Protein AF-0000000071604447 (afdb_homodimer)

Sequence (886 aa):
MANLTSCILKIIILVLMNLLIFVLYNCNYNELHVTNRYVMKLKTTGKQLKPEDHNRIVEEYFSKRKEWKTSMLGSILFQNQTHFTPSSKSYLILIWKHWHWLKNRHVYYFGEKPHDPFKECNVNNCQFTGKDELLDTADAVVVHLQRGLLPNVTQRNPRQRWIFLNDEAPPHVYSVSESPSIPQLANVFNWSMTYRTDADVPVPYGRTVALTKPKYLDPSYTNIAKLVPNWKIKTRHNLITVLMSHCSVSHRMKYLNTLKKYIDVQVHGRCSENQEIVCPGHYTSNCEKIDQYLFYLVLENAMCRQYMTEKLFYNAYEKGAIPIIRGPPLQDCQALLPPNSFIHVDNFLTPSDLAVEIINISKDDKKLLSYHLWRNHFKVVNEHGYFGTKSVHLCRLCEAMNYNDEREKIYDEDDIRLFFDEDILCSTQRNSTKLDSQLVINKMANLTSCILKIIILVLMNLLIFVLYNCNYNELHVTNRYVMKLKTTGKQLKPEDHNRIVEEYFSKRKEWKTSMLGSILFQNQTHFTPSSKSYLILIWKHWHWLKNRHVYYFGEKPHDPFKECNVNNCQFTGKDELLDTADAVVVHLQRGLLPNVTQRNPRQRWIFLNDEAPPHVYSVSESPSIPQLANVFNWSMTYRTDADVPVPYGRTVALTKPKYLDPSYTNIAKLVPNWKIKTRHNLITVLMSHCSVSHRMKYLNTLKKYIDVQVHGRCSENQEIVCPGHYTSNCEKIDQYLFYLVLENAMCRQYMTEKLFYNAYEKGAIPIIRGPPLQDCQALLPPNSFIHVDNFLTPSDLAVEIINISKDDKKLLSYHLWRNHFKVVNEHGYFGTKSVHLCRLCEAMNYNDEREKIYDEDDIRLFFDEDILCSTQRNSTKLDSQLVINK

InterPro domains:
  IPR001503 Glycosyl transferase family 10 [PTHR48438] (82-431)
  IPR031481 Fucosyltransferase, N-terminal [PF17039] (90-206)
  IPR038577 GT10-like, C-terminal domain superfamily [G3DSA:3.40.50.11660] (172-389)
  IPR055270 Fucosyltransferase, C-terminal [PF00852] (234-412)

Secondary structure (DSSP, 8-state):
--HHHHHHHHHHHHHHHHHHHHHHHTTSS-------SSS-----SSS------HHHHHHHHHHTTTT----HHHHHHHS--------SS-EEEEEES-HHHHHHHHTTTTSSS---TTTT-S---EEEE--GGGTTT-SEEEEEGGG------SS--TTSEEEEEE-S-GGGS-SSSS---HHHHTTT-SEEEES-TTSSEE--SEEEEE-SS-S-SS--HHHHHHHSTTGGG-EEEEEEEEE-S-TT-HHHHHHHHHHTTTS-EEEESTT-SSGGG--TTTTSS--GGGTTEEEEEEE-S--BTT---HIIIIIIGGGTPEEEEESS-HHHHHHHSPTT--EEGGGSSSHHHHHHHHHHHHT-HHHHHHTTGGGGTEEEEE-B-GGGPPB-HHHHHHHHHHHS--------HHHHHHHH-HHHHB-S--------GGGGS--/--HHHHHHHHHHHHHHHHHHHHHHHTTTS-------TTS-----SSS------HHHHHHHHHHTTTT----HHHHHHHS--------SS-EEEEEES-HHHHHHHHTTTTSSS---TTTT-S---EEEE--GGGTTT-SEEEEEGGG------SS--TTSEEEEEE-S-GGGS-SSSS---HHHHTTT-SEEEES-TTSSEE--SEEEEE-SS-S-SS--HHHHHHHSTTGGG-EEEEEEEEE-S-TT-HHHHHHHHHHTTTS-EEEESTT-SSGGG--TTTTSS--GGGTTEEEEEEE-S--BTT---HIIIIIIGGGTPEEEEESS-HHHHHHHSPTT--EEGGGSSSHHHHHHHHHHHHT-HHHHHHTTGGGGTEEEEE-B-GGGPPB-HHHHHHHHHHHS--------HHHHHHHH-HHHHB-S--------GGGGS--

Organism: Manduca sexta (NCBI:txid7130)

pLDDT: mean 84.08, std 22.22, range [20.94, 98.88]

Radius of gyration: 30.28 Å; Cα contacts (8 Å, |Δi|>4): 1547; chains: 2; bounding box: 129×82×70 Å

Foldseek 3Di:
DVVVVVVVVVVVVVVVVVVVVVVVVVPPPPPCPPDPDPPPPLVPPDQWRPQDDLVVQVCVLLVLCCPPAAWLLLCVARNVDDDFDFDPAAFEEEAEPCVVVVCCQAQQLVHDDGHDLCPVFPDDRYDYDHPNVCQAPGQEYEYEFAAQDDDDDPDHDLLHFYEYAAADAQLRSYPDPDHDDLQVQFQRGFFYEYCDSRGLQHFNQKFKFWDPAFPDSIDGLVNLCVLFAPSVQADLVAAEEEEDADCPLPVLNVQVVQLCVQHPYQYEDNPGPDPVRHDPPVFSADRCVLLHHQEYEADDSFQFALNDHCSPQPSARVSRHAYEDDHYDPSSCCNTPQHLQHHYCVVDPGSNRVSVVSNVCSVDSVSSSSNRPSSRTIDMAGARSTNNGHHNRVSSVSVSVTGGDSDRDTGGSVNSCVRRVCVPTGDDDPPPPPDDPPPVPDD/DVVVVVVVVVVVVVVVVVVVVVVVVVPPPPPCPPDPDPPPPLVPPDQWRPQDDLVVQVCVLLVLCCPPAAWLLLCVARNVDDDFDFDPAAFEEEAEPCVVVVCCQAQQLVHDDGHDLCPVFPDDRYDYDHPNVCQAPGQEYEYEFAAQDDDDDPDHDLLHFYEYAAADAQLRSYPDPDHDDLQVQFQRGFFYEYCDSRGLQHFNQKFKFWDPAFPDSTDGLVNLCVLFAPSVQADLPAAEEEEDADQPLPVLNVQVVQLCVQHPYQYEDNPGPDPVRHDPPVFSADRCSLLHHQEYEADDSFQFALNDHCSPQPSARVSRHAYEDDHYDPSSCCNTPQHLQHHYCVVDPGSNRVSVVSNVCSVDSVSSSSNRPSSRTIDMAGARSTNNGHHNRVSSVSVSVTGGDSDRDTGGSVNSCVRRVCVPTGDDDPPVPPPDPPPVPDD

Nearest PDB structures (foldseek):
  8d0w-assembly1_A  TM=8.257E-01  e=8.546E-23  Homo sapiens
  4j5u-assembly1_B  TM=2.557E-01  e=5.714E-01  Rickettsia rickettsii str. 'Sheila Smith'
  2vgs-assembly1_A  TM=3.604E-01  e=2.079E+00  Geobacillus stearothermophilus
  1yjs-assembly1_A-2  TM=3.573E-01  e=2.352E+00  Geobacillus stearothermophilus
  2vmu-assembly1_A-2  TM=3.714E-01  e=2.828E+00  Geobacillus stearothermophilus

Solvent-accessible surface area (backbone atoms only — not comparable to full-atom values): 48907 Å² total; per-residue (Å²): 130,71,69,67,59,57,55,55,52,55,52,52,50,52,55,52,50,54,53,48,47,58,59,54,60,72,61,62,69,75,70,77,81,63,79,58,76,87,40,72,73,56,60,66,73,69,87,56,46,63,67,65,60,57,66,56,55,52,48,56,53,35,58,73,43,60,84,58,73,50,28,54,44,23,32,40,71,57,44,75,43,83,82,80,60,78,55,93,62,74,42,41,34,31,33,46,67,60,35,72,66,51,35,40,35,52,32,20,24,63,52,90,58,77,49,69,52,41,77,89,35,97,56,74,53,56,45,81,42,56,61,63,88,42,67,78,71,30,48,26,38,35,34,54,41,38,72,39,64,74,88,86,70,95,77,74,59,79,81,39,38,29,27,40,36,45,88,51,53,48,92,52,45,50,83,45,89,75,52,73,50,68,70,70,54,31,65,63,26,44,38,41,29,23,41,40,63,59,19,47,31,47,53,36,33,40,44,56,41,75,48,96,60,49,78,48,75,69,44,30,70,69,58,45,50,72,70,34,40,53,50,88,59,46,40,81,86,55,40,32,33,32,78,39,63,76,74,79,51,58,55,53,48,52,41,52,58,56,33,45,75,63,36,73,63,47,54,23,23,70,57,22,90,52,76,84,52,49,49,71,60,67,63,57,32,71,56,71,84,62,33,29,24,48,26,21,51,28,69,48,96,49,32,23,70,61,48,56,48,53,56,48,43,46,65,3,52,63,30,37,15,38,30,35,40,49,35,34,54,68,54,44,48,66,57,54,43,58,64,64,36,67,44,52,55,75,79,31,92,42,55,60,55,45,34,54,49,54,54,54,34,72,74,28,66,69,61,43,48,53,42,45,53,38,60,38,44,34,48,77,47,61,33,61,10,53,47,62,32,51,33,42,62,66,29,39,50,46,43,24,73,33,50,32,80,83,68,85,56,65,33,40,48,72,57,48,40,76,70,46,36,44,65,72,43,31,42,61,44,79,71,80,67,77,68,76,74,63,71,74,63,78,122,126,73,70,64,58,58,56,56,53,54,51,52,51,50,53,52,50,52,55,49,47,56,59,52,57,73,60,60,67,74,66,79,78,63,79,59,74,87,39,72,72,55,61,64,73,70,86,57,44,62,66,66,60,56,66,56,54,51,49,56,52,34,58,74,42,60,84,57,74,50,28,54,43,23,33,40,72,59,43,75,44,82,82,80,61,78,56,92,61,73,42,41,35,32,34,44,68,60,38,74,66,49,35,40,35,51,32,21,22,65,52,92,56,78,48,69,52,41,77,90,34,97,56,74,53,58,44,79,43,56,61,64,88,44,68,77,71,30,47,26,38,37,35,53,41,39,70,38,64,71,88,85,70,94,78,74,57,80,83,38,39,28,27,42,36,44,86,51,52,48,91,52,46,50,82,44,89,76,51,72,52,68,70,72,53,33,65,63,28,45,37,42,28,22,42,39,64,58,19,46,32,44,53,35,32,42,45,54,41,75,48,95,60,49,78,48,75,68,42,31,71,69,57,44,48,72,70,36,40,53,52,90,59,45,40,82,85,54,40,31,32,33,81,39,65,78,73,77,50,59,55,53,48,53,40,51,57,56,33,47,76,63,36,74,61,47,55,23,25,70,58,23,91,50,76,84,52,50,48,70,62,69,63,56,31,73,55,71,84,62,32,31,24,48,26,21,52,28,69,48,98,47,30,22,70,60,49,56,49,54,57,46,42,47,64,4,52,62,28,38,16,39,30,35,40,48,36,34,53,68,54,44,49,66,56,52,43,56,64,64,36,67,44,53,53,73,79,31,91,43,57,60,54,44,36,52,51,54,54,54,34,72,74,28,66,67,61,45,48,54,40,44,53,38,61,38,43,33,46,77,48,60,34,60,11,54,47,61,31,51,31,42,60,66,30,39,51,46,42,23,72,32,50,33,81,83,70,85,55,64,30,39,48,72,56,48,40,76,71,44,36,43,65,72,42,30,39,59,40,79,70,80,67,78,69,76,74,65,73,74,62,79,122

Structure (mmCIF, N/CA/C/O backbone):
data_AF-0000000071604447-model_v1
#
loop_
_entity.id
_entity.type
_entity.pdbx_description
1 polymer Fucosyltransferase
#
loop_
_atom_site.group_PDB
_atom_site.id
_atom_site.type_symbol
_atom_site.label_atom_id
_atom_site.label_alt_id
_atom_site.label_comp_id
_atom_site.label_asym_id
_atom_site.label_entity_id
_atom_site.label_seq_id
_atom_site.pdbx_PDB_ins_code
_atom_site.Cartn_x
_atom_site.Cartn_y
_atom_site.Cartn_z
_atom_site.occupancy
_atom_site.B_iso_or_equiv
_atom_site.auth_seq_id
_atom_site.auth_comp_id
_atom_site.auth_asym_id
_atom_site.auth_atom_id
_atom_site.pdbx_PDB_model_num
ATOM 1 N N . MET A 1 1 ? -65.75 12.766 10.992 1 29.58 1 MET A N 1
ATOM 2 C CA . MET A 1 1 ? -64.375 12.586 11.477 1 29.58 1 MET A CA 1
ATOM 3 C C . MET A 1 1 ? -63.5 12.039 10.375 1 29.58 1 MET A C 1
ATOM 5 O O . MET A 1 1 ? -62.281 11.891 10.57 1 29.58 1 MET A O 1
ATOM 9 N N . ALA A 1 2 ? -64.062 11.461 9.297 1 38.31 2 ALA A N 1
ATOM 10 C CA . ALA A 1 2 ? -63.594 10.82 8.078 1 38.31 2 ALA A CA 1
ATOM 11 C C . ALA A 1 2 ? -62.906 11.828 7.156 1 38.31 2 ALA A C 1
ATOM 13 O O . ALA A 1 2 ? -61.938 11.492 6.488 1 38.31 2 ALA A O 1
ATOM 14 N N . ASN A 1 3 ? -63.469 13.047 7.082 1 37.59 3 ASN A N 1
ATOM 15 C CA . ASN A 1 3 ? -63.125 13.992 6.023 1 37.59 3 ASN A CA 1
ATOM 16 C C . ASN A 1 3 ? -61.781 14.648 6.277 1 37.59 3 ASN A C 1
ATOM 18 O O . ASN A 1 3 ? -61.219 15.305 5.391 1 37.59 3 ASN A O 1
ATOM 22 N N . LEU A 1 4 ? -61.469 14.82 7.574 1 40.5 4 LEU A N 1
ATOM 23 C CA . LEU A 1 4 ? -60.25 15.562 7.883 1 40.5 4 LEU A CA 1
ATOM 24 C C . LEU A 1 4 ? -59 14.742 7.547 1 40.5 4 LEU A C 1
ATOM 26 O O . LEU A 1 4 ? -57.906 15.297 7.375 1 40.5 4 LEU A O 1
ATOM 30 N N . THR A 1 5 ? -59.188 13.336 7.473 1 42.47 5 THR A N 1
ATOM 31 C CA . THR A 1 5 ? -58.062 12.453 7.234 1 42.47 5 THR A CA 1
ATOM 32 C C . THR A 1 5 ? -57.594 12.555 5.785 1 42.47 5 THR A C 1
ATOM 34 O O . THR A 1 5 ? -56.406 12.336 5.488 1 42.47 5 THR A O 1
ATOM 37 N N . SER A 1 6 ? -58.531 12.914 4.848 1 45.34 6 SER A N 1
ATOM 38 C CA . SER A 1 6 ? -58.188 12.938 3.432 1 45.34 6 SER A CA 1
ATOM 39 C C . SER A 1 6 ? -57.312 14.141 3.096 1 45.34 6 SER A C 1
ATOM 41 O O . SER A 1 6 ? -56.469 14.07 2.201 1 45.34 6 SER A O 1
ATOM 43 N N . CYS A 1 7 ? -57.562 15.266 3.855 1 40.59 7 CYS A N 1
ATOM 44 C CA . CYS A 1 7 ? -56.844 16.484 3.504 1 40.59 7 CYS A CA 1
ATOM 45 C C . CYS A 1 7 ? -55.375 16.391 3.928 1 40.59 7 CYS A C 1
ATOM 47 O O . CYS A 1 7 ? -54.5 16.938 3.256 1 40.59 7 CYS A O 1
ATOM 49 N N . ILE A 1 8 ? -55.156 15.695 5.109 1 44.66 8 ILE A N 1
ATOM 50 C CA . ILE A 1 8 ? -53.781 15.648 5.594 1 44.66 8 ILE A CA 1
ATOM 51 C C . ILE A 1 8 ? -52.938 14.734 4.695 1 44.66 8 ILE A C 1
ATOM 53 O O . ILE A 1 8 ? -51.812 15.039 4.383 1 44.66 8 ILE A O 1
ATOM 57 N N . LEU A 1 9 ? -53.594 13.711 3.947 1 42.66 9 LEU A N 1
ATOM 58 C CA . LEU A 1 9 ? -52.844 12.844 3.059 1 42.66 9 LEU A CA 1
ATOM 59 C C . LEU A 1 9 ? -52.375 13.602 1.813 1 42.66 9 LEU A C 1
ATOM 61 O O . LEU A 1 9 ? -51.25 13.414 1.345 1 42.66 9 LEU A O 1
ATOM 65 N N . LYS A 1 10 ? -53.188 14.57 1.32 1 43.94 10 LYS A N 1
ATOM 66 C CA . LYS A 1 10 ? -52.812 15.32 0.125 1 43.94 10 LYS A CA 1
ATOM 67 C C . LYS A 1 10 ? -51.656 16.266 0.412 1 43.94 10 LYS A C 1
ATOM 69 O O . LYS A 1 10 ? -50.781 16.453 -0.437 1 43.94 10 LYS A O 1
ATOM 74 N N . ILE A 1 11 ? -51.656 16.828 1.686 1 44.28 11 ILE A N 1
ATOM 75 C CA . ILE A 1 11 ? -50.562 17.734 1.979 1 44.28 11 ILE A CA 1
ATOM 76 C C . ILE A 1 11 ? -49.25 16.953 2.117 1 44.28 11 ILE A C 1
ATOM 78 O O . ILE A 1 11 ? -48.219 17.391 1.636 1 44.28 11 ILE A O 1
ATOM 82 N N . ILE A 1 12 ? -49.344 15.633 2.684 1 44 12 ILE A N 1
ATOM 83 C CA . ILE A 1 12 ? -48.125 14.875 2.826 1 44 12 ILE A CA 1
ATOM 84 C C . ILE A 1 12 ? -47.625 14.453 1.448 1 44 12 ILE A C 1
ATOM 86 O O . ILE A 1 12 ? -46.406 14.531 1.17 1 44 12 ILE A O 1
ATOM 90 N N . ILE A 1 13 ? -48.5 14.227 0.486 1 45.38 13 ILE A N 1
ATOM 91 C CA . ILE A 1 13 ? -48.062 13.836 -0.845 1 45.38 13 ILE A CA 1
ATOM 92 C C . ILE A 1 13 ? -47.406 15.031 -1.538 1 45.38 13 ILE A C 1
ATOM 94 O O . ILE A 1 13 ? -46.375 14.891 -2.195 1 45.38 13 ILE A O 1
ATOM 98 N N . LEU A 1 14 ? -47.969 16.25 -1.278 1 41.69 14 LEU A N 1
ATOM 99 C CA . LEU A 1 14 ? -47.375 17.391 -1.964 1 41.69 14 LEU A CA 1
ATOM 100 C C . LEU A 1 14 ? -46 17.719 -1.402 1 41.69 14 LEU A C 1
ATOM 102 O O . LEU A 1 14 ? -45.094 18.094 -2.15 1 41.69 14 LEU A O 1
ATOM 106 N N . VAL A 1 15 ? -45.844 17.547 -0.026 1 42.5 15 VAL A N 1
ATOM 107 C CA . VAL A 1 15 ? -44.531 17.844 0.52 1 42.5 15 VAL A CA 1
ATOM 108 C C . VAL A 1 15 ? -43.531 16.766 0.088 1 42.5 15 VAL A C 1
ATOM 110 O O . VAL A 1 15 ? -42.375 17.062 -0.237 1 42.5 15 VAL A O 1
ATOM 113 N N . LEU A 1 16 ? -44 15.477 -0.066 1 41.5 16 LEU A N 1
ATOM 114 C CA . LEU A 1 16 ? -43.094 14.445 -0.528 1 41.5 16 LEU A CA 1
ATOM 115 C C . LEU A 1 16 ? -42.75 14.641 -2 1 41.5 16 LEU A C 1
ATOM 117 O O . LEU A 1 16 ? -41.625 14.32 -2.434 1 41.5 16 LEU A O 1
ATOM 121 N N . MET A 1 17 ? -43.656 15.188 -2.781 1 39.19 17 MET A N 1
ATOM 122 C CA . MET A 1 17 ? -43.312 15.43 -4.176 1 39.19 17 MET A CA 1
ATOM 123 C C . MET A 1 17 ? -42.312 16.562 -4.297 1 39.19 17 MET A C 1
ATOM 125 O O . MET A 1 17 ? -41.5 16.594 -5.23 1 39.19 17 MET A O 1
ATOM 129 N N . ASN A 1 18 ? -42.469 17.656 -3.488 1 37.75 18 ASN A N 1
ATOM 130 C CA . ASN A 1 18 ? -41.5 18.734 -3.607 1 37.75 18 ASN A CA 1
ATOM 131 C C . ASN A 1 18 ? -40.125 18.297 -3.109 1 37.75 18 ASN A C 1
ATOM 133 O O . ASN A 1 18 ? -39.094 18.844 -3.545 1 37.75 18 ASN A O 1
ATOM 137 N N . LEU A 1 19 ? -40.031 17.422 -2.047 1 35.66 19 LEU A N 1
ATOM 138 C CA . LEU A 1 19 ? -38.719 16.953 -1.649 1 35.66 19 LEU A CA 1
ATOM 139 C C . LEU A 1 19 ? -38.125 16.031 -2.715 1 35.66 19 LEU A C 1
ATOM 141 O O . LEU A 1 19 ? -36.906 16 -2.906 1 35.66 19 LEU A O 1
ATOM 145 N N . LEU A 1 20 ? -38.938 15.281 -3.49 1 35.81 20 LEU A N 1
ATOM 146 C CA . LEU A 1 20 ? -38.406 14.508 -4.602 1 35.81 20 LEU A CA 1
ATOM 147 C C . LEU A 1 20 ? -37.875 15.43 -5.699 1 35.81 20 LEU A C 1
ATOM 149 O O . LEU A 1 20 ? -36.812 15.148 -6.293 1 35.81 20 LEU A O 1
ATOM 153 N N . ILE A 1 21 ? -38.594 16.5 -5.996 1 33.75 21 ILE A N 1
ATOM 154 C CA . ILE A 1 21 ? -38.094 17.359 -7.074 1 33.75 21 ILE A CA 1
ATOM 155 C C . ILE A 1 21 ? -36.781 18.031 -6.66 1 33.75 21 ILE A C 1
ATOM 157 O O . ILE A 1 21 ? -35.875 18.156 -7.469 1 33.75 21 ILE A O 1
ATOM 161 N N . PHE A 1 22 ? -36.656 18.469 -5.355 1 31.72 22 PHE A N 1
ATOM 162 C CA . PHE A 1 22 ? -35.406 19.094 -4.957 1 31.72 22 PHE A CA 1
ATOM 163 C C . PHE A 1 22 ? -34.25 18.078 -5.012 1 31.72 22 PHE A C 1
ATOM 165 O O . PHE A 1 22 ? -33.125 18.422 -5.391 1 31.72 22 PHE A O 1
ATOM 172 N N . VAL A 1 23 ? -34.438 16.781 -4.668 1 31.36 23 VAL A N 1
ATOM 173 C CA . VAL A 1 23 ? -33.375 15.789 -4.824 1 31.36 23 VAL A CA 1
ATOM 174 C C . VAL A 1 23 ? -33.125 15.539 -6.309 1 31.36 23 VAL A C 1
ATOM 176 O O . VAL A 1 23 ? -31.984 15.383 -6.73 1 31.36 23 VAL A O 1
ATOM 179 N N . LEU A 1 24 ? -34.125 15.547 -7.18 1 31.7 24 LEU A N 1
ATOM 180 C CA . LEU A 1 24 ? -33.875 15.242 -8.586 1 31.7 24 LEU A CA 1
ATOM 181 C C . LEU A 1 24 ? -33.125 16.391 -9.266 1 31.7 24 LEU A C 1
ATOM 183 O O . LEU A 1 24 ? -32.344 16.172 -10.195 1 31.7 24 LEU A O 1
ATOM 187 N N . TYR A 1 25 ? -33.5 17.656 -9.008 1 29.97 25 TYR A N 1
ATOM 188 C CA . TYR A 1 25 ? -32.875 18.719 -9.789 1 29.97 25 TYR A CA 1
ATOM 189 C C . TYR A 1 25 ? -31.391 18.781 -9.5 1 29.97 25 TYR A C 1
ATOM 191 O O . TYR A 1 25 ? -30.594 19.125 -10.375 1 29.97 25 TYR A O 1
ATOM 199 N N . ASN A 1 26 ? -31.016 18.844 -8.188 1 27.28 26 ASN A N 1
ATOM 200 C CA . ASN A 1 26 ? -29.578 19.062 -7.969 1 27.28 26 ASN A CA 1
ATOM 201 C C . ASN A 1 26 ? -28.766 17.859 -8.422 1 27.28 26 ASN A C 1
ATOM 203 O O . ASN A 1 26 ? -27.547 17.812 -8.211 1 27.28 26 ASN A O 1
ATOM 207 N N . CYS A 1 27 ? -29.406 16.75 -8.727 1 26.78 27 CYS A N 1
ATOM 208 C CA . CYS A 1 27 ? -28.703 15.586 -9.242 1 26.78 27 CYS A CA 1
ATOM 209 C C . CYS A 1 27 ? -28.125 15.875 -10.633 1 26.78 27 CYS A C 1
ATOM 211 O O . CYS A 1 27 ? -27.469 15.016 -11.227 1 26.78 27 CYS A O 1
ATOM 213 N N . ASN A 1 28 ? -28.734 16.797 -11.406 1 24.95 28 ASN A N 1
ATOM 214 C CA . ASN A 1 28 ? -28.375 16.719 -12.82 1 24.95 28 ASN A CA 1
ATOM 215 C C . ASN A 1 28 ? -26.906 17.062 -13.047 1 24.95 28 ASN A C 1
ATOM 217 O O . ASN A 1 28 ? -26.297 16.562 -13.984 1 24.95 28 ASN A O 1
ATOM 221 N N . TYR A 1 29 ? -26.5 18.312 -12.602 1 23.12 29 TYR A N 1
ATOM 222 C CA . TYR A 1 29 ? -25.391 18.875 -13.359 1 23.12 29 TYR A CA 1
ATOM 223 C C . TYR A 1 29 ? -24.094 18.141 -13.07 1 23.12 29 TYR A C 1
ATOM 225 O O . TYR A 1 29 ? -23.062 18.406 -13.695 1 23.12 29 TYR A O 1
ATOM 233 N N . ASN A 1 30 ? -23.953 17.734 -11.758 1 21.97 30 ASN A N 1
ATOM 234 C CA . ASN A 1 30 ? -22.5 17.625 -11.562 1 21.97 30 ASN A CA 1
ATOM 235 C C . ASN A 1 30 ? -21.906 16.5 -12.391 1 21.97 30 ASN A C 1
ATOM 237 O O . ASN A 1 30 ? -22.172 15.32 -12.125 1 21.97 30 ASN A O 1
ATOM 241 N N . GLU A 1 31 ? -21.859 16.75 -13.719 1 22.91 31 GLU A N 1
ATOM 242 C CA . GLU A 1 31 ? -21.094 15.914 -14.648 1 22.91 31 GLU A CA 1
ATOM 243 C C . GLU A 1 31 ? -19.75 15.516 -14.055 1 22.91 31 GLU A C 1
ATOM 245 O O . GLU A 1 31 ? -18.953 16.375 -13.688 1 22.91 31 GLU A O 1
ATOM 250 N N . LEU A 1 32 ? -19.734 14.422 -13.312 1 22.27 32 LEU A N 1
ATOM 251 C CA . LEU A 1 32 ? -18.625 13.734 -12.672 1 22.27 32 LEU A CA 1
ATOM 252 C C . LEU A 1 32 ? -17.438 13.609 -13.625 1 22.27 32 LEU A C 1
ATOM 254 O O . LEU A 1 32 ? -17.5 12.852 -14.594 1 22.27 32 LEU A O 1
ATOM 258 N N . HIS A 1 33 ? -16.781 14.852 -13.953 1 23.97 33 HIS A N 1
ATOM 259 C CA . HIS A 1 33 ? -15.523 14.812 -14.688 1 23.97 33 HIS A CA 1
ATOM 260 C C . HIS A 1 33 ? -14.484 13.961 -13.953 1 23.97 33 HIS A C 1
ATOM 262 O O . HIS A 1 33 ? -13.797 14.445 -13.055 1 23.97 33 HIS A O 1
ATOM 268 N N . VAL A 1 34 ? -14.758 12.836 -13.438 1 22.84 34 VAL A N 1
ATOM 269 C CA . VAL A 1 34 ? -13.914 11.883 -12.719 1 22.84 34 VAL A CA 1
ATOM 270 C C . VAL A 1 34 ? -12.531 11.828 -13.359 1 22.84 34 VAL A C 1
ATOM 272 O O . VAL A 1 34 ? -12.336 12.305 -14.477 1 22.84 34 VAL A O 1
ATOM 275 N N . THR A 1 35 ? -11.812 10.719 -13 1 24.64 35 THR A N 1
ATOM 276 C CA . THR A 1 35 ? -10.43 10.266 -12.922 1 24.64 35 THR A CA 1
ATOM 277 C C . THR A 1 35 ? -9.797 10.195 -14.305 1 24.64 35 THR A C 1
ATOM 279 O O . THR A 1 35 ? -10.148 9.328 -15.109 1 24.64 35 THR A O 1
ATOM 282 N N . ASN A 1 36 ? -9.32 11.273 -14.812 1 25.47 36 ASN A N 1
ATOM 283 C CA . ASN A 1 36 ? -8.938 11.625 -16.172 1 25.47 36 ASN A CA 1
ATOM 284 C C . ASN A 1 36 ? -7.734 10.82 -16.656 1 25.47 36 ASN A C 1
ATOM 286 O O . ASN A 1 36 ? -7.473 10.734 -17.844 1 25.47 36 ASN A O 1
ATOM 290 N N . ARG A 1 37 ? -6.66 10.68 -15.773 1 25.62 37 ARG A N 1
ATOM 291 C CA . ARG A 1 37 ? -5.523 10.555 -16.688 1 25.62 37 ARG A CA 1
ATOM 292 C C . ARG A 1 37 ? -5.629 9.273 -17.516 1 25.62 37 ARG A C 1
ATOM 294 O O . ARG A 1 37 ? -5.477 9.312 -18.734 1 25.62 37 ARG A O 1
ATOM 301 N N . TYR A 1 38 ? -5.062 8.125 -16.938 1 26.17 38 TYR A N 1
ATOM 302 C CA . TYR A 1 38 ? -5 6.988 -17.859 1 26.17 38 TYR A CA 1
ATOM 303 C C . TYR A 1 38 ? -6.379 6.375 -18.062 1 26.17 38 TYR A C 1
ATOM 305 O O . TYR A 1 38 ? -6.516 5.148 -18.109 1 26.17 38 TYR A O 1
ATOM 313 N N . VAL A 1 39 ? -7.43 7.02 -17.547 1 25.75 39 VAL A N 1
ATOM 314 C CA . VAL A 1 39 ? -8.648 6.535 -18.188 1 25.75 39 VAL A CA 1
ATOM 315 C C . VAL A 1 39 ? -8.57 6.766 -19.688 1 25.75 39 VAL A C 1
ATOM 317 O O . VAL A 1 39 ? -8.367 7.898 -20.141 1 25.75 39 VAL A O 1
ATOM 320 N N . MET A 1 40 ? -8.156 5.793 -20.453 1 28.23 40 MET A N 1
ATOM 321 C CA . MET A 1 40 ? -8.617 5.969 -21.828 1 28.23 40 MET A CA 1
ATOM 322 C C . MET A 1 40 ? -9.891 6.801 -21.891 1 28.23 40 MET A C 1
ATOM 324 O O . MET A 1 40 ? -10.898 6.434 -21.281 1 28.23 40 MET A O 1
ATOM 328 N N . LYS A 1 41 ? -9.742 8.133 -21.828 1 29.91 41 LYS A N 1
ATOM 329 C CA . LYS A 1 41 ? -10.93 8.867 -22.266 1 29.91 41 LYS A CA 1
ATOM 330 C C . LYS A 1 41 ? -11.789 8.016 -23.188 1 29.91 41 LYS A C 1
ATOM 332 O O . LYS A 1 41 ? -11.406 7.75 -24.344 1 29.91 41 LYS A O 1
ATOM 337 N N . LEU A 1 42 ? -12.414 7.094 -22.625 1 26.53 42 LEU A N 1
ATOM 338 C CA . LEU A 1 42 ? -13.562 6.758 -23.469 1 26.53 42 LEU A CA 1
ATOM 339 C C . LEU A 1 42 ? -14.367 8.008 -23.812 1 26.53 42 LEU A C 1
ATOM 341 O O . LEU A 1 42 ? -14.984 8.609 -22.938 1 26.53 42 LEU A O 1
ATOM 345 N N . LYS A 1 43 ? -13.758 8.984 -24.594 1 31.66 43 LYS A N 1
ATOM 346 C CA . LYS A 1 43 ? -14.695 9.914 -25.219 1 31.66 43 LYS A CA 1
ATOM 347 C C . LYS A 1 43 ? -16.031 9.234 -25.5 1 31.66 43 LYS A C 1
ATOM 349 O O . LYS A 1 43 ? -16.109 8.328 -26.328 1 31.66 43 LYS A O 1
ATOM 354 N N . THR A 1 44 ? -16.766 9.055 -24.406 1 31.42 44 THR A N 1
ATOM 355 C CA . THR A 1 44 ? -18.156 8.695 -24.625 1 31.42 44 THR A CA 1
ATOM 356 C C . THR A 1 44 ? -18.844 9.688 -25.562 1 31.42 44 THR A C 1
ATOM 358 O O . THR A 1 44 ? -19.297 10.742 -25.125 1 31.42 44 THR A O 1
ATOM 361 N N . THR A 1 45 ? -18.234 10.219 -26.609 1 33.62 45 THR A N 1
ATOM 362 C CA . THR A 1 45 ? -19.375 10.711 -27.391 1 33.62 45 THR A CA 1
ATOM 363 C C . THR A 1 45 ? -20.484 9.672 -27.422 1 33.62 45 THR A C 1
ATOM 365 O O . THR A 1 45 ? -21.625 9.961 -27.031 1 33.62 45 THR A O 1
ATOM 368 N N . GLY A 1 46 ? -20.891 9.172 -28.688 1 35.81 46 GLY A N 1
ATOM 369 C CA . GLY A 1 46 ? -21.984 8.25 -28.938 1 35.81 46 GLY A CA 1
ATOM 370 C C . GLY A 1 46 ? -21.797 6.902 -28.266 1 35.81 46 GLY A C 1
ATOM 371 O O . GLY A 1 46 ? -20.812 6.691 -27.562 1 35.81 46 GLY A O 1
ATOM 372 N N . LYS A 1 47 ? -22.547 5.785 -28.641 1 46.06 47 LYS A N 1
ATOM 373 C CA . LYS A 1 47 ? -22.719 4.348 -28.453 1 46.06 47 LYS A CA 1
ATOM 374 C C . LYS A 1 47 ? -21.391 3.621 -28.562 1 46.06 47 LYS A C 1
ATOM 376 O O . LYS A 1 47 ? -21.312 2.414 -28.312 1 46.06 47 LYS A O 1
ATOM 381 N N . GLN A 1 48 ? -20.281 4.113 -29.156 1 46.5 48 GLN A N 1
ATOM 382 C CA . GLN A 1 48 ? -19.156 3.285 -29.578 1 46.5 48 GLN A CA 1
ATOM 383 C C . GLN A 1 48 ? -17.922 3.561 -28.719 1 46.5 48 GLN A C 1
ATOM 385 O O . GLN A 1 48 ? -17.562 4.719 -28.5 1 46.5 48 GLN A O 1
ATOM 390 N N . LEU A 1 49 ? -17.344 2.531 -28 1 55.03 49 LEU A N 1
ATOM 391 C CA . LEU A 1 49 ? -16.062 2.537 -27.312 1 55.03 49 LEU A CA 1
ATOM 392 C C . LEU A 1 49 ? -14.93 2.861 -28.281 1 55.03 49 LEU A C 1
ATOM 394 O O . LEU A 1 49 ? -14.992 2.498 -29.453 1 55.03 49 LEU A O 1
ATOM 398 N N . LYS A 1 50 ? -14.117 3.748 -28.031 1 54.66 50 LYS A N 1
ATOM 399 C CA . LYS A 1 50 ? -12.977 4.043 -28.891 1 54.66 50 LYS A CA 1
ATOM 400 C C . LYS A 1 50 ? -12.148 2.791 -29.141 1 54.66 50 LYS A C 1
ATOM 402 O O . LYS A 1 50 ? -11.859 2.027 -28.219 1 54.66 50 LYS A O 1
ATOM 407 N N . PRO A 1 51 ? -12.055 2.449 -30.484 1 53.94 51 PRO A N 1
ATOM 408 C CA . PRO A 1 51 ? -11.227 1.286 -30.797 1 53.94 51 PRO A CA 1
ATOM 409 C C . PRO A 1 51 ? -9.844 1.348 -30.141 1 53.94 51 PRO A C 1
ATOM 411 O O . PRO A 1 51 ? -9.148 2.361 -30.25 1 53.94 51 PRO A O 1
ATOM 414 N N . GLU A 1 52 ? -9.641 0.819 -28.969 1 64.81 52 GLU A N 1
ATOM 415 C CA . GLU A 1 52 ? -8.297 0.763 -28.406 1 64.81 52 GLU A CA 1
ATOM 416 C C . GLU A 1 52 ? -7.445 -0.293 -29.109 1 64.81 52 GLU A C 1
ATOM 418 O O . GLU A 1 52 ? -7.945 -1.356 -29.469 1 64.81 52 GLU A O 1
ATOM 423 N N . ASP A 1 53 ? -6.203 0.123 -29.453 1 84.62 53 ASP A N 1
ATOM 424 C CA . ASP A 1 53 ? -5.215 -0.758 -30.062 1 84.62 53 ASP A CA 1
ATOM 425 C C . ASP A 1 53 ? -4.816 -1.885 -29.109 1 84.62 53 ASP A C 1
ATOM 427 O O . ASP A 1 53 ? -4.18 -1.64 -28.094 1 84.62 53 ASP A O 1
ATOM 431 N N . HIS A 1 54 ? -5.383 -3.123 -29.359 1 93.62 54 HIS A N 1
ATOM 432 C CA . HIS A 1 54 ? -5.117 -4.34 -28.609 1 93.62 54 HIS A CA 1
ATOM 433 C C . HIS A 1 54 ? -3.629 -4.488 -28.297 1 93.62 54 HIS A C 1
ATOM 435 O O . HIS A 1 54 ? -3.242 -4.719 -27.156 1 93.62 54 HIS A O 1
ATOM 441 N N . ASN A 1 55 ? -2.838 -4.266 -29.281 1 93.5 55 ASN A N 1
ATOM 442 C CA . ASN A 1 55 ? -1.398 -4.441 -29.109 1 93.5 55 ASN A CA 1
ATOM 443 C C . ASN A 1 55 ? -0.815 -3.416 -28.141 1 93.5 55 ASN A C 1
ATOM 445 O O . ASN A 1 55 ? 0.062 -3.742 -27.344 1 93.5 55 ASN A O 1
ATOM 449 N N . ARG A 1 56 ? -1.331 -2.299 -28.297 1 94.62 56 ARG A N 1
ATOM 450 C CA . ARG A 1 56 ? -0.862 -1.252 -27.391 1 94.62 56 ARG A CA 1
ATOM 451 C C . ARG A 1 56 ? -1.238 -1.563 -25.953 1 94.62 56 ARG A C 1
ATOM 453 O O . ARG A 1 56 ? -0.42 -1.403 -25.047 1 94.62 56 ARG A O 1
ATOM 460 N N . ILE A 1 57 ? -2.449 -2.014 -25.719 1 95.69 57 ILE A N 1
ATOM 461 C CA . ILE A 1 57 ? -2.939 -2.338 -24.391 1 95.69 57 ILE A CA 1
ATOM 462 C C . ILE A 1 57 ? -2.109 -3.473 -23.797 1 95.69 57 ILE A C 1
ATOM 464 O O . ILE A 1 57 ? -1.686 -3.402 -22.641 1 95.69 57 ILE A O 1
ATOM 468 N N . VAL A 1 58 ? -1.837 -4.43 -24.578 1 96.12 58 VAL A N 1
ATOM 469 C CA . VAL A 1 58 ? -1.069 -5.59 -24.141 1 96.12 58 VAL A CA 1
ATOM 470 C C . VAL A 1 58 ? 0.37 -5.176 -23.844 1 96.12 58 VAL A C 1
ATOM 472 O O . VAL A 1 58 ? 0.933 -5.559 -22.812 1 96.12 58 VAL A O 1
ATOM 475 N N . GLU A 1 59 ? 0.934 -4.371 -24.672 1 95.06 59 GLU A N 1
ATOM 476 C CA . GLU A 1 59 ? 2.299 -3.896 -24.469 1 95.06 59 GLU A CA 1
ATOM 477 C C . GLU A 1 59 ? 2.41 -3.072 -23.188 1 95.06 59 GLU A C 1
ATOM 479 O O . GLU A 1 59 ? 3.369 -3.223 -22.438 1 95.06 59 GLU A O 1
ATOM 484 N N . GLU A 1 60 ? 1.447 -2.254 -23.016 1 95.56 60 GLU A N 1
ATOM 485 C CA . GLU A 1 60 ? 1.438 -1.426 -21.812 1 95.56 60 GLU A CA 1
ATOM 486 C C . GLU A 1 60 ? 1.347 -2.285 -20.547 1 95.56 60 GLU A C 1
ATOM 488 O O . GLU A 1 60 ? 2.008 -2 -19.547 1 95.56 60 GLU A O 1
ATOM 493 N N . TYR A 1 61 ? 0.579 -3.307 -20.672 1 96.69 61 TYR A N 1
ATOM 494 C CA . TYR A 1 61 ? 0.42 -4.215 -19.531 1 96.69 61 TYR A CA 1
ATOM 495 C C . TYR A 1 61 ? 1.746 -4.871 -19.172 1 96.69 61 TYR A C 1
ATOM 497 O O . TYR A 1 61 ? 2.143 -4.875 -18 1 96.69 61 TYR A O 1
ATOM 505 N N . PHE A 1 62 ? 2.498 -5.332 -20.078 1 96 62 PHE A N 1
ATOM 506 C CA . PHE A 1 62 ? 3.723 -6.078 -19.812 1 96 62 PHE A CA 1
ATOM 507 C C . PHE A 1 62 ? 4.887 -5.133 -19.547 1 96 62 PHE A C 1
ATOM 509 O O . PHE A 1 62 ? 5.871 -5.512 -18.906 1 96 62 PHE A O 1
ATOM 516 N N . SER A 1 63 ? 4.77 -3.918 -20.016 1 94.38 63 SER A N 1
ATOM 517 C CA . SER A 1 63 ? 5.855 -2.959 -19.844 1 94.38 63 SER A CA 1
ATOM 518 C C . SER A 1 63 ? 6.098 -2.65 -18.375 1 94.38 63 SER A C 1
ATOM 520 O O . SER A 1 63 ? 7.211 -2.289 -17.984 1 94.38 63 SER A O 1
ATOM 522 N N . LYS A 1 64 ? 5.117 -2.855 -17.531 1 92.38 64 LYS A N 1
ATOM 523 C CA . LYS A 1 64 ? 5.203 -2.551 -16.094 1 92.38 64 LYS A CA 1
ATOM 524 C C . LYS A 1 64 ? 6.188 -3.479 -15.398 1 92.38 64 LYS A C 1
ATOM 526 O O . LYS A 1 64 ? 6.656 -3.178 -14.297 1 92.38 64 LYS A O 1
ATOM 531 N N . ARG A 1 65 ? 6.492 -4.641 -16.016 1 93.56 65 ARG A N 1
ATOM 532 C CA . ARG A 1 65 ? 7.344 -5.621 -15.359 1 93.56 65 ARG A CA 1
ATOM 533 C C . ARG A 1 65 ? 8.492 -6.055 -16.266 1 93.56 65 ARG A C 1
ATOM 535 O O . ARG A 1 65 ? 9.109 -7.094 -16.031 1 93.56 65 ARG A O 1
ATOM 542 N N . LYS A 1 66 ? 8.773 -5.312 -17.188 1 90.06 66 LYS A N 1
ATOM 543 C CA . LYS A 1 66 ? 9.805 -5.676 -18.156 1 90.06 66 LYS A CA 1
ATOM 544 C C . LYS A 1 66 ? 11.18 -5.754 -17.5 1 90.06 66 LYS A C 1
ATOM 546 O O . LYS A 1 66 ? 12 -6.602 -17.859 1 90.06 66 LYS A O 1
ATOM 551 N N . GLU A 1 67 ? 11.352 -4.961 -16.453 1 87.5 67 GLU A N 1
ATOM 552 C CA . GLU A 1 67 ? 12.672 -4.867 -15.844 1 87.5 67 GLU A CA 1
ATOM 553 C C . GLU A 1 67 ? 12.758 -5.707 -14.57 1 87.5 67 GLU A C 1
ATOM 555 O O . GLU A 1 67 ? 13.758 -5.652 -13.852 1 87.5 67 GLU A O 1
ATOM 560 N N . TRP A 1 68 ? 11.703 -6.434 -14.328 1 92.44 68 TRP A N 1
ATOM 561 C CA . TRP A 1 68 ? 11.703 -7.258 -13.117 1 92.44 68 TRP A CA 1
ATOM 562 C C . TRP A 1 68 ? 12.719 -8.383 -13.234 1 92.44 68 TRP A C 1
ATOM 564 O O . TRP A 1 68 ? 12.859 -9 -14.289 1 92.44 68 TRP A O 1
ATOM 574 N N . LYS A 1 69 ? 13.461 -8.602 -12.133 1 92.38 69 LYS A N 1
ATOM 575 C CA . LYS A 1 69 ? 14.305 -9.789 -12.062 1 92.38 69 LYS A CA 1
ATOM 576 C C . LYS A 1 69 ? 13.469 -11.047 -11.875 1 92.38 69 LYS A C 1
ATOM 578 O O . LYS A 1 69 ? 12.609 -11.102 -10.992 1 92.38 69 LYS A O 1
ATOM 583 N N . THR A 1 70 ? 13.711 -12.023 -12.797 1 96 70 THR A N 1
ATOM 584 C CA . THR A 1 70 ? 12.992 -13.289 -12.719 1 96 70 THR A CA 1
ATOM 585 C C . THR A 1 70 ? 13.742 -14.391 -13.461 1 96 70 THR A C 1
ATOM 587 O O . THR A 1 70 ? 14.797 -14.133 -14.055 1 96 70 THR A O 1
ATOM 590 N N . SER A 1 71 ? 13.336 -15.609 -13.344 1 96.94 71 SER A N 1
ATOM 591 C CA . SER A 1 71 ? 13.898 -16.75 -14.07 1 96.94 71 SER A CA 1
ATOM 592 C C . SER A 1 71 ? 13.469 -16.734 -15.531 1 96.94 71 SER A C 1
ATOM 594 O O . SER A 1 71 ? 12.609 -15.938 -15.93 1 96.94 71 SER A O 1
ATOM 596 N N . MET A 1 72 ? 14.086 -17.594 -16.297 1 96.75 72 MET A N 1
ATOM 597 C CA . MET A 1 72 ? 13.641 -17.734 -17.672 1 96.75 72 MET A CA 1
ATOM 598 C C . MET A 1 72 ? 12.164 -18.125 -17.734 1 96.75 72 MET A C 1
ATOM 600 O O . MET A 1 72 ? 11.398 -17.578 -18.516 1 96.75 72 MET A O 1
ATOM 604 N N . LEU A 1 73 ? 11.805 -19.094 -16.922 1 97.69 73 LEU A N 1
ATOM 605 C CA . LEU A 1 73 ? 10.398 -19.453 -16.844 1 97.69 73 LEU A CA 1
ATOM 606 C C . LEU A 1 73 ? 9.547 -18.25 -16.438 1 97.69 73 LEU A C 1
ATOM 608 O O . LEU A 1 73 ? 8.484 -18.016 -17.031 1 97.69 73 LEU A O 1
ATOM 612 N N . GLY A 1 74 ? 9.977 -17.484 -15.422 1 97.69 74 GLY A N 1
ATOM 613 C CA . GLY A 1 74 ? 9.273 -16.281 -15.023 1 97.69 74 GLY A CA 1
ATOM 614 C C . GLY A 1 74 ? 9.102 -15.289 -16.156 1 97.69 74 GLY A C 1
ATOM 615 O O . GLY A 1 74 ? 8.047 -14.648 -16.266 1 97.69 74 GLY A O 1
ATOM 616 N N . SER A 1 75 ? 10.125 -15.141 -16.969 1 97.12 75 SER A N 1
ATOM 617 C CA . SER A 1 75 ? 10.047 -14.219 -18.094 1 97.12 75 SER A CA 1
ATOM 618 C C . SER A 1 75 ? 8.977 -14.656 -19.094 1 97.12 75 SER A C 1
ATOM 620 O O . SER A 1 75 ? 8.289 -13.82 -19.688 1 97.12 75 SER A O 1
ATOM 622 N N . ILE A 1 76 ? 8.844 -15.898 -19.25 1 95.75 76 ILE A N 1
ATOM 623 C CA . ILE A 1 76 ? 7.828 -16.453 -20.141 1 95.75 76 ILE A CA 1
ATOM 624 C C . ILE A 1 76 ? 6.438 -16.188 -19.578 1 95.75 76 ILE A C 1
ATOM 626 O O . ILE A 1 76 ? 5.527 -15.789 -20.312 1 95.75 76 ILE A O 1
ATOM 630 N N . LEU A 1 77 ? 6.336 -16.312 -18.328 1 96.69 77 LEU A N 1
ATOM 631 C CA . LEU A 1 77 ? 5.035 -16.219 -17.672 1 96.69 77 LEU A CA 1
ATOM 632 C C . LEU A 1 77 ? 4.613 -14.758 -17.5 1 96.69 77 LEU A C 1
ATOM 634 O O . LEU A 1 77 ? 3.424 -14.438 -17.594 1 96.69 77 LEU A O 1
ATOM 638 N N . PHE A 1 78 ? 5.609 -13.82 -17.266 1 97.38 78 PHE A N 1
ATOM 639 C CA . PHE A 1 78 ? 5.215 -12.508 -16.766 1 97.38 78 PHE A CA 1
ATOM 640 C C . PHE A 1 78 ? 5.727 -11.398 -17.672 1 97.38 78 PHE A C 1
ATOM 642 O O . PHE A 1 78 ? 5.289 -10.25 -17.562 1 97.38 78 PHE A O 1
ATOM 649 N N . GLN A 1 79 ? 6.617 -11.688 -18.594 1 95.38 79 GLN A N 1
ATOM 650 C CA . GLN A 1 79 ? 7.234 -10.633 -19.375 1 95.38 79 GLN A CA 1
ATOM 651 C C . GLN A 1 79 ? 7.004 -10.852 -20.875 1 95.38 79 GLN A C 1
ATOM 653 O O . GLN A 1 79 ? 7.738 -10.312 -21.703 1 95.38 79 GLN A O 1
ATOM 658 N N . ASN A 1 80 ? 6.098 -11.711 -21.203 1 91.69 80 ASN A N 1
ATOM 659 C CA . ASN A 1 80 ? 5.684 -11.977 -22.578 1 91.69 80 ASN A CA 1
ATOM 660 C C . ASN A 1 80 ? 6.84 -12.508 -23.406 1 91.69 80 ASN A C 1
ATOM 662 O O . ASN A 1 80 ? 6.922 -12.234 -24.609 1 91.69 80 ASN A O 1
ATOM 666 N N . GLN A 1 81 ? 7.742 -13.172 -22.734 1 91.06 81 GLN A N 1
ATOM 667 C CA . GLN A 1 81 ? 8.797 -13.875 -23.453 1 91.06 81 GLN A CA 1
ATOM 668 C C . GLN A 1 81 ? 8.25 -15.094 -24.203 1 91.06 81 GLN A C 1
ATOM 670 O O . GLN A 1 81 ? 7.586 -15.938 -23.594 1 91.06 81 GLN A O 1
ATOM 675 N N . THR A 1 82 ? 8.578 -15.172 -25.5 1 88.06 82 THR A N 1
ATOM 676 C CA . THR A 1 82 ? 7.953 -16.219 -26.281 1 88.06 82 THR A CA 1
ATOM 677 C C . THR A 1 82 ? 8.992 -17.234 -26.766 1 88.06 82 THR A C 1
ATOM 679 O O . THR A 1 82 ? 8.648 -18.297 -27.281 1 88.06 82 THR A O 1
ATOM 682 N N . HIS A 1 83 ? 10.172 -16.969 -26.562 1 85.25 83 HIS A N 1
ATOM 683 C CA . HIS A 1 83 ? 11.211 -17.875 -27.062 1 85.25 83 HIS A CA 1
ATOM 684 C C . HIS A 1 83 ? 11.789 -18.703 -25.922 1 85.25 83 HIS A C 1
ATOM 686 O O . HIS A 1 83 ? 12.219 -18.172 -24.891 1 85.25 83 HIS A O 1
ATOM 692 N N . PHE A 1 84 ? 11.656 -19.969 -26.094 1 85.69 84 PHE A N 1
ATOM 693 C CA . PHE A 1 84 ? 12.266 -20.906 -25.172 1 85.69 84 PHE A CA 1
ATOM 694 C C . PHE A 1 84 ? 12.633 -22.203 -25.891 1 85.69 84 PHE A C 1
ATOM 696 O O . PHE A 1 84 ? 12.031 -22.547 -26.906 1 85.69 84 PHE A O 1
ATOM 703 N N . THR A 1 85 ? 13.672 -22.844 -25.391 1 87.62 85 THR A N 1
ATOM 704 C CA . THR A 1 85 ? 14.172 -24.078 -26.016 1 87.62 85 THR A CA 1
ATOM 705 C C . THR A 1 85 ? 14.164 -25.219 -25 1 87.62 85 THR A C 1
ATOM 707 O O . THR A 1 85 ? 14.906 -25.188 -24.016 1 87.62 85 THR A O 1
ATOM 710 N N . PRO A 1 86 ? 13.422 -26.156 -25.281 1 89.75 86 PRO A N 1
ATOM 711 C CA . PRO A 1 86 ? 13.414 -27.312 -24.391 1 89.75 86 PRO A CA 1
ATOM 712 C C . PRO A 1 86 ? 14.727 -28.094 -24.406 1 89.75 86 PRO A C 1
ATOM 714 O O . PRO A 1 86 ? 15.422 -28.109 -25.422 1 89.75 86 PRO A O 1
ATOM 717 N N . SER A 1 87 ? 14.984 -28.672 -23.328 1 89.25 87 SER A N 1
ATOM 718 C CA . SER A 1 87 ? 16.156 -29.547 -23.203 1 89.25 87 SER A CA 1
ATOM 719 C C . SER A 1 87 ? 15.898 -30.906 -23.828 1 89.25 87 SER A C 1
ATOM 721 O O . SER A 1 87 ? 14.758 -31.359 -23.891 1 89.25 87 SER A O 1
ATOM 723 N N . SER A 1 88 ? 16.969 -31.531 -24.297 1 89.06 88 SER A N 1
ATOM 724 C CA . SER A 1 88 ? 16.875 -32.906 -24.828 1 89.06 88 SER A CA 1
ATOM 725 C C . SER A 1 88 ? 16.984 -33.938 -23.703 1 89.06 88 SER A C 1
ATOM 727 O O . SER A 1 88 ? 16.688 -35.094 -23.922 1 89.06 88 SER A O 1
ATOM 729 N N . LYS A 1 89 ? 17.25 -33.5 -22.641 1 92.88 89 LYS A N 1
ATOM 730 C CA . LYS A 1 89 ? 17.438 -34.406 -21.5 1 92.88 89 LYS A CA 1
ATOM 731 C C . LYS A 1 89 ? 16.109 -34.75 -20.844 1 92.88 89 LYS A C 1
ATOM 733 O O . LYS A 1 89 ? 15.164 -33.938 -20.875 1 92.88 89 LYS A O 1
ATOM 738 N N . SER A 1 90 ? 16.109 -35.938 -20.312 1 96.62 90 SER A N 1
ATOM 739 C CA . SER A 1 90 ? 15.008 -36.312 -19.422 1 96.62 90 SER A CA 1
ATOM 740 C C . SER A 1 90 ? 15.367 -36.062 -17.969 1 96.62 90 SER A C 1
ATOM 742 O O . SER A 1 90 ? 16.5 -36.312 -17.547 1 96.62 90 SER A O 1
ATOM 744 N N . TYR A 1 91 ? 14.367 -35.656 -17.188 1 97.44 91 TYR A N 1
ATOM 745 C CA . TYR A 1 91 ? 14.648 -35.312 -15.797 1 97.44 91 TYR A CA 1
ATOM 746 C C . TYR A 1 91 ? 13.836 -36.156 -14.828 1 97.44 91 TYR A C 1
ATOM 748 O O . TYR A 1 91 ? 12.641 -36.375 -15.031 1 97.44 91 TYR A O 1
ATOM 756 N N . LEU A 1 92 ? 14.539 -36.656 -13.844 1 97.69 92 LEU A N 1
ATOM 757 C CA . LEU A 1 92 ? 13.875 -37.281 -12.711 1 97.69 92 LEU A CA 1
ATOM 758 C C . LEU A 1 92 ? 13.734 -36.312 -11.547 1 97.69 92 LEU A C 1
ATOM 760 O O . LEU A 1 92 ? 14.734 -35.781 -11.047 1 97.69 92 LEU A O 1
ATOM 764 N N . ILE A 1 93 ? 12.492 -36.094 -11.125 1 98.06 93 ILE A N 1
ATOM 765 C CA . ILE A 1 93 ? 12.227 -35.156 -10.039 1 98.06 93 ILE A CA 1
ATOM 766 C C . ILE A 1 93 ? 11.609 -35.875 -8.852 1 98.06 93 ILE A C 1
ATOM 768 O O . ILE A 1 93 ? 10.555 -36.5 -8.984 1 98.06 93 ILE A O 1
ATOM 772 N N . LEU A 1 94 ? 12.297 -35.844 -7.723 1 97.25 94 LEU A N 1
ATOM 773 C CA . LEU A 1 94 ? 11.797 -36.438 -6.488 1 97.25 94 LEU A CA 1
ATOM 774 C C . LEU A 1 94 ? 10.953 -35.438 -5.707 1 97.25 94 LEU A C 1
ATOM 776 O O . LEU A 1 94 ? 11.406 -34.312 -5.402 1 97.25 94 LEU A O 1
ATOM 780 N N . ILE A 1 95 ? 9.719 -35.75 -5.5 1 98.06 95 ILE A N 1
ATOM 781 C CA . ILE A 1 95 ? 8.938 -35.031 -4.484 1 98.06 95 ILE A CA 1
ATOM 782 C C . ILE A 1 95 ? 9.172 -35.688 -3.119 1 98.06 95 ILE A C 1
ATOM 784 O O . ILE A 1 95 ? 8.609 -36.75 -2.811 1 98.06 95 ILE A O 1
ATOM 788 N N . TRP A 1 96 ? 10.008 -34.938 -2.367 1 95.81 96 TRP A N 1
ATOM 789 C CA . TRP A 1 96 ? 10.508 -35.531 -1.129 1 95.81 96 TRP A CA 1
ATOM 790 C C . TRP A 1 96 ? 9.445 -35.5 -0.04 1 95.81 96 TRP A C 1
ATOM 792 O O . TRP A 1 96 ? 8.898 -34.438 0.272 1 95.81 96 TRP A O 1
ATOM 802 N N . LYS A 1 97 ? 9.148 -36.531 0.417 1 91.88 97 LYS A N 1
ATOM 803 C CA . LYS A 1 97 ? 8.125 -36.688 1.442 1 91.88 97 LYS A CA 1
ATOM 804 C C . LYS A 1 97 ? 6.773 -36.156 0.971 1 91.88 97 LYS A C 1
ATOM 806 O O . LYS A 1 97 ? 6.715 -35.281 0.125 1 91.88 97 LYS A O 1
ATOM 811 N N . HIS A 1 98 ? 5.68 -36.656 1.143 1 91.12 98 HIS A N 1
ATOM 812 C CA . HIS A 1 98 ? 4.309 -36.156 1.047 1 91.12 98 HIS A CA 1
ATOM 813 C C . HIS A 1 98 ? 3.795 -36.25 -0.387 1 91.12 98 HIS A C 1
ATOM 815 O O . HIS A 1 98 ? 2.912 -35.469 -0.777 1 91.12 98 HIS A O 1
ATOM 821 N N . TRP A 1 99 ? 4.465 -36.938 -1.248 1 95.25 99 TRP A N 1
ATOM 822 C CA . TRP A 1 99 ? 4.047 -37.062 -2.643 1 95.25 99 TRP A CA 1
ATOM 823 C C . TRP A 1 99 ? 2.574 -37.438 -2.744 1 95.25 99 TRP A C 1
ATOM 825 O O . TRP A 1 99 ? 1.822 -36.844 -3.516 1 95.25 99 TRP A O 1
ATOM 835 N N . HIS A 1 100 ? 2.189 -38.344 -1.953 1 93.62 100 HIS A N 1
ATOM 836 C CA . HIS A 1 100 ? 0.806 -38.812 -2.008 1 93.62 100 HIS A CA 1
ATOM 837 C C . HIS A 1 100 ? -0.162 -37.719 -1.627 1 93.62 100 HIS A C 1
ATOM 839 O O . HIS A 1 100 ? -1.192 -37.531 -2.279 1 93.62 100 HIS A O 1
ATOM 845 N N . TRP A 1 101 ? 0.203 -37 -0.646 1 95 101 TRP A N 1
ATOM 846 C CA . TRP A 1 101 ? -0.625 -35.875 -0.2 1 95 101 TRP A CA 1
ATOM 847 C C . TRP A 1 101 ? -0.69 -34.781 -1.266 1 95 101 TRP A C 1
ATOM 849 O O . TRP A 1 101 ? -1.77 -34.281 -1.576 1 95 101 TRP A O 1
ATOM 859 N N . LEU A 1 102 ? 0.391 -34.469 -1.879 1 95.94 102 LEU A N 1
ATOM 860 C CA . LEU A 1 102 ? 0.471 -33.406 -2.869 1 95.94 102 LEU A CA 1
ATOM 861 C C . LEU A 1 102 ? -0.24 -33.812 -4.156 1 95.94 102 LEU A C 1
ATOM 863 O O . LEU A 1 102 ? -0.773 -32.938 -4.867 1 95.94 102 LEU A O 1
ATOM 867 N N . LYS A 1 103 ? -0.272 -35.094 -4.465 1 96.06 103 LYS A N 1
ATOM 868 C CA . LYS A 1 103 ? -0.958 -35.594 -5.66 1 96.06 103 LYS A CA 1
ATOM 869 C C . LYS A 1 103 ? -2.447 -35.25 -5.605 1 96.06 103 LYS A C 1
ATOM 871 O O . LYS A 1 103 ? -3.076 -35.031 -6.645 1 96.06 103 LYS A O 1
ATOM 876 N N . ASN A 1 104 ? -3.023 -35.25 -4.383 1 94.5 104 ASN A N 1
ATOM 877 C CA . ASN A 1 104 ? -4.441 -34.906 -4.238 1 94.5 104 ASN A CA 1
ATOM 878 C C . ASN A 1 104 ? -4.793 -33.594 -4.918 1 94.5 104 ASN A C 1
ATOM 880 O O . ASN A 1 104 ? -5.812 -33.5 -5.602 1 94.5 104 ASN A O 1
ATOM 884 N N . ARG A 1 105 ? -3.967 -32.656 -4.777 1 94.25 105 ARG A N 1
ATOM 885 C CA . ARG A 1 105 ? -4.219 -31.344 -5.367 1 94.25 105 ARG A CA 1
ATOM 886 C C . ARG A 1 105 ? -3.627 -31.25 -6.77 1 94.25 105 ARG A C 1
ATOM 888 O O . ARG A 1 105 ? -4.312 -30.844 -7.711 1 94.25 105 ARG A O 1
ATOM 895 N N . HIS A 1 106 ? -2.402 -31.734 -6.969 1 96.19 106 HIS A N 1
ATOM 896 C CA . HIS A 1 106 ? -1.636 -31.359 -8.148 1 96.19 106 HIS A CA 1
ATOM 897 C C . HIS A 1 106 ? -1.802 -32.375 -9.266 1 96.19 106 HIS A C 1
ATOM 899 O O . HIS A 1 106 ? -1.412 -32.125 -10.406 1 96.19 106 HIS A O 1
ATOM 905 N N . VAL A 1 107 ? -2.385 -33.531 -8.961 1 95.88 107 VAL A N 1
ATOM 906 C CA . VAL A 1 107 ? -2.652 -34.531 -9.984 1 95.88 107 VAL A CA 1
ATOM 907 C C . VAL A 1 107 ? -4.156 -34.781 -10.078 1 95.88 107 VAL A C 1
ATOM 909 O O . VAL A 1 107 ? -4.711 -34.875 -11.172 1 95.88 107 VAL A O 1
ATOM 912 N N . TYR A 1 108 ? -4.824 -34.781 -8.93 1 94.12 108 TYR A N 1
ATOM 913 C CA . TYR A 1 108 ? -6.23 -35.188 -8.898 1 94.12 108 TYR A CA 1
ATOM 914 C C . TYR A 1 108 ? -7.133 -33.938 -8.852 1 94.12 108 TYR A C 1
ATOM 916 O O . TYR A 1 108 ? -8.344 -34.062 -9.039 1 94.12 108 TYR A O 1
ATOM 924 N N . TYR A 1 109 ? -6.582 -32.781 -8.586 1 91.62 109 TYR A N 1
ATOM 925 C CA . TYR A 1 109 ? -7.352 -31.547 -8.438 1 91.62 109 TYR A CA 1
ATOM 926 C C . TYR A 1 109 ? -8.477 -31.719 -7.426 1 91.62 109 TYR A C 1
ATOM 928 O O . TYR A 1 109 ? -9.602 -31.281 -7.656 1 91.62 109 TYR A O 1
ATOM 936 N N . PHE A 1 110 ? -8.242 -32.594 -6.445 1 89.06 110 PHE A N 1
ATOM 937 C CA . PHE A 1 110 ? -9.156 -32.969 -5.367 1 89.06 110 PHE A CA 1
ATOM 938 C C . PHE A 1 110 ? -10.352 -33.719 -5.906 1 89.06 110 PHE A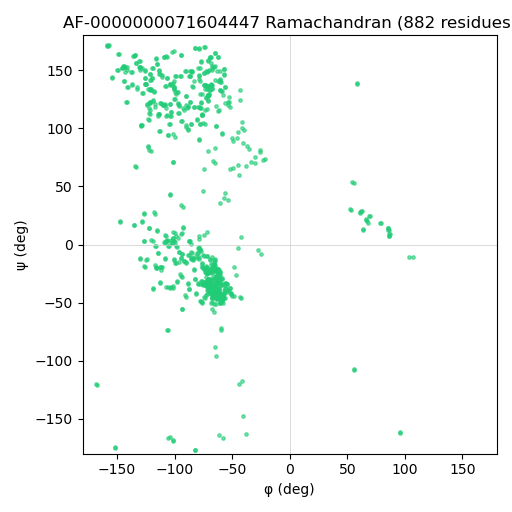 C 1
ATOM 940 O O . PHE A 1 110 ? -11.398 -33.812 -5.258 1 89.06 110 PHE A O 1
ATOM 947 N N . GLY A 1 111 ? -10.234 -34.25 -7.023 1 89.12 111 GLY A N 1
ATOM 948 C CA . GLY A 1 111 ? -11.242 -35.094 -7.605 1 89.12 111 GLY A CA 1
ATOM 949 C C . GLY A 1 111 ? -10.859 -36.562 -7.57 1 89.12 111 GLY A C 1
ATOM 950 O O . GLY A 1 111 ? -9.891 -36.938 -6.91 1 89.12 111 GLY A O 1
ATOM 951 N N . GLU A 1 112 ? -11.602 -37.375 -8.328 1 90.38 112 GLU A N 1
ATOM 952 C CA . GLU A 1 112 ? -11.445 -38.844 -8.273 1 90.38 112 GLU A CA 1
ATOM 953 C C . GLU A 1 112 ? -10.477 -39.312 -9.352 1 90.38 112 GLU A C 1
ATOM 955 O O . GLU A 1 112 ? -9.766 -40.312 -9.141 1 90.38 112 GLU A O 1
ATOM 960 N N . LYS A 1 113 ? -10.391 -38.625 -10.383 1 93.75 113 LYS A N 1
ATOM 961 C CA . LYS A 1 113 ? -9.586 -39.094 -11.516 1 93.75 113 LYS A CA 1
ATOM 962 C C . LYS A 1 113 ? -8.297 -38.281 -11.641 1 93.75 113 LYS A C 1
ATOM 964 O O . LYS A 1 113 ? -8.312 -37.062 -11.492 1 93.75 113 LYS A O 1
ATOM 969 N N . PRO A 1 114 ? -7.234 -39.031 -11.883 1 95.31 114 PRO A N 1
ATOM 970 C CA . PRO A 1 114 ? -5.977 -38.312 -12.078 1 95.31 114 PRO A CA 1
ATOM 971 C C . PRO A 1 114 ? -5.926 -37.562 -13.406 1 95.31 114 PRO A C 1
ATOM 973 O O . PRO A 1 114 ? -6.539 -38 -14.391 1 95.31 114 PRO A O 1
ATOM 976 N N . HIS A 1 115 ? -5.25 -36.469 -13.461 1 95.25 115 HIS A N 1
ATOM 977 C CA . HIS A 1 115 ? -5.02 -35.688 -14.664 1 95.25 115 HIS A CA 1
ATOM 978 C C . HIS A 1 115 ? -3.561 -35.75 -15.102 1 95.25 115 HIS A C 1
ATOM 980 O O . HIS A 1 115 ? -2.664 -35.844 -14.258 1 95.25 115 HIS A O 1
ATOM 986 N N . ASP A 1 116 ? -3.338 -35.719 -16.375 1 95.31 116 ASP A N 1
ATOM 987 C CA . ASP A 1 116 ? -1.982 -35.656 -16.906 1 95.31 116 ASP A CA 1
ATOM 988 C C . ASP A 1 116 ? -1.388 -34.25 -16.703 1 95.31 116 ASP A C 1
ATOM 990 O O . ASP A 1 116 ? -1.847 -33.281 -17.297 1 95.31 116 ASP A O 1
ATOM 994 N N . PRO A 1 117 ? -0.366 -34.219 -15.922 1 94.31 117 PRO A N 1
ATOM 995 C CA . PRO A 1 117 ? 0.203 -32.906 -15.641 1 94.31 117 PRO A CA 1
ATOM 996 C C . PRO A 1 117 ? 0.809 -32.219 -16.875 1 94.31 117 PRO A C 1
ATOM 998 O O . PRO A 1 117 ? 1.069 -31.031 -16.875 1 94.31 117 PRO A O 1
ATOM 1001 N N . PHE A 1 118 ? 1.003 -32.969 -17.938 1 95.25 118 PHE A N 1
ATOM 1002 C CA . PHE A 1 118 ? 1.706 -32.438 -19.094 1 95.25 118 PHE A CA 1
ATOM 1003 C C . PHE A 1 118 ? 0.732 -32.125 -20.219 1 95.25 118 PHE A C 1
ATOM 1005 O O . PHE A 1 118 ? 1.138 -31.641 -21.281 1 95.25 118 PHE A O 1
ATOM 1012 N N . LYS A 1 119 ? -0.498 -32.375 -20.016 1 92.69 119 LYS A N 1
ATOM 1013 C CA . LYS A 1 119 ? -1.49 -32.188 -21.078 1 92.69 119 LYS A CA 1
ATOM 1014 C C . LYS A 1 119 ? -1.379 -30.812 -21.703 1 92.69 119 LYS A C 1
ATOM 1016 O O . LYS A 1 119 ? -1.439 -30.672 -22.938 1 92.69 119 LYS A O 1
ATOM 1021 N N . GLU A 1 120 ? -1.199 -29.75 -21 1 89.12 120 GLU A N 1
ATOM 1022 C CA . GLU A 1 120 ? -1.082 -28.391 -21.531 1 89.12 120 GLU A CA 1
ATOM 1023 C C . GLU A 1 120 ? 0.287 -27.797 -21.219 1 89.12 120 GLU A C 1
ATOM 1025 O O . GLU A 1 120 ? 0.428 -26.578 -21.109 1 89.12 120 GLU A O 1
ATOM 1030 N N . CYS A 1 121 ? 1.193 -28.688 -21.078 1 94.62 121 CYS A N 1
ATOM 1031 C CA . CYS A 1 121 ? 2.564 -28.281 -20.797 1 94.62 121 CYS A CA 1
ATOM 1032 C C . CYS A 1 121 ? 3.408 -28.281 -22.078 1 94.62 121 CYS A C 1
ATOM 1034 O O . CYS A 1 121 ? 3.236 -29.141 -22.938 1 94.62 121 CYS A O 1
ATOM 1036 N N . ASN A 1 122 ? 4.336 -27.375 -22.219 1 92.31 122 ASN A N 1
ATOM 1037 C CA . ASN A 1 122 ? 5.152 -27.266 -23.422 1 92.31 122 ASN A CA 1
ATOM 1038 C C . ASN A 1 122 ? 6.27 -28.297 -23.438 1 92.31 122 ASN A C 1
ATOM 1040 O O . ASN A 1 122 ? 6.93 -28.5 -24.469 1 92.31 122 ASN A O 1
ATOM 1044 N N . VAL A 1 123 ? 6.461 -28.938 -22.312 1 96.38 123 VAL A N 1
ATOM 1045 C CA . VAL A 1 123 ? 7.48 -29.969 -22.188 1 96.38 123 VAL A CA 1
ATOM 1046 C C . VAL A 1 123 ? 6.895 -31.188 -21.484 1 96.38 123 VAL A C 1
ATOM 1048 O O . VAL A 1 123 ? 5.902 -31.078 -20.766 1 96.38 123 VAL A O 1
ATOM 1051 N N . ASN A 1 124 ? 7.492 -32.375 -21.719 1 96.12 124 ASN A N 1
ATOM 1052 C CA . ASN A 1 124 ? 6.977 -33.594 -21.109 1 96.12 124 ASN A CA 1
ATOM 1053 C C . ASN A 1 124 ? 8.094 -34.594 -20.812 1 96.12 124 ASN A C 1
ATOM 1055 O O . ASN A 1 124 ? 7.855 -35.781 -20.703 1 96.12 124 ASN A O 1
ATOM 1059 N N . ASN A 1 125 ? 9.258 -34.125 -20.75 1 97.69 125 ASN A N 1
ATOM 1060 C CA . ASN A 1 125 ? 10.43 -35 -20.562 1 97.69 125 ASN A CA 1
ATOM 1061 C C . ASN A 1 125 ? 10.797 -35.094 -19.078 1 97.69 125 ASN A C 1
ATOM 1063 O O . ASN A 1 125 ? 11.984 -35.156 -18.734 1 97.69 125 ASN A O 1
ATOM 1067 N N . CYS A 1 126 ? 9.82 -35.062 -18.219 1 97.94 126 CYS A N 1
ATOM 1068 C CA . CYS A 1 126 ? 10.055 -35.219 -16.797 1 97.94 126 CYS A CA 1
ATOM 1069 C C . CYS A 1 126 ? 9.289 -36.406 -16.219 1 97.94 126 CYS A C 1
ATOM 1071 O O . CYS A 1 126 ? 8.211 -36.75 -16.703 1 97.94 126 CYS A O 1
ATOM 1073 N N . GLN A 1 127 ? 9.891 -37 -15.258 1 97.69 127 GLN A N 1
ATOM 1074 C CA . GLN A 1 127 ? 9.258 -38.031 -14.461 1 97.69 127 GLN A CA 1
ATOM 1075 C C . GLN A 1 127 ? 9.258 -37.688 -12.977 1 97.69 127 GLN A C 1
ATOM 1077 O O . GLN A 1 127 ? 10.266 -37.219 -12.445 1 97.69 127 GLN A O 1
ATOM 1082 N N . PHE A 1 128 ? 8.125 -37.875 -12.383 1 97.81 128 PHE A N 1
ATOM 1083 C CA . PHE A 1 128 ? 8 -37.562 -10.969 1 97.81 128 PHE A CA 1
ATOM 1084 C C . PHE A 1 128 ? 7.938 -38.844 -10.125 1 97.81 128 PHE A C 1
ATOM 1086 O O . PHE A 1 128 ? 7.32 -39.812 -10.531 1 97.81 128 PHE A O 1
ATOM 1093 N N . THR A 1 129 ? 8.57 -38.781 -8.938 1 97.56 129 THR A N 1
ATOM 1094 C CA . THR A 1 129 ? 8.539 -39.938 -8.047 1 97.56 129 THR A CA 1
ATOM 1095 C C . THR A 1 129 ? 8.453 -39.5 -6.59 1 97.56 129 THR A C 1
ATOM 1097 O O . THR A 1 129 ? 8.883 -38.406 -6.238 1 97.56 129 THR A O 1
ATOM 1100 N N . GLY A 1 130 ? 7.883 -40.344 -5.758 1 97 130 GLY A N 1
ATOM 1101 C CA . GLY A 1 130 ? 7.828 -40.125 -4.32 1 97 130 GLY A CA 1
ATOM 1102 C C . GLY A 1 130 ? 8.734 -41.062 -3.549 1 97 130 GLY A C 1
ATOM 1103 O O . GLY A 1 130 ? 8.641 -41.188 -2.324 1 97 130 GLY A O 1
ATOM 1104 N N . LYS A 1 131 ? 9.562 -41.812 -4.285 1 96.25 131 LYS A N 1
ATOM 1105 C CA . LYS A 1 131 ? 10.453 -42.781 -3.654 1 96.25 131 LYS A CA 1
ATOM 1106 C C . LYS A 1 131 ? 11.672 -42.094 -3.045 1 96.25 131 LYS A C 1
ATOM 1108 O O . LYS A 1 131 ? 12.672 -41.875 -3.729 1 96.25 131 LYS A O 1
ATOM 1113 N N . ASP A 1 132 ? 11.664 -41.969 -1.765 1 92.62 132 ASP A N 1
ATOM 1114 C CA . ASP A 1 132 ? 12.68 -41.188 -1.05 1 92.62 132 ASP A CA 1
ATOM 1115 C C . ASP A 1 132 ? 14.062 -41.812 -1.228 1 92.62 132 ASP A C 1
ATOM 1117 O O . ASP A 1 132 ? 15.078 -41.125 -1.078 1 92.62 132 ASP A O 1
ATOM 1121 N N . GLU A 1 133 ? 14.203 -43.031 -1.564 1 91.81 133 GLU A N 1
ATOM 1122 C CA . GLU A 1 133 ? 15.484 -43.719 -1.756 1 91.81 133 GLU A CA 1
ATOM 1123 C C . GLU A 1 133 ? 16.234 -43.125 -2.949 1 91.81 133 GLU A C 1
ATOM 1125 O O . GLU A 1 133 ? 17.438 -43.344 -3.094 1 91.81 133 GLU A O 1
ATOM 1130 N N . LEU A 1 134 ? 15.508 -42.406 -3.771 1 92.44 134 LEU A N 1
ATOM 1131 C CA . LEU A 1 134 ? 16.141 -41.844 -4.965 1 92.44 134 LEU A CA 1
ATOM 1132 C C . LEU A 1 134 ? 16.641 -40.438 -4.699 1 92.44 134 LEU A C 1
ATOM 1134 O O . LEU A 1 134 ? 16.984 -39.719 -5.637 1 92.44 134 LEU A O 1
ATOM 1138 N N . LEU A 1 135 ? 16.719 -40.062 -3.471 1 93.06 135 LEU A N 1
ATOM 1139 C CA . LEU A 1 135 ? 17.141 -38.719 -3.061 1 93.06 135 LEU A CA 1
ATOM 1140 C C . LEU A 1 135 ? 18.5 -38.375 -3.662 1 93.06 135 LEU A C 1
ATOM 1142 O O . LEU A 1 135 ? 18.719 -37.25 -4.109 1 93.06 135 LEU A O 1
ATOM 1146 N N . ASP A 1 136 ? 19.406 -39.312 -3.842 1 89.69 136 ASP A N 1
ATOM 1147 C CA . ASP A 1 136 ? 20.766 -39.031 -4.273 1 89.69 136 ASP A CA 1
ATOM 1148 C C . ASP A 1 136 ? 20.891 -39.094 -5.793 1 89.69 136 ASP A C 1
ATOM 1150 O O . ASP A 1 136 ? 21.875 -38.594 -6.363 1 89.69 136 ASP A O 1
ATOM 1154 N N . THR A 1 137 ? 19.953 -39.625 -6.441 1 90.38 137 THR A N 1
ATOM 1155 C CA . THR A 1 137 ? 20.109 -39.844 -7.871 1 90.38 137 THR A CA 1
ATOM 1156 C C . THR A 1 137 ? 19.188 -38.938 -8.672 1 90.38 137 THR A C 1
ATOM 1158 O O . THR A 1 137 ? 19.406 -38.75 -9.875 1 90.38 137 THR A O 1
ATOM 1161 N N . ALA A 1 138 ? 18.141 -38.406 -8.047 1 95.06 138 ALA A N 1
ATOM 1162 C CA . ALA A 1 138 ? 17.203 -37.562 -8.75 1 95.06 138 ALA A CA 1
ATOM 1163 C C . ALA A 1 138 ? 17.906 -36.281 -9.266 1 95.06 138 ALA A C 1
ATOM 1165 O O . ALA A 1 138 ? 18.891 -35.844 -8.68 1 95.06 138 ALA A O 1
ATOM 1166 N N . ASP A 1 139 ? 17.406 -35.75 -10.398 1 95.56 139 ASP A N 1
ATOM 1167 C CA . ASP A 1 139 ? 17.953 -34.5 -10.938 1 95.56 139 ASP A CA 1
ATOM 1168 C C . ASP A 1 139 ? 17.547 -33.312 -10.086 1 95.56 139 ASP A C 1
ATOM 1170 O O . ASP A 1 139 ? 18.266 -32.312 -10.016 1 95.56 139 ASP A O 1
ATOM 1174 N N . ALA A 1 140 ? 16.406 -33.406 -9.523 1 96.69 140 ALA A N 1
ATOM 1175 C CA . ALA A 1 140 ? 15.891 -32.375 -8.633 1 96.69 140 ALA A CA 1
ATOM 1176 C C . ALA A 1 140 ? 15.109 -32.969 -7.469 1 96.69 140 ALA A C 1
ATOM 1178 O O . ALA A 1 140 ? 14.531 -34.062 -7.605 1 96.69 140 ALA A O 1
ATOM 1179 N N . VAL A 1 141 ? 15.164 -32.281 -6.355 1 96.69 141 VAL A N 1
ATOM 1180 C CA . VAL A 1 141 ? 14.438 -32.688 -5.152 1 96.69 141 VAL A CA 1
ATOM 1181 C C . VAL A 1 141 ? 13.539 -31.531 -4.695 1 96.69 141 VAL A C 1
ATOM 1183 O O . VAL A 1 141 ? 14.023 -30.422 -4.422 1 96.69 141 VAL A O 1
ATOM 1186 N N . VAL A 1 142 ? 12.242 -31.781 -4.637 1 98.06 142 VAL A N 1
ATOM 1187 C CA . VAL A 1 142 ? 11.289 -30.766 -4.18 1 98.06 142 VAL A CA 1
ATOM 1188 C C . VAL A 1 142 ? 10.914 -31.047 -2.727 1 98.06 142 VAL A C 1
ATOM 1190 O O . VAL A 1 142 ? 10.484 -32.156 -2.383 1 98.06 142 VAL A O 1
ATOM 1193 N N . VAL A 1 143 ? 11.109 -30.047 -1.936 1 97.06 143 VAL A N 1
ATOM 1194 C CA . VAL A 1 143 ? 10.766 -30.125 -0.519 1 97.06 143 VAL A CA 1
ATOM 1195 C C . VAL A 1 143 ? 9.617 -29.172 -0.211 1 97.06 143 VAL A C 1
ATOM 1197 O O . VAL A 1 143 ? 9.781 -27.953 -0.286 1 97.06 143 VAL A O 1
ATOM 1200 N N . HIS A 1 144 ? 8.484 -29.703 0.107 1 97.69 144 HIS A N 1
ATOM 1201 C CA . HIS A 1 144 ? 7.355 -28.875 0.54 1 97.69 144 HIS A CA 1
ATOM 1202 C C . HIS A 1 144 ? 7.523 -28.438 1.989 1 97.69 144 HIS A C 1
ATOM 1204 O O . HIS A 1 144 ? 7.656 -29.266 2.887 1 97.69 144 HIS A O 1
ATOM 1210 N N . LEU A 1 145 ? 7.395 -27.203 2.268 1 97.06 145 LEU A N 1
ATOM 1211 C CA . LEU A 1 145 ? 7.871 -26.672 3.539 1 97.06 145 LEU A CA 1
ATOM 1212 C C . LEU A 1 145 ? 6.781 -26.734 4.602 1 97.06 145 LEU A C 1
ATOM 1214 O O . LEU A 1 145 ? 7.066 -26.625 5.797 1 97.06 145 LEU A O 1
ATOM 1218 N N . GLN A 1 146 ? 5.59 -26.922 4.258 1 95.69 146 GLN A N 1
ATOM 1219 C CA . GLN A 1 146 ? 4.445 -26.734 5.145 1 95.69 146 GLN A CA 1
ATOM 1220 C C . GLN A 1 146 ? 4.582 -27.578 6.406 1 95.69 146 GLN A C 1
ATOM 1222 O O . GLN A 1 146 ? 4.184 -27.141 7.492 1 95.69 146 GLN A O 1
ATOM 1227 N N . ARG A 1 147 ? 5.18 -28.719 6.324 1 92.75 147 ARG A N 1
ATOM 1228 C CA . ARG A 1 147 ? 5.27 -29.609 7.469 1 92.75 147 ARG A CA 1
ATOM 1229 C C . ARG A 1 147 ? 6.617 -29.484 8.172 1 92.75 147 ARG A C 1
ATOM 1231 O O . ARG A 1 147 ? 6.918 -30.234 9.102 1 92.75 147 ARG A O 1
ATOM 1238 N N . GLY A 1 148 ? 7.453 -28.703 7.703 1 91.81 148 GLY A N 1
ATOM 1239 C CA . GLY A 1 148 ? 8.672 -28.297 8.391 1 91.81 148 GLY A CA 1
ATOM 1240 C C . GLY A 1 148 ? 9.766 -29.344 8.328 1 91.81 148 GLY A C 1
ATOM 1241 O O . GLY A 1 148 ? 10.703 -29.328 9.125 1 91.81 148 GLY A O 1
ATOM 1242 N N . LEU A 1 149 ? 9.688 -30.266 7.43 1 92.5 149 LEU A N 1
ATOM 1243 C CA . LEU A 1 149 ? 10.688 -31.312 7.316 1 92.5 149 LEU A CA 1
ATOM 1244 C C . LEU A 1 149 ? 11.719 -30.984 6.246 1 92.5 149 LEU A C 1
ATOM 1246 O O . LEU A 1 149 ? 11.359 -30.562 5.145 1 92.5 149 LEU A O 1
ATOM 1250 N N . LEU A 1 150 ? 13.016 -31.125 6.637 1 93.62 150 LEU A N 1
ATOM 1251 C CA . LEU A 1 150 ? 14.125 -30.938 5.703 1 93.62 150 LEU A CA 1
ATOM 1252 C C . LEU A 1 150 ? 14.953 -32.219 5.582 1 93.62 150 LEU A C 1
ATOM 1254 O O . LEU A 1 150 ? 15.156 -32.906 6.57 1 93.62 150 LEU A O 1
ATOM 1258 N N . PRO A 1 151 ? 15.383 -32.406 4.348 1 88.56 151 PRO A N 1
ATOM 1259 C CA . PRO A 1 151 ? 16.266 -33.562 4.227 1 88.56 151 PRO A CA 1
ATOM 1260 C C . PRO A 1 151 ? 17.594 -33.375 4.949 1 88.56 151 PRO A C 1
ATOM 1262 O O . PRO A 1 151 ? 18.141 -32.281 4.977 1 88.56 151 PRO A O 1
ATOM 1265 N N . ASN A 1 152 ? 18 -34.312 5.656 1 77.38 152 ASN A N 1
ATOM 1266 C CA . ASN A 1 152 ? 19.281 -34.312 6.336 1 77.38 152 ASN A CA 1
ATOM 1267 C C . ASN A 1 152 ? 20.328 -35.125 5.574 1 77.38 152 ASN A C 1
ATOM 1269 O O . ASN A 1 152 ? 20.234 -36.375 5.527 1 77.38 152 ASN A O 1
ATOM 1273 N N . VAL A 1 153 ? 21.109 -34.469 4.711 1 72.44 153 VAL A N 1
ATOM 1274 C CA . VAL A 1 153 ? 22.047 -35.312 3.982 1 72.44 153 VAL A CA 1
ATOM 1275 C C . VAL A 1 153 ? 23.484 -34.844 4.266 1 72.44 153 VAL A C 1
ATOM 1277 O O . VAL A 1 153 ? 23.734 -33.656 4.469 1 72.44 153 VAL A O 1
ATOM 1280 N N . THR A 1 154 ? 24.359 -35.75 4.547 1 65.19 154 THR A N 1
ATOM 1281 C CA . THR A 1 154 ? 25.781 -35.531 4.746 1 65.19 154 THR A CA 1
ATOM 1282 C C . THR A 1 154 ? 26.484 -35.312 3.412 1 65.19 154 THR A C 1
ATOM 1284 O O . THR A 1 154 ? 27.453 -34.562 3.328 1 65.19 154 THR A O 1
ATOM 1287 N N . GLN A 1 155 ? 26.078 -35.969 2.332 1 72.5 155 GLN A N 1
ATOM 1288 C CA . GLN A 1 155 ? 26.688 -35.844 1.013 1 72.5 155 GLN A CA 1
ATOM 1289 C C . GLN A 1 155 ? 25.641 -35.562 -0.062 1 72.5 155 GLN A C 1
ATOM 1291 O O . GLN A 1 155 ? 24.719 -36.375 -0.249 1 72.5 155 GLN A O 1
ATOM 1296 N N . ARG A 1 156 ? 25.547 -34.312 -0.508 1 81.19 156 ARG A N 1
ATOM 1297 C CA . ARG A 1 156 ? 24.609 -33.938 -1.558 1 81.19 156 ARG A CA 1
ATOM 1298 C C . ARG A 1 156 ? 25.312 -33.812 -2.902 1 81.19 156 ARG A C 1
ATOM 1300 O O . ARG A 1 156 ? 26.422 -33.281 -2.975 1 81.19 156 ARG A O 1
ATOM 1307 N N . ASN A 1 157 ? 24.625 -34.438 -3.896 1 78.56 157 ASN A N 1
ATOM 1308 C CA . ASN A 1 157 ? 25.078 -34.219 -5.266 1 78.56 157 ASN A CA 1
ATOM 1309 C C . ASN A 1 157 ? 24.953 -32.75 -5.66 1 78.56 157 ASN A C 1
ATOM 1311 O O . ASN A 1 157 ? 23.844 -32.219 -5.695 1 78.56 157 ASN A O 1
ATOM 1315 N N . PRO A 1 158 ? 26.047 -32.094 -5.91 1 78.38 158 PRO A N 1
ATOM 1316 C CA . PRO A 1 158 ? 26 -30.672 -6.211 1 78.38 158 PRO A CA 1
ATOM 1317 C C . PRO A 1 158 ? 25.266 -30.359 -7.508 1 78.38 158 PRO A C 1
ATOM 1319 O O . PRO A 1 158 ? 24.875 -29.203 -7.75 1 78.38 158 PRO A O 1
ATOM 1322 N N . ARG A 1 159 ? 25.125 -31.344 -8.289 1 82.38 159 ARG A N 1
ATOM 1323 C CA . ARG A 1 159 ? 24.453 -31.125 -9.57 1 82.38 159 ARG A CA 1
ATOM 1324 C C . ARG A 1 159 ? 22.938 -31.203 -9.406 1 82.38 159 ARG A C 1
ATOM 1326 O O . ARG A 1 159 ? 22.188 -30.812 -10.312 1 82.38 159 ARG A O 1
ATOM 1333 N N . GLN A 1 160 ? 22.547 -31.672 -8.297 1 91.5 160 GLN A N 1
ATOM 1334 C CA . GLN A 1 160 ? 21.125 -31.781 -8.016 1 91.5 160 GLN A CA 1
ATOM 1335 C C . GLN A 1 160 ? 20.531 -30.422 -7.602 1 91.5 160 GLN A C 1
ATOM 1337 O O . GLN A 1 160 ? 21.203 -29.641 -6.918 1 91.5 160 GLN A O 1
ATOM 1342 N N . ARG A 1 161 ? 19.297 -30.172 -8.062 1 95.12 161 ARG A N 1
ATOM 1343 C CA . ARG A 1 161 ? 18.594 -28.984 -7.629 1 95.12 161 ARG A CA 1
ATOM 1344 C C . ARG A 1 161 ? 17.641 -29.297 -6.488 1 95.12 161 ARG A C 1
ATOM 1346 O O . ARG A 1 161 ? 16.688 -30.047 -6.664 1 95.12 161 ARG A O 1
ATOM 1353 N N . TRP A 1 162 ? 17.938 -28.766 -5.367 1 96.44 162 TRP A N 1
ATOM 1354 C CA . TRP A 1 162 ? 16.953 -28.812 -4.293 1 96.44 162 TRP A CA 1
ATOM 1355 C C . TRP A 1 162 ? 16.047 -27.578 -4.332 1 96.44 162 TRP A C 1
ATOM 1357 O O . TRP A 1 162 ? 16.547 -26.438 -4.355 1 96.44 162 TRP A O 1
ATOM 1367 N N . ILE A 1 163 ? 14.789 -27.844 -4.332 1 97.81 163 ILE A N 1
ATOM 1368 C CA . ILE A 1 163 ? 13.789 -26.812 -4.543 1 97.81 163 ILE A CA 1
ATOM 1369 C C . ILE A 1 163 ? 12.836 -26.75 -3.348 1 97.81 163 ILE A C 1
ATOM 1371 O O . ILE A 1 163 ? 12.227 -27.766 -2.984 1 97.81 163 ILE A O 1
ATOM 1375 N N . PHE A 1 164 ? 12.734 -25.594 -2.686 1 98.06 164 PHE A N 1
ATOM 1376 C CA . PHE A 1 164 ? 11.672 -25.516 -1.693 1 98.06 164 PHE A CA 1
ATOM 1377 C C . PHE A 1 164 ? 10.359 -25.109 -2.344 1 98.06 164 PHE A C 1
ATOM 1379 O O . PHE A 1 164 ? 10.336 -24.25 -3.234 1 98.06 164 PHE A O 1
ATOM 1386 N N . LEU A 1 165 ? 9.328 -25.75 -1.984 1 98.56 165 LEU A N 1
ATOM 1387 C CA . LEU A 1 165 ? 7.977 -25.422 -2.428 1 98.56 165 LEU A CA 1
ATOM 1388 C C . LEU A 1 165 ? 7.16 -24.812 -1.291 1 98.56 165 LEU A C 1
ATOM 1390 O O . LEU A 1 165 ? 7.027 -25.422 -0.226 1 98.56 165 LEU A O 1
ATOM 1394 N N . ASN A 1 166 ? 6.707 -23.594 -1.493 1 98 166 ASN A N 1
ATOM 1395 C CA . ASN A 1 166 ? 5.82 -22.906 -0.557 1 98 166 ASN A CA 1
ATOM 1396 C C . ASN A 1 166 ? 4.758 -22.094 -1.285 1 98 166 ASN A C 1
ATOM 1398 O O . ASN A 1 166 ? 5.082 -21.156 -2.02 1 98 166 ASN A O 1
ATOM 1402 N N . ASP A 1 167 ? 3.539 -22.391 -1.003 1 96.5 167 ASP A N 1
ATOM 1403 C CA . ASP A 1 167 ? 2.436 -21.688 -1.655 1 96.5 167 ASP A CA 1
ATOM 1404 C C . ASP A 1 167 ? 1.827 -20.641 -0.729 1 96.5 167 ASP A C 1
ATOM 1406 O O . ASP A 1 167 ? 0.889 -19.938 -1.11 1 96.5 167 ASP A O 1
ATOM 1410 N N . GLU A 1 168 ? 2.342 -20.469 0.465 1 96.25 168 GLU A N 1
ATOM 1411 C CA . GLU A 1 168 ? 1.719 -19.625 1.479 1 96.25 168 GLU A CA 1
ATOM 1412 C C . GLU A 1 168 ? 2.531 -18.359 1.709 1 96.25 168 GLU A C 1
ATOM 1414 O O . GLU A 1 168 ? 3.705 -18.281 1.34 1 96.25 168 GLU A O 1
ATOM 1419 N N . ALA A 1 169 ? 1.845 -17.406 2.291 1 96 169 ALA A N 1
ATOM 1420 C CA . ALA A 1 169 ? 2.531 -16.172 2.658 1 96 169 ALA A CA 1
ATOM 1421 C C . ALA A 1 169 ? 3.518 -16.406 3.797 1 96 169 ALA A C 1
ATOM 1423 O O . ALA A 1 169 ? 3.385 -17.375 4.551 1 96 169 ALA A O 1
ATOM 1424 N N . PRO A 1 170 ? 4.457 -15.531 4.004 1 94.88 170 PRO A N 1
ATOM 1425 C CA . PRO A 1 170 ? 5.531 -15.703 4.984 1 94.88 170 PRO A CA 1
ATOM 1426 C C . PRO A 1 170 ? 5.012 -16.031 6.383 1 94.88 170 PRO A C 1
ATOM 1428 O O . PRO A 1 170 ? 5.539 -16.922 7.047 1 94.88 170 PRO A O 1
ATOM 1431 N N . PRO A 1 171 ? 3.918 -15.43 6.879 1 91.12 171 PRO A N 1
ATOM 1432 C CA . PRO A 1 171 ? 3.477 -15.75 8.242 1 91.12 171 PRO A CA 1
ATOM 1433 C C . PRO A 1 171 ? 2.814 -17.125 8.336 1 91.12 171 PRO A C 1
ATOM 1435 O O . PRO A 1 171 ? 2.611 -17.641 9.438 1 91.12 171 PRO A O 1
ATOM 1438 N N . HIS A 1 172 ? 2.539 -17.766 7.18 1 92.5 172 HIS A N 1
ATOM 1439 C CA . HIS A 1 172 ? 1.726 -18.969 7.199 1 92.5 172 HIS A CA 1
ATOM 1440 C C . HIS A 1 172 ? 2.436 -20.125 6.5 1 92.5 172 HIS A C 1
ATOM 1442 O O . HIS A 1 172 ? 1.787 -21.047 6 1 92.5 172 HIS A O 1
ATOM 1448 N N . VAL A 1 173 ? 3.705 -20.109 6.457 1 94.62 173 VAL A N 1
ATOM 1449 C CA . VAL A 1 173 ? 4.488 -21.094 5.723 1 94.62 173 VAL A CA 1
ATOM 1450 C C . VAL A 1 173 ? 4.262 -22.484 6.32 1 94.62 173 VAL A C 1
ATOM 1452 O O . VAL A 1 173 ? 4.062 -23.453 5.59 1 94.62 173 VAL A O 1
ATOM 1455 N N . TYR A 1 174 ? 4.207 -22.594 7.633 1 92.38 174 TYR A N 1
ATOM 1456 C CA . TYR A 1 174 ? 4.223 -23.875 8.312 1 92.38 174 TYR A CA 1
ATOM 1457 C C . TYR A 1 174 ? 2.893 -24.141 9.008 1 92.38 174 TYR A C 1
ATOM 1459 O O . TYR A 1 174 ? 2.264 -23.219 9.531 1 92.38 174 TYR A O 1
ATOM 1467 N N . SER A 1 175 ? 2.512 -25.312 9.062 1 89.44 175 SER A N 1
ATOM 1468 C CA . SER A 1 175 ? 1.314 -25.734 9.781 1 89.44 175 SER A CA 1
ATOM 1469 C C . SER A 1 175 ? 1.674 -26.438 11.078 1 89.44 175 SER A C 1
ATOM 1471 O O . SER A 1 175 ? 0.798 -26.984 11.766 1 89.44 175 SER A O 1
ATOM 1473 N N . VAL A 1 176 ? 2.959 -26.469 11.328 1 86.81 176 VAL A N 1
ATOM 1474 C CA . VAL A 1 176 ? 3.438 -27.172 12.516 1 86.81 176 VAL A CA 1
ATOM 1475 C C . VAL A 1 176 ? 4.078 -26.172 13.477 1 86.81 176 VAL A C 1
ATOM 1477 O O . VAL A 1 176 ? 4.516 -25.094 13.062 1 86.81 176 VAL A O 1
ATOM 1480 N N . SER A 1 177 ? 4.086 -26.516 14.664 1 84.69 177 SER A N 1
ATOM 1481 C CA . SER A 1 177 ? 4.617 -25.625 15.703 1 84.69 177 SER A CA 1
ATOM 1482 C C . SER A 1 177 ? 6.137 -25.578 15.656 1 84.69 177 SER A C 1
ATOM 1484 O O . SER A 1 177 ? 6.73 -24.5 15.797 1 84.69 177 SER A O 1
ATOM 1486 N N . GLU A 1 178 ? 6.695 -26.75 15.523 1 86.44 178 GLU A N 1
ATOM 1487 C CA . GLU A 1 178 ? 8.148 -26.781 15.391 1 86.44 178 GLU A CA 1
ATOM 1488 C C . GLU A 1 178 ? 8.57 -26.703 13.922 1 86.44 178 GLU A C 1
ATOM 1490 O O . GLU A 1 178 ? 8.398 -27.656 13.164 1 86.44 178 GLU A O 1
ATOM 1495 N N . SER A 1 179 ? 8.984 -25.531 13.508 1 91.5 179 SER A N 1
ATOM 1496 C CA . SER A 1 179 ? 9.328 -25.281 12.109 1 91.5 179 SER A CA 1
ATOM 1497 C C . SER A 1 179 ? 10.742 -24.719 11.984 1 91.5 179 SER A C 1
ATOM 1499 O O . SER A 1 179 ? 11.266 -24.125 12.93 1 91.5 179 SER A O 1
ATOM 1501 N N . PRO A 1 180 ? 11.344 -25.031 10.883 1 94 180 PRO A N 1
ATOM 1502 C CA . PRO A 1 180 ? 12.68 -24.469 10.672 1 94 180 PRO A CA 1
ATOM 1503 C C . PRO A 1 180 ? 12.688 -22.953 10.656 1 94 180 PRO A C 1
ATOM 1505 O O . PRO A 1 180 ? 11.75 -22.328 10.141 1 94 180 PRO A O 1
ATOM 1508 N N . SER A 1 181 ? 13.719 -22.469 11.281 1 94.19 181 SER A N 1
ATOM 1509 C CA . SER A 1 181 ? 13.961 -21.031 11.203 1 94.19 181 SER A CA 1
ATOM 1510 C C . SER A 1 181 ? 14.609 -20.641 9.883 1 94.19 181 SER A C 1
ATOM 1512 O O . SER A 1 181 ? 15.055 -21.516 9.125 1 94.19 181 SER A O 1
ATOM 1514 N N . ILE A 1 182 ? 14.664 -19.406 9.594 1 93.94 182 ILE A N 1
ATOM 1515 C CA . ILE A 1 182 ? 15.227 -18.891 8.344 1 93.94 182 ILE A CA 1
ATOM 1516 C C . ILE A 1 182 ? 16.688 -19.344 8.219 1 93.94 182 ILE A C 1
ATOM 1518 O O . ILE A 1 182 ? 17.094 -19.844 7.176 1 93.94 182 ILE A O 1
ATOM 1522 N N . PRO A 1 183 ? 17.5 -19.266 9.289 1 94.94 183 PRO A N 1
ATOM 1523 C CA . PRO A 1 183 ? 18.891 -19.734 9.156 1 94.94 183 PRO A CA 1
ATOM 1524 C C . PRO A 1 183 ? 19 -21.219 8.836 1 94.94 183 PRO A C 1
ATOM 1526 O O . PRO A 1 183 ? 19.922 -21.641 8.156 1 94.94 183 PRO A O 1
ATOM 1529 N N . GLN A 1 184 ? 18.062 -21.938 9.234 1 94.88 184 GLN A N 1
ATOM 1530 C CA . GLN A 1 184 ? 18.094 -23.375 8.992 1 94.88 184 GLN A CA 1
ATOM 1531 C C . GLN A 1 184 ? 17.781 -23.688 7.527 1 94.88 184 GLN A C 1
ATOM 1533 O O . GLN A 1 184 ? 18.062 -24.797 7.051 1 94.88 184 GLN A O 1
ATOM 1538 N N . LEU A 1 185 ? 17.172 -22.812 6.863 1 95.81 185 LEU A N 1
ATOM 1539 C CA . LEU A 1 185 ? 16.875 -22.984 5.445 1 95.81 185 LEU A CA 1
ATOM 1540 C C . LEU A 1 185 ? 18.047 -22.531 4.586 1 95.81 185 LEU A C 1
ATOM 1542 O O . LEU A 1 185 ? 18.094 -22.828 3.387 1 95.81 185 LEU A O 1
ATOM 1546 N N . ALA A 1 186 ? 19 -21.859 5.188 1 94.81 186 ALA A N 1
ATOM 1547 C CA . ALA A 1 186 ? 20.141 -21.297 4.457 1 94.81 186 ALA A CA 1
ATOM 1548 C C . ALA A 1 186 ? 21.062 -22.391 3.941 1 94.81 186 ALA A C 1
ATOM 1550 O O . ALA A 1 186 ? 21.344 -23.359 4.648 1 94.81 186 ALA A O 1
ATOM 1551 N N . ASN A 1 187 ? 21.406 -22.219 2.686 1 93 187 ASN A N 1
ATOM 1552 C CA . ASN A 1 187 ? 22.391 -23.078 2.025 1 93 187 ASN A CA 1
ATOM 1553 C C . ASN A 1 187 ? 21.859 -24.484 1.841 1 93 187 ASN A C 1
ATOM 1555 O O . ASN A 1 187 ? 22.641 -25.438 1.784 1 93 187 ASN A O 1
ATOM 1559 N N . VAL A 1 188 ? 20.609 -24.625 1.805 1 93.69 188 VAL A N 1
ATOM 1560 C CA . VAL A 1 188 ? 19.984 -25.922 1.579 1 93.69 188 VAL A CA 1
ATOM 1561 C C . VAL A 1 188 ? 19.422 -25.984 0.16 1 93.69 188 VAL A C 1
ATOM 1563 O O . VAL A 1 188 ? 19.594 -26.984 -0.534 1 93.69 188 VAL A O 1
ATOM 1566 N N . PHE A 1 189 ? 18.938 -24.953 -0.274 1 96 189 PHE A N 1
ATOM 1567 C CA . PHE A 1 189 ? 18.141 -24.984 -1.495 1 96 189 PHE A CA 1
ATOM 1568 C C . PHE A 1 189 ? 18.844 -24.234 -2.621 1 96 189 PHE A C 1
ATOM 1570 O O . PHE A 1 189 ? 19.531 -23.234 -2.379 1 96 189 PHE A O 1
ATOM 1577 N N . ASN A 1 190 ? 18.562 -24.719 -3.797 1 96.62 190 ASN A N 1
ATOM 1578 C CA . ASN A 1 190 ? 19.094 -24.109 -5.008 1 96.62 190 ASN A CA 1
ATOM 1579 C C . ASN A 1 190 ? 18.047 -23.234 -5.703 1 96.62 190 ASN A C 1
ATOM 1581 O O . ASN A 1 190 ? 18.391 -22.219 -6.297 1 96.62 190 ASN A O 1
ATOM 1585 N N . TRP A 1 191 ? 16.828 -23.719 -5.656 1 98 191 TRP A N 1
ATOM 1586 C CA . TRP A 1 191 ? 15.75 -23.031 -6.352 1 98 191 TRP A CA 1
ATOM 1587 C C . TRP A 1 191 ? 14.562 -22.781 -5.418 1 98 191 TRP A C 1
ATOM 1589 O O . TRP A 1 191 ? 14.406 -23.5 -4.422 1 98 191 TRP A O 1
ATOM 1599 N N . SER A 1 192 ? 13.883 -21.734 -5.75 1 98.38 192 SER A N 1
ATOM 1600 C CA . SER A 1 192 ? 12.633 -21.391 -5.09 1 98.38 192 SER A CA 1
ATOM 1601 C C . SER A 1 192 ? 11.43 -21.734 -5.965 1 98.38 192 SER A C 1
ATOM 1603 O O . SER A 1 192 ? 11.477 -21.562 -7.184 1 98.38 192 SER A O 1
ATOM 1605 N N . MET A 1 193 ? 10.422 -22.281 -5.387 1 98.75 193 MET A N 1
ATOM 1606 C CA . MET A 1 193 ? 9.133 -22.531 -6.027 1 98.75 193 MET A CA 1
ATOM 1607 C C . MET A 1 193 ? 7.992 -21.984 -5.18 1 98.75 193 MET A C 1
ATOM 1609 O O . MET A 1 193 ? 7.652 -22.547 -4.145 1 98.75 193 MET A O 1
ATOM 1613 N N . THR A 1 194 ? 7.465 -20.859 -5.57 1 98.5 194 THR A N 1
ATOM 1614 C CA . THR A 1 194 ? 6.434 -20.156 -4.82 1 98.5 194 THR A CA 1
ATOM 1615 C C . THR A 1 194 ? 5.551 -19.344 -5.758 1 98.5 194 THR A C 1
ATOM 1617 O O . THR A 1 194 ? 5.734 -19.359 -6.977 1 98.5 194 THR A O 1
ATOM 1620 N N . TYR A 1 195 ? 4.637 -18.547 -5.18 1 98.25 195 TYR A N 1
ATOM 1621 C CA . TYR A 1 195 ? 3.707 -17.719 -5.934 1 98.25 195 TYR A CA 1
ATOM 1622 C C . TYR A 1 195 ? 4.402 -16.469 -6.457 1 98.25 195 TYR A C 1
ATOM 1624 O O . TYR A 1 195 ? 3.85 -15.742 -7.289 1 98.25 195 TYR A O 1
ATOM 1632 N N . ARG A 1 196 ? 5.602 -16.25 -6.117 1 98.19 196 ARG A N 1
ATOM 1633 C CA . ARG A 1 196 ? 6.332 -15.023 -6.422 1 98.19 196 ARG A CA 1
ATOM 1634 C C . ARG A 1 196 ? 6.832 -15.023 -7.863 1 98.19 196 ARG A C 1
ATOM 1636 O O . ARG A 1 196 ? 7.281 -16.062 -8.367 1 98.19 196 ARG A O 1
ATOM 1643 N N . THR A 1 197 ? 6.828 -13.844 -8.438 1 98.19 197 THR A N 1
ATOM 1644 C CA . THR A 1 197 ? 7.258 -13.711 -9.828 1 98.19 197 THR A CA 1
ATOM 1645 C C . THR A 1 197 ? 8.773 -13.883 -9.945 1 98.19 197 THR A C 1
ATOM 1647 O O . THR A 1 197 ? 9.281 -14.25 -11.008 1 98.19 197 THR A O 1
ATOM 1650 N N . ASP A 1 198 ? 9.492 -13.609 -8.844 1 97.44 198 ASP A N 1
ATOM 1651 C CA . ASP A 1 198 ? 10.953 -13.672 -8.906 1 97.44 198 ASP A CA 1
ATOM 1652 C C . ASP A 1 198 ? 11.461 -15.039 -8.469 1 97.44 198 ASP A C 1
ATOM 1654 O O . ASP A 1 198 ? 12.664 -15.227 -8.273 1 97.44 198 ASP A O 1
ATOM 1658 N N . ALA A 1 199 ? 10.594 -15.992 -8.297 1 98.44 199 ALA A N 1
ATOM 1659 C CA . ALA A 1 199 ? 11 -17.359 -7.977 1 98.44 199 ALA A CA 1
ATOM 1660 C C . ALA A 1 199 ? 11.648 -18.031 -9.188 1 98.44 199 ALA A C 1
ATOM 1662 O O . ALA A 1 199 ? 11.43 -17.609 -10.328 1 98.44 199 ALA A O 1
ATOM 1663 N N . ASP A 1 200 ? 12.438 -19.062 -8.891 1 98.38 200 ASP A N 1
ATOM 1664 C CA . ASP A 1 200 ? 12.961 -19.891 -9.969 1 98.38 200 ASP A CA 1
ATOM 1665 C C . ASP A 1 200 ? 11.836 -20.641 -10.688 1 98.38 200 ASP A C 1
ATOM 1667 O O . ASP A 1 200 ? 11.859 -20.781 -11.914 1 98.38 200 ASP A O 1
ATOM 1671 N N . VAL A 1 201 ? 10.914 -21.094 -9.922 1 98.56 201 VAL A N 1
ATOM 1672 C CA . VAL A 1 201 ? 9.719 -21.766 -10.43 1 98.56 201 VAL A CA 1
ATOM 1673 C C . VAL A 1 201 ? 8.469 -21.047 -9.93 1 98.56 201 VAL A C 1
ATOM 1675 O O . VAL A 1 201 ? 7.844 -21.469 -8.961 1 98.56 201 VAL A O 1
ATOM 1678 N N . PRO A 1 202 ? 8.078 -20.016 -10.641 1 98.56 202 PRO A N 1
ATOM 1679 C CA . PRO A 1 202 ? 6.871 -19.297 -10.203 1 98.56 202 PRO A CA 1
ATOM 1680 C C . PRO A 1 202 ? 5.598 -20.109 -10.422 1 98.56 202 PRO A C 1
ATOM 1682 O O . PRO A 1 202 ? 5.355 -20.625 -11.523 1 98.56 202 PRO A O 1
ATOM 1685 N N . VAL A 1 203 ? 4.824 -20.219 -9.406 1 98.31 203 VAL A N 1
ATOM 1686 C CA . VAL A 1 203 ? 3.529 -20.891 -9.469 1 98.31 203 VAL A CA 1
ATOM 1687 C C . VAL A 1 203 ? 2.473 -20.047 -8.766 1 98.31 203 VAL A C 1
ATOM 1689 O O . VAL A 1 203 ? 1.893 -20.453 -7.766 1 98.31 203 VAL A O 1
ATOM 1692 N N . PRO A 1 204 ? 2.148 -18.859 -9.359 1 97.94 204 PRO A N 1
ATOM 1693 C CA . PRO A 1 204 ? 1.093 -18.031 -8.766 1 97.94 204 PRO A CA 1
ATOM 1694 C C . PRO A 1 204 ? -0.266 -18.734 -8.758 1 97.94 204 PRO A C 1
ATOM 1696 O O . PRO A 1 204 ? -0.474 -19.688 -9.508 1 97.94 204 PRO A O 1
ATOM 1699 N N . TYR A 1 205 ? -1.204 -18.266 -7.926 1 97.62 205 TYR A N 1
ATOM 1700 C CA . TYR A 1 205 ? -2.543 -18.844 -7.844 1 97.62 205 TYR A CA 1
ATOM 1701 C C . TYR A 1 205 ? -3.303 -18.641 -9.148 1 97.62 205 TYR A C 1
ATOM 1703 O O . TYR A 1 205 ? -4.16 -19.453 -9.508 1 97.62 205 TYR A O 1
ATOM 1711 N N . GLY A 1 206 ? -3.062 -17.578 -9.766 1 97.69 206 GLY A N 1
ATOM 1712 C CA . GLY A 1 206 ? -3.617 -17.219 -11.062 1 97.69 206 GLY A CA 1
ATOM 1713 C C . GLY A 1 206 ? -2.783 -16.188 -11.812 1 97.69 206 GLY A C 1
ATOM 1714 O O . GLY A 1 206 ? -1.816 -15.656 -11.266 1 97.69 206 GLY A O 1
ATOM 1715 N N . ARG A 1 207 ? -3.191 -15.992 -13.094 1 97.94 207 ARG A N 1
ATOM 1716 C CA . ARG A 1 207 ? -2.461 -15.039 -13.922 1 97.94 207 ARG A CA 1
ATOM 1717 C C . ARG A 1 207 ? -3.4 -14.32 -14.883 1 97.94 207 ARG A C 1
ATOM 1719 O O . ARG A 1 207 ? -4.484 -14.82 -15.195 1 97.94 207 ARG A O 1
ATOM 1726 N N . THR A 1 208 ? -2.969 -13.125 -15.203 1 98.38 208 THR A N 1
ATOM 1727 C CA . THR A 1 208 ? -3.527 -12.414 -16.344 1 98.38 208 THR A CA 1
ATOM 1728 C C . THR A 1 208 ? -2.793 -12.789 -17.625 1 98.38 208 THR A C 1
ATOM 1730 O O . THR A 1 208 ? -1.569 -12.664 -17.719 1 98.38 208 THR A O 1
ATOM 1733 N N . VAL A 1 209 ? -3.506 -13.289 -18.609 1 97.62 209 VAL A N 1
ATOM 1734 C CA . VAL A 1 209 ? -2.912 -13.719 -19.875 1 97.62 209 VAL A CA 1
ATOM 1735 C C . VAL A 1 209 ? -3.482 -12.891 -21.016 1 97.62 209 VAL A C 1
ATOM 1737 O O . VAL A 1 209 ? -4.699 -12.711 -21.125 1 97.62 209 VAL A O 1
ATOM 1740 N N . ALA A 1 210 ? -2.629 -12.375 -21.859 1 97.44 210 ALA A N 1
ATOM 1741 C CA . ALA A 1 210 ? -3.07 -11.602 -23.016 1 97.44 210 ALA A CA 1
ATOM 1742 C C . ALA A 1 210 ? -3.643 -12.516 -24.094 1 97.44 210 ALA A C 1
ATOM 1744 O O . ALA A 1 210 ? -3.1 -13.586 -24.359 1 97.44 210 ALA A O 1
ATOM 1745 N N . LEU A 1 211 ? -4.734 -12.039 -24.641 1 97.38 211 LEU A N 1
ATOM 1746 C CA . LEU A 1 211 ? -5.262 -12.719 -25.828 1 97.38 211 LEU A CA 1
ATOM 1747 C C . LEU A 1 211 ? -4.453 -12.367 -27.062 1 97.38 211 LEU A C 1
ATOM 1749 O O . LEU A 1 211 ? -3.801 -11.32 -27.109 1 97.38 211 LEU A O 1
ATOM 1753 N N . THR A 1 212 ? -4.523 -13.211 -28.031 1 94.75 212 THR A N 1
ATOM 1754 C CA . THR A 1 212 ? -3.812 -12.953 -29.281 1 94.75 212 THR A CA 1
ATOM 1755 C C . THR A 1 212 ? -4.492 -11.844 -30.062 1 94.75 212 THR A C 1
ATOM 1757 O O . THR A 1 212 ? -3.834 -11.109 -30.812 1 94.75 212 THR A O 1
ATOM 1760 N N . LYS A 1 213 ? -5.762 -11.766 -30 1 95.38 213 LYS A N 1
ATOM 1761 C CA . LYS A 1 213 ? -6.594 -10.727 -30.594 1 95.38 213 LYS A CA 1
ATOM 1762 C C . LYS A 1 213 ? -7.758 -10.352 -29.688 1 95.38 213 LYS A C 1
ATOM 1764 O O . LYS A 1 213 ? -8.156 -11.148 -28.828 1 95.38 213 LYS A O 1
ATOM 1769 N N . PRO A 1 214 ? -8.227 -9.133 -29.812 1 96.62 214 PRO A N 1
ATOM 1770 C CA . PRO A 1 214 ? -9.367 -8.773 -28.969 1 96.62 214 PRO A CA 1
ATOM 1771 C C . PRO A 1 214 ? -10.625 -9.57 -29.312 1 96.62 214 PRO A C 1
ATOM 1773 O O . PRO A 1 214 ? -10.781 -10.023 -30.453 1 96.62 214 PRO A O 1
ATOM 1776 N N . LYS A 1 215 ? -11.484 -9.75 -28.375 1 97.25 215 LYS A N 1
ATOM 1777 C CA . LYS A 1 215 ? -12.742 -10.445 -28.641 1 97.25 215 LYS A CA 1
ATOM 1778 C C . LYS A 1 215 ? -13.625 -9.656 -29.594 1 97.25 215 LYS A C 1
ATOM 1780 O O . LYS A 1 215 ? -14.281 -10.227 -30.469 1 97.25 215 LYS A O 1
ATOM 1785 N N . TYR A 1 216 ? -13.625 -8.336 -29.391 1 95.38 216 TYR A N 1
ATOM 1786 C CA . TYR A 1 216 ? -14.336 -7.41 -30.266 1 95.38 216 TYR A CA 1
ATOM 1787 C C . TYR A 1 216 ? -13.414 -6.297 -30.75 1 95.38 216 TYR A C 1
ATOM 1789 O O . TYR A 1 216 ? -12.719 -5.668 -29.953 1 95.38 216 TYR A O 1
ATOM 1797 N N . LEU A 1 217 ? -13.383 -6.051 -31.969 1 91.06 217 LEU A N 1
ATOM 1798 C CA . LEU A 1 217 ? -12.555 -5 -32.531 1 91.06 217 LEU A CA 1
ATOM 1799 C C . LEU A 1 217 ? -13.062 -3.621 -32.125 1 91.06 217 LEU A C 1
ATOM 1801 O O . LEU A 1 217 ? -12.273 -2.738 -31.797 1 91.06 217 LEU A O 1
ATOM 1805 N N . ASP A 1 218 ? -14.375 -3.482 -32.188 1 87.75 218 ASP A N 1
ATOM 1806 C CA . ASP A 1 218 ? -15.055 -2.268 -31.734 1 87.75 218 ASP A CA 1
ATOM 1807 C C . ASP A 1 218 ? -16.062 -2.574 -30.625 1 87.75 218 ASP A C 1
ATOM 1809 O O . ASP A 1 218 ? -17.266 -2.668 -30.891 1 87.75 218 ASP A O 1
ATOM 1813 N N . PRO A 1 219 ? -15.5 -2.703 -29.438 1 90.31 219 PRO A N 1
ATOM 1814 C CA . PRO A 1 219 ? -16.391 -3.172 -28.375 1 90.31 219 PRO A CA 1
ATOM 1815 C C . PRO A 1 219 ? -17.391 -2.105 -27.938 1 90.31 219 PRO A C 1
ATOM 1817 O O . PRO A 1 219 ? -17.062 -0.921 -27.875 1 90.31 219 PRO A O 1
ATOM 1820 N N . SER A 1 220 ? -18.625 -2.496 -27.75 1 91.94 220 SER A N 1
ATOM 1821 C CA . SER A 1 220 ? -19.641 -1.732 -27.047 1 91.94 220 SER A CA 1
ATOM 1822 C C . SER A 1 220 ? -19.828 -2.24 -25.609 1 91.94 220 SER A C 1
ATOM 1824 O O . SER A 1 220 ? -19.328 -3.312 -25.266 1 91.94 220 SER A O 1
ATOM 1826 N N . TYR A 1 221 ? -20.484 -1.489 -24.812 1 92.81 221 TYR A N 1
ATOM 1827 C CA . TYR A 1 221 ? -20.766 -1.935 -23.453 1 92.81 221 TYR A CA 1
ATOM 1828 C C . TYR A 1 221 ? -21.656 -3.17 -23.453 1 92.81 221 TYR A C 1
ATOM 1830 O O . TYR A 1 221 ? -21.531 -4.035 -22.578 1 92.81 221 TYR A O 1
ATOM 1838 N N . THR A 1 222 ? -22.453 -3.25 -24.438 1 94 222 THR A N 1
ATOM 1839 C CA . THR A 1 222 ? -23.297 -4.438 -24.562 1 94 222 THR A CA 1
ATOM 1840 C C . THR A 1 222 ? -22.438 -5.668 -24.859 1 94 222 THR A C 1
ATOM 1842 O O . THR A 1 222 ? -22.672 -6.738 -24.297 1 94 222 THR A O 1
ATOM 1845 N N . ASN A 1 223 ? -21.453 -5.48 -25.734 1 94.94 223 ASN A N 1
ATOM 1846 C CA . ASN A 1 223 ? -20.516 -6.562 -26.016 1 94.94 223 ASN A CA 1
ATOM 1847 C C . ASN A 1 223 ? -19.75 -6.98 -24.781 1 94.94 223 ASN A C 1
ATOM 1849 O O . ASN A 1 223 ? -19.562 -8.172 -24.516 1 94.94 223 ASN A O 1
ATOM 1853 N N . ILE A 1 224 ? -19.359 -5.992 -24.031 1 96.75 224 ILE A N 1
ATOM 1854 C CA . ILE A 1 224 ? -18.547 -6.262 -22.844 1 96.75 224 ILE A CA 1
ATOM 1855 C C . ILE A 1 224 ? -19.391 -7 -21.812 1 96.75 224 ILE A C 1
ATOM 1857 O O . ILE A 1 224 ? -18.906 -7.934 -21.172 1 96.75 224 ILE A O 1
ATOM 1861 N N . ALA A 1 225 ? -20.609 -6.641 -21.672 1 97.25 225 ALA A N 1
ATOM 1862 C CA . ALA A 1 225 ? -21.516 -7.312 -20.734 1 97.25 225 ALA A CA 1
ATOM 1863 C C . ALA A 1 225 ? -21.609 -8.805 -21.047 1 97.25 225 ALA A C 1
ATOM 1865 O O . ALA A 1 225 ? -21.672 -9.633 -20.125 1 97.25 225 ALA A O 1
ATOM 1866 N N . LYS A 1 226 ? -21.547 -9.156 -22.281 1 97.12 226 LYS A N 1
ATOM 1867 C CA . LYS A 1 226 ? -21.641 -10.547 -22.703 1 97.12 226 LYS A CA 1
ATOM 1868 C C . LYS A 1 226 ? -20.406 -11.336 -22.297 1 97.12 226 LYS A C 1
ATOM 1870 O O . LYS A 1 226 ? -20.453 -12.562 -22.188 1 97.12 226 LYS A O 1
ATOM 1875 N N . LEU A 1 227 ? -19.328 -10.617 -22.125 1 98.12 227 LEU A N 1
ATOM 1876 C CA . LEU A 1 227 ? -18.062 -11.273 -21.766 1 98.12 227 LEU A CA 1
ATOM 1877 C C . LEU A 1 227 ? -17.984 -11.484 -20.266 1 98.12 227 LEU A C 1
ATOM 1879 O O . LEU A 1 227 ? -17.094 -12.195 -19.781 1 98.12 227 LEU A O 1
ATOM 1883 N N . VAL A 1 228 ? -18.875 -10.883 -19.469 1 98.5 228 VAL A N 1
ATOM 1884 C CA . VAL A 1 228 ? -18.844 -11 -18.016 1 98.5 228 VAL A CA 1
ATOM 1885 C C . VAL A 1 228 ? -19.547 -12.289 -17.578 1 98.5 228 VAL A C 1
ATOM 1887 O O . VAL A 1 228 ? -20.734 -12.469 -17.828 1 98.5 228 VAL A O 1
ATOM 1890 N N . PRO A 1 229 ? -18.797 -13.172 -16.922 1 98.19 229 PRO A N 1
ATOM 1891 C CA . PRO A 1 229 ? -19.453 -14.383 -16.422 1 98.19 229 PRO A CA 1
ATOM 1892 C C . PRO A 1 229 ? -20.641 -14.086 -15.516 1 98.19 229 PRO A C 1
ATOM 1894 O O . PRO A 1 229 ? -20.578 -13.164 -14.703 1 98.19 229 PRO A O 1
ATOM 1897 N N . ASN A 1 230 ? -21.734 -14.828 -15.758 1 97.31 230 ASN A N 1
ATOM 1898 C CA . ASN A 1 230 ? -22.922 -14.781 -14.906 1 97.31 230 ASN A CA 1
ATOM 1899 C C . ASN A 1 230 ? -23.609 -13.422 -14.969 1 97.31 230 ASN A C 1
ATOM 1901 O O . ASN A 1 230 ? -24.312 -13.031 -14.039 1 97.31 230 ASN A O 1
ATOM 1905 N N . TRP A 1 231 ? -23.406 -12.672 -15.984 1 97.19 231 TRP A N 1
ATOM 1906 C CA . TRP A 1 231 ? -23.938 -11.312 -16.094 1 97.19 231 TRP A CA 1
ATOM 1907 C C . TRP A 1 231 ? -25.453 -11.312 -15.93 1 97.19 231 TRP A C 1
ATOM 1909 O O . TRP A 1 231 ? -26.016 -10.453 -15.25 1 97.19 231 TRP A O 1
ATOM 1919 N N . LYS A 1 232 ? -26.141 -12.32 -16.453 1 95.56 232 LYS A N 1
ATOM 1920 C CA . LYS A 1 232 ? -27.594 -12.367 -16.5 1 95.56 232 LYS A CA 1
ATOM 1921 C C . LYS A 1 232 ? -28.188 -12.539 -15.102 1 95.56 232 LYS A C 1
ATOM 1923 O O . LYS A 1 232 ? -29.328 -12.156 -14.852 1 95.56 232 LYS A O 1
ATOM 1928 N N . ILE A 1 233 ? -27.375 -13.086 -14.195 1 96.25 233 ILE A N 1
ATOM 1929 C CA . ILE A 1 233 ? -27.953 -13.375 -12.883 1 96.25 233 ILE A CA 1
ATOM 1930 C C . ILE A 1 233 ? -27.406 -12.383 -11.852 1 96.25 233 ILE A C 1
ATOM 1932 O O . ILE A 1 233 ? -27.734 -12.477 -10.664 1 96.25 233 ILE A O 1
ATOM 1936 N N . LYS A 1 234 ? -26.609 -11.469 -12.312 1 95.94 234 LYS A N 1
ATOM 1937 C CA . LYS A 1 234 ? -26.094 -10.469 -11.383 1 95.94 234 LYS A CA 1
ATOM 1938 C C . LYS A 1 234 ? -27.219 -9.664 -10.758 1 95.94 234 LYS A C 1
ATOM 1940 O O . LYS A 1 234 ? -28.188 -9.297 -11.438 1 95.94 234 LYS A O 1
ATOM 1945 N N . THR A 1 235 ? -27.016 -9.352 -9.414 1 91.75 235 THR A N 1
ATOM 1946 C CA . THR A 1 235 ? -28.047 -8.617 -8.695 1 91.75 235 THR A CA 1
ATOM 1947 C C . THR A 1 235 ? -27.516 -7.289 -8.18 1 91.75 235 THR A C 1
ATOM 1949 O O . THR A 1 235 ? -26.312 -7.16 -7.91 1 91.75 235 THR A O 1
ATOM 1952 N N . ARG A 1 236 ? -28.375 -6.32 -8.031 1 90.19 236 ARG A N 1
ATOM 1953 C CA . ARG A 1 236 ? -28.016 -5.02 -7.477 1 90.19 236 ARG A CA 1
ATOM 1954 C C . ARG A 1 236 ? -28.594 -4.836 -6.082 1 90.19 236 ARG A C 1
ATOM 1956 O O . ARG A 1 236 ? -28.375 -3.807 -5.438 1 90.19 236 ARG A O 1
ATOM 1963 N N . HIS A 1 237 ? -29.281 -5.836 -5.562 1 86.56 237 HIS A N 1
ATOM 1964 C CA . HIS A 1 237 ? -29.828 -5.781 -4.215 1 86.56 237 HIS A CA 1
ATOM 1965 C C . HIS A 1 237 ? -28.75 -6.023 -3.166 1 86.56 237 HIS A C 1
ATOM 1967 O O . HIS A 1 237 ? -28.656 -5.281 -2.188 1 86.56 237 HIS A O 1
ATOM 1973 N N . ASN A 1 238 ? -28 -7.012 -3.344 1 90.06 238 ASN A N 1
ATOM 1974 C CA . ASN A 1 238 ? -26.797 -7.297 -2.557 1 90.06 238 ASN A CA 1
ATOM 1975 C C . ASN A 1 238 ? -25.531 -7.191 -3.402 1 90.06 238 ASN A C 1
ATOM 1977 O O . ASN A 1 238 ? -25.266 -8.055 -4.238 1 90.06 238 ASN A O 1
ATOM 1981 N N . LEU A 1 239 ? -24.781 -6.238 -3.09 1 94.44 239 LEU A N 1
ATOM 1982 C CA . LEU A 1 239 ? -23.734 -5.852 -4.027 1 94.44 239 LEU A CA 1
ATOM 1983 C C . LEU A 1 239 ? -22.453 -6.652 -3.773 1 94.44 239 LEU A C 1
ATOM 1985 O O . LEU A 1 239 ? -21.703 -6.922 -4.703 1 94.44 239 LEU A O 1
ATOM 1989 N N . ILE A 1 240 ? -22.234 -6.961 -2.488 1 97.5 240 ILE A N 1
ATOM 1990 C CA . ILE A 1 240 ? -20.922 -7.48 -2.117 1 97.5 240 ILE A CA 1
ATOM 1991 C C . ILE A 1 240 ? -21.078 -8.812 -1.385 1 97.5 240 ILE A C 1
ATOM 1993 O O . ILE A 1 240 ? -21.969 -8.961 -0.547 1 97.5 240 ILE A O 1
ATOM 1997 N N . THR A 1 241 ? -20.234 -9.75 -1.708 1 95.56 241 THR A N 1
ATOM 1998 C CA . THR A 1 241 ? -20.156 -10.984 -0.939 1 95.56 241 THR A CA 1
ATOM 1999 C C . THR A 1 241 ? -18.719 -11.305 -0.566 1 95.56 241 THR A C 1
ATOM 2001 O O . THR A 1 241 ? -17.781 -10.75 -1.152 1 95.56 241 THR A O 1
ATOM 2004 N N . VAL A 1 242 ? -18.547 -12.086 0.454 1 94.38 242 VAL A N 1
ATOM 2005 C CA . VAL A 1 242 ? -17.281 -12.664 0.848 1 94.38 242 VAL A CA 1
ATOM 2006 C C . VAL A 1 242 ? -17.484 -14.102 1.317 1 94.38 242 VAL A C 1
ATOM 2008 O O . VAL A 1 242 ? -18.484 -14.414 1.974 1 94.38 242 VAL A O 1
ATOM 2011 N N . LEU A 1 243 ? -16.609 -14.953 0.864 1 91.44 243 LEU A N 1
ATOM 2012 C CA . LEU A 1 243 ? -16.609 -16.344 1.304 1 91.44 243 LEU A CA 1
ATOM 2013 C C . LEU A 1 243 ? -15.43 -16.609 2.242 1 91.44 243 LEU A C 1
ATOM 2015 O O . LEU A 1 243 ? -14.273 -16.531 1.829 1 91.44 243 LEU A O 1
ATOM 2019 N N . MET A 1 244 ? -15.734 -16.844 3.535 1 86.19 244 MET A N 1
ATOM 2020 C CA . MET A 1 244 ? -14.672 -17.031 4.523 1 86.19 244 MET A CA 1
ATOM 2021 C C . MET A 1 244 ? -14.992 -18.188 5.461 1 86.19 244 MET A C 1
ATOM 2023 O O . MET A 1 244 ? -16.141 -18.359 5.879 1 86.19 244 MET A O 1
ATOM 2027 N N . SER A 1 245 ? -13.977 -18.953 5.727 1 81.38 245 SER A N 1
ATOM 2028 C CA . SER A 1 245 ? -14.133 -20.062 6.668 1 81.38 245 SER A CA 1
ATOM 2029 C C . SER A 1 245 ? -13.32 -19.828 7.938 1 81.38 245 SER A C 1
ATOM 2031 O O . SER A 1 245 ? -13.664 -20.328 9.008 1 81.38 245 SER A O 1
ATOM 2033 N N . HIS A 1 246 ? -12.156 -19.141 7.844 1 79.56 246 HIS A N 1
ATOM 2034 C CA . HIS A 1 246 ? -11.305 -18.812 8.984 1 79.56 246 HIS A CA 1
ATOM 2035 C C . HIS A 1 246 ? -11.625 -17.422 9.523 1 79.56 246 HIS A C 1
ATOM 2037 O O . HIS A 1 246 ? -11.148 -16.422 8.984 1 79.56 246 HIS A O 1
ATOM 2043 N N . CYS A 1 247 ? -12.289 -17.422 10.672 1 81.25 247 CYS A N 1
ATOM 2044 C CA . CYS A 1 247 ? -12.844 -16.172 11.172 1 81.25 247 CYS A CA 1
ATOM 2045 C C . CYS A 1 247 ? -11.953 -15.562 12.25 1 81.25 247 CYS A C 1
ATOM 2047 O O . CYS A 1 247 ? -12.328 -14.594 12.906 1 81.25 247 CYS A O 1
ATOM 2049 N N . SER A 1 248 ? -10.781 -16.109 12.414 1 78.94 248 SER A N 1
ATOM 2050 C CA . SER A 1 248 ? -9.977 -15.703 13.562 1 78.94 248 SER A CA 1
ATOM 2051 C C . SER A 1 248 ? -8.977 -14.617 13.18 1 78.94 248 SER A C 1
ATOM 2053 O O . SER A 1 248 ? -8.258 -14.094 14.039 1 78.94 248 SER A O 1
ATOM 2055 N N . VAL A 1 249 ? -8.883 -14.305 11.977 1 78.81 249 VAL A N 1
ATOM 2056 C CA . VAL A 1 249 ? -7.941 -13.273 11.555 1 78.81 249 VAL A CA 1
ATOM 2057 C C . VAL A 1 249 ? -8.492 -11.898 11.898 1 78.81 249 VAL A C 1
ATOM 2059 O O . VAL A 1 249 ? -9.414 -11.406 11.242 1 78.81 249 VAL A O 1
ATOM 2062 N N . SER A 1 250 ? -7.914 -11.25 12.781 1 79.69 250 SER A N 1
ATOM 2063 C CA . SER A 1 250 ? -8.477 -10.07 13.43 1 79.69 250 SER A CA 1
ATOM 2064 C C . SER A 1 250 ? -8.594 -8.906 12.453 1 79.69 250 SER A C 1
ATOM 2066 O O . SER A 1 250 ? -9.664 -8.297 12.336 1 79.69 250 SER A O 1
ATOM 2068 N N . HIS A 1 251 ? -7.535 -8.641 11.773 1 80.94 251 HIS A N 1
ATOM 2069 C CA . HIS A 1 251 ? -7.555 -7.449 10.93 1 80.94 251 HIS A CA 1
ATOM 2070 C C . HIS A 1 251 ? -8.594 -7.578 9.82 1 80.94 251 HIS A C 1
ATOM 2072 O O . HIS A 1 251 ? -9.219 -6.59 9.43 1 80.94 251 HIS A O 1
ATOM 2078 N N . ARG A 1 252 ? -8.828 -8.758 9.312 1 86.31 252 ARG A N 1
ATOM 2079 C CA . ARG A 1 252 ? -9.828 -9.008 8.281 1 86.31 252 ARG A CA 1
ATOM 2080 C C . ARG A 1 252 ? -11.242 -8.789 8.828 1 86.31 252 ARG A C 1
ATOM 2082 O O . ARG A 1 252 ? -12.055 -8.102 8.203 1 86.31 252 ARG A O 1
ATOM 2089 N N . MET A 1 253 ? -11.414 -9.328 9.945 1 88.25 253 MET A N 1
ATOM 2090 C CA . MET A 1 253 ? -12.75 -9.266 10.539 1 88.25 253 MET A CA 1
ATOM 2091 C C . MET A 1 253 ? -13.094 -7.844 10.953 1 88.25 253 MET A C 1
ATOM 2093 O O . MET A 1 253 ? -14.227 -7.398 10.773 1 88.25 253 MET A O 1
ATOM 2097 N N . LYS A 1 254 ? -12.156 -7.203 11.492 1 87.69 254 LYS A N 1
ATOM 2098 C CA . LYS A 1 254 ? -12.391 -5.82 11.898 1 87.69 254 LYS A CA 1
ATOM 2099 C C . LYS A 1 254 ? -12.742 -4.949 10.695 1 87.69 254 LYS A C 1
ATOM 2101 O O . LYS A 1 254 ? -13.672 -4.141 10.758 1 87.69 254 LYS A O 1
ATOM 2106 N N . TYR A 1 255 ? -12.016 -5.113 9.641 1 92.19 255 TYR A N 1
ATOM 2107 C CA . TYR A 1 255 ? -12.312 -4.348 8.438 1 92.19 255 TYR A CA 1
ATOM 2108 C C . TYR A 1 255 ? -13.688 -4.695 7.895 1 92.19 255 TYR A C 1
ATOM 2110 O O . TYR A 1 255 ? -14.469 -3.807 7.547 1 92.19 255 TYR A O 1
ATOM 2118 N N . LEU A 1 256 ? -13.977 -6.004 7.82 1 93.56 256 LEU A N 1
ATOM 2119 C CA . LEU A 1 256 ? -15.273 -6.48 7.344 1 93.56 256 LEU A CA 1
ATOM 2120 C C . LEU A 1 256 ? -16.406 -5.895 8.18 1 93.56 256 LEU A C 1
ATOM 2122 O O . LEU A 1 256 ? -17.375 -5.359 7.629 1 93.56 256 LEU A O 1
ATOM 2126 N N . ASN A 1 257 ? -16.234 -5.926 9.445 1 92.31 257 ASN A N 1
ATOM 2127 C CA . ASN A 1 257 ? -17.281 -5.434 10.344 1 92.31 257 ASN A CA 1
ATOM 2128 C C . ASN A 1 257 ? -17.453 -3.924 10.211 1 92.31 257 ASN A C 1
ATOM 2130 O O . ASN A 1 257 ? -18.578 -3.42 10.297 1 92.31 257 ASN A O 1
ATOM 2134 N N . THR A 1 258 ? -16.391 -3.248 10.023 1 93.44 258 THR A N 1
ATOM 2135 C CA . THR A 1 258 ? -16.5 -1.807 9.82 1 93.44 258 THR A CA 1
ATOM 2136 C C . THR A 1 258 ? -17.188 -1.493 8.492 1 93.44 258 THR A C 1
ATOM 2138 O O . THR A 1 258 ? -18.078 -0.641 8.438 1 93.44 258 THR A O 1
ATOM 2141 N N . LEU A 1 259 ? -16.797 -2.166 7.438 1 95.75 259 LEU A N 1
ATOM 2142 C CA . LEU A 1 259 ? -17.406 -1.95 6.121 1 95.75 259 LEU A CA 1
ATOM 2143 C C . LEU A 1 259 ? -18.891 -2.242 6.152 1 95.75 259 LEU A C 1
ATOM 2145 O O . LEU A 1 259 ? -19.688 -1.52 5.539 1 95.75 259 LEU A O 1
ATOM 2149 N N . LYS A 1 260 ? -19.328 -3.213 6.922 1 95.12 260 LYS A N 1
ATOM 2150 C CA . LYS A 1 260 ? -20.719 -3.645 7.016 1 95.12 260 LYS A CA 1
ATOM 2151 C C . LYS A 1 260 ? -21.609 -2.541 7.598 1 95.12 260 LYS A C 1
ATOM 2153 O O . LYS A 1 260 ? -22.828 -2.566 7.441 1 95.12 260 LYS A O 1
ATOM 2158 N N . LYS A 1 261 ? -21.031 -1.621 8.258 1 94.69 261 LYS A N 1
ATOM 2159 C CA . LYS A 1 261 ? -21.797 -0.508 8.82 1 94.69 261 LYS A CA 1
ATOM 2160 C C . LYS A 1 261 ? -22.25 0.45 7.73 1 94.69 261 LYS A C 1
ATOM 2162 O O . LYS A 1 261 ? -23.188 1.229 7.938 1 94.69 261 LYS A O 1
ATOM 2167 N N . TYR A 1 262 ? -21.625 0.372 6.609 1 95.62 262 TYR A N 1
ATOM 2168 C CA . TYR A 1 262 ? -21.875 1.392 5.598 1 95.62 262 TYR A CA 1
ATOM 2169 C C . TYR A 1 262 ? -22.484 0.778 4.348 1 95.62 262 TYR A C 1
ATOM 2171 O O . TYR A 1 262 ? -23.047 1.49 3.508 1 95.62 262 TYR A O 1
ATOM 2179 N N . ILE A 1 263 ? -22.359 -0.489 4.207 1 96 263 ILE A N 1
ATOM 2180 C CA . ILE A 1 263 ? -22.891 -1.193 3.051 1 96 263 ILE A CA 1
ATOM 2181 C C . ILE A 1 263 ? -23.172 -2.65 3.418 1 96 263 ILE A C 1
ATOM 2183 O O . ILE A 1 263 ? -22.406 -3.262 4.172 1 96 263 ILE A O 1
ATOM 2187 N N . ASP A 1 264 ? -24.219 -3.203 2.881 1 93.25 264 ASP A N 1
ATOM 2188 C CA . ASP A 1 264 ? -24.547 -4.594 3.168 1 93.25 264 ASP A CA 1
ATOM 2189 C C . ASP A 1 264 ? -23.547 -5.547 2.504 1 93.25 264 ASP A C 1
ATOM 2191 O O . ASP A 1 264 ? -23.328 -5.473 1.295 1 93.25 264 ASP A O 1
ATOM 2195 N N . VAL A 1 265 ? -22.922 -6.395 3.289 1 95.12 265 VAL A N 1
ATOM 2196 C CA . VAL A 1 265 ? -22.016 -7.43 2.809 1 95.12 265 VAL A CA 1
ATOM 2197 C C . VAL A 1 265 ? -22.562 -8.805 3.189 1 95.12 265 VAL A C 1
ATOM 2199 O O . VAL A 1 265 ? -22.781 -9.086 4.367 1 95.12 265 VAL A O 1
ATOM 2202 N N . GLN A 1 266 ? -22.734 -9.633 2.207 1 93 266 GLN A N 1
ATOM 2203 C CA . GLN A 1 266 ? -23.188 -10.992 2.473 1 93 266 GLN A CA 1
ATOM 2204 C C . GLN A 1 266 ? -22.016 -11.93 2.723 1 93 266 GLN A C 1
ATOM 2206 O O . GLN A 1 266 ? -21.188 -12.156 1.829 1 93 266 GLN A O 1
ATOM 2211 N N . VAL A 1 267 ? -21.984 -12.477 3.918 1 91.94 267 VAL A N 1
ATOM 2212 C CA . VAL A 1 267 ? -20.891 -13.367 4.301 1 91.94 267 VAL A CA 1
ATOM 2213 C C . VAL A 1 267 ? -21.312 -14.82 4.082 1 91.94 267 VAL A C 1
ATOM 2215 O O . VAL A 1 267 ? -22.312 -15.273 4.645 1 91.94 267 VAL A O 1
ATOM 2218 N N . HIS A 1 268 ? -20.594 -15.445 3.273 1 89.81 268 HIS A N 1
ATOM 2219 C CA . HIS A 1 268 ? -20.781 -16.875 3.033 1 89.81 268 HIS A CA 1
ATOM 2220 C C . HIS A 1 268 ? -19.672 -17.703 3.666 1 89.81 268 HIS A C 1
ATOM 2222 O O . HIS A 1 268 ? -18.594 -17.172 3.967 1 89.81 268 HIS A O 1
ATOM 2228 N N . GLY A 1 269 ? -19.906 -18.984 3.854 1 85.94 269 GLY A N 1
ATOM 2229 C CA . GLY A 1 269 ? -18.922 -19.875 4.461 1 85.94 269 GLY A CA 1
ATOM 2230 C C . GLY A 1 269 ? -19.141 -20.062 5.949 1 85.94 269 GLY A C 1
ATOM 2231 O O . GLY A 1 269 ? -20.203 -19.75 6.477 1 85.94 269 GLY A O 1
ATOM 2232 N N . ARG A 1 270 ? -18.141 -20.531 6.656 1 82.25 270 ARG A N 1
ATOM 2233 C CA . ARG A 1 270 ? -18.234 -20.891 8.062 1 82.25 270 ARG A CA 1
ATOM 2234 C C . ARG A 1 270 ? -18.344 -19.656 8.953 1 82.25 270 ARG A C 1
ATOM 2236 O O . ARG A 1 270 ? -18.797 -19.75 10.094 1 82.25 270 ARG A O 1
ATOM 2243 N N . CYS A 1 271 ? -17.922 -18.469 8.438 1 82.88 271 CYS A N 1
ATOM 2244 C CA . CYS A 1 271 ? -17.969 -17.234 9.219 1 82.88 271 CYS A CA 1
ATOM 2245 C C . CYS A 1 271 ? -19.312 -16.547 9.094 1 82.88 271 CYS A C 1
ATOM 2247 O O . CYS A 1 271 ? -19.531 -15.484 9.672 1 82.88 271 CYS A O 1
ATOM 2249 N N . SER A 1 272 ? -20.219 -17.203 8.367 1 82.75 272 SER A N 1
ATOM 2250 C CA . SER A 1 272 ? -21.547 -16.625 8.188 1 82.75 272 SER A CA 1
ATOM 2251 C C . SER A 1 272 ? -22.344 -16.672 9.477 1 82.75 272 SER A C 1
ATOM 2253 O O . SER A 1 272 ? -22.281 -17.641 10.227 1 82.75 272 SER A O 1
ATOM 2255 N N . GLU A 1 273 ? -23 -15.547 9.719 1 76.31 273 GLU A N 1
ATOM 2256 C CA . GLU A 1 273 ? -23.922 -15.523 10.844 1 76.31 273 GLU A CA 1
ATOM 2257 C C . GLU A 1 273 ? -25.188 -16.328 10.539 1 76.31 273 GLU A C 1
ATOM 2259 O O . GLU A 1 273 ? -25.906 -16.734 11.445 1 76.31 273 GLU A O 1
ATOM 2264 N N . ASN A 1 274 ? -25.438 -16.469 9.25 1 68.62 274 ASN A N 1
ATOM 2265 C CA . ASN A 1 274 ? -26.594 -17.234 8.781 1 68.62 274 ASN A CA 1
ATOM 2266 C C . ASN A 1 274 ? -26.188 -18.609 8.266 1 68.62 274 ASN A C 1
ATOM 2268 O O . ASN A 1 274 ? -25.531 -18.719 7.23 1 68.62 274 ASN A O 1
ATOM 2272 N N . GLN A 1 275 ? -26.547 -19.594 8.969 1 60.84 275 GLN A N 1
ATOM 2273 C CA . GLN A 1 275 ? -26.156 -20.969 8.672 1 60.84 275 GLN A CA 1
ATOM 2274 C C . GLN A 1 275 ? -26.688 -21.406 7.305 1 60.84 275 GLN A C 1
ATOM 2276 O O . GLN A 1 275 ? -26.141 -22.328 6.691 1 60.84 275 GLN A O 1
ATOM 2281 N N . GLU A 1 276 ? -27.688 -20.812 6.789 1 57.5 276 GLU A N 1
ATOM 2282 C CA . GLU A 1 276 ? -28.344 -21.234 5.555 1 57.5 276 GLU A CA 1
ATOM 2283 C C . GLU A 1 276 ? -27.484 -20.922 4.336 1 57.5 276 GLU A C 1
ATOM 2285 O O . GLU A 1 276 ? -27.672 -21.5 3.268 1 57.5 276 GLU A O 1
ATOM 2290 N N . ILE A 1 277 ? -26.672 -20.031 4.426 1 60.84 277 ILE A N 1
ATOM 2291 C CA . ILE A 1 277 ? -25.938 -19.625 3.23 1 60.84 277 ILE A CA 1
ATOM 2292 C C . ILE A 1 277 ? -24.516 -20.172 3.291 1 60.84 277 ILE A C 1
ATOM 2294 O O . ILE A 1 277 ? -23.562 -19.469 2.939 1 60.84 277 ILE A O 1
ATOM 2298 N N . VAL A 1 278 ? -24.422 -21.422 3.715 1 64.62 278 VAL A N 1
ATOM 2299 C CA . VAL A 1 278 ? -23.109 -22.031 3.857 1 64.62 278 VAL A CA 1
ATOM 2300 C C . VAL A 1 278 ? -22.719 -22.75 2.564 1 64.62 278 VAL A C 1
ATOM 2302 O O . VAL A 1 278 ? -23.562 -23.344 1.903 1 64.62 278 VAL A O 1
ATOM 2305 N N . CYS A 1 279 ? -21.656 -22.312 1.845 1 75.12 279 CYS A N 1
ATOM 2306 C CA . CYS A 1 279 ? -21.047 -23.078 0.758 1 75.12 279 CYS A CA 1
ATOM 2307 C C . CYS A 1 279 ? -20.234 -24.25 1.299 1 75.12 279 CYS A C 1
ATOM 2309 O O . CYS A 1 279 ? -19.172 -24.047 1.882 1 75.12 279 CYS A O 1
ATOM 2311 N N . PRO A 1 280 ? -20.969 -25.469 1.114 1 65.38 280 PRO A N 1
ATOM 2312 C CA . PRO A 1 280 ? -20.203 -26.625 1.584 1 65.38 280 PRO A CA 1
ATOM 2313 C C . PRO A 1 280 ? -18.969 -26.891 0.732 1 65.38 280 PRO A C 1
ATOM 2315 O O . PRO A 1 280 ? -18.844 -26.375 -0.382 1 65.38 280 PRO A O 1
ATOM 2318 N N . GLY A 1 281 ? -17.797 -27.531 1.173 1 63.44 281 GLY A N 1
ATOM 2319 C CA . GLY A 1 281 ? -16.656 -28.047 0.426 1 63.44 281 GLY A CA 1
ATOM 2320 C C . GLY A 1 281 ? -15.414 -27.188 0.576 1 63.44 281 GLY A C 1
ATOM 2321 O O . GLY A 1 281 ? -14.312 -27.625 0.256 1 63.44 281 GLY A O 1
ATOM 2322 N N . HIS A 1 282 ? -15.578 -26.016 1.143 1 65.69 282 HIS A N 1
ATOM 2323 C CA . HIS A 1 282 ? -14.438 -25.141 1.358 1 65.69 282 HIS A CA 1
ATOM 2324 C C . HIS A 1 282 ? -13.703 -24.859 0.051 1 65.69 282 HIS A C 1
ATOM 2326 O O . HIS A 1 282 ? -14.281 -24.281 -0.877 1 65.69 282 HIS A O 1
ATOM 2332 N N . TYR A 1 283 ? -12.477 -25.438 -0.175 1 73.5 283 TYR A N 1
ATOM 2333 C CA . TYR A 1 283 ? -11.656 -25.125 -1.339 1 73.5 283 TYR A CA 1
ATOM 2334 C C . TYR A 1 283 ? -11.742 -26.234 -2.377 1 73.5 283 TYR A C 1
ATOM 2336 O O . TYR A 1 283 ? -11.195 -26.109 -3.473 1 73.5 283 TYR A O 1
ATOM 2344 N N . THR A 1 284 ? -12.57 -27.266 -2.166 1 76.31 284 THR A N 1
ATOM 2345 C CA . THR A 1 284 ? -12.594 -28.422 -3.053 1 76.31 284 THR A CA 1
ATOM 2346 C C . THR A 1 284 ? -13.766 -28.328 -4.035 1 76.31 284 THR A C 1
ATOM 2348 O O . THR A 1 284 ? -13.805 -29.047 -5.031 1 76.31 284 THR A O 1
ATOM 2351 N N . SER A 1 285 ? -14.688 -27.406 -3.658 1 78.94 285 SER A N 1
ATOM 2352 C CA . SER A 1 285 ? -15.867 -27.328 -4.516 1 78.94 285 SER A CA 1
ATOM 2353 C C . SER A 1 285 ? -16.266 -25.875 -4.781 1 78.94 285 SER A C 1
ATOM 2355 O O . SER A 1 285 ? -16.094 -25.016 -3.914 1 78.94 285 SER A O 1
ATOM 2357 N N . ASN A 1 286 ? -16.797 -25.766 -5.949 1 85.5 286 ASN A N 1
ATOM 2358 C CA . ASN A 1 286 ? -17.297 -24.469 -6.371 1 85.5 286 ASN A CA 1
ATOM 2359 C C . ASN A 1 286 ? -18.531 -24.047 -5.574 1 85.5 286 ASN A C 1
ATOM 2361 O O . ASN A 1 286 ? -19.391 -24.875 -5.289 1 85.5 286 ASN A O 1
ATOM 2365 N N . CYS A 1 287 ? -18.625 -22.812 -5.168 1 88.38 287 CYS A N 1
ATOM 2366 C CA . CYS A 1 287 ? -19.812 -22.234 -4.527 1 88.38 287 CYS A CA 1
ATOM 2367 C C . CYS A 1 287 ? -20.578 -21.344 -5.492 1 88.38 287 CYS A C 1
ATOM 2369 O O . CYS A 1 287 ? -20.25 -20.172 -5.66 1 88.38 287 CYS A O 1
ATOM 2371 N N . GLU A 1 288 ? -21.641 -21.781 -5.996 1 90.06 288 GLU A N 1
ATOM 2372 C CA . GLU A 1 288 ? -22.406 -21.078 -7.016 1 90.06 288 GLU A CA 1
ATOM 2373 C C . GLU A 1 288 ? -23.188 -19.922 -6.406 1 90.06 288 GLU A C 1
ATOM 2375 O O . GLU A 1 288 ? -23.594 -19 -7.117 1 90.06 288 GLU A O 1
ATOM 2380 N N . LYS A 1 289 ? -23.328 -19.922 -5.145 1 89.06 289 LYS A N 1
ATOM 2381 C CA . LYS A 1 289 ? -24.141 -18.922 -4.461 1 89.06 289 LYS A CA 1
ATOM 2382 C C . LYS A 1 289 ? -23.5 -17.531 -4.582 1 89.06 289 LYS A C 1
ATOM 2384 O O . LYS A 1 289 ? -24.188 -16.516 -4.426 1 89.06 289 LYS A O 1
ATOM 2389 N N . ILE A 1 290 ? -22.25 -17.5 -4.855 1 92.94 290 ILE A N 1
ATOM 2390 C CA . ILE A 1 290 ? -21.609 -16.188 -4.867 1 92.94 290 ILE A CA 1
ATOM 2391 C C . ILE A 1 290 ? -21.5 -15.68 -6.305 1 92.94 290 ILE A C 1
ATOM 2393 O O . ILE A 1 290 ? -21.016 -14.57 -6.543 1 92.94 290 ILE A O 1
ATOM 2397 N N . ASP A 1 291 ? -22.109 -16.375 -7.305 1 95.19 291 ASP A N 1
ATOM 2398 C CA . ASP A 1 291 ? -22 -16.031 -8.719 1 95.19 291 ASP A CA 1
ATOM 2399 C C . ASP A 1 291 ? -22.797 -14.766 -9.047 1 95.19 291 ASP A C 1
ATOM 2401 O O . ASP A 1 291 ? -22.516 -14.078 -10.023 1 95.19 291 ASP A O 1
ATOM 2405 N N . GLN A 1 292 ? -23.75 -14.453 -8.25 1 96 292 GLN A N 1
ATOM 2406 C CA . GLN A 1 292 ? -24.719 -13.422 -8.594 1 96 292 GLN A CA 1
ATOM 2407 C C . GLN A 1 292 ? -24.234 -12.039 -8.156 1 96 292 GLN A C 1
ATOM 2409 O O . GLN A 1 292 ? -24.844 -11.023 -8.5 1 96 292 GLN A O 1
ATOM 2414 N N . TYR A 1 293 ? -23.219 -11.945 -7.449 1 97.12 293 TYR A N 1
ATOM 2415 C CA . TYR A 1 293 ? -22.828 -10.664 -6.871 1 97.12 293 TYR A CA 1
ATOM 2416 C C . TYR A 1 293 ? -21.969 -9.867 -7.84 1 97.12 293 TYR A C 1
ATOM 2418 O O . TYR A 1 293 ? -21.125 -10.438 -8.547 1 97.12 293 TYR A O 1
ATOM 2426 N N . LEU A 1 294 ? -22.141 -8.531 -7.801 1 98.25 294 LEU A N 1
ATOM 2427 C CA . LEU A 1 294 ? -21.375 -7.625 -8.648 1 98.25 294 LEU A CA 1
ATOM 2428 C C . LEU A 1 294 ? -19.953 -7.477 -8.133 1 98.25 294 LEU A C 1
ATOM 2430 O O . LEU A 1 294 ? -19.016 -7.258 -8.914 1 98.25 294 LEU A O 1
ATOM 2434 N N . PHE A 1 295 ? -19.812 -7.527 -6.809 1 98.69 295 PHE A N 1
ATOM 2435 C CA . PHE A 1 295 ? -18.516 -7.332 -6.172 1 98.69 295 PHE A CA 1
ATOM 2436 C C . PHE A 1 295 ? -18.172 -8.5 -5.258 1 98.69 295 PHE A C 1
ATOM 2438 O O . PHE A 1 295 ? -19.062 -9.117 -4.668 1 98.69 295 PHE A O 1
ATOM 2445 N N . TYR A 1 296 ? -16.922 -8.859 -5.215 1 98.25 296 TYR A N 1
ATOM 2446 C CA . TYR A 1 296 ? -16.406 -9.852 -4.273 1 98.25 296 TYR A CA 1
ATOM 2447 C C . TYR A 1 296 ? -15.305 -9.25 -3.406 1 98.25 296 TYR A C 1
ATOM 2449 O O . TYR A 1 296 ? -14.32 -8.719 -3.922 1 98.25 296 TYR A O 1
ATOM 2457 N N . LEU A 1 297 ? -15.477 -9.289 -2.104 1 97.94 297 LEU A N 1
ATOM 2458 C CA . LEU A 1 297 ? -14.5 -8.773 -1.149 1 97.94 297 LEU A CA 1
ATOM 2459 C C . LEU A 1 297 ? -13.375 -9.773 -0.926 1 97.94 297 LEU A C 1
ATOM 2461 O O . LEU A 1 297 ? -13.586 -10.828 -0.326 1 97.94 297 LEU A O 1
ATOM 2465 N N . VAL A 1 298 ? -12.211 -9.461 -1.464 1 97.44 298 VAL A N 1
ATOM 2466 C CA . VAL A 1 298 ? -11.023 -10.297 -1.321 1 97.44 298 VAL A CA 1
ATOM 2467 C C . VAL A 1 298 ? -10.266 -9.906 -0.05 1 97.44 298 VAL A C 1
ATOM 2469 O O . VAL A 1 298 ? -9.484 -8.961 -0.051 1 97.44 298 VAL A O 1
ATOM 2472 N N . LEU A 1 299 ? -10.453 -10.633 0.998 1 94.44 299 LEU A N 1
ATOM 2473 C CA . LEU A 1 299 ? -9.75 -10.43 2.26 1 94.44 299 LEU A CA 1
ATOM 2474 C C . LEU A 1 299 ? -8.68 -11.508 2.461 1 94.44 299 LEU A C 1
ATOM 2476 O O . LEU A 1 299 ? -8.969 -12.586 2.982 1 94.44 299 LEU A O 1
ATOM 2480 N N . GLU A 1 300 ? -7.461 -11.195 2.059 1 93.06 300 GLU A N 1
ATOM 2481 C CA . GLU A 1 300 ? -6.371 -12.148 2.232 1 93.06 300 GLU A CA 1
ATOM 2482 C C . GLU A 1 300 ? -5.992 -12.297 3.705 1 93.06 300 GLU A C 1
ATOM 2484 O O . GLU A 1 300 ? -6.152 -11.359 4.488 1 93.06 300 GLU A O 1
ATOM 2489 N N . ASN A 1 301 ? -5.512 -13.461 4.109 1 89.38 301 ASN A N 1
ATOM 2490 C CA . ASN A 1 301 ? -5.129 -13.68 5.5 1 89.38 301 ASN A CA 1
ATOM 2491 C C . ASN A 1 301 ? -3.746 -13.109 5.797 1 89.38 301 ASN A C 1
ATOM 2493 O O . ASN A 1 301 ? -3.295 -13.133 6.945 1 89.38 301 ASN A O 1
ATOM 2497 N N . ALA A 1 302 ? -3.08 -12.656 4.754 1 91.5 302 ALA A N 1
ATOM 2498 C CA . ALA A 1 302 ? -1.812 -11.945 4.891 1 91.5 302 ALA A CA 1
ATOM 2499 C C . ALA A 1 302 ? -1.689 -10.836 3.844 1 91.5 302 ALA A C 1
ATOM 2501 O O . ALA A 1 302 ? -2.098 -11.016 2.693 1 91.5 302 ALA A O 1
ATOM 2502 N N . MET A 1 303 ? -1.163 -9.773 4.262 1 92.31 303 MET A N 1
ATOM 2503 C CA . MET A 1 303 ? -0.904 -8.664 3.35 1 92.31 303 MET A CA 1
ATOM 2504 C C . MET A 1 303 ? 0.567 -8.625 2.947 1 92.31 303 MET A C 1
ATOM 2506 O O . MET A 1 303 ? 1.308 -7.742 3.381 1 92.31 303 MET A O 1
ATOM 2510 N N . CYS A 1 304 ? 1 -9.594 2.133 1 95.06 304 CYS A N 1
ATOM 2511 C CA . CYS A 1 304 ? 2.389 -9.781 1.726 1 95.06 304 CYS A CA 1
ATOM 2512 C C . CYS A 1 304 ? 2.545 -9.594 0.221 1 95.06 304 CYS A C 1
ATOM 2514 O O . CYS A 1 304 ? 1.571 -9.711 -0.527 1 95.06 304 CYS A O 1
ATOM 2516 N N . ARG A 1 305 ? 3.764 -9.352 -0.164 1 96.44 305 ARG A N 1
ATOM 2517 C CA . ARG A 1 305 ? 4.082 -9.086 -1.563 1 96.44 305 ARG A CA 1
ATOM 2518 C C . ARG A 1 305 ? 3.555 -10.195 -2.465 1 96.44 305 ARG A C 1
ATOM 2520 O O . ARG A 1 305 ? 3.807 -11.375 -2.215 1 96.44 305 ARG A O 1
ATOM 2527 N N . GLN A 1 306 ? 2.717 -9.789 -3.43 1 97.94 306 GLN A N 1
ATOM 2528 C CA . GLN A 1 306 ? 2.225 -10.562 -4.562 1 97.94 306 GLN A CA 1
ATOM 2529 C C . GLN A 1 306 ? 1.384 -11.75 -4.094 1 97.94 306 GLN A C 1
ATOM 2531 O O . GLN A 1 306 ? 1.132 -12.68 -4.863 1 97.94 306 GLN A O 1
ATOM 2536 N N . TYR A 1 307 ? 1.009 -11.742 -2.824 1 97.56 307 TYR A N 1
ATOM 2537 C CA . TYR A 1 307 ? 0.151 -12.805 -2.324 1 97.56 307 TYR A CA 1
ATOM 2538 C C . TYR A 1 307 ? -1.3 -12.578 -2.729 1 97.56 307 TYR A C 1
ATOM 2540 O O . TYR A 1 307 ? -2.064 -11.945 -1.99 1 97.56 307 TYR A O 1
ATOM 2548 N N . MET A 1 308 ? -1.709 -13.102 -3.883 1 97.69 308 MET A N 1
ATOM 2549 C CA . MET A 1 308 ? -3.045 -13.086 -4.473 1 97.69 308 MET A CA 1
ATOM 2550 C C . MET A 1 308 ? -3.551 -14.5 -4.719 1 97.69 308 MET A C 1
ATOM 2552 O O . MET A 1 308 ? -3.041 -15.203 -5.594 1 97.69 308 MET A O 1
ATOM 2556 N N . THR A 1 309 ? -4.566 -14.891 -3.99 1 96.19 309 THR A N 1
ATOM 2557 C CA . THR A 1 309 ? -4.945 -16.297 -3.945 1 96.19 309 THR A CA 1
ATOM 2558 C C . THR A 1 309 ? -6.156 -16.562 -4.836 1 96.19 309 THR A C 1
ATOM 2560 O O . THR A 1 309 ? -6.508 -15.727 -5.676 1 96.19 309 THR A O 1
ATOM 2563 N N . GLU A 1 310 ? -6.707 -17.766 -4.645 1 93.81 310 GLU A N 1
ATOM 2564 C CA . GLU A 1 310 ? -7.855 -18.219 -5.422 1 93.81 310 GLU A CA 1
ATOM 2565 C C . GLU A 1 310 ? -9.078 -17.344 -5.164 1 93.81 310 GLU A C 1
ATOM 2567 O O . GLU A 1 310 ? -9.961 -17.234 -6.02 1 93.81 310 GLU A O 1
ATOM 2572 N N . LYS A 1 311 ? -9.125 -16.641 -3.998 1 93.12 311 LYS A N 1
ATOM 2573 C CA . LYS A 1 311 ? -10.219 -15.727 -3.699 1 93.12 311 LYS A CA 1
ATOM 2574 C C . LYS A 1 311 ? -10.359 -14.664 -4.785 1 93.12 311 LYS A C 1
ATOM 2576 O O . LYS A 1 311 ? -11.469 -14.344 -5.215 1 93.12 311 LYS A O 1
ATOM 2581 N N . LEU A 1 312 ? -9.25 -14.195 -5.184 1 97.44 312 LEU A N 1
ATOM 2582 C CA . LEU A 1 312 ? -9.211 -13.141 -6.188 1 97.44 312 LEU A CA 1
ATOM 2583 C C . LEU A 1 312 ? -9.492 -13.695 -7.578 1 97.44 312 LEU A C 1
ATOM 2585 O O . LEU A 1 312 ? -10.391 -13.219 -8.273 1 97.44 312 LEU A O 1
ATOM 2589 N N . PHE A 1 313 ? -8.859 -14.711 -7.961 1 97.69 313 PHE A N 1
ATOM 2590 C CA . PHE A 1 313 ? -8.875 -15.188 -9.344 1 97.69 313 PHE A CA 1
ATOM 2591 C C . PHE A 1 313 ? -10.125 -16.016 -9.617 1 97.69 313 PHE A C 1
ATOM 2593 O O . PHE A 1 313 ? -10.773 -15.844 -10.648 1 97.69 313 PHE A O 1
ATOM 2600 N N . TYR A 1 314 ? -10.469 -16.844 -8.688 1 96.25 314 TYR A N 1
ATOM 2601 C CA . TYR A 1 314 ? -11.609 -17.719 -8.938 1 96.25 314 TYR A CA 1
ATOM 2602 C C . TYR A 1 314 ? -12.898 -17.109 -8.398 1 96.25 314 TYR A C 1
ATOM 2604 O O . TYR A 1 314 ? -13.844 -16.891 -9.148 1 96.25 314 TYR A O 1
ATOM 2612 N N . ASN A 1 315 ? -12.898 -16.781 -7.102 1 95.31 315 ASN A N 1
ATOM 2613 C CA . ASN A 1 315 ? -14.133 -16.328 -6.469 1 95.31 315 ASN A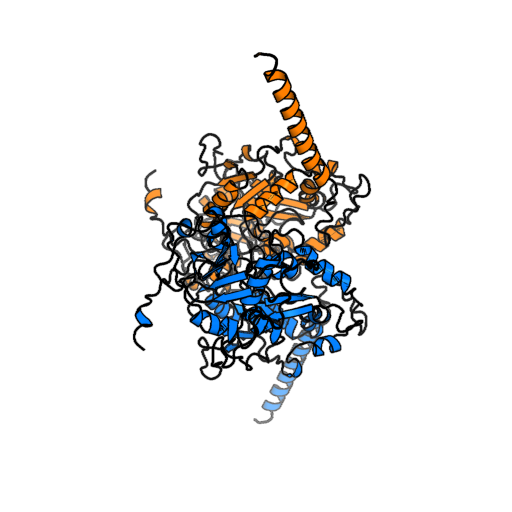 CA 1
ATOM 2614 C C . ASN A 1 315 ? -14.578 -14.977 -7.012 1 95.31 315 ASN A C 1
ATOM 2616 O O . ASN A 1 315 ? -15.758 -14.633 -6.953 1 95.31 315 ASN A O 1
ATOM 2620 N N . ALA A 1 316 ? -13.648 -14.195 -7.551 1 97.94 316 ALA A N 1
ATOM 2621 C CA . ALA A 1 316 ? -14.016 -12.898 -8.109 1 97.94 316 ALA A CA 1
ATOM 2622 C C . ALA A 1 316 ? -13.992 -12.922 -9.633 1 97.94 316 ALA A C 1
ATOM 2624 O O . ALA A 1 316 ? -15.023 -13.109 -10.273 1 97.94 316 ALA A O 1
ATOM 2625 N N . TYR A 1 317 ? -12.867 -12.945 -10.273 1 98.5 317 TYR A N 1
ATOM 2626 C CA . TYR A 1 317 ? -12.727 -12.773 -11.711 1 98.5 317 TYR A CA 1
ATOM 2627 C C . TYR A 1 317 ? -13.484 -13.859 -12.469 1 98.5 317 TYR A C 1
ATOM 2629 O O . TYR A 1 317 ? -14.234 -13.57 -13.398 1 98.5 317 TYR A O 1
ATOM 2637 N N . GLU A 1 318 ? -13.242 -15.094 -12.094 1 97.12 318 GLU A N 1
ATOM 2638 C CA . GLU A 1 318 ? -13.844 -16.203 -12.828 1 97.12 318 GLU A CA 1
ATOM 2639 C C . GLU A 1 318 ? -15.367 -16.156 -12.758 1 97.12 318 GLU A C 1
ATOM 2641 O O . GLU A 1 318 ? -16.047 -16.594 -13.68 1 97.12 318 GLU A O 1
ATOM 2646 N N . LYS A 1 319 ? -15.859 -15.57 -11.75 1 96.69 319 LYS A N 1
ATOM 2647 C CA . LYS A 1 319 ? -17.312 -15.547 -11.547 1 96.69 319 LYS A CA 1
ATOM 2648 C C . LYS A 1 319 ? -17.906 -14.211 -11.992 1 96.69 319 LYS A C 1
ATOM 2650 O O . LYS A 1 319 ? -19.094 -13.969 -11.82 1 96.69 319 LYS A O 1
ATOM 2655 N N . GLY A 1 320 ? -17.109 -13.344 -12.523 1 98.38 320 GLY A N 1
ATOM 2656 C CA . GLY A 1 320 ? -17.578 -12.102 -13.125 1 98.38 320 GLY A CA 1
ATOM 2657 C C . GLY A 1 320 ? -17.766 -10.984 -12.117 1 98.38 320 GLY A C 1
ATOM 2658 O O . GLY A 1 320 ? -18.453 -10 -12.398 1 98.38 320 GLY A O 1
ATOM 2659 N N . ALA A 1 321 ? -17.25 -11.133 -10.953 1 98.62 321 ALA A N 1
ATOM 2660 C CA . ALA A 1 321 ? -17.328 -10.07 -9.945 1 98.62 321 ALA A CA 1
ATOM 2661 C C . ALA A 1 321 ? -16.125 -9.148 -10.023 1 98.62 321 ALA A C 1
ATOM 2663 O O . ALA A 1 321 ? -15.047 -9.562 -10.477 1 98.62 321 ALA A O 1
ATOM 2664 N N . ILE A 1 322 ? -16.281 -7.879 -9.68 1 98.81 322 ILE A N 1
ATOM 2665 C CA . ILE A 1 322 ? -15.172 -6.957 -9.469 1 98.81 322 ILE A CA 1
ATOM 2666 C C . ILE A 1 322 ? -14.562 -7.188 -8.086 1 98.81 322 ILE A C 1
ATOM 2668 O O . ILE A 1 322 ? -15.242 -7.035 -7.07 1 98.81 322 ILE A O 1
ATOM 2672 N N . PRO A 1 323 ? -13.297 -7.574 -8.039 1 98.88 323 PRO A N 1
ATOM 2673 C CA . PRO A 1 323 ? -12.703 -7.781 -6.715 1 98.88 323 PRO A CA 1
ATOM 2674 C C . PRO A 1 323 ? -12.461 -6.473 -5.965 1 98.88 323 PRO A C 1
ATOM 2676 O O . PRO A 1 323 ? -12.047 -5.48 -6.566 1 98.88 323 PRO A O 1
ATOM 2679 N N . ILE A 1 324 ? -12.781 -6.441 -4.734 1 98.69 324 ILE A N 1
ATOM 2680 C CA . ILE A 1 324 ? -12.359 -5.441 -3.758 1 98.69 324 ILE A CA 1
ATOM 2681 C C . ILE A 1 324 ? -11.258 -6.016 -2.871 1 98.69 324 ILE A C 1
ATOM 2683 O O . ILE A 1 324 ? -11.516 -6.895 -2.045 1 98.69 324 ILE A O 1
ATOM 2687 N N . ILE A 1 325 ? -10.094 -5.457 -2.988 1 97.94 325 ILE A N 1
ATOM 2688 C CA . ILE A 1 325 ? -8.93 -6.199 -2.518 1 97.94 325 ILE A CA 1
ATOM 2689 C C . ILE A 1 325 ? -8.367 -5.539 -1.26 1 97.94 325 ILE A C 1
ATOM 2691 O O . ILE A 1 325 ? -8.016 -4.355 -1.275 1 97.94 325 ILE A O 1
ATOM 2695 N N . ARG A 1 326 ? -8.305 -6.215 -0.178 1 95.44 326 ARG A N 1
ATOM 2696 C CA . ARG A 1 326 ? -7.441 -5.992 0.976 1 95.44 326 ARG A CA 1
ATOM 2697 C C . ARG A 1 326 ? -6.43 -7.125 1.126 1 95.44 326 ARG A C 1
ATOM 2699 O O . ARG A 1 326 ? -6.738 -8.172 1.701 1 95.44 326 ARG A O 1
ATOM 2706 N N . GLY A 1 327 ? -5.273 -6.91 0.641 1 94 327 GLY A N 1
ATOM 2707 C CA . GLY A 1 327 ? -4.23 -7.922 0.536 1 94 327 GLY A CA 1
ATOM 2708 C C . GLY A 1 327 ? -2.869 -7.344 0.204 1 94 327 GLY A C 1
ATOM 2709 O O . GLY A 1 327 ? -2.342 -6.516 0.95 1 94 327 GLY A O 1
ATOM 2710 N N . PRO A 1 328 ? -2.299 -7.812 -0.94 1 95.69 328 PRO A N 1
ATOM 2711 C CA . PRO A 1 328 ? -0.991 -7.266 -1.305 1 95.69 328 PRO A CA 1
ATOM 2712 C C . PRO A 1 328 ? -1.045 -5.77 -1.62 1 95.69 328 PRO A C 1
ATOM 2714 O O . PRO A 1 328 ? -2.125 -5.223 -1.851 1 95.69 328 PRO A O 1
ATOM 2717 N N . PRO A 1 329 ? 0.167 -5.16 -1.646 1 94.31 329 PRO A N 1
ATOM 2718 C CA . PRO A 1 329 ? 0.211 -3.736 -1.988 1 94.31 329 PRO A CA 1
ATOM 2719 C C . PRO A 1 329 ? -0.42 -3.436 -3.346 1 94.31 329 PRO A C 1
ATOM 2721 O O . PRO A 1 329 ? -0.381 -4.277 -4.25 1 94.31 329 PRO A O 1
ATOM 2724 N N . LEU A 1 330 ? -0.954 -2.232 -3.467 1 95.62 330 LEU A N 1
ATOM 2725 C CA . LEU A 1 330 ? -1.624 -1.764 -4.672 1 95.62 330 LEU A CA 1
ATOM 2726 C C . LEU A 1 330 ? -0.74 -1.966 -5.898 1 95.62 330 LEU A C 1
ATOM 2728 O O . LEU A 1 330 ? -1.227 -2.354 -6.965 1 95.62 330 LEU A O 1
ATOM 2732 N N . GLN A 1 331 ? 0.535 -1.766 -5.746 1 94.56 331 GLN A N 1
ATOM 2733 C CA . GLN A 1 331 ? 1.445 -1.837 -6.883 1 94.56 331 GLN A CA 1
ATOM 2734 C C . GLN A 1 331 ? 1.516 -3.254 -7.445 1 94.56 331 GLN A C 1
ATOM 2736 O O . GLN A 1 331 ? 1.636 -3.443 -8.656 1 94.56 331 GLN A O 1
ATOM 2741 N N . ASP A 1 332 ? 1.496 -4.23 -6.547 1 97.19 332 ASP A N 1
ATOM 2742 C CA . ASP A 1 332 ? 1.496 -5.613 -7.012 1 97.19 332 ASP A CA 1
ATOM 2743 C C . ASP A 1 332 ? 0.249 -5.918 -7.836 1 97.19 332 ASP A C 1
ATOM 2745 O O . ASP A 1 332 ? 0.334 -6.547 -8.891 1 97.19 332 ASP A O 1
ATOM 2749 N N . CYS A 1 333 ? -0.873 -5.418 -7.348 1 97.75 333 CYS A N 1
ATOM 2750 C CA . CYS A 1 333 ? -2.131 -5.629 -8.055 1 97.75 333 CYS A CA 1
ATOM 2751 C C . CYS A 1 333 ? -2.113 -4.945 -9.414 1 97.75 333 CYS A C 1
ATOM 2753 O O . CYS A 1 333 ? -2.498 -5.547 -10.422 1 97.75 333 CYS A O 1
ATOM 2755 N N . GLN A 1 334 ? -1.631 -3.762 -9.469 1 97.06 334 GLN A N 1
ATOM 2756 C CA . GLN A 1 334 ? -1.586 -3 -10.711 1 97.06 334 GLN A CA 1
ATOM 2757 C C . GLN A 1 334 ? -0.667 -3.668 -11.734 1 97.06 334 GLN A C 1
ATOM 2759 O O . GLN A 1 334 ? -0.924 -3.613 -12.938 1 97.06 334 GLN A O 1
ATOM 2764 N N . ALA A 1 335 ? 0.322 -4.281 -11.234 1 96.94 335 ALA A N 1
ATOM 2765 C CA . ALA A 1 335 ? 1.325 -4.863 -12.117 1 96.94 335 ALA A CA 1
ATOM 2766 C C . ALA A 1 335 ? 0.874 -6.223 -12.641 1 96.94 335 ALA A C 1
ATOM 2768 O O . ALA A 1 335 ? 1.22 -6.609 -13.758 1 96.94 335 ALA A O 1
ATOM 2769 N N . LEU A 1 336 ? 0.073 -6.918 -11.836 1 98.25 336 LEU A N 1
ATOM 2770 C CA . LEU A 1 336 ? -0.092 -8.328 -12.172 1 98.25 336 LEU A CA 1
ATOM 2771 C C . LEU A 1 336 ? -1.536 -8.633 -12.555 1 98.25 336 LEU A C 1
ATOM 2773 O O . LEU A 1 336 ? -1.814 -9.648 -13.188 1 98.25 336 LEU A O 1
ATOM 2777 N N . LEU A 1 337 ? -2.48 -7.789 -12.172 1 98.75 337 LEU A N 1
ATOM 2778 C CA . LEU A 1 337 ? -3.885 -8.039 -12.477 1 98.75 337 LEU A CA 1
ATOM 2779 C C . LEU A 1 337 ? -4.297 -7.332 -13.766 1 98.75 337 LEU A C 1
ATOM 2781 O O . LEU A 1 337 ? -3.576 -6.457 -14.258 1 98.75 337 LEU A O 1
ATOM 2785 N N . PRO A 1 338 ? -5.449 -7.758 -14.352 1 98.5 338 PRO A N 1
ATOM 2786 C CA . PRO A 1 338 ? -5.871 -7.059 -15.57 1 98.5 338 PRO A CA 1
ATOM 2787 C C . PRO A 1 338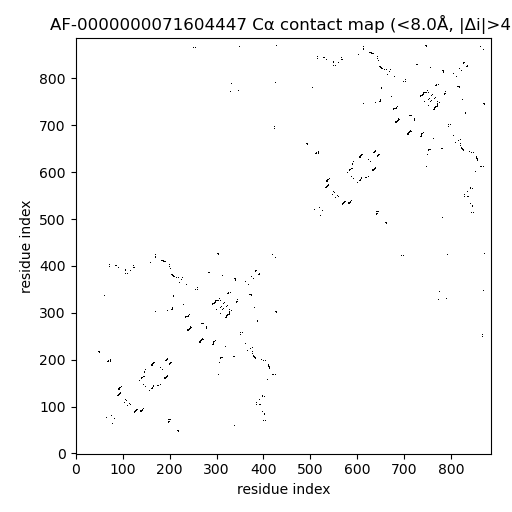 ? -6.051 -5.559 -15.359 1 98.5 338 PRO A C 1
ATOM 2789 O O . PRO A 1 338 ? -6.461 -5.129 -14.273 1 98.5 338 PRO A O 1
ATOM 2792 N N . PRO A 1 339 ? -5.742 -4.793 -16.375 1 97.44 339 PRO A N 1
ATOM 2793 C CA . PRO A 1 339 ? -5.836 -3.34 -16.234 1 97.44 339 PRO A CA 1
ATOM 2794 C C . PRO A 1 339 ? -7.238 -2.873 -15.859 1 97.44 339 PRO A C 1
ATOM 2796 O O . PRO A 1 339 ? -8.227 -3.348 -16.422 1 97.44 339 PRO A O 1
ATOM 2799 N N . ASN A 1 340 ? -7.336 -2.012 -14.859 1 96.94 340 ASN A N 1
ATOM 2800 C CA . ASN A 1 340 ? -8.578 -1.392 -14.414 1 96.94 340 ASN A CA 1
ATOM 2801 C C . ASN A 1 340 ? -9.641 -2.438 -14.094 1 96.94 340 ASN A C 1
ATOM 2803 O O . ASN A 1 340 ? -10.773 -2.357 -14.578 1 96.94 340 ASN A O 1
ATOM 2807 N N . SER A 1 341 ? -9.305 -3.375 -13.242 1 98.75 341 SER A N 1
ATOM 2808 C CA . SER A 1 341 ? -10.188 -4.527 -13.086 1 98.75 341 SER A CA 1
ATOM 2809 C C . SER A 1 341 ? -10.555 -4.742 -11.617 1 98.75 341 SER A C 1
ATOM 2811 O O . SER A 1 341 ? -11.258 -5.699 -11.289 1 98.75 341 SER A O 1
ATOM 2813 N N . PHE A 1 342 ? -10.078 -3.842 -10.734 1 98.81 342 PHE A N 1
ATOM 2814 C CA . PHE A 1 342 ? -10.281 -4.086 -9.312 1 98.81 342 PHE A CA 1
ATOM 2815 C C . PHE A 1 342 ? -10.414 -2.773 -8.555 1 98.81 342 PHE A C 1
ATOM 2817 O O . PHE A 1 342 ? -10.148 -1.702 -9.102 1 98.81 342 PHE A O 1
ATOM 2824 N N . ILE A 1 343 ? -10.922 -2.926 -7.379 1 98.31 343 ILE A N 1
ATOM 2825 C CA . ILE A 1 343 ? -10.922 -1.858 -6.387 1 98.31 343 ILE A CA 1
ATOM 2826 C C . ILE A 1 343 ? -9.992 -2.232 -5.227 1 98.31 343 ILE A C 1
ATOM 2828 O O . ILE A 1 343 ? -10.102 -3.322 -4.664 1 98.31 343 ILE A O 1
ATOM 2832 N N . HIS A 1 344 ? -9 -1.403 -4.965 1 97.56 344 HIS A N 1
ATOM 2833 C CA . HIS A 1 344 ? -8.117 -1.616 -3.822 1 97.56 344 HIS A CA 1
ATOM 2834 C C . HIS A 1 344 ? -8.5 -0.72 -2.65 1 97.56 344 HIS A C 1
ATOM 2836 O O . HIS A 1 344 ? -8.711 0.482 -2.828 1 97.56 344 HIS A O 1
ATOM 2842 N N . VAL A 1 345 ? -8.531 -1.272 -1.512 1 95.5 345 VAL A N 1
ATOM 2843 C CA . VAL A 1 345 ? -9.039 -0.531 -0.361 1 95.5 345 VAL A CA 1
ATOM 2844 C C . VAL A 1 345 ? -8.133 0.666 -0.079 1 95.5 345 VAL A C 1
ATOM 2846 O O . VAL A 1 345 ? -8.594 1.694 0.423 1 95.5 345 VAL A O 1
ATOM 2849 N N . ASP A 1 346 ? -6.875 0.534 -0.458 1 92.62 346 ASP A N 1
ATOM 2850 C CA . ASP A 1 346 ? -5.902 1.585 -0.171 1 92.62 346 ASP A CA 1
ATOM 2851 C C . ASP A 1 346 ? -6.188 2.838 -0.997 1 92.62 346 ASP A C 1
ATOM 2853 O O . ASP A 1 346 ? -5.629 3.902 -0.731 1 92.62 346 ASP A O 1
ATOM 2857 N N . ASN A 1 347 ? -7.047 2.717 -1.982 1 94.06 347 ASN A N 1
ATOM 2858 C CA . ASN A 1 347 ? -7.398 3.889 -2.777 1 94.06 347 ASN A CA 1
ATOM 2859 C C . ASN A 1 347 ? -8.406 4.773 -2.051 1 94.06 347 ASN A C 1
ATOM 2861 O O . ASN A 1 347 ? -8.727 5.871 -2.516 1 94.06 347 ASN A O 1
ATOM 2865 N N . PHE A 1 348 ? -8.836 4.285 -0.868 1 93.81 348 PHE A N 1
ATOM 2866 C CA . PHE A 1 348 ? -9.852 5.008 -0.106 1 93.81 348 PHE A CA 1
ATOM 2867 C C . PHE A 1 348 ? -9.367 5.289 1.311 1 93.81 348 PHE A C 1
ATOM 2869 O O . PHE A 1 348 ? -8.773 4.422 1.953 1 93.81 348 PHE A O 1
ATOM 2876 N N . LEU A 1 349 ? -9.625 6.406 1.743 1 91.81 349 LEU A N 1
ATOM 2877 C CA . LEU A 1 349 ? -9.141 6.82 3.055 1 91.81 349 LEU A CA 1
ATOM 2878 C C . LEU A 1 349 ? -9.781 5.984 4.16 1 91.81 349 LEU A C 1
ATOM 2880 O O . LEU A 1 349 ? -9.117 5.609 5.125 1 91.81 349 LEU A O 1
ATOM 2884 N N . THR A 1 350 ? -11.164 5.719 4.055 1 91.56 350 THR A N 1
ATOM 2885 C CA . THR A 1 350 ? -11.906 4.941 5.043 1 91.56 350 THR A CA 1
ATOM 2886 C C . THR A 1 350 ? -12.82 3.93 4.359 1 91.56 350 THR A C 1
ATOM 2888 O O . THR A 1 350 ? -13.109 4.051 3.168 1 91.56 350 THR A O 1
ATOM 2891 N N . PRO A 1 351 ? -13.289 2.902 5.164 1 94.38 351 PRO A N 1
ATOM 2892 C CA . PRO A 1 351 ? -14.281 1.971 4.613 1 94.38 351 PRO A CA 1
ATOM 2893 C C . PRO A 1 351 ? -15.57 2.662 4.191 1 94.38 351 PRO A C 1
ATOM 2895 O O . PRO A 1 351 ? -16.234 2.217 3.252 1 94.38 351 PRO A O 1
ATOM 2898 N N . SER A 1 352 ? -15.898 3.756 4.879 1 94.44 352 SER A N 1
ATOM 2899 C CA . SER A 1 352 ? -17.078 4.527 4.488 1 94.44 352 SER A CA 1
ATOM 2900 C C . SER A 1 352 ? -16.922 5.086 3.078 1 94.44 352 SER A C 1
ATOM 2902 O O . SER A 1 352 ? -17.859 5.008 2.27 1 94.44 352 SER A O 1
ATOM 2904 N N . ASP A 1 353 ? -15.711 5.605 2.785 1 94.5 353 ASP A N 1
ATOM 2905 C CA . ASP A 1 353 ? -15.438 6.117 1.446 1 94.5 353 ASP A CA 1
ATOM 2906 C C . ASP A 1 353 ? -15.547 5.008 0.402 1 94.5 353 ASP A C 1
ATOM 2908 O O . ASP A 1 353 ? -16.078 5.227 -0.69 1 94.5 353 ASP A O 1
ATOM 2912 N N . LEU A 1 354 ? -15.086 3.879 0.718 1 96.5 354 LEU A N 1
ATOM 2913 C CA . LEU A 1 354 ? -15.156 2.721 -0.166 1 96.5 354 LEU A CA 1
ATOM 2914 C C . LEU A 1 354 ? -16.609 2.338 -0.448 1 96.5 354 LEU A C 1
ATOM 2916 O O . LEU A 1 354 ? -16.969 2.102 -1.6 1 96.5 354 LEU A O 1
ATOM 2920 N N . ALA A 1 355 ? -17.406 2.307 0.609 1 97.12 355 ALA A N 1
ATOM 2921 C CA . ALA A 1 355 ? -18.812 1.946 0.465 1 97.12 355 ALA A CA 1
ATOM 2922 C C . ALA A 1 355 ? -19.531 2.883 -0.507 1 97.12 355 ALA A C 1
ATOM 2924 O O . ALA A 1 355 ? -20.266 2.434 -1.385 1 97.12 355 ALA A O 1
ATOM 2925 N N . VAL A 1 356 ? -19.25 4.137 -0.364 1 95.94 356 VAL A N 1
ATOM 2926 C CA . VAL A 1 356 ? -19.875 5.137 -1.226 1 95.94 356 VAL A CA 1
ATOM 2927 C C . VAL A 1 356 ? -19.484 4.875 -2.682 1 95.94 356 VAL A C 1
ATOM 2929 O O . VAL A 1 356 ? -20.344 4.906 -3.568 1 95.94 356 VAL A O 1
ATOM 2932 N N . GLU A 1 357 ? -18.25 4.57 -2.934 1 95.94 357 GLU A N 1
ATOM 2933 C CA . GLU A 1 357 ? -17.781 4.324 -4.293 1 95.94 357 GLU A CA 1
ATOM 2934 C C . GLU A 1 357 ? -18.422 3.068 -4.879 1 95.94 357 GLU A C 1
ATOM 2936 O O . GLU A 1 357 ? -18.812 3.049 -6.051 1 95.94 357 GLU A O 1
ATOM 2941 N N . ILE A 1 358 ? -18.531 2.037 -4.082 1 97.75 358 ILE A N 1
ATOM 2942 C CA . ILE A 1 358 ? -19.141 0.79 -4.539 1 97.75 358 ILE A CA 1
ATOM 2943 C C . ILE A 1 358 ? -20.578 1.04 -4.965 1 97.75 358 ILE A C 1
ATOM 2945 O O . ILE A 1 358 ? -21.016 0.569 -6.02 1 97.75 358 ILE A O 1
ATOM 2949 N N . ILE A 1 359 ? -21.312 1.804 -4.199 1 97 359 ILE A N 1
ATOM 2950 C CA . ILE A 1 359 ? -22.688 2.143 -4.508 1 97 359 ILE A CA 1
ATOM 2951 C C . ILE A 1 359 ? -22.75 2.947 -5.805 1 97 359 ILE A C 1
ATOM 2953 O O . ILE A 1 359 ? -23.578 2.672 -6.68 1 97 359 ILE A O 1
ATOM 2957 N N . ASN A 1 360 ? -21.828 3.887 -5.934 1 95.5 360 ASN A N 1
ATOM 2958 C CA . ASN A 1 360 ? -21.781 4.707 -7.137 1 95.5 360 ASN A CA 1
ATOM 2959 C C . ASN A 1 360 ? -21.516 3.859 -8.383 1 95.5 360 ASN A C 1
ATOM 2961 O O . ASN A 1 360 ? -22.172 4.051 -9.414 1 95.5 360 ASN A O 1
ATOM 2965 N N . ILE A 1 361 ? -20.594 2.936 -8.305 1 97.12 361 ILE A N 1
ATOM 2966 C CA . ILE A 1 361 ? -20.281 2.064 -9.43 1 97.12 361 ILE A CA 1
ATOM 2967 C C . ILE A 1 361 ? -21.484 1.209 -9.789 1 97.12 361 ILE A C 1
ATOM 2969 O O . ILE A 1 361 ? -21.812 1.045 -10.969 1 97.12 361 ILE A O 1
ATOM 2973 N N . SER A 1 362 ? -22.172 0.708 -8.789 1 96.75 362 SER A N 1
ATOM 2974 C CA . SER A 1 362 ? -23.281 -0.214 -9 1 96.75 362 SER A CA 1
ATOM 2975 C C . SER A 1 362 ? -24.453 0.476 -9.703 1 96.75 362 SER A C 1
ATOM 2977 O O . SER A 1 362 ? -25.25 -0.178 -10.375 1 96.75 362 SER A O 1
ATOM 2979 N N . LYS A 1 363 ? -24.531 1.765 -9.633 1 95.81 363 LYS A N 1
ATOM 2980 C CA . LYS A 1 363 ? -25.672 2.51 -10.172 1 95.81 363 LYS A CA 1
ATOM 2981 C C . LYS A 1 363 ? -25.406 2.975 -11.594 1 95.81 363 LYS A C 1
ATOM 2983 O O . LYS A 1 363 ? -26.297 3.51 -12.258 1 95.81 363 LYS A O 1
ATOM 2988 N N . ASP A 1 364 ? -24.203 2.793 -12.031 1 95.19 364 ASP A N 1
ATOM 2989 C CA . ASP A 1 364 ? -23.797 3.238 -13.359 1 95.19 364 ASP A CA 1
ATOM 2990 C C . ASP A 1 364 ? -23.25 2.076 -14.188 1 95.19 364 ASP A C 1
ATOM 2992 O O . ASP A 1 364 ? -22.094 1.694 -14.039 1 95.19 364 ASP A O 1
ATOM 2996 N N . ASP A 1 365 ? -24 1.652 -15.156 1 94.31 365 ASP A N 1
ATOM 2997 C CA . ASP A 1 365 ? -23.641 0.473 -15.93 1 94.31 365 ASP A CA 1
ATOM 2998 C C . ASP A 1 365 ? -22.328 0.706 -16.688 1 94.31 365 ASP A C 1
ATOM 3000 O O . ASP A 1 365 ? -21.5 -0.204 -16.812 1 94.31 365 ASP A O 1
ATOM 3004 N N . LYS A 1 366 ? -22.266 1.894 -17.188 1 95.06 366 LYS A N 1
ATOM 3005 C CA . LYS A 1 366 ? -21.047 2.188 -17.922 1 95.06 366 LYS A CA 1
ATOM 3006 C C . LYS A 1 366 ? -19.828 2.135 -17.016 1 95.06 366 LYS A C 1
ATOM 3008 O O . LYS A 1 366 ? -18.797 1.551 -17.375 1 95.06 366 LYS A O 1
ATOM 3013 N N . LYS A 1 367 ? -19.922 2.717 -15.836 1 96.5 367 LYS A N 1
ATOM 3014 C CA . LYS A 1 367 ? -18.844 2.676 -14.867 1 96.5 367 LYS A CA 1
ATOM 3015 C C . LYS A 1 367 ? -18.562 1.249 -14.398 1 96.5 367 LYS A C 1
ATOM 3017 O O . LYS A 1 367 ? -17.406 0.827 -14.305 1 96.5 367 LYS A O 1
ATOM 3022 N N . LEU A 1 368 ? -19.625 0.56 -14.211 1 97.94 368 LEU A N 1
ATOM 3023 C CA . LEU A 1 368 ? -19.5 -0.831 -13.781 1 97.94 368 LEU A CA 1
ATOM 3024 C C . LEU A 1 368 ? -18.781 -1.668 -14.828 1 97.94 368 LEU A C 1
ATOM 3026 O O . LEU A 1 368 ? -17.844 -2.393 -14.516 1 97.94 368 LEU A O 1
ATOM 3030 N N . LEU A 1 369 ? -19.156 -1.508 -16.047 1 97.88 369 LEU A N 1
ATOM 3031 C CA . LEU A 1 369 ? -18.625 -2.328 -17.125 1 97.88 369 LEU A CA 1
ATOM 3032 C C . LEU A 1 369 ? -17.219 -1.878 -17.5 1 97.88 369 LEU A C 1
ATOM 3034 O O . LEU A 1 369 ? -16.469 -2.625 -18.141 1 97.88 369 LEU A O 1
ATOM 3038 N N . SER A 1 370 ? -16.859 -0.658 -17.125 1 97.5 370 SER A N 1
ATOM 3039 C CA . SER A 1 370 ? -15.492 -0.208 -17.359 1 97.5 370 SER A CA 1
ATOM 3040 C C . SER A 1 370 ? -14.492 -1.074 -16.594 1 97.5 370 SER A C 1
ATOM 3042 O O . SER A 1 370 ? -13.344 -1.22 -17.016 1 97.5 370 SER A O 1
ATOM 3044 N N . TYR A 1 371 ? -14.898 -1.72 -15.516 1 98.5 371 TYR A N 1
ATOM 3045 C CA . TYR A 1 371 ? -14.047 -2.613 -14.742 1 98.5 371 TYR A CA 1
ATOM 3046 C C . TYR A 1 371 ? -13.93 -3.975 -15.414 1 98.5 371 TYR A C 1
ATOM 3048 O O . TYR A 1 371 ? -13.195 -4.848 -14.945 1 98.5 371 TYR A O 1
ATOM 3056 N N . HIS A 1 372 ? -14.633 -4.156 -16.531 1 98.5 372 HIS A N 1
ATOM 3057 C CA . HIS A 1 372 ? -14.648 -5.438 -17.219 1 98.5 372 HIS A CA 1
ATOM 3058 C C . HIS A 1 372 ? -14.117 -5.297 -18.641 1 98.5 372 HIS A C 1
ATOM 3060 O O . HIS A 1 372 ? -14.07 -6.273 -19.391 1 98.5 372 HIS A O 1
ATOM 3066 N N . LEU A 1 373 ? -13.656 -4.09 -19.016 1 97.38 373 LEU A N 1
ATOM 3067 C CA . LEU A 1 373 ? -13.164 -3.852 -20.375 1 97.38 373 LEU A CA 1
ATOM 3068 C C . LEU A 1 373 ? -11.969 -4.75 -20.672 1 97.38 373 LEU A C 1
ATOM 3070 O O . LEU A 1 373 ? -11.75 -5.125 -21.828 1 97.38 373 LEU A O 1
ATOM 3074 N N . TRP A 1 374 ? -11.258 -5.121 -19.609 1 98.06 374 TRP A N 1
ATOM 3075 C CA . TRP A 1 374 ? -10.055 -5.938 -19.766 1 98.06 374 TRP A CA 1
ATOM 3076 C C . TRP A 1 374 ? -10.391 -7.277 -20.422 1 98.06 374 TRP A C 1
ATOM 3078 O O . TRP A 1 374 ? -9.539 -7.891 -21.062 1 98.06 374 TRP A O 1
ATOM 3088 N N . ARG A 1 375 ? -11.594 -7.73 -20.328 1 98.5 375 ARG A N 1
ATOM 3089 C CA . ARG A 1 375 ? -12.008 -9.031 -20.828 1 98.5 375 ARG A CA 1
ATOM 3090 C C . ARG A 1 375 ? -11.961 -9.07 -22.359 1 98.5 375 ARG A C 1
ATOM 3092 O O . ARG A 1 375 ? -11.969 -10.148 -22.953 1 98.5 375 ARG A O 1
ATOM 3099 N N . ASN A 1 376 ? -11.914 -7.906 -22.953 1 97.94 376 ASN A N 1
ATOM 3100 C CA . ASN A 1 376 ? -11.789 -7.848 -24.406 1 97.94 376 ASN A CA 1
ATOM 3101 C C . ASN A 1 376 ? -10.375 -8.203 -24.859 1 97.94 376 ASN A C 1
ATOM 3103 O O . ASN A 1 376 ? -10.156 -8.578 -26 1 97.94 376 ASN A O 1
ATOM 3107 N N . HIS A 1 377 ? -9.414 -8.102 -23.953 1 97.88 377 HIS A N 1
ATOM 3108 C CA . HIS A 1 377 ? -8.016 -8.18 -24.359 1 97.88 377 HIS A CA 1
ATOM 3109 C C . HIS A 1 377 ? -7.266 -9.242 -23.578 1 97.88 377 HIS A C 1
ATOM 3111 O O . HIS A 1 377 ? -6.168 -9.648 -23.969 1 97.88 377 HIS A O 1
ATOM 3117 N N . PHE A 1 378 ? -7.801 -9.625 -22.469 1 98.5 378 PHE A N 1
ATOM 3118 C CA . PHE A 1 378 ? -7.113 -10.531 -21.562 1 98.5 378 PHE A CA 1
ATOM 3119 C C . PHE A 1 378 ? -8.062 -11.609 -21.047 1 98.5 378 PHE A C 1
ATOM 3121 O O . PHE A 1 378 ? -9.281 -11.492 -21.203 1 98.5 378 PHE A O 1
ATOM 3128 N N . LYS A 1 379 ? -7.516 -12.68 -20.531 1 98.19 379 LYS A N 1
ATOM 3129 C CA . LYS A 1 379 ? -8.227 -13.664 -19.734 1 98.19 379 LYS A CA 1
ATOM 3130 C C . LYS A 1 379 ? -7.473 -13.961 -18.438 1 98.19 379 LYS A C 1
ATOM 3132 O O . LYS A 1 379 ? -6.266 -13.727 -18.344 1 98.19 379 LYS A O 1
ATOM 3137 N N . VAL A 1 380 ? -8.203 -14.359 -17.438 1 98.06 380 VAL A N 1
ATOM 3138 C CA . VAL A 1 380 ? -7.594 -14.812 -16.188 1 98.06 380 VAL A CA 1
ATOM 3139 C C . VAL A 1 380 ? -7.598 -16.344 -16.141 1 98.06 380 VAL A C 1
ATOM 3141 O O . VAL A 1 380 ? -8.562 -16.984 -16.562 1 98.06 380 VAL A O 1
ATOM 3144 N N . VAL A 1 381 ? -6.484 -16.891 -15.648 1 97.31 381 VAL A N 1
ATOM 3145 C CA . VAL A 1 381 ? -6.395 -18.328 -15.516 1 97.31 381 VAL A CA 1
ATOM 3146 C C . VAL A 1 381 ? -6.156 -18.703 -14.055 1 97.31 381 VAL A C 1
ATOM 3148 O O . VAL A 1 381 ? -5.465 -17.984 -13.328 1 97.31 381 VAL A O 1
ATOM 3151 N N . ASN A 1 382 ? -6.789 -19.781 -13.617 1 95.5 382 ASN A N 1
ATOM 3152 C CA . ASN A 1 382 ? -6.594 -20.375 -12.305 1 95.5 382 ASN A CA 1
ATOM 3153 C C . ASN A 1 382 ? -5.645 -21.578 -12.367 1 95.5 382 ASN A C 1
ATOM 3155 O O . ASN A 1 382 ? -5.871 -22.516 -13.133 1 95.5 382 ASN A O 1
ATOM 3159 N N . GLU A 1 383 ? -4.656 -21.578 -11.5 1 93.94 383 GLU A N 1
ATOM 3160 C CA . GLU A 1 383 ? -3.545 -22.469 -11.812 1 93.94 383 GLU A CA 1
ATOM 3161 C C . GLU A 1 383 ? -3.107 -23.25 -10.578 1 93.94 383 GLU A C 1
ATOM 3163 O O . GLU A 1 383 ? -2.018 -23.828 -10.562 1 93.94 383 GLU A O 1
ATOM 3168 N N . HIS A 1 384 ? -3.949 -23.328 -9.5 1 94.25 384 HIS A N 1
ATOM 3169 C CA . HIS A 1 384 ? -3.471 -23.906 -8.25 1 94.25 384 HIS A CA 1
ATOM 3170 C C . HIS A 1 384 ? -4.254 -25.172 -7.895 1 94.25 384 HIS A C 1
ATOM 3172 O O . HIS A 1 384 ? -4.027 -25.766 -6.84 1 94.25 384 HIS A O 1
ATOM 3178 N N . GLY A 1 385 ? -5.195 -25.578 -8.633 1 91.5 385 GLY A N 1
ATOM 3179 C CA . GLY A 1 385 ? -5.891 -26.844 -8.438 1 91.5 385 GLY A CA 1
ATOM 3180 C C . GLY A 1 385 ? -7.055 -26.734 -7.473 1 91.5 385 GLY A C 1
ATOM 3181 O O . GLY A 1 385 ? -7.598 -27.75 -7.035 1 91.5 385 GLY A O 1
ATOM 3182 N N . TYR A 1 386 ? -7.398 -25.469 -7.082 1 89.25 386 TYR A N 1
ATOM 3183 C CA . TYR A 1 386 ? -8.547 -25.281 -6.199 1 89.25 386 TYR A CA 1
ATOM 3184 C C . TYR A 1 386 ? -9.836 -25.188 -7.004 1 89.25 386 TYR A C 1
ATOM 3186 O O . TYR A 1 386 ? -9.828 -24.766 -8.164 1 89.25 386 TYR A O 1
ATOM 3194 N N . PHE A 1 387 ? -10.969 -25.641 -6.418 1 87.06 387 PHE A N 1
ATOM 3195 C CA . PHE A 1 387 ? -12.32 -25.5 -6.953 1 87.06 387 PHE A CA 1
ATOM 3196 C C . PHE A 1 387 ? -12.445 -26.203 -8.297 1 87.06 387 PHE A C 1
ATOM 3198 O O . PHE A 1 387 ? -13.141 -25.734 -9.195 1 87.06 387 PHE A O 1
ATOM 3205 N N . GLY A 1 388 ? -11.641 -27.203 -8.477 1 82.81 388 GLY A N 1
ATOM 3206 C CA . GLY A 1 388 ? -11.719 -28.031 -9.672 1 82.81 388 GLY A CA 1
ATOM 3207 C C . GLY A 1 388 ? -10.906 -27.469 -10.828 1 82.81 388 GLY A C 1
ATOM 3208 O O . GLY A 1 388 ? -11 -27.984 -11.953 1 82.81 388 GLY A O 1
ATOM 3209 N N . THR A 1 389 ? -10.156 -26.453 -10.555 1 90.19 389 THR A N 1
ATOM 3210 C CA . THR A 1 389 ? -9.312 -25.891 -11.602 1 90.19 389 THR A CA 1
ATOM 3211 C C . THR A 1 389 ? -8.023 -26.672 -11.75 1 90.19 389 THR A C 1
ATOM 3213 O O . THR A 1 389 ? -7.727 -27.547 -10.93 1 90.19 389 THR A O 1
ATOM 3216 N N . LYS A 1 390 ? -7.309 -26.406 -12.766 1 92.81 390 LYS A N 1
ATOM 3217 C CA . LYS A 1 390 ? -6.074 -27.125 -13.062 1 92.81 390 LYS A CA 1
ATOM 3218 C C . LYS A 1 390 ? -4.949 -26.703 -12.125 1 92.81 390 LYS A C 1
ATOM 3220 O O . LYS A 1 390 ? -4.934 -25.562 -11.641 1 92.81 390 LYS A O 1
ATOM 3225 N N . SER A 1 391 ? -4.09 -27.641 -11.836 1 96 391 SER A N 1
ATOM 3226 C CA . SER A 1 391 ? -2.812 -27.312 -11.203 1 96 391 SER A CA 1
ATOM 3227 C C . SER A 1 391 ? -1.668 -27.375 -12.211 1 96 391 SER A C 1
ATOM 3229 O O . SER A 1 391 ? -1.592 -28.297 -13.023 1 96 391 SER A O 1
ATOM 3231 N N . VAL A 1 392 ? -0.794 -26.422 -12.133 1 97.56 392 VAL A N 1
ATOM 3232 C CA . VAL A 1 392 ? 0.286 -26.391 -13.117 1 97.56 392 VAL A CA 1
ATOM 3233 C C . VAL A 1 392 ? 1.626 -26.609 -12.414 1 97.56 392 VAL A C 1
ATOM 3235 O O . VAL A 1 392 ? 2.686 -26.422 -13.016 1 97.56 392 VAL A O 1
ATOM 3238 N N . HIS A 1 393 ? 1.639 -27.031 -11.18 1 98.19 393 HIS A N 1
ATOM 3239 C CA . HIS A 1 393 ? 2.852 -27.125 -10.375 1 98.19 393 HIS A CA 1
ATOM 3240 C C . HIS A 1 393 ? 3.865 -28.062 -11.031 1 98.19 393 HIS A C 1
ATOM 3242 O O . HIS A 1 393 ? 5.027 -27.703 -11.211 1 98.19 393 HIS A O 1
ATOM 3248 N N . LEU A 1 394 ? 3.414 -29.25 -11.414 1 98.31 394 LEU A N 1
ATOM 3249 C CA . LEU A 1 394 ? 4.324 -30.25 -11.984 1 98.31 394 LEU A CA 1
ATOM 3250 C C . LEU A 1 394 ? 4.793 -29.812 -13.367 1 98.31 394 LEU A C 1
ATOM 3252 O O . LEU A 1 394 ? 5.965 -30 -13.719 1 98.31 394 LEU A O 1
ATOM 3256 N N . CYS A 1 395 ? 3.928 -29.25 -14.086 1 98.06 395 CYS A N 1
ATOM 3257 C CA . CYS A 1 395 ? 4.301 -28.703 -15.391 1 98.06 395 CYS A CA 1
ATOM 3258 C C . CYS A 1 395 ? 5.375 -27.641 -15.242 1 98.06 395 CYS A C 1
ATOM 3260 O O . CYS A 1 395 ? 6.395 -27.672 -15.93 1 98.06 395 CYS A O 1
ATOM 3262 N N . ARG A 1 396 ? 5.176 -26.719 -14.32 1 98.38 396 ARG A N 1
ATOM 3263 C CA . ARG A 1 396 ? 6.098 -25.609 -14.125 1 98.38 396 ARG A CA 1
ATOM 3264 C C . ARG A 1 396 ? 7.465 -26.094 -13.664 1 98.38 396 ARG A C 1
ATOM 3266 O O . ARG A 1 396 ? 8.492 -25.531 -14.031 1 98.38 396 ARG A O 1
ATOM 3273 N N . LEU A 1 397 ? 7.465 -27.125 -12.828 1 98.25 397 LEU A N 1
ATOM 3274 C CA . LEU A 1 397 ? 8.727 -27.734 -12.43 1 98.25 397 LEU A CA 1
ATOM 3275 C C . LEU A 1 397 ? 9.492 -28.25 -13.641 1 98.25 397 LEU A C 1
ATOM 3277 O O . LEU A 1 397 ? 10.688 -27.969 -13.789 1 98.25 397 LEU A O 1
ATOM 3281 N N . CYS A 1 398 ? 8.797 -28.953 -14.469 1 98.25 398 CYS A N 1
ATOM 3282 C CA . CYS A 1 398 ? 9.43 -29.516 -15.664 1 98.25 398 CYS A CA 1
ATOM 3283 C C . CYS A 1 398 ? 9.891 -28.406 -16.609 1 98.25 398 CYS A C 1
ATOM 3285 O O . CYS A 1 398 ? 11 -28.484 -17.156 1 98.25 398 CYS A O 1
ATOM 3287 N N . GLU A 1 399 ? 9.07 -27.422 -16.75 1 97.88 399 GLU A N 1
ATOM 3288 C CA . GLU A 1 399 ? 9.445 -26.281 -17.594 1 97.88 399 GLU A CA 1
ATOM 3289 C C . GLU A 1 399 ? 10.695 -25.594 -17.062 1 97.88 399 GLU A C 1
ATOM 3291 O O . GLU A 1 399 ? 11.586 -25.219 -17.828 1 97.88 399 GLU A O 1
ATOM 3296 N N . ALA A 1 400 ? 10.734 -25.422 -15.789 1 97.88 400 ALA A N 1
ATOM 3297 C CA . ALA A 1 400 ? 11.906 -24.781 -15.195 1 97.88 400 ALA A CA 1
ATOM 3298 C C . ALA A 1 400 ? 13.172 -25.609 -15.453 1 97.88 400 ALA A C 1
ATOM 3300 O O . ALA A 1 400 ? 14.219 -25.047 -15.789 1 97.88 400 ALA A O 1
ATOM 3301 N N . MET A 1 401 ? 13.07 -26.953 -15.305 1 97 401 MET A N 1
ATOM 3302 C CA . MET A 1 401 ? 14.211 -27.844 -15.562 1 97 401 MET A CA 1
ATOM 3303 C C . MET A 1 401 ? 14.695 -27.688 -17 1 97 401 MET A C 1
ATOM 3305 O O . MET A 1 401 ? 15.891 -27.828 -17.281 1 97 401 MET A O 1
ATOM 3309 N N . ASN A 1 402 ? 13.766 -27.344 -17.859 1 97.06 402 ASN A N 1
ATOM 3310 C CA . ASN A 1 402 ? 14.094 -27.25 -19.266 1 97.06 402 ASN A CA 1
ATOM 3311 C C . ASN A 1 402 ? 14.633 -25.859 -19.641 1 97.06 402 ASN A C 1
ATOM 3313 O O . ASN A 1 402 ? 15.523 -25.75 -20.469 1 97.06 402 ASN A O 1
ATOM 3317 N N . TYR A 1 403 ? 14.055 -24.828 -19.047 1 96.38 403 TYR A N 1
ATOM 3318 C CA . TYR A 1 403 ? 14.266 -23.484 -19.578 1 96.38 403 TYR A CA 1
ATOM 3319 C C . TYR A 1 403 ? 15.266 -22.703 -18.734 1 96.38 403 TYR A C 1
ATOM 3321 O O . TYR A 1 403 ? 15.977 -21.844 -19.25 1 96.38 403 TYR A O 1
ATOM 3329 N N . ASN A 1 404 ? 15.25 -22.891 -17.375 1 96 404 ASN A N 1
ATOM 3330 C CA . ASN A 1 404 ? 16.016 -22.031 -16.484 1 96 404 ASN A CA 1
ATOM 3331 C C . ASN A 1 404 ? 17.516 -22.266 -16.641 1 96 404 ASN A C 1
ATOM 3333 O O . ASN A 1 404 ? 17.938 -23.312 -17.109 1 96 404 ASN A O 1
ATOM 3337 N N . ASP A 1 405 ? 18.25 -21.25 -16.172 1 88.88 405 ASP A N 1
ATOM 3338 C CA . ASP A 1 405 ? 19.703 -21.297 -16.172 1 88.88 405 ASP A CA 1
ATOM 3339 C C . ASP A 1 405 ? 20.203 -22.469 -15.336 1 88.88 405 ASP A C 1
ATOM 3341 O O . ASP A 1 405 ? 19.75 -22.672 -14.203 1 88.88 405 ASP A O 1
ATOM 3345 N N . GLU A 1 406 ? 21.109 -23.219 -15.836 1 83.31 406 GLU A N 1
ATOM 3346 C CA . GLU A 1 406 ? 21.578 -24.422 -15.172 1 83.31 406 GLU A CA 1
ATOM 3347 C C . GLU A 1 406 ? 22.719 -24.109 -14.203 1 83.31 406 GLU A C 1
ATOM 3349 O O . GLU A 1 406 ? 23.219 -25 -13.508 1 83.31 406 GLU A O 1
ATOM 3354 N N . ARG A 1 407 ? 23.016 -22.906 -14.086 1 84.5 407 ARG A N 1
ATOM 3355 C CA . ARG A 1 407 ? 24.141 -22.562 -13.211 1 84.5 407 ARG A CA 1
ATOM 3356 C C . ARG A 1 407 ? 23.828 -22.922 -11.766 1 84.5 407 ARG A C 1
ATOM 3358 O O . ARG A 1 407 ? 22.688 -22.766 -11.305 1 84.5 407 ARG A O 1
ATOM 3365 N N . GLU A 1 408 ? 24.891 -23.375 -11.234 1 87.56 408 GLU A N 1
ATOM 3366 C CA . GLU A 1 408 ? 24.766 -23.75 -9.836 1 87.56 408 GLU A CA 1
ATOM 3367 C C . GLU A 1 408 ? 24.625 -22.531 -8.938 1 87.56 408 GLU A C 1
ATOM 3369 O O . GLU A 1 408 ? 25.375 -21.562 -9.086 1 87.56 408 GLU A O 1
ATOM 3374 N N . LYS A 1 409 ? 23.625 -22.609 -8.172 1 92.69 409 LYS A N 1
ATOM 3375 C CA . LYS A 1 409 ? 23.453 -21.594 -7.133 1 92.69 409 LYS A CA 1
ATOM 3376 C C . LYS A 1 409 ? 22.859 -22.203 -5.867 1 92.69 409 LYS A C 1
ATOM 3378 O O . LYS A 1 409 ? 22.266 -23.281 -5.91 1 92.69 409 LYS A O 1
ATOM 3383 N N . ILE A 1 410 ? 23.188 -21.531 -4.789 1 93.81 410 ILE A N 1
ATOM 3384 C CA . ILE A 1 410 ? 22.656 -21.922 -3.49 1 93.81 410 ILE A CA 1
ATOM 3385 C C . ILE A 1 410 ? 22.141 -20.688 -2.762 1 93.81 410 ILE A C 1
ATOM 3387 O O . ILE A 1 410 ? 22.766 -19.625 -2.793 1 93.81 410 ILE A O 1
ATOM 3391 N N . TYR A 1 411 ? 20.984 -20.781 -2.209 1 95.69 411 TYR A N 1
ATOM 3392 C CA . TYR A 1 411 ? 20.406 -19.656 -1.477 1 95.69 411 TYR A CA 1
ATOM 3393 C C . TYR A 1 411 ? 21.047 -19.516 -0.103 1 95.69 411 TYR A C 1
ATOM 3395 O O . TYR A 1 411 ? 20.984 -20.438 0.719 1 95.69 411 TYR A O 1
ATOM 3403 N N . ASP A 1 412 ? 21.688 -18.422 0.112 1 96.31 412 ASP A N 1
ATOM 3404 C CA . ASP A 1 412 ? 22.172 -18.141 1.463 1 96.31 412 ASP A CA 1
ATOM 3405 C C . ASP A 1 412 ? 21.062 -17.547 2.326 1 96.31 412 ASP A C 1
ATOM 3407 O O . ASP A 1 412 ? 19.891 -17.5 1.913 1 96.31 412 ASP A O 1
ATOM 3411 N N . GLU A 1 413 ? 21.375 -17.188 3.533 1 95.88 413 GLU A N 1
ATOM 3412 C CA . GLU A 1 413 ? 20.375 -16.703 4.473 1 95.88 413 GLU A CA 1
ATOM 3413 C C . GLU A 1 413 ? 19.688 -15.438 3.943 1 95.88 413 GLU A C 1
ATOM 3415 O O . GLU A 1 413 ? 18.469 -15.273 4.098 1 95.88 413 GLU A O 1
ATOM 3420 N N . ASP A 1 414 ? 20.453 -14.539 3.357 1 93.94 414 ASP A N 1
ATOM 3421 C CA . ASP A 1 414 ? 19.891 -13.297 2.824 1 93.94 414 ASP A CA 1
ATOM 3422 C C . ASP A 1 414 ? 18.922 -13.586 1.682 1 93.94 414 ASP A C 1
ATOM 3424 O O . ASP A 1 414 ? 17.875 -12.945 1.58 1 93.94 414 ASP A O 1
ATOM 3428 N N . ASP A 1 415 ? 19.25 -14.562 0.873 1 95.38 415 ASP A N 1
ATOM 3429 C CA . ASP A 1 415 ? 18.344 -14.969 -0.203 1 95.38 415 ASP A CA 1
ATOM 3430 C C . ASP A 1 415 ? 17.031 -15.508 0.356 1 95.38 415 ASP A C 1
ATOM 3432 O O . ASP A 1 415 ? 15.961 -15.148 -0.119 1 95.38 415 ASP A O 1
ATOM 3436 N N . ILE A 1 416 ? 17.172 -16.375 1.354 1 96.88 416 ILE A N 1
ATOM 3437 C CA . ILE A 1 416 ? 16.016 -17.016 1.959 1 96.88 416 ILE A CA 1
ATOM 3438 C C . ILE A 1 416 ? 15.102 -15.953 2.584 1 96.88 416 ILE A C 1
ATOM 3440 O O . ILE A 1 416 ? 13.875 -16.031 2.475 1 96.88 416 ILE A O 1
ATOM 3444 N N . ARG A 1 417 ? 15.688 -14.961 3.164 1 94.75 417 ARG A N 1
ATOM 3445 C CA . ARG A 1 417 ? 14.938 -13.898 3.818 1 94.75 417 ARG A CA 1
ATOM 3446 C C . ARG A 1 417 ? 14.07 -13.141 2.814 1 94.75 417 ARG A C 1
ATOM 3448 O O . ARG A 1 417 ? 12.984 -12.68 3.154 1 94.75 417 ARG A O 1
ATOM 3455 N N . LEU A 1 418 ? 14.445 -13.055 1.633 1 95 418 LEU A N 1
ATOM 3456 C CA . LEU A 1 418 ? 13.727 -12.32 0.606 1 95 418 LEU A CA 1
ATOM 3457 C C . LEU A 1 418 ? 12.438 -13.047 0.215 1 95 418 LEU A C 1
ATOM 3459 O O . LEU A 1 418 ? 11.57 -12.469 -0.447 1 95 418 LEU A O 1
ATOM 3463 N N . PHE A 1 419 ? 12.266 -14.281 0.689 1 96.75 419 PHE A N 1
ATOM 3464 C CA . PHE A 1 419 ? 11.039 -15.023 0.388 1 96.75 419 PHE A CA 1
ATOM 3465 C C . PHE A 1 419 ? 10.219 -15.234 1.65 1 96.75 419 PHE A C 1
ATOM 3467 O O . PHE A 1 419 ? 9.016 -15.492 1.574 1 96.75 419 PHE A O 1
ATOM 3474 N N . PHE A 1 420 ? 10.906 -15.102 2.824 1 95.88 420 PHE A N 1
ATOM 3475 C CA . PHE A 1 420 ? 10.203 -15.648 3.979 1 95.88 420 PHE A CA 1
ATOM 3476 C C . PHE A 1 420 ? 10.164 -14.633 5.117 1 95.88 420 PHE A C 1
ATOM 3478 O O . PHE A 1 420 ? 9.438 -14.82 6.098 1 95.88 420 PHE A O 1
ATOM 3485 N N . ASP A 1 421 ? 10.891 -13.57 5.094 1 93.38 421 ASP A N 1
ATOM 3486 C CA . ASP A 1 421 ? 10.922 -12.602 6.188 1 93.38 421 ASP A CA 1
ATOM 3487 C C . ASP A 1 421 ? 9.68 -11.727 6.184 1 93.38 421 ASP A C 1
ATOM 3489 O O . ASP A 1 421 ? 9.516 -10.859 5.32 1 93.38 421 ASP A O 1
ATOM 3493 N N . GLU A 1 422 ? 8.852 -11.859 7.125 1 90.88 422 GLU A N 1
ATOM 3494 C CA . GLU A 1 422 ? 7.562 -11.18 7.18 1 90.88 422 GLU A CA 1
ATOM 3495 C C . GLU A 1 422 ? 7.734 -9.672 7.359 1 90.88 422 GLU A C 1
ATOM 3497 O O . GLU A 1 422 ? 6.949 -8.883 6.828 1 90.88 422 GLU A O 1
ATOM 3502 N N . ASP A 1 423 ? 8.75 -9.227 8.062 1 85.81 423 ASP A N 1
ATOM 3503 C CA . ASP A 1 423 ? 8.969 -7.816 8.352 1 85.81 423 ASP A CA 1
ATOM 3504 C C . ASP A 1 423 ? 9.359 -7.047 7.094 1 85.81 423 ASP A C 1
ATOM 3506 O O . ASP A 1 423 ? 9.141 -5.836 7.008 1 85.81 423 ASP A O 1
ATOM 3510 N N . ILE A 1 424 ? 9.836 -7.848 6.176 1 87.81 424 ILE A N 1
ATOM 3511 C CA . ILE A 1 424 ? 10.336 -7.234 4.949 1 87.81 424 ILE A CA 1
ATOM 3512 C C . ILE A 1 424 ? 9.266 -7.312 3.861 1 87.81 424 ILE A C 1
ATOM 3514 O O . ILE A 1 424 ? 9.109 -6.383 3.066 1 87.81 424 ILE A O 1
ATOM 3518 N N . LEU A 1 425 ? 8.5 -8.352 3.932 1 92.81 425 LEU A N 1
ATOM 3519 C CA . LEU A 1 425 ? 7.688 -8.68 2.766 1 92.81 425 LEU A CA 1
ATOM 3520 C C . LEU A 1 425 ? 6.215 -8.391 3.031 1 92.81 425 LEU A C 1
ATOM 3522 O O . LEU A 1 425 ? 5.406 -8.359 2.1 1 92.81 425 LEU A O 1
ATOM 3526 N N . CYS A 1 426 ? 5.824 -8.125 4.328 1 90.81 426 CYS A N 1
ATOM 3527 C CA . CYS A 1 426 ? 4.414 -8.016 4.672 1 90.81 426 CYS A CA 1
ATOM 3528 C C . CYS A 1 426 ? 4.141 -6.75 5.469 1 90.81 426 CYS A C 1
ATOM 3530 O O . CYS A 1 426 ? 5.066 -6.148 6.016 1 90.81 426 CYS A O 1
ATOM 3532 N N . SER A 1 427 ? 2.969 -6.199 5.406 1 78.31 427 SER A N 1
ATOM 3533 C CA . SER A 1 427 ? 2.555 -5.059 6.211 1 78.31 427 SER A CA 1
ATOM 3534 C C . SER A 1 427 ? 1.821 -5.508 7.473 1 78.31 427 SER A C 1
ATOM 3536 O O . SER A 1 427 ? 1.631 -4.719 8.398 1 78.31 427 SER A O 1
ATOM 3538 N N . THR A 1 428 ? 1.106 -6.672 7.641 1 61.53 428 THR A N 1
ATOM 3539 C CA . THR A 1 428 ? 0.181 -6.977 8.727 1 61.53 428 THR A CA 1
ATOM 3540 C C . THR A 1 428 ? 0.92 -7.594 9.914 1 61.53 428 THR A C 1
ATOM 3542 O O . THR A 1 428 ? 1.977 -8.203 9.742 1 61.53 428 THR A O 1
ATOM 3545 N N . GLN A 1 429 ? 0.407 -7.23 11.156 1 52.31 429 GLN A N 1
ATOM 3546 C CA . GLN A 1 429 ? 0.71 -7.566 12.547 1 52.31 429 GLN A CA 1
ATOM 3547 C C . GLN A 1 429 ? 0.637 -9.07 12.781 1 52.31 429 GLN A C 1
ATOM 3549 O O . GLN A 1 429 ? -0.222 -9.75 12.211 1 52.31 429 GLN A O 1
ATOM 3554 N N . ARG A 1 430 ? 1.683 -9.75 13.242 1 47 430 ARG A N 1
ATOM 3555 C CA . ARG A 1 430 ? 1.699 -11.094 13.812 1 47 430 ARG A CA 1
ATOM 3556 C C . ARG A 1 430 ? 0.506 -11.305 14.742 1 47 430 ARG A C 1
ATOM 3558 O O . ARG A 1 430 ? 0.179 -10.438 15.555 1 47 430 ARG A O 1
ATOM 3565 N N . ASN A 1 431 ? -0.49 -12.062 14.312 1 40.34 431 ASN A N 1
ATOM 3566 C CA . ASN A 1 431 ? -1.432 -12.617 15.281 1 40.34 431 ASN A CA 1
ATOM 3567 C C . ASN A 1 431 ? -0.712 -13.195 16.5 1 40.34 431 ASN A C 1
ATOM 3569 O O . ASN A 1 431 ? 0.214 -14 16.359 1 40.34 431 ASN A O 1
ATOM 3573 N N . SER A 1 432 ? -0.607 -12.492 17.516 1 35.38 432 SER A N 1
ATOM 3574 C CA . SER A 1 432 ? -0.252 -13.203 18.75 1 35.38 432 SER A CA 1
ATOM 3575 C C . SER A 1 432 ? -1.063 -14.484 18.906 1 35.38 432 SER A C 1
ATOM 3577 O O . SER A 1 432 ? -1.079 -15.094 19.969 1 35.38 432 SER A O 1
ATOM 3579 N N . THR A 1 433 ? -2.027 -14.906 18.078 1 32.34 433 THR A N 1
ATOM 3580 C CA . THR A 1 433 ? -2.74 -16.109 18.484 1 32.34 433 THR A CA 1
ATOM 3581 C C . THR A 1 433 ? -1.882 -17.359 18.25 1 32.34 433 THR A C 1
ATOM 3583 O O . THR A 1 433 ? -1.838 -17.875 17.125 1 32.34 433 THR A O 1
ATOM 3586 N N . LYS A 1 434 ? -0.688 -17.625 18.5 1 32.44 434 LYS A N 1
ATOM 3587 C CA . LYS A 1 434 ? -0.407 -19.031 18.719 1 32.44 434 LYS A CA 1
ATOM 3588 C C . LYS A 1 434 ? -1.545 -19.703 19.484 1 32.44 434 LYS A C 1
ATOM 3590 O O . LYS A 1 434 ? -1.67 -19.547 20.688 1 32.44 434 LYS A O 1
ATOM 3595 N N . LEU A 1 435 ? -2.738 -19.891 19.016 1 27.48 435 LEU A N 1
ATOM 3596 C CA . LEU A 1 435 ? -3.652 -20.922 19.5 1 27.48 435 LEU A CA 1
ATOM 3597 C C . LEU A 1 435 ? -2.922 -22.234 19.703 1 27.48 435 LEU A C 1
ATOM 3599 O O . LEU A 1 435 ? -2.039 -22.594 18.922 1 27.48 435 LEU A O 1
ATOM 3603 N N . ASP A 1 436 ? -3.115 -22.938 20.875 1 26.12 436 ASP A N 1
ATOM 3604 C CA . ASP A 1 436 ? -3.082 -24.344 21.297 1 26.12 436 ASP A CA 1
ATOM 3605 C C . ASP A 1 436 ? -3.617 -25.266 20.203 1 26.12 436 ASP A C 1
ATOM 3607 O O . ASP A 1 436 ? -4.777 -25.156 19.812 1 26.12 436 ASP A O 1
ATOM 3611 N N . SER A 1 437 ? -2.947 -25.656 19.25 1 28.58 437 SER A N 1
ATOM 3612 C CA . SER A 1 437 ? -3.15 -26.859 18.469 1 28.58 437 SER A CA 1
ATOM 3613 C C . SER A 1 437 ? -3.838 -27.938 19.297 1 28.58 437 SER A C 1
ATOM 3615 O O . SER A 1 437 ? -3.975 -29.078 18.859 1 28.58 437 SER A O 1
ATOM 3617 N N . GLN A 1 438 ? -4.109 -27.812 20.594 1 26.3 438 GLN A N 1
ATOM 3618 C CA . GLN A 1 438 ? -4.73 -28.969 21.25 1 26.3 438 GLN A CA 1
ATOM 3619 C C . GLN A 1 438 ? -6.078 -29.297 20.609 1 26.3 438 GLN A C 1
ATOM 3621 O O . GLN A 1 438 ? -6.602 -30.391 20.797 1 26.3 438 GLN A O 1
ATOM 3626 N N . LEU A 1 439 ? -6.836 -28.328 20.125 1 26.12 439 LEU A N 1
ATOM 3627 C CA . LEU A 1 439 ? -8.188 -28.875 20.016 1 26.12 439 LEU A CA 1
ATOM 3628 C C . LEU A 1 439 ? -8.328 -29.719 18.75 1 26.12 439 LEU A C 1
ATOM 3630 O O . LEU A 1 439 ? -9.414 -30.219 18.453 1 26.12 439 LEU A O 1
ATOM 3634 N N . VAL A 1 440 ? -7.477 -29.75 17.797 1 24.59 440 VAL A N 1
ATOM 3635 C CA . VAL A 1 440 ? -7.852 -30.688 16.734 1 24.59 440 VAL A CA 1
ATOM 3636 C C . VAL A 1 440 ? -7.523 -32.125 17.156 1 24.59 440 VAL A C 1
ATOM 3638 O O . VAL A 1 440 ? -7.477 -33.031 16.328 1 24.59 440 VAL A O 1
ATOM 3641 N N . ILE A 1 441 ? -7.105 -32.406 18.438 1 23.28 441 ILE A N 1
ATOM 3642 C CA . ILE A 1 441 ? -6.941 -33.844 18.609 1 23.28 441 ILE A CA 1
ATOM 3643 C C . ILE A 1 441 ? -8.266 -34.562 18.344 1 23.28 441 ILE A C 1
ATOM 3645 O O . ILE A 1 441 ? -8.289 -35.625 17.688 1 23.28 441 ILE A O 1
ATOM 3649 N N . ASN A 1 442 ? -9.273 -34.438 19.25 1 21.48 442 ASN A N 1
ATOM 3650 C CA . ASN A 1 442 ? -10.164 -35.562 19.484 1 21.48 442 ASN A CA 1
ATOM 3651 C C . ASN A 1 442 ? -11.133 -35.781 18.328 1 21.48 442 ASN A C 1
ATOM 3653 O O . ASN A 1 442 ? -11.766 -36.844 18.219 1 21.48 442 ASN A O 1
ATOM 3657 N N . LYS A 1 443 ? -11.719 -34.875 17.562 1 21.28 443 LYS A N 1
ATOM 3658 C CA . LYS A 1 443 ? -12.734 -35.656 16.875 1 21.28 443 LYS A CA 1
ATOM 3659 C C . LYS A 1 443 ? -12.141 -36.375 15.664 1 21.28 443 LYS A C 1
ATOM 3661 O O . LYS A 1 443 ? -11.312 -35.812 14.953 1 21.28 443 LYS A O 1
ATOM 3666 N N . MET B 1 1 ? 66.062 -15.219 -14.273 1 29.42 1 MET B N 1
ATOM 3667 C CA . MET B 1 1 ? 64.812 -15.406 -13.492 1 29.42 1 MET B CA 1
ATOM 3668 C C . MET B 1 1 ? 63.938 -14.188 -13.602 1 29.42 1 MET B C 1
ATOM 3670 O O . MET B 1 1 ? 62.75 -14.234 -13.188 1 29.42 1 MET B O 1
ATOM 3674 N N . ALA B 1 2 ? 64.5 -12.984 -13.812 1 39.56 2 ALA B N 1
ATOM 3675 C CA . ALA B 1 2 ? 64 -11.625 -13.914 1 39.56 2 ALA B CA 1
ATOM 3676 C C . ALA B 1 2 ? 63.125 -11.469 -15.156 1 39.56 2 ALA B C 1
ATOM 3678 O O . ALA B 1 2 ? 62.156 -10.703 -15.156 1 39.56 2 ALA B O 1
ATOM 3679 N N . ASN B 1 3 ? 63.5 -12.141 -16.25 1 38 3 ASN B N 1
ATOM 3680 C CA . ASN B 1 3 ? 62.906 -11.898 -17.562 1 38 3 ASN B CA 1
ATOM 3681 C C . ASN B 1 3 ? 61.5 -12.477 -17.656 1 38 3 ASN B C 1
ATOM 3683 O O . ASN B 1 3 ? 60.75 -12.172 -18.578 1 38 3 ASN B O 1
ATOM 3687 N N . LEU B 1 4 ? 61.281 -13.633 -16.922 1 40.53 4 LEU B N 1
ATOM 3688 C CA . LEU B 1 4 ? 60 -14.328 -17.078 1 40.53 4 LEU B CA 1
ATOM 3689 C C . LEU B 1 4 ? 58.875 -13.547 -16.391 1 40.53 4 LEU B C 1
ATOM 3691 O O . LEU B 1 4 ? 57.719 -13.75 -16.719 1 40.53 4 LEU B O 1
ATOM 3695 N N . THR B 1 5 ? 59.25 -12.633 -15.398 1 42.97 5 THR B N 1
ATOM 3696 C CA . THR B 1 5 ? 58.25 -11.883 -14.633 1 42.97 5 THR B CA 1
ATOM 3697 C C . THR B 1 5 ? 57.594 -10.812 -15.5 1 42.97 5 THR B C 1
ATOM 3699 O O . THR B 1 5 ? 56.438 -10.445 -15.289 1 42.97 5 THR B O 1
ATOM 3702 N N . SER B 1 6 ? 58.375 -10.258 -16.516 1 45.81 6 SER B N 1
ATOM 3703 C CA . SER B 1 6 ? 57.844 -9.164 -17.328 1 45.81 6 SER B CA 1
ATOM 3704 C C . SER B 1 6 ? 56.75 -9.656 -18.281 1 45.81 6 SER B C 1
ATOM 3706 O O . SER B 1 6 ? 55.844 -8.914 -18.609 1 45.81 6 SER B O 1
ATOM 3708 N N . CYS B 1 7 ? 56.906 -10.953 -18.734 1 41.09 7 CYS B N 1
ATOM 3709 C CA . CYS B 1 7 ? 55.969 -11.438 -19.75 1 41.09 7 CYS B CA 1
ATOM 3710 C C . CYS B 1 7 ? 54.625 -11.734 -19.125 1 41.09 7 CYS B C 1
ATOM 3712 O O . CYS B 1 7 ? 53.594 -11.562 -19.766 1 41.09 7 CYS B O 1
ATOM 3714 N N . ILE B 1 8 ? 54.656 -12.227 -17.812 1 45.22 8 ILE B N 1
ATOM 3715 C CA . ILE B 1 8 ? 53.375 -12.586 -17.188 1 45.22 8 ILE B CA 1
ATOM 3716 C C . ILE B 1 8 ? 52.562 -11.32 -16.891 1 45.22 8 ILE B C 1
ATOM 3718 O O . ILE B 1 8 ? 51.344 -11.289 -17.094 1 45.22 8 ILE B O 1
ATOM 3722 N N . LEU B 1 9 ? 53.25 -10.117 -16.625 1 43.03 9 LEU B N 1
ATOM 3723 C CA . LEU B 1 9 ? 52.5 -8.898 -16.328 1 43.03 9 LEU B CA 1
ATOM 3724 C C . LEU B 1 9 ? 51.812 -8.383 -17.594 1 43.03 9 LEU B C 1
ATOM 3726 O O . LEU B 1 9 ? 50.656 -7.918 -17.516 1 43.03 9 LEU B O 1
ATOM 3730 N N . LYS B 1 10 ? 52.375 -8.547 -18.812 1 44.38 10 LYS B N 1
ATOM 3731 C CA . LYS B 1 10 ? 51.75 -8.086 -20.047 1 44.38 10 LYS B CA 1
ATOM 3732 C C . LYS B 1 10 ? 50.531 -8.922 -20.375 1 44.38 10 LYS B C 1
ATOM 3734 O O . LYS B 1 10 ? 49.531 -8.398 -20.875 1 44.38 10 LYS B O 1
ATOM 3739 N N . ILE B 1 11 ? 50.625 -10.266 -20.016 1 44.53 11 ILE B N 1
ATOM 3740 C CA . ILE B 1 11 ? 49.438 -11.086 -20.328 1 44.53 11 ILE B CA 1
ATOM 3741 C C . ILE B 1 11 ? 48.281 -10.734 -19.375 1 44.53 11 ILE B C 1
ATOM 3743 O O . ILE B 1 11 ? 47.156 -10.641 -19.812 1 44.53 11 ILE B O 1
ATOM 3747 N N . ILE B 1 12 ? 48.656 -10.344 -18.062 1 44.72 12 ILE B N 1
ATOM 3748 C CA . ILE B 1 12 ? 47.562 -9.992 -17.141 1 44.72 12 ILE B CA 1
ATOM 3749 C C . ILE B 1 12 ? 46.938 -8.664 -17.578 1 44.72 12 ILE B C 1
ATOM 3751 O O . ILE B 1 12 ? 45.719 -8.516 -17.562 1 44.72 12 ILE B O 1
ATOM 3755 N N . ILE B 1 13 ? 47.719 -7.75 -18.141 1 46.06 13 ILE B N 1
ATOM 3756 C CA . ILE B 1 13 ? 47.156 -6.477 -18.578 1 46.06 13 ILE B CA 1
ATOM 3757 C C . ILE B 1 13 ? 46.25 -6.703 -19.797 1 46.06 13 ILE B C 1
ATOM 3759 O O . ILE B 1 13 ? 45.156 -6.129 -19.906 1 46.06 13 ILE B O 1
ATOM 3763 N N . LEU B 1 14 ? 46.656 -7.656 -20.688 1 41.91 14 LEU B N 1
ATOM 3764 C CA . LEU B 1 14 ? 45.844 -7.867 -21.891 1 41.91 14 LEU B CA 1
ATOM 3765 C C . LEU B 1 14 ? 44.531 -8.539 -21.531 1 41.91 14 LEU B C 1
ATOM 3767 O O . LEU B 1 14 ? 43.5 -8.211 -22.094 1 41.91 14 LEU B O 1
ATOM 3771 N N . VAL B 1 15 ? 44.594 -9.516 -20.516 1 42.75 15 VAL B N 1
ATOM 3772 C CA . VAL B 1 15 ? 43.344 -10.156 -20.156 1 42.75 15 VAL B CA 1
ATOM 3773 C C . VAL B 1 15 ? 42.438 -9.156 -19.406 1 42.75 15 VAL B C 1
ATOM 3775 O O . VAL B 1 15 ? 41.219 -9.117 -19.609 1 42.75 15 VAL B O 1
ATOM 3778 N N . LEU B 1 16 ? 43.062 -8.242 -18.594 1 42.41 16 LEU B N 1
ATOM 3779 C CA . LEU B 1 16 ? 42.219 -7.254 -17.922 1 42.41 16 LEU B CA 1
ATOM 3780 C C . LEU B 1 16 ? 41.656 -6.242 -18.906 1 42.41 16 LEU B C 1
ATOM 3782 O O . LEU B 1 16 ? 40.531 -5.742 -18.734 1 42.41 16 LEU B O 1
ATOM 3786 N N . MET B 1 17 ? 42.375 -5.941 -19.969 1 39.78 17 MET B N 1
ATOM 3787 C CA . MET B 1 17 ? 41.812 -5.02 -20.953 1 39.78 17 MET B CA 1
ATOM 3788 C C . MET B 1 17 ? 40.688 -5.68 -21.734 1 39.78 17 MET B C 1
ATOM 3790 O O . MET B 1 17 ? 39.75 -5.004 -22.188 1 39.78 17 MET B O 1
ATOM 3794 N N . ASN B 1 18 ? 40.812 -6.992 -22.094 1 38.19 18 ASN B N 1
ATOM 3795 C CA . ASN B 1 18 ? 39.719 -7.613 -22.812 1 38.19 18 ASN B CA 1
ATOM 3796 C C . ASN B 1 18 ? 38.5 -7.777 -21.938 1 38.19 18 ASN B C 1
ATOM 3798 O O . ASN B 1 18 ? 37.375 -7.824 -22.438 1 38.19 18 ASN B O 1
ATOM 3802 N N . LEU B 1 19 ? 38.625 -8.055 -20.578 1 36.59 19 LEU B N 1
ATOM 3803 C CA . LEU B 1 19 ? 37.469 -8.109 -19.734 1 36.59 19 LEU B CA 1
ATOM 3804 C C . LEU B 1 19 ? 36.844 -6.723 -19.578 1 36.59 19 LEU B C 1
ATOM 3806 O O . LEU B 1 19 ? 35.594 -6.598 -19.484 1 36.59 19 LEU B O 1
ATOM 3810 N N . LEU B 1 20 ? 37.625 -5.621 -19.625 1 36.41 20 LEU B N 1
ATOM 3811 C CA . LEU B 1 20 ? 37.031 -4.289 -19.625 1 36.41 20 LEU B CA 1
ATOM 3812 C C . LEU B 1 20 ? 36.25 -4.031 -20.922 1 36.41 20 LEU B C 1
ATOM 3814 O O . LEU B 1 20 ? 35.188 -3.438 -20.891 1 36.41 20 LEU B O 1
ATOM 3818 N N . ILE B 1 21 ? 36.781 -4.469 -22.062 1 34 21 ILE B N 1
ATOM 3819 C CA . ILE B 1 21 ? 36.094 -4.195 -23.297 1 34 21 ILE B CA 1
ATOM 3820 C C . ILE B 1 21 ? 34.781 -4.996 -23.344 1 34 21 ILE B C 1
ATOM 3822 O O . ILE B 1 21 ? 33.75 -4.492 -23.781 1 34 21 ILE B O 1
ATOM 3826 N N . PHE B 1 22 ? 34.781 -6.293 -22.859 1 32.06 22 PHE B N 1
ATOM 3827 C CA . PHE B 1 22 ? 33.531 -7.043 -22.875 1 32.06 22 PHE B CA 1
ATOM 3828 C C . PHE B 1 22 ? 32.5 -6.41 -21.938 1 32.06 22 PHE B C 1
ATOM 3830 O O . PHE B 1 22 ? 31.312 -6.371 -22.25 1 32.06 22 PHE B O 1
ATOM 3837 N N . VAL B 1 23 ? 32.844 -5.852 -20.75 1 31.75 23 VAL B N 1
ATOM 3838 C CA . VAL B 1 23 ? 31.906 -5.129 -19.906 1 31.75 23 VAL B CA 1
ATOM 3839 C C . VAL B 1 23 ? 31.484 -3.836 -20.609 1 31.75 23 VAL B C 1
ATOM 3841 O O . VAL B 1 23 ? 30.312 -3.455 -20.562 1 31.75 23 VAL B O 1
ATOM 3844 N N . LEU B 1 24 ? 32.344 -3.137 -21.312 1 32.44 24 LEU B N 1
ATOM 3845 C CA . LEU B 1 24 ? 31.953 -1.872 -21.922 1 32.44 24 LEU B CA 1
ATOM 3846 C C . LEU B 1 24 ? 31.031 -2.105 -23.109 1 32.44 24 LEU B C 1
ATOM 3848 O O . LEU B 1 24 ? 30.141 -1.299 -23.391 1 32.44 24 LEU B O 1
ATOM 3852 N N . TYR B 1 25 ? 31.328 -3.105 -23.984 1 30.19 25 TYR B N 1
ATOM 3853 C CA . TYR B 1 25 ? 30.5 -3.201 -25.188 1 30.19 25 TYR B CA 1
ATOM 3854 C C . TYR B 1 25 ? 29.062 -3.559 -24.828 1 30.19 25 TYR B C 1
ATOM 3856 O O . TYR B 1 25 ? 28.125 -3.162 -25.516 1 30.19 25 TYR B O 1
ATOM 3864 N N . ASN B 1 26 ? 28.859 -4.645 -24.016 1 27.67 26 ASN B N 1
ATOM 3865 C CA . ASN B 1 26 ? 27.469 -5.012 -23.797 1 27.67 26 ASN B CA 1
ATOM 3866 C C . ASN B 1 26 ? 26.703 -3.934 -23.031 1 27.67 26 ASN B C 1
ATOM 3868 O O . ASN B 1 26 ? 25.531 -4.109 -22.703 1 27.67 26 ASN B O 1
ATOM 3872 N N . CYS B 1 27 ? 27.406 -2.965 -22.453 1 26.89 27 CYS B N 1
ATOM 3873 C CA . CYS B 1 27 ? 26.734 -1.855 -21.797 1 26.89 27 CYS B CA 1
ATOM 3874 C C . CYS B 1 27 ? 26 -0.986 -22.797 1 26.89 27 CYS B C 1
ATOM 3876 O O . CYS B 1 27 ? 25.312 -0.041 -22.422 1 26.89 27 CYS B O 1
ATOM 3878 N N . ASN B 1 28 ? 26.5 -0.892 -24.062 1 25.42 28 ASN B N 1
ATOM 3879 C CA . ASN B 1 28 ? 26 0.245 -24.828 1 25.42 28 ASN B CA 1
ATOM 3880 C C . ASN B 1 28 ? 24.516 0.107 -25.141 1 25.42 28 ASN B C 1
ATOM 3882 O O . ASN B 1 28 ? 23.812 1.107 -25.312 1 25.42 28 ASN B O 1
ATOM 3886 N N . TYR B 1 29 ? 24.125 -1.062 -25.797 1 23.55 29 TYR B N 1
ATOM 3887 C CA . TYR B 1 29 ? 22.922 -0.911 -26.578 1 23.55 29 TYR B CA 1
ATOM 3888 C C . TYR B 1 29 ? 21.688 -0.757 -25.688 1 23.55 29 TYR B C 1
ATOM 3890 O O . TYR B 1 29 ? 20.578 -0.58 -26.172 1 23.55 29 TYR B O 1
ATOM 3898 N N . ASN B 1 30 ? 21.766 -1.472 -24.516 1 22.08 30 ASN B N 1
ATOM 3899 C CA . ASN B 1 30 ? 20.375 -1.602 -24.094 1 22.08 30 ASN B CA 1
ATOM 3900 C C . ASN B 1 30 ? 19.766 -0.245 -23.766 1 22.08 30 ASN B C 1
ATOM 3902 O O . ASN B 1 30 ? 20.125 0.381 -22.766 1 22.08 30 ASN B O 1
ATOM 3906 N N . GLU B 1 31 ? 19.578 0.534 -24.844 1 22.47 31 GLU B N 1
ATOM 3907 C CA . GLU B 1 31 ? 18.781 1.76 -24.766 1 22.47 31 GLU B CA 1
ATOM 3908 C C . GLU B 1 31 ? 17.547 1.568 -23.891 1 22.47 31 GLU B C 1
ATOM 3910 O O . GLU B 1 31 ? 16.766 0.642 -24.109 1 22.47 31 GLU B O 1
ATOM 3915 N N . LEU B 1 32 ? 17.656 1.995 -22.656 1 22.25 32 LEU B N 1
ATOM 3916 C CA . LEU B 1 32 ? 16.703 2.078 -21.547 1 22.25 32 LEU B CA 1
ATOM 3917 C C . LEU B 1 32 ? 15.367 2.627 -22.031 1 22.25 32 LEU B C 1
ATOM 3919 O O . LEU B 1 32 ? 15.242 3.828 -22.281 1 22.25 32 LEU B O 1
ATOM 3923 N N . HIS B 1 33 ? 14.703 1.866 -23.062 1 23.53 33 HIS B N 1
ATOM 3924 C CA . HIS B 1 33 ? 13.352 2.309 -23.375 1 23.53 33 HIS B CA 1
ATOM 3925 C C . HIS B 1 33 ? 12.445 2.215 -22.156 1 23.53 33 HIS B C 1
ATOM 3927 O O . HIS B 1 33 ? 11.828 1.174 -21.922 1 23.53 33 HIS B O 1
ATOM 3933 N N . VAL B 1 34 ? 12.891 2.461 -20.969 1 22.16 34 VAL B N 1
ATOM 3934 C CA . VAL B 1 34 ? 12.148 2.344 -19.719 1 22.16 34 VAL B CA 1
ATOM 3935 C C . VAL B 1 34 ? 10.727 2.859 -19.906 1 22.16 34 VAL B C 1
ATOM 3937 O O . VAL B 1 34 ? 10.406 3.475 -20.938 1 22.16 34 VAL B O 1
ATOM 3940 N N . THR B 1 35 ? 10.219 3.434 -18.781 1 23.72 35 THR B N 1
ATOM 3941 C CA . THR B 1 35 ? 8.914 3.613 -18.156 1 23.72 35 THR B CA 1
ATOM 3942 C C . THR B 1 35 ? 8.07 4.609 -18.953 1 23.72 35 THR B C 1
ATOM 3944 O O . THR B 1 35 ? 8.352 5.809 -18.953 1 23.72 35 THR B O 1
ATOM 3947 N N . ASN B 1 36 ? 7.469 4.199 -20 1 24.73 36 ASN B N 1
ATOM 3948 C CA . ASN B 1 36 ? 6.781 4.945 -21.047 1 24.73 36 ASN B CA 1
ATOM 3949 C C . ASN B 1 36 ? 5.609 5.746 -20.484 1 24.73 36 ASN B C 1
ATOM 3951 O O . ASN B 1 36 ? 5.145 6.695 -21.125 1 24.73 36 ASN B O 1
ATOM 3955 N N . ARG B 1 37 ? 4.719 5.059 -19.656 1 25.73 37 ARG B N 1
ATOM 3956 C CA . ARG B 1 37 ? 3.439 5.707 -19.922 1 25.73 37 ARG B CA 1
ATOM 3957 C C . ARG B 1 37 ? 3.469 7.172 -19.484 1 25.73 37 ARG B C 1
ATOM 3959 O O . ARG B 1 37 ? 3.104 8.055 -20.266 1 25.73 37 ARG B O 1
ATOM 3966 N N . TYR B 1 38 ? 2.967 7.465 -18.234 1 25.48 38 TYR B N 1
ATOM 3967 C CA . TYR B 1 38 ? 2.805 8.898 -18.016 1 25.48 38 TYR B CA 1
ATOM 3968 C C . TYR B 1 38 ? 4.156 9.586 -17.859 1 25.48 38 TYR B C 1
ATOM 3970 O O . TYR B 1 38 ? 4.41 10.258 -16.859 1 25.48 38 TYR B O 1
ATOM 3978 N N . VAL B 1 39 ? 5.246 8.875 -18.156 1 25.66 39 VAL B N 1
ATOM 3979 C CA . VAL B 1 39 ? 6.363 9.797 -18.344 1 25.66 39 VAL B CA 1
ATOM 3980 C C . VAL B 1 39 ? 6.031 10.781 -19.469 1 25.66 39 VAL B C 1
ATOM 3982 O O . VAL B 1 39 ? 5.727 10.383 -20.594 1 25.66 39 VAL B O 1
ATOM 3985 N N . MET B 1 40 ? 5.547 11.938 -19.188 1 26.36 40 MET B N 1
ATOM 3986 C CA . MET B 1 40 ? 5.797 12.906 -20.25 1 26.36 40 MET B CA 1
ATOM 3987 C C . MET B 1 40 ? 7.039 12.531 -21.062 1 26.36 40 MET B C 1
ATOM 3989 O O . MET B 1 40 ? 8.133 12.406 -20.5 1 26.36 40 MET B O 1
ATOM 3993 N N . LYS B 1 41 ? 6.84 11.57 -21.984 1 29.5 41 LYS B N 1
ATOM 3994 C CA . LYS B 1 41 ? 7.938 11.57 -22.953 1 29.5 41 LYS B CA 1
ATOM 3995 C C . LYS B 1 41 ? 8.648 12.922 -22.969 1 29.5 41 LYS B C 1
ATOM 3997 O O . LYS B 1 41 ? 8.094 13.922 -23.422 1 29.5 41 LYS B O 1
ATOM 4002 N N . LEU B 1 42 ? 9.375 13.133 -21.953 1 27.75 42 LEU B N 1
ATOM 4003 C CA . LEU B 1 42 ? 10.367 14.141 -22.312 1 27.75 42 LEU B CA 1
ATOM 4004 C C . LEU B 1 42 ? 11.055 13.773 -23.625 1 27.75 42 LEU B C 1
ATOM 4006 O O . LEU B 1 42 ? 11.75 12.758 -23.719 1 27.75 42 LEU B O 1
ATOM 4010 N N . LYS B 1 43 ? 10.266 13.773 -24.766 1 31.64 43 LYS B N 1
ATOM 4011 C CA . LYS B 1 43 ? 11.047 13.742 -26 1 31.64 43 LYS B CA 1
ATOM 4012 C C . LYS B 1 43 ? 12.391 14.438 -25.812 1 31.64 43 LYS B C 1
ATOM 4014 O O . LYS B 1 43 ? 12.453 15.664 -25.672 1 31.64 43 LYS B O 1
ATOM 4019 N N . THR B 1 44 ? 13.211 13.75 -25.031 1 31.98 44 THR B N 1
ATOM 4020 C CA . THR B 1 44 ? 14.562 14.289 -25.094 1 31.98 44 THR B CA 1
ATOM 4021 C C . THR B 1 44 ? 15.062 14.297 -26.531 1 31.98 44 THR B C 1
ATOM 4023 O O . THR B 1 44 ? 15.523 13.273 -27.047 1 31.98 44 THR B O 1
ATOM 4026 N N . THR B 1 45 ? 14.328 14.617 -27.578 1 32.41 45 THR B N 1
ATOM 4027 C CA . THR B 1 45 ? 15.359 14.938 -28.562 1 32.41 45 THR B CA 1
ATOM 4028 C C . THR B 1 45 ? 16.484 15.75 -27.906 1 32.41 45 THR B C 1
ATOM 4030 O O . THR B 1 45 ? 17.656 15.367 -27.984 1 32.41 45 THR B O 1
ATOM 4033 N N . GLY B 1 46 ? 16.703 17.078 -28.391 1 34.34 46 GLY B N 1
ATOM 4034 C CA . GLY B 1 46 ? 17.734 18 -27.938 1 34.34 46 GLY B CA 1
ATOM 4035 C C . GLY B 1 46 ? 17.672 18.297 -26.469 1 34.34 46 GLY B C 1
ATOM 4036 O O . GLY B 1 46 ? 16.797 17.781 -25.75 1 34.34 46 GLY B O 1
ATOM 4037 N N . LYS B 1 47 ? 18.422 19.422 -25.875 1 43.19 47 LYS B N 1
ATOM 4038 C CA . LYS B 1 47 ? 18.672 20.203 -24.672 1 43.19 47 LYS B CA 1
ATOM 4039 C C . LYS B 1 47 ? 17.359 20.594 -23.984 1 43.19 47 LYS B C 1
ATOM 4041 O O . LYS B 1 47 ? 17.359 21.156 -22.891 1 43.19 47 LYS B O 1
ATOM 4046 N N . GLN B 1 48 ? 16.172 20.734 -24.562 1 45.09 48 GLN B N 1
ATOM 4047 C CA . GLN B 1 48 ? 15.039 21.5 -24.031 1 45.09 48 GLN B CA 1
ATOM 4048 C C . GLN B 1 48 ? 13.938 20.562 -23.531 1 45.09 48 GLN B C 1
ATOM 4050 O O . GLN B 1 48 ? 13.539 19.625 -24.234 1 45.09 48 GLN B O 1
ATOM 4055 N N . LEU B 1 49 ? 13.586 20.578 -22.203 1 54.19 49 LEU B N 1
ATOM 4056 C CA . LEU B 1 49 ? 12.414 19.969 -21.594 1 54.19 49 LEU B CA 1
ATOM 4057 C C . LEU B 1 49 ? 11.133 20.406 -22.297 1 54.19 49 LEU B C 1
ATOM 4059 O O . LEU B 1 49 ? 11.047 21.531 -22.781 1 54.19 49 LEU B O 1
ATOM 4063 N N . LYS B 1 50 ? 10.328 19.578 -22.719 1 53.91 50 LYS B N 1
ATOM 4064 C CA . LYS B 1 50 ? 9.055 19.953 -23.328 1 53.91 50 LYS B CA 1
ATOM 4065 C C . LYS B 1 50 ? 8.281 20.906 -22.438 1 53.91 50 LYS B C 1
ATOM 4067 O O . LYS B 1 50 ? 8.172 20.672 -21.234 1 53.91 50 LYS B O 1
ATOM 4072 N N . PRO B 1 51 ? 8.039 22.125 -22.984 1 53.56 51 PRO B N 1
ATOM 4073 C CA . PRO B 1 51 ? 7.25 23.078 -22.188 1 53.56 51 PRO B CA 1
ATOM 4074 C C . PRO B 1 51 ? 5.973 22.453 -21.641 1 53.56 51 PRO B C 1
ATOM 4076 O O . PRO B 1 51 ? 5.203 21.828 -22.375 1 53.56 51 PRO B O 1
ATOM 4079 N N . GLU B 1 52 ? 5.98 21.844 -20.469 1 64.38 52 GLU B N 1
ATOM 4080 C CA . GLU B 1 52 ? 4.727 21.375 -19.891 1 64.38 52 GLU B CA 1
ATOM 4081 C C . GLU B 1 52 ? 3.869 22.547 -19.406 1 64.38 52 GLU B C 1
ATOM 4083 O O . GLU B 1 52 ? 4.391 23.531 -18.891 1 64.38 52 GLU B O 1
ATOM 4088 N N . ASP B 1 53 ? 2.562 22.484 -19.766 1 84.25 53 ASP B N 1
ATOM 4089 C CA . ASP B 1 53 ? 1.562 23.453 -19.344 1 84.25 53 ASP B CA 1
ATOM 4090 C C . ASP B 1 53 ? 1.369 23.422 -17.844 1 84.25 53 ASP B C 1
ATOM 4092 O O . ASP B 1 53 ? 0.874 22.438 -17.281 1 84.25 53 ASP B O 1
ATOM 4096 N N . HIS B 1 54 ? 1.973 24.438 -17.125 1 93.56 54 HIS B N 1
ATOM 4097 C CA . HIS B 1 54 ? 1.886 24.625 -15.68 1 93.56 54 HIS B CA 1
ATOM 4098 C C . HIS B 1 54 ? 0.464 24.406 -15.18 1 93.56 54 HIS B C 1
ATOM 4100 O O . HIS B 1 54 ? 0.253 23.656 -14.219 1 93.56 54 HIS B O 1
ATOM 4106 N N . ASN B 1 55 ? -0.464 24.953 -15.852 1 93.38 55 ASN B N 1
ATOM 4107 C CA . ASN B 1 55 ? -1.854 24.844 -15.422 1 93.38 55 ASN B CA 1
ATOM 4108 C C . ASN B 1 55 ? -2.359 23.406 -15.508 1 93.38 55 ASN B C 1
ATOM 4110 O O . ASN B 1 55 ? -3.098 22.953 -14.633 1 93.38 55 ASN B O 1
ATOM 4114 N N . ARG B 1 56 ? -1.941 22.844 -16.531 1 94.56 56 ARG B N 1
ATOM 4115 C CA . ARG B 1 56 ? -2.346 21.438 -16.703 1 94.56 56 ARG B CA 1
ATOM 4116 C C . ARG B 1 56 ? -1.756 20.578 -15.594 1 94.56 56 ARG B C 1
ATOM 4118 O O . ARG B 1 56 ? -2.449 19.719 -15.031 1 94.56 56 ARG B O 1
ATOM 4125 N N . ILE B 1 57 ? -0.5 20.766 -15.258 1 95.69 57 ILE B N 1
ATOM 4126 C CA . ILE B 1 57 ? 0.189 19.984 -14.227 1 95.69 57 ILE B CA 1
ATOM 4127 C C . ILE B 1 57 ? -0.483 20.219 -12.875 1 95.69 57 ILE B C 1
ATOM 4129 O O . ILE B 1 57 ? -0.749 19.266 -12.141 1 95.69 57 ILE B O 1
ATOM 4133 N N . VAL B 1 58 ? -0.799 21.406 -12.617 1 96.12 58 VAL B N 1
ATOM 4134 C CA . VAL B 1 58 ? -1.428 21.766 -11.352 1 96.12 58 VAL B CA 1
ATOM 4135 C C . VAL B 1 58 ? -2.836 21.188 -11.281 1 96.12 58 VAL B C 1
ATOM 4137 O O . VAL B 1 58 ? -3.23 20.609 -10.266 1 96.12 58 VAL B O 1
ATOM 4140 N N . GLU B 1 59 ? -3.549 21.266 -12.352 1 94.94 59 GLU B N 1
ATOM 4141 C CA . GLU B 1 59 ? -4.902 20.719 -12.398 1 94.94 59 GLU B CA 1
ATOM 4142 C C . GLU B 1 59 ? -4.887 19.203 -12.203 1 94.94 59 GLU B C 1
ATOM 4144 O O . GLU B 1 59 ? -5.723 18.656 -11.469 1 94.94 59 GLU B O 1
ATOM 4149 N N . GLU B 1 60 ? -3.975 18.594 -12.844 1 95.56 60 GLU B N 1
ATOM 4150 C CA . GLU B 1 60 ? -3.855 17.156 -12.711 1 95.56 60 GLU B CA 1
ATOM 4151 C C . GLU B 1 60 ? -3.541 16.75 -11.273 1 95.56 60 GLU B C 1
ATOM 4153 O O . GLU B 1 60 ? -4.078 15.766 -10.766 1 95.56 60 GLU B O 1
ATOM 4158 N N . TYR B 1 61 ? -2.723 17.562 -10.672 1 96.56 61 TYR B N 1
ATOM 4159 C CA . TYR B 1 61 ? -2.355 17.297 -9.289 1 96.56 61 TYR B CA 1
ATOM 4160 C C . TYR B 1 61 ? -3.576 17.344 -8.375 1 96.56 61 TYR B C 1
ATOM 4162 O O . TYR B 1 61 ? -3.811 16.438 -7.582 1 96.56 61 TYR B O 1
ATOM 4170 N N . PHE B 1 62 ? -4.418 18.297 -8.492 1 96.06 62 PHE B N 1
ATOM 4171 C CA . PHE B 1 62 ? -5.547 18.484 -7.59 1 96.06 62 PHE B CA 1
ATOM 4172 C C . PHE B 1 62 ? -6.723 17.609 -7.988 1 96.06 62 PHE B C 1
ATOM 4174 O O . PHE B 1 62 ? -7.582 17.297 -7.16 1 96.06 62 PHE B O 1
ATOM 4181 N N . SER B 1 63 ? -6.738 17.188 -9.227 1 94.44 63 SER B N 1
ATOM 4182 C CA . SER B 1 63 ? -7.848 16.375 -9.703 1 94.44 63 SER B CA 1
ATOM 4183 C C . SER B 1 63 ? -7.902 15.031 -8.969 1 94.44 63 SER B C 1
ATOM 4185 O O . SER B 1 63 ? -8.969 14.43 -8.852 1 94.44 63 SER B O 1
ATOM 4187 N N . LYS B 1 64 ? -6.812 14.578 -8.414 1 92.5 64 LYS B N 1
ATOM 4188 C CA . LYS B 1 64 ? -6.719 13.297 -7.73 1 92.5 64 LYS B CA 1
ATOM 4189 C C . LYS B 1 64 ? -7.539 13.297 -6.445 1 92.5 64 LYS B C 1
ATOM 4191 O O . LYS B 1 64 ? -7.871 12.234 -5.91 1 92.5 64 LYS B O 1
ATOM 4196 N N . ARG B 1 65 ? -7.848 14.5 -5.91 1 93.62 65 ARG B N 1
ATOM 4197 C CA . ARG B 1 65 ? -8.539 14.57 -4.625 1 93.62 65 ARG B CA 1
ATOM 4198 C C . ARG B 1 65 ? -9.773 15.461 -4.715 1 93.62 65 ARG B C 1
ATOM 4200 O O . ARG B 1 65 ? -10.289 15.922 -3.691 1 93.62 65 ARG B O 1
ATOM 4207 N N . LYS B 1 66 ? -10.219 15.68 -5.824 1 90.12 66 LYS B N 1
ATOM 4208 C CA . LYS B 1 66 ? -11.344 16.594 -6.02 1 90.12 66 LYS B CA 1
ATOM 4209 C C . LYS B 1 66 ? -12.609 16.047 -5.355 1 90.12 66 LYS B C 1
ATOM 4211 O O . LYS B 1 66 ? -13.406 16.812 -4.82 1 90.12 66 LYS B O 1
ATOM 4216 N N . GLU B 1 67 ? -12.695 14.734 -5.273 1 87.75 67 GLU B N 1
ATOM 4217 C CA . GLU B 1 67 ? -13.922 14.125 -4.781 1 87.75 67 GLU B CA 1
ATOM 4218 C C . GLU B 1 67 ? -13.781 13.688 -3.326 1 87.75 67 GLU B C 1
ATOM 4220 O O . GLU B 1 67 ? -14.672 13.039 -2.775 1 87.75 67 GLU B O 1
ATOM 4225 N N . TRP B 1 68 ? -12.656 14.031 -2.764 1 92.62 68 TRP B N 1
ATOM 4226 C CA . TRP B 1 68 ? -12.445 13.633 -1.374 1 92.62 68 TRP B CA 1
ATOM 4227 C C . TRP B 1 68 ? -13.398 14.383 -0.445 1 92.62 68 TRP B C 1
ATOM 4229 O O . TRP B 1 68 ? -13.633 15.586 -0.623 1 92.62 68 TRP B O 1
ATOM 4239 N N . LYS B 1 69 ? -13.961 13.648 0.51 1 92.62 69 LYS B N 1
ATOM 4240 C CA . LYS B 1 69 ? -14.711 14.305 1.577 1 92.62 69 LYS B CA 1
ATOM 4241 C C . LYS B 1 69 ? -13.773 15.031 2.543 1 92.62 69 LYS B C 1
ATOM 4243 O O . LYS B 1 69 ? -12.797 14.445 3.025 1 92.62 69 LYS B O 1
ATOM 4248 N N . THR B 1 70 ? -14.086 16.328 2.736 1 96.12 70 THR B N 1
ATOM 4249 C CA . THR B 1 70 ? -13.289 17.141 3.656 1 96.12 70 THR B CA 1
ATOM 4250 C C . THR B 1 70 ? -14.07 18.359 4.125 1 96.12 70 THR B C 1
ATOM 4252 O O . THR B 1 70 ? -15.203 18.578 3.695 1 96.12 70 THR B O 1
ATOM 4255 N N . SER B 1 71 ? -13.57 19.094 5.078 1 96.94 71 SER B N 1
ATOM 4256 C CA . SER B 1 71 ? -14.156 20.344 5.559 1 96.94 71 SER B CA 1
ATOM 4257 C C . SER B 1 71 ? -13.93 21.484 4.566 1 96.94 71 SER B C 1
ATOM 4259 O O . SER B 1 71 ? -13.188 21.328 3.596 1 96.94 71 SER B O 1
ATOM 4261 N N . MET B 1 72 ? -14.594 22.562 4.816 1 96.69 72 MET B N 1
ATOM 4262 C CA . MET B 1 72 ? -14.328 23.734 3.986 1 96.69 72 MET B CA 1
ATOM 4263 C C . MET B 1 72 ? -12.852 24.125 4.055 1 96.69 72 MET B C 1
ATOM 4265 O O . MET B 1 72 ? -12.242 24.422 3.025 1 96.69 72 MET B O 1
ATOM 4269 N N . LEU B 1 73 ? -12.32 24.156 5.258 1 97.62 73 LEU B N 1
ATOM 4270 C CA . LEU B 1 73 ? -10.891 24.422 5.395 1 97.62 73 LEU B CA 1
ATOM 4271 C C . LEU B 1 73 ? -10.07 23.391 4.613 1 97.62 73 LEU B C 1
ATOM 4273 O O . LEU B 1 73 ? -9.125 23.766 3.92 1 97.62 73 LEU B O 1
ATOM 4277 N N . GLY B 1 74 ? -10.406 22.094 4.734 1 97.75 74 GLY B N 1
ATOM 4278 C CA . GLY B 1 74 ? -9.727 21.062 3.979 1 97.75 74 GLY B CA 1
ATOM 4279 C C . GLY B 1 74 ? -9.773 21.281 2.48 1 97.75 74 GLY B C 1
ATOM 4280 O O . GLY B 1 74 ? -8.789 21.031 1.778 1 97.75 74 GLY B O 1
ATOM 4281 N N . SER B 1 75 ? -10.914 21.75 1.985 1 97.12 75 SER B N 1
ATOM 4282 C CA . SER B 1 75 ? -11.047 22.016 0.557 1 97.12 75 SER B CA 1
ATOM 4283 C C . SER B 1 75 ? -10.102 23.125 0.112 1 97.12 75 SER B C 1
ATOM 4285 O O . SER B 1 75 ? -9.547 23.062 -0.99 1 97.12 75 SER B O 1
ATOM 4287 N N . ILE B 1 76 ? -9.906 24.062 0.932 1 95.75 76 ILE B N 1
ATOM 4288 C CA . ILE B 1 76 ? -8.992 25.156 0.649 1 95.75 76 ILE B CA 1
ATOM 4289 C C . ILE B 1 76 ? -7.559 24.641 0.62 1 95.75 76 ILE B C 1
ATOM 4291 O O . ILE B 1 76 ? -6.781 25 -0.27 1 95.75 76 ILE B O 1
ATOM 4295 N N . LEU B 1 77 ? -7.277 23.781 1.495 1 96.69 77 LEU B N 1
ATOM 4296 C CA . LEU B 1 77 ? -5.906 23.312 1.663 1 96.69 77 LEU B CA 1
ATOM 4297 C C . LEU B 1 77 ? -5.555 22.266 0.607 1 96.69 77 LEU B C 1
ATOM 4299 O O . LEU B 1 77 ? -4.41 22.188 0.156 1 96.69 77 LEU B O 1
ATOM 4303 N N . PHE B 1 78 ? -6.566 21.422 0.169 1 97.38 78 PHE B N 1
ATOM 4304 C CA . PHE B 1 78 ? -6.188 20.203 -0.557 1 97.38 78 PHE B CA 1
ATOM 4305 C C . PHE B 1 78 ? -6.883 20.156 -1.911 1 97.38 78 PHE B C 1
ATOM 4307 O O . PHE B 1 78 ? -6.508 19.359 -2.775 1 97.38 78 PHE B O 1
ATOM 4314 N N . GLN B 1 79 ? -7.871 20.984 -2.15 1 95.44 79 GLN B N 1
ATOM 4315 C CA . GLN B 1 79 ? -8.656 20.859 -3.375 1 95.44 79 GLN B CA 1
ATOM 4316 C C . GLN B 1 79 ? -8.625 22.141 -4.188 1 95.44 79 GLN B C 1
ATOM 4318 O O . GLN B 1 79 ? -9.492 22.391 -5.027 1 95.44 79 GLN B O 1
ATOM 4323 N N . ASN B 1 80 ? -7.727 23.016 -3.852 1 91.75 80 ASN B N 1
ATOM 4324 C CA . ASN B 1 80 ? -7.488 24.25 -4.578 1 91.75 80 ASN B CA 1
ATOM 4325 C C . ASN B 1 80 ? -8.711 25.156 -4.543 1 91.75 80 ASN B C 1
ATOM 4327 O O . ASN B 1 80 ? -8.977 25.891 -5.504 1 91.75 80 ASN B O 1
ATOM 4331 N N . GLN B 1 81 ? -9.469 25.031 -3.492 1 91 81 GLN B N 1
ATOM 4332 C CA . GLN B 1 81 ? -10.57 25.969 -3.275 1 91 81 GLN B CA 1
ATOM 4333 C C . GLN B 1 81 ? -10.055 27.344 -2.895 1 91 81 GLN B C 1
ATOM 4335 O O . GLN B 1 81 ? -9.258 27.484 -1.962 1 91 81 GLN B O 1
ATOM 4340 N N . THR B 1 82 ? -10.539 28.344 -3.613 1 87.88 82 THR B N 1
ATOM 4341 C CA . THR B 1 82 ? -9.961 29.672 -3.404 1 87.88 82 THR B CA 1
ATOM 4342 C C . THR B 1 82 ? -10.992 30.625 -2.797 1 87.88 82 THR B C 1
ATOM 4344 O O . THR B 1 82 ? -10.648 31.719 -2.365 1 87.88 82 THR B O 1
ATOM 4347 N N . HIS B 1 83 ? -12.148 30.234 -2.695 1 85.06 83 HIS B N 1
ATOM 4348 C CA . HIS B 1 83 ? -13.18 31.125 -2.174 1 85.06 83 HIS B CA 1
ATOM 4349 C C . HIS B 1 83 ? -13.547 30.766 -0.736 1 85.06 83 HIS B C 1
ATOM 4351 O O . HIS B 1 83 ? -13.852 29.609 -0.44 1 85.06 83 HIS B O 1
ATOM 4357 N N . PHE B 1 84 ? -13.352 31.719 0.09 1 85.38 84 PHE B N 1
ATOM 4358 C CA . PHE B 1 84 ? -13.766 31.594 1.481 1 85.38 84 PHE B CA 1
ATOM 4359 C C . PHE B 1 84 ? -14.156 32.938 2.057 1 85.38 84 PHE B C 1
ATOM 4361 O O . PHE B 1 84 ? -13.688 33.969 1.585 1 85.38 84 PHE B O 1
ATOM 4368 N N . THR B 1 85 ? -15.07 32.906 2.994 1 87.25 85 THR B N 1
ATOM 4369 C CA . THR B 1 85 ? -15.578 34.125 3.607 1 87.25 85 THR B CA 1
ATOM 4370 C C . THR B 1 85 ? -15.359 34.125 5.117 1 87.25 85 THR B C 1
ATOM 4372 O O . THR B 1 85 ? -15.969 33.312 5.824 1 87.25 85 THR B O 1
ATOM 4375 N N . PRO B 1 86 ? -14.617 34.969 5.551 1 89.19 86 PRO B N 1
ATOM 4376 C CA . PRO B 1 86 ? -14.414 35.031 7 1 89.19 86 PRO B CA 1
ATOM 4377 C C . PRO B 1 86 ? -15.664 35.469 7.754 1 89.19 86 PRO B C 1
ATOM 4379 O O . PRO B 1 86 ? -16.484 36.219 7.211 1 89.19 86 PRO B O 1
ATOM 4382 N N . SER B 1 87 ? -15.734 35.031 8.922 1 89.06 87 SER B N 1
ATOM 4383 C CA . SER B 1 87 ? -16.812 35.406 9.82 1 89.06 87 SER B CA 1
ATOM 4384 C C . SER B 1 87 ? -16.562 36.781 10.422 1 89.06 87 SER B C 1
ATOM 4386 O O . SER B 1 87 ? -15.414 37.219 10.555 1 89.06 87 SER B O 1
ATOM 4388 N N . SER B 1 88 ? -17.641 37.469 10.75 1 88.75 88 SER B N 1
ATOM 4389 C CA . SER B 1 88 ? -17.531 38.75 11.438 1 88.75 88 SER B CA 1
ATOM 4390 C C . SER B 1 88 ? -17.422 38.562 12.945 1 88.75 88 SER B C 1
ATOM 4392 O O . SER B 1 88 ? -17.094 39.5 13.672 1 88.75 88 SER B O 1
ATOM 4394 N N . LYS B 1 89 ? -17.562 37.469 13.336 1 92.75 89 LYS B N 1
ATOM 4395 C CA . LYS B 1 89 ? -17.547 37.156 14.758 1 92.75 89 LYS B CA 1
ATOM 4396 C C . LYS B 1 89 ? -16.109 36.969 15.258 1 92.75 89 LYS B C 1
ATOM 4398 O O . LYS B 1 89 ? -15.242 36.562 14.5 1 92.75 89 LYS B O 1
ATOM 4403 N N . SER B 1 90 ? -15.969 37.344 16.516 1 96.56 90 SER B N 1
ATOM 4404 C CA . SER B 1 90 ? -14.734 36.969 17.203 1 96.56 90 SER B CA 1
ATOM 4405 C C . SER B 1 90 ? -14.914 35.688 18 1 96.56 90 SER B C 1
ATOM 4407 O O . SER B 1 90 ? -15.961 35.438 18.609 1 96.56 90 SER B O 1
ATOM 4409 N N . TYR B 1 91 ? -13.844 34.875 18.047 1 97.44 91 TYR B N 1
ATOM 4410 C CA . TYR B 1 91 ? -13.953 33.562 18.688 1 97.44 91 TYR B CA 1
ATOM 4411 C C . TYR B 1 91 ? -12.969 33.438 19.844 1 97.44 91 TYR B C 1
ATOM 4413 O O . TYR B 1 91 ? -11.805 33.812 19.719 1 97.44 91 TYR B O 1
ATOM 4421 N N . LEU B 1 92 ? -13.484 32.969 20.938 1 97.69 92 LEU B N 1
ATOM 4422 C CA . LEU B 1 92 ? -12.641 32.562 22.047 1 97.69 92 LEU B CA 1
ATOM 4423 C C . LEU B 1 92 ? -12.406 31.047 22.031 1 97.69 92 LEU B C 1
ATOM 4425 O O . LEU B 1 92 ? -13.359 30.266 22.094 1 97.69 92 LEU B O 1
ATOM 4429 N N . ILE B 1 93 ? -11.141 30.672 21.953 1 98.06 93 ILE B N 1
ATOM 4430 C CA . ILE B 1 93 ? -10.789 29.25 21.891 1 98.06 93 ILE B CA 1
ATOM 4431 C C . ILE B 1 93 ? -9.969 28.875 23.125 1 98.06 93 ILE B C 1
ATOM 4433 O O . ILE B 1 93 ? -8.906 29.438 23.375 1 98.06 93 ILE B O 1
ATOM 4437 N N . LEU B 1 94 ? -10.492 27.922 23.891 1 97.25 94 LEU B N 1
ATOM 4438 C CA . LEU B 1 94 ? -9.789 27.391 25.062 1 97.25 94 LEU B CA 1
ATOM 4439 C C . LEU B 1 94 ? -8.914 26.203 24.672 1 97.25 94 LEU B C 1
ATOM 4441 O O . LEU B 1 94 ? -9.398 25.234 24.078 1 97.25 94 LEU B O 1
ATOM 4445 N N . ILE B 1 95 ? -7.648 26.312 24.891 1 98.06 95 ILE B N 1
ATOM 4446 C CA . ILE B 1 95 ? -6.785 25.141 24.891 1 98.06 95 ILE B CA 1
ATOM 4447 C C . ILE B 1 95 ? -6.797 24.5 26.281 1 98.06 95 ILE B C 1
ATOM 4449 O O . ILE B 1 95 ? -6.137 24.984 27.203 1 98.06 95 ILE B O 1
ATOM 4453 N N . TRP B 1 96 ? -7.559 23.391 26.297 1 95.81 96 TRP B N 1
ATOM 4454 C CA . TRP B 1 96 ? -7.852 22.797 27.594 1 95.81 96 TRP B CA 1
ATOM 4455 C C . TRP B 1 96 ? -6.652 22.016 28.109 1 95.81 96 TRP B C 1
ATOM 4457 O O . TRP B 1 96 ? -6.145 21.125 27.438 1 95.81 96 TRP B O 1
ATOM 4467 N N . LYS B 1 97 ? -6.23 22.344 29.156 1 91.81 97 LYS B N 1
ATOM 4468 C CA . LYS B 1 97 ? -5.066 21.734 29.797 1 91.81 97 LYS B CA 1
ATOM 4469 C C . LYS B 1 97 ? -3.83 21.844 28.906 1 91.81 97 LYS B C 1
ATOM 4471 O O . LYS B 1 97 ? -3.945 21.906 27.672 1 91.81 97 LYS B O 1
ATOM 4476 N N . HIS B 1 98 ? -2.688 22.109 29.234 1 91.12 98 HIS B N 1
ATOM 4477 C CA . HIS B 1 98 ? -1.377 21.953 28.625 1 91.12 98 HIS B CA 1
ATOM 4478 C C . HIS B 1 98 ? -1.06 23.125 27.703 1 91.12 98 HIS B C 1
ATOM 4480 O O . HIS B 1 98 ? -0.287 22.984 26.75 1 91.12 98 HIS B O 1
ATOM 4486 N N . TRP B 1 99 ? -1.804 24.188 27.781 1 95.25 99 TRP B N 1
ATOM 4487 C CA . TRP B 1 99 ? -1.577 25.344 26.922 1 95.25 99 TRP B CA 1
ATOM 4488 C C . TRP B 1 99 ? -0.112 25.766 26.953 1 95.25 99 TRP B C 1
ATOM 4490 O O . TRP B 1 99 ? 0.49 26.016 25.891 1 95.25 99 TRP B O 1
ATOM 4500 N N . HIS B 1 100 ? 0.442 25.797 28.094 1 93.69 100 HIS B N 1
ATOM 4501 C CA . HIS B 1 100 ? 1.83 26.219 28.219 1 93.69 100 HIS B CA 1
ATOM 4502 C C . HIS B 1 100 ? 2.77 25.281 27.484 1 93.69 100 HIS B C 1
ATOM 4504 O O . HIS B 1 100 ? 3.689 25.719 26.797 1 93.69 100 HIS B O 1
ATOM 4510 N N . TRP B 1 101 ? 2.494 24.047 27.625 1 95.06 101 TRP B N 1
ATOM 4511 C CA . TRP B 1 101 ? 3.303 23.047 26.938 1 95.06 101 TRP B CA 1
ATOM 4512 C C . TRP B 1 101 ? 3.156 23.156 25.422 1 95.06 101 TRP B C 1
ATOM 4514 O O . TRP B 1 101 ? 4.148 23.125 24.703 1 95.06 101 TRP B O 1
ATOM 4524 N N . LEU B 1 102 ? 1.978 23.344 24.938 1 96 102 LEU B N 1
ATOM 4525 C CA . LEU B 1 102 ? 1.696 23.406 23.516 1 96 102 LEU B CA 1
ATOM 4526 C C . LEU B 1 102 ? 2.248 24.688 22.906 1 96 102 LEU B C 1
ATOM 4528 O O . LEU B 1 102 ? 2.629 24.703 21.734 1 96 102 LEU B O 1
ATOM 4532 N N . LYS B 1 103 ? 2.316 25.766 23.688 1 96.12 103 LYS B N 1
ATOM 4533 C CA . LYS B 1 103 ? 2.863 27.031 23.219 1 96.12 103 LYS B CA 1
ATOM 4534 C C . LYS B 1 103 ? 4.324 26.875 22.797 1 96.12 103 LYS B C 1
ATOM 4536 O O . LYS B 1 103 ? 4.785 27.547 21.875 1 96.12 103 LYS B O 1
ATOM 4541 N N . ASN B 1 104 ? 5.059 25.953 23.469 1 94.56 104 ASN B N 1
ATOM 4542 C CA . ASN B 1 104 ? 6.461 25.734 23.125 1 94.56 104 ASN B CA 1
ATOM 4543 C C . ASN B 1 104 ? 6.633 25.422 21.641 1 94.56 104 ASN B C 1
ATOM 4545 O O . ASN B 1 104 ? 7.539 25.953 21 1 94.56 104 ASN B O 1
ATOM 4549 N N . ARG B 1 105 ? 5.781 24.656 21.125 1 94.31 105 ARG B N 1
ATOM 4550 C CA . ARG B 1 105 ? 5.863 24.266 19.719 1 94.31 105 ARG B CA 1
ATOM 4551 C C . ARG B 1 105 ? 5.082 25.25 18.844 1 94.31 105 ARG B C 1
ATOM 4553 O O . ARG B 1 105 ? 5.605 25.734 17.844 1 94.31 105 ARG B O 1
ATOM 4560 N N . HIS B 1 106 ? 3.879 25.625 19.25 1 96.25 106 HIS B N 1
ATOM 4561 C CA . HIS B 1 106 ? 2.936 26.234 18.312 1 96.25 106 HIS B CA 1
ATOM 4562 C C . HIS B 1 106 ? 3.014 27.766 18.375 1 96.25 106 HIS B C 1
ATOM 4564 O O . HIS B 1 106 ? 2.459 28.438 17.5 1 96.25 106 HIS B O 1
ATOM 4570 N N . VAL B 1 107 ? 3.688 28.312 19.359 1 95.94 107 VAL B N 1
ATOM 4571 C CA . VAL B 1 107 ? 3.877 29.75 19.438 1 95.94 107 VAL B CA 1
ATOM 4572 C C . VAL B 1 107 ? 5.367 30.078 19.375 1 95.94 107 VAL B C 1
ATOM 4574 O O . VAL B 1 107 ? 5.77 31.016 18.672 1 95.94 107 VAL B O 1
ATOM 4577 N N . TYR B 1 108 ? 6.188 29.25 20 1 94.25 108 TYR B N 1
ATOM 4578 C CA . TYR B 1 108 ? 7.609 29.562 20.125 1 94.25 108 TYR B CA 1
ATOM 4579 C C . TYR B 1 108 ? 8.43 28.781 19.094 1 94.25 108 TYR B C 1
ATOM 4581 O O . TYR B 1 108 ? 9.609 29.078 18.891 1 94.25 108 TYR B O 1
ATOM 4589 N N . TYR B 1 109 ? 7.848 27.797 18.453 1 91.94 109 TYR B N 1
ATOM 4590 C CA . TYR B 1 109 ? 8.555 26.938 17.5 1 91.94 109 TYR B CA 1
ATOM 4591 C C . TYR B 1 109 ? 9.812 26.359 18.125 1 91.94 109 TYR B C 1
ATOM 4593 O O . TYR B 1 109 ? 10.867 26.312 17.484 1 91.94 109 TYR B O 1
ATOM 4601 N N . PHE B 1 110 ? 9.773 26.156 19.438 1 89.25 110 PHE B N 1
ATOM 4602 C CA . PHE B 1 110 ? 10.844 25.625 20.281 1 89.25 110 PHE B CA 1
ATOM 4603 C C . PHE B 1 110 ? 12 26.609 20.359 1 89.25 110 PHE B C 1
ATOM 4605 O O . PHE B 1 110 ? 13.125 26.234 20.688 1 89.25 110 PHE B O 1
ATOM 4612 N N . GLY B 1 111 ? 11.766 27.781 20.047 1 89.31 111 GLY B N 1
ATOM 4613 C CA . GLY B 1 111 ? 12.742 28.844 20.219 1 89.31 111 GLY B CA 1
ATOM 4614 C C . GLY B 1 111 ? 12.453 29.75 21.406 1 89.31 111 GLY B C 1
ATOM 4615 O O . GLY B 1 111 ? 11.609 29.438 22.234 1 89.31 111 GLY B O 1
ATOM 4616 N N . GLU B 1 112 ? 13.133 30.906 21.438 1 90.5 112 GLU B N 1
ATOM 4617 C CA . GLU B 1 112 ? 13.078 31.781 22.594 1 90.5 112 GLU B CA 1
ATOM 4618 C C . GLU B 1 112 ? 12.016 32.875 22.422 1 90.5 112 GLU B C 1
ATOM 4620 O O . GLU B 1 112 ? 11.398 33.312 23.391 1 90.5 112 GLU B O 1
ATOM 4625 N N . LYS B 1 113 ? 11.734 33.188 21.25 1 93.75 113 LYS B N 1
ATOM 4626 C CA . LYS B 1 113 ? 10.82 34.281 20.984 1 93.75 113 LYS B CA 1
ATOM 4627 C C . LYS B 1 113 ? 9.477 33.781 20.469 1 93.75 113 LYS B C 1
ATOM 4629 O O . LYS B 1 113 ? 9.43 32.875 19.641 1 93.75 113 LYS B O 1
ATOM 4634 N N . PRO B 1 114 ? 8.438 34.406 21.031 1 95.38 114 PRO B N 1
ATOM 4635 C CA . PRO B 1 114 ? 7.117 34 20.531 1 95.38 114 PRO B CA 1
ATOM 4636 C C . PRO B 1 114 ? 6.84 34.531 19.125 1 95.38 114 PRO B C 1
ATOM 4638 O O . PRO B 1 114 ? 7.336 35.594 18.75 1 95.38 114 PRO B O 1
ATOM 4641 N N . HIS B 1 115 ? 6.09 33.812 18.359 1 95.31 115 HIS B N 1
ATOM 4642 C CA . HIS B 1 115 ? 5.652 34.188 17.031 1 95.31 115 HIS B CA 1
ATOM 4643 C C . HIS B 1 115 ? 4.152 34.469 17 1 95.31 115 HIS B C 1
ATOM 4645 O O . HIS B 1 115 ? 3.383 33.844 17.719 1 95.31 115 HIS B O 1
ATOM 4651 N N . ASP B 1 116 ? 3.768 35.438 16.203 1 95.25 116 ASP B N 1
ATOM 4652 C CA . ASP B 1 116 ? 2.35 35.688 15.992 1 95.25 116 ASP B CA 1
ATOM 4653 C C . ASP B 1 116 ? 1.705 34.594 15.148 1 95.25 116 ASP B C 1
ATOM 4655 O O . ASP B 1 116 ? 2.012 34.469 13.961 1 95.25 116 ASP B O 1
ATOM 4659 N N . PRO B 1 117 ? 0.795 33.906 15.734 1 94.31 117 PRO B N 1
ATOM 4660 C CA . PRO B 1 117 ? 0.188 32.812 14.992 1 94.31 117 PRO B CA 1
ATOM 4661 C C . PRO B 1 117 ? -0.623 33.281 13.789 1 94.31 117 PRO B C 1
ATOM 4663 O O . PRO B 1 117 ? -0.957 32.5 12.906 1 94.31 117 PRO B O 1
ATOM 4666 N N . PHE B 1 118 ? -0.908 34.562 13.695 1 95.19 118 PHE B N 1
ATOM 4667 C CA . PHE B 1 118 ? -1.797 35.062 12.648 1 95.19 118 PHE B CA 1
ATOM 4668 C C . PHE B 1 118 ? -1.008 35.781 11.562 1 95.19 118 PHE B C 1
ATOM 4670 O O . PHE B 1 118 ? -1.585 36.25 10.586 1 95.19 118 PHE B O 1
ATOM 4677 N N . LYS B 1 119 ? 0.252 35.875 11.719 1 92.56 119 LYS B N 1
ATOM 4678 C CA . LYS B 1 119 ? 1.077 36.625 10.773 1 92.56 119 LYS B CA 1
ATOM 4679 C C . LYS B 1 119 ? 0.795 36.188 9.336 1 92.56 119 LYS B C 1
ATOM 4681 O O . LYS B 1 119 ? 0.694 37.031 8.445 1 92.56 119 LYS B O 1
ATOM 4686 N N . GLU B 1 120 ? 0.647 34.938 9.008 1 88.88 120 GLU B N 1
ATOM 4687 C CA . GLU B 1 120 ? 0.374 34.469 7.656 1 88.88 120 GLU B CA 1
ATOM 4688 C C . GLU B 1 120 ? -0.974 33.75 7.586 1 88.88 120 GLU B C 1
ATOM 4690 O O . GLU B 1 120 ? -1.174 32.875 6.746 1 88.88 120 GLU B O 1
ATOM 4695 N N . CYS B 1 121 ? -1.79 34.188 8.469 1 94.56 121 CYS B N 1
ATOM 4696 C CA . CYS B 1 121 ? -3.133 33.625 8.523 1 94.56 121 CYS B CA 1
ATOM 4697 C C . CYS B 1 121 ? -4.141 34.531 7.832 1 94.56 121 CYS B C 1
ATOM 4699 O O . CYS B 1 121 ? -4.039 35.75 7.922 1 94.56 121 CYS B O 1
ATOM 4701 N N . ASN B 1 122 ? -5.137 34 7.188 1 92.12 122 ASN B N 1
ATOM 4702 C CA . ASN B 1 122 ? -6.117 34.781 6.453 1 92.12 122 ASN B CA 1
ATOM 4703 C C . ASN B 1 122 ? -7.156 35.406 7.383 1 92.12 122 ASN B C 1
ATOM 4705 O O . ASN B 1 122 ? -7.93 36.281 6.969 1 92.12 122 ASN B O 1
ATOM 4709 N N . VAL B 1 123 ? -7.148 34.938 8.602 1 96.25 123 VAL B N 1
ATOM 4710 C CA . VAL B 1 123 ? -8.078 35.469 9.609 1 96.25 123 VAL B CA 1
ATOM 4711 C C . VAL B 1 123 ? -7.32 35.75 10.906 1 96.25 123 VAL B C 1
ATOM 4713 O O . VAL B 1 123 ? -6.246 35.188 11.141 1 96.25 123 VAL B O 1
ATOM 4716 N N . ASN B 1 124 ? -7.867 36.656 11.734 1 96.06 124 ASN B N 1
ATOM 4717 C CA . ASN B 1 124 ? -7.195 37 12.977 1 96.06 124 ASN B CA 1
ATOM 4718 C C . ASN B 1 124 ? -8.195 37.344 14.078 1 96.06 124 ASN B C 1
ATOM 4720 O O . ASN B 1 124 ? -7.867 38.062 15.031 1 96.06 124 ASN B O 1
ATOM 4724 N N . ASN B 1 125 ? -9.383 36.938 13.93 1 97.69 125 ASN B N 1
ATOM 4725 C CA . ASN B 1 125 ? -10.453 37.25 14.859 1 97.69 125 ASN B CA 1
ATOM 4726 C C . ASN B 1 125 ? -10.617 36.188 15.938 1 97.69 125 ASN B C 1
ATOM 4728 O O . ASN B 1 125 ? -11.734 35.906 16.359 1 97.69 125 ASN B O 1
ATOM 4732 N N . CYS B 1 126 ? -9.523 35.562 16.328 1 97.94 126 CYS B N 1
ATOM 4733 C CA . CYS B 1 126 ? -9.555 34.562 17.375 1 97.94 126 CYS B CA 1
ATOM 4734 C C . CYS B 1 126 ? -8.641 34.938 18.531 1 97.94 126 CYS B C 1
ATOM 4736 O O . CYS B 1 126 ? -7.613 35.594 18.328 1 97.94 126 CYS B O 1
ATOM 4738 N N . GLN B 1 127 ? -9.07 34.562 19.688 1 97.69 127 GLN B N 1
ATOM 4739 C CA . GLN B 1 127 ? -8.266 34.656 20.906 1 97.69 127 GLN B CA 1
ATOM 4740 C C . GLN B 1 127 ? -8.086 33.312 21.562 1 97.69 127 GLN B C 1
ATOM 4742 O O . GLN B 1 127 ? -9.047 32.531 21.688 1 97.69 127 GLN B O 1
ATOM 4747 N N . PHE B 1 128 ? -6.875 33.031 21.938 1 97.88 128 PHE B N 1
ATOM 4748 C CA . PHE B 1 128 ? -6.582 31.766 22.578 1 97.88 128 PHE B CA 1
ATOM 4749 C C . PHE B 1 128 ? -6.32 31.953 24.062 1 97.88 128 PHE B C 1
ATOM 4751 O O . PHE B 1 128 ? -5.699 32.938 24.484 1 97.88 128 PHE B O 1
ATOM 4758 N N . THR B 1 129 ? -6.789 30.969 24.875 1 97.62 129 THR B N 1
ATOM 4759 C CA . THR B 1 129 ? -6.562 31.047 26.312 1 97.62 129 THR B CA 1
ATOM 4760 C C . THR B 1 129 ? -6.312 29.656 26.891 1 97.62 129 THR B C 1
ATOM 4762 O O . THR B 1 129 ? -6.742 28.656 26.312 1 97.62 129 THR B O 1
ATOM 4765 N N . GLY B 1 130 ? -5.586 29.594 27.969 1 97 130 GLY B N 1
ATOM 4766 C CA . GLY B 1 130 ? -5.352 28.375 28.719 1 97 130 GLY B CA 1
ATOM 4767 C C . GLY B 1 130 ? -6.086 28.328 30.047 1 97 130 GLY B C 1
ATOM 4768 O O . GLY B 1 130 ? -5.816 27.469 30.891 1 97 130 GLY B O 1
ATOM 4769 N N . LYS B 1 131 ? -6.945 29.312 30.266 1 96.25 131 LYS B N 1
ATOM 4770 C CA . LYS B 1 131 ? -7.676 29.406 31.516 1 96.25 131 LYS B CA 1
ATOM 4771 C C . LYS B 1 131 ? -8.844 28.422 31.547 1 96.25 131 LYS B C 1
ATOM 4773 O O . LYS B 1 131 ? -9.945 28.75 31.094 1 96.25 131 LYS B O 1
ATOM 4778 N N . ASP B 1 132 ? -8.68 27.359 32.25 1 92.62 132 ASP B N 1
ATOM 4779 C CA . ASP B 1 132 ? -9.633 26.266 32.25 1 92.62 132 ASP B CA 1
ATOM 4780 C C . ASP B 1 132 ? -10.992 26.703 32.781 1 92.62 132 ASP B C 1
ATOM 4782 O O . ASP B 1 132 ? -12.016 26.094 32.5 1 92.62 132 ASP B O 1
ATOM 4786 N N . GLU B 1 133 ? -11.094 27.75 33.531 1 91.75 133 GLU B N 1
ATOM 4787 C CA . GLU B 1 133 ? -12.336 28.25 34.094 1 91.75 133 GLU B CA 1
ATOM 4788 C C . GLU B 1 133 ? -13.281 28.75 33 1 91.75 133 GLU B C 1
ATOM 4790 O O . GLU B 1 133 ? -14.477 28.922 33.25 1 91.75 133 GLU B O 1
ATOM 4795 N N . LEU B 1 134 ? -12.719 28.953 31.844 1 92.44 134 LEU B N 1
ATOM 4796 C CA . LEU B 1 134 ? -13.531 29.453 30.75 1 92.44 134 LEU B CA 1
ATOM 4797 C C . LEU B 1 134 ? -14.094 28.312 29.906 1 92.44 134 LEU B C 1
ATOM 4799 O O . LEU B 1 134 ? -14.602 28.531 28.812 1 92.44 134 LEU B O 1
ATOM 4803 N N . LEU B 1 135 ? -14.031 27.125 30.406 1 93.06 135 LEU B N 1
ATOM 4804 C CA . LEU B 1 135 ? -14.477 25.922 29.703 1 93.06 135 LEU B CA 1
ATOM 4805 C C . LEU B 1 135 ? -15.93 26.062 29.25 1 93.06 135 LEU B C 1
ATOM 4807 O O . LEU B 1 135 ? -16.281 25.656 28.141 1 93.06 135 LEU B O 1
ATOM 4811 N N . ASP B 1 136 ? -16.781 26.75 29.969 1 89.5 136 ASP B N 1
ATOM 4812 C CA . ASP B 1 136 ? -18.203 26.812 29.672 1 89.5 136 ASP B CA 1
ATOM 4813 C C . ASP B 1 136 ? -18.531 28 28.766 1 89.5 136 ASP B C 1
ATOM 4815 O O . ASP B 1 136 ? -19.609 28.062 28.156 1 89.5 136 ASP B O 1
ATOM 4819 N N . THR B 1 137 ? -17.641 28.891 28.625 1 90.12 137 THR B N 1
ATOM 4820 C CA . THR B 1 137 ? -17.984 30.125 27.922 1 90.12 137 THR B CA 1
ATOM 4821 C C . THR B 1 137 ? -17.25 30.203 26.578 1 90.12 137 THR B C 1
ATOM 4823 O O . THR B 1 137 ? -17.625 30.984 25.703 1 90.12 137 THR B O 1
ATOM 4826 N N . ALA B 1 138 ? -16.141 29.453 26.453 1 95.06 138 ALA B N 1
ATOM 4827 C CA . ALA B 1 138 ? -15.367 29.484 25.219 1 95.06 138 ALA B CA 1
ATOM 4828 C C . ALA B 1 138 ? -16.203 29.031 24.031 1 95.06 138 ALA B C 1
ATOM 4830 O O . ALA B 1 138 ? -17.141 28.234 24.203 1 95.06 138 ALA B O 1
ATOM 4831 N N . ASP B 1 139 ? -15.906 29.578 22.844 1 95.56 139 ASP B N 1
ATOM 4832 C CA . ASP B 1 139 ? -16.594 29.156 21.625 1 95.56 139 ASP B CA 1
ATOM 4833 C C . ASP B 1 139 ? -16.156 27.766 21.203 1 95.56 139 ASP B C 1
ATOM 4835 O O . ASP B 1 139 ? -16.922 27.016 20.578 1 95.56 139 ASP B O 1
ATOM 4839 N N . ALA B 1 140 ? -14.945 27.469 21.453 1 96.75 140 ALA B N 1
ATOM 4840 C CA . ALA B 1 140 ? -14.383 26.141 21.172 1 96.75 140 ALA B CA 1
ATOM 4841 C C . ALA B 1 140 ? -13.422 25.703 22.266 1 96.75 140 ALA B C 1
ATOM 4843 O O . ALA B 1 140 ? -12.789 26.547 22.922 1 96.75 140 ALA B O 1
ATOM 4844 N N . VAL B 1 141 ? -13.359 24.406 22.453 1 96.69 141 VAL B N 1
ATOM 4845 C CA . VAL B 1 141 ? -12.453 23.781 23.406 1 96.69 141 VAL B CA 1
ATOM 4846 C C . VAL B 1 141 ? -11.586 22.75 22.703 1 96.69 141 VAL B C 1
ATOM 4848 O O . VAL B 1 141 ? -12.094 21.812 22.109 1 96.69 141 VAL B O 1
ATOM 4851 N N . VAL B 1 142 ? -10.281 22.953 22.75 1 98.06 142 VAL B N 1
ATOM 4852 C CA . VAL B 1 142 ? -9.344 22.016 22.156 1 98.06 142 VAL B CA 1
ATOM 4853 C C . VAL B 1 142 ? -8.758 21.109 23.234 1 98.06 142 VAL B C 1
ATOM 4855 O O . VAL B 1 142 ? -8.219 21.594 24.234 1 98.06 142 VAL B O 1
ATOM 4858 N N . VAL B 1 143 ? -8.891 19.859 23 1 97.06 143 VAL B N 1
ATOM 4859 C CA . VAL B 1 143 ? -8.359 18.844 23.906 1 97.06 143 VAL B CA 1
ATOM 4860 C C . VAL B 1 143 ? -7.242 18.062 23.219 1 97.06 143 VAL B C 1
ATOM 4862 O O . VAL B 1 143 ? -7.492 17.328 22.266 1 97.06 143 VAL B O 1
ATOM 4865 N N . HIS B 1 144 ? -6.051 18.25 23.672 1 97.75 144 HIS B N 1
ATOM 4866 C CA . HIS B 1 144 ? -4.934 17.453 23.172 1 97.75 144 HIS B CA 1
ATOM 4867 C C . HIS B 1 144 ? -4.934 16.047 23.766 1 97.75 144 HIS B C 1
ATOM 4869 O O . HIS B 1 144 ? -4.891 15.898 24.984 1 97.75 144 HIS B O 1
ATOM 4875 N N . LEU B 1 145 ? -4.84 15.055 22.984 1 97.12 145 LEU B N 1
ATOM 4876 C CA . LEU B 1 145 ? -5.176 13.711 23.453 1 97.12 145 LEU B CA 1
ATOM 4877 C C . LEU B 1 145 ? -3.947 13.016 24.031 1 97.12 145 LEU B C 1
ATOM 4879 O O . LEU B 1 145 ? -4.074 12.016 24.734 1 97.12 145 LEU B O 1
ATOM 4883 N N . GLN B 1 146 ? -2.803 13.469 23.781 1 95.75 146 GLN B N 1
ATOM 4884 C CA . GLN B 1 146 ? -1.562 12.75 24.047 1 95.75 146 GLN B CA 1
ATOM 4885 C C . GLN B 1 146 ? -1.476 12.32 25.5 1 95.75 146 GLN B C 1
ATOM 4887 O O . GLN B 1 146 ? -0.964 11.242 25.812 1 95.75 146 GLN B O 1
ATOM 4892 N N . ARG B 1 147 ? -2 13.086 26.406 1 92.88 147 ARG B N 1
ATOM 4893 C CA . ARG B 1 147 ? -1.875 12.789 27.844 1 92.88 147 ARG B CA 1
ATOM 4894 C C . ARG B 1 147 ? -3.123 12.086 28.359 1 92.88 147 ARG B C 1
ATOM 4896 O O . ARG B 1 147 ? -3.25 11.844 29.562 1 92.88 147 ARG B O 1
ATOM 4903 N N . GLY B 1 148 ? -4.066 11.883 27.594 1 91.88 148 GLY B N 1
ATOM 4904 C CA . GLY B 1 148 ? -5.199 11.016 27.891 1 91.88 148 GLY B CA 1
ATOM 4905 C C . GLY B 1 148 ? -6.223 11.672 28.797 1 91.88 148 GLY B C 1
ATOM 4906 O O . GLY B 1 148 ? -7.051 10.992 29.406 1 91.88 148 GLY B O 1
ATOM 4907 N N . LEU B 1 149 ? -6.215 12.953 28.922 1 92.56 149 LEU B N 1
ATOM 4908 C CA . LEU B 1 149 ? -7.152 13.656 29.797 1 92.56 149 LEU B CA 1
ATOM 4909 C C . LEU B 1 149 ? -8.336 14.188 29 1 92.56 149 LEU B C 1
ATOM 4911 O O . LEU B 1 149 ? -8.156 14.781 27.922 1 92.56 149 LEU B O 1
ATOM 4915 N N . LEU B 1 150 ? -9.555 13.906 29.516 1 93.69 150 LEU B N 1
ATOM 4916 C CA . LEU B 1 150 ? -10.781 14.422 28.922 1 93.69 150 LEU B CA 1
ATOM 4917 C C . LEU B 1 150 ? -11.539 15.289 29.938 1 93.69 150 LEU B C 1
ATOM 4919 O O . LEU B 1 150 ? -11.57 14.977 31.125 1 93.69 150 LEU B O 1
ATOM 4923 N N . PRO B 1 151 ? -12.125 16.328 29.359 1 88.75 151 PRO B N 1
ATOM 4924 C CA . PRO B 1 151 ? -12.938 17.109 30.281 1 88.75 151 PRO B CA 1
ATOM 4925 C C . PRO B 1 151 ? -14.164 16.359 30.781 1 88.75 151 PRO B C 1
ATOM 4927 O O . PRO B 1 151 ? -14.766 15.586 30.047 1 88.75 151 PRO B O 1
ATOM 4930 N N . ASN B 1 152 ? -14.406 16.422 32 1 77.69 152 ASN B N 1
ATOM 4931 C CA . ASN B 1 152 ? -15.594 15.82 32.594 1 77.69 152 ASN B CA 1
ATOM 4932 C C . ASN B 1 152 ? -16.672 16.859 32.875 1 77.69 152 ASN B C 1
ATOM 4934 O O . ASN B 1 152 ? -16.5 17.719 33.75 1 77.69 152 ASN B O 1
ATOM 4938 N N . VAL B 1 153 ? -17.609 17.016 31.938 1 72.62 153 VAL B N 1
ATOM 4939 C CA . VAL B 1 153 ? -18.594 18.062 32.219 1 72.62 153 VAL B CA 1
ATOM 4940 C C . VAL B 1 153 ? -19.984 17.453 32.25 1 72.62 153 VAL B C 1
ATOM 4942 O O . VAL B 1 153 ? -20.281 16.516 31.531 1 72.62 153 VAL B O 1
ATOM 4945 N N . THR B 1 154 ? -20.766 17.781 33.219 1 65.19 154 THR B N 1
ATOM 4946 C CA . THR B 1 154 ? -22.156 17.375 33.375 1 65.19 154 THR B CA 1
ATOM 4947 C C . THR B 1 154 ? -23.047 18.203 32.469 1 65.19 154 THR B C 1
ATOM 4949 O O . THR B 1 154 ? -24.078 17.719 31.969 1 65.19 154 THR B O 1
ATOM 4952 N N . GLN B 1 155 ? -22.766 19.469 32.219 1 72.31 155 GLN B N 1
ATOM 4953 C CA . GLN B 1 155 ? -23.562 20.359 31.375 1 72.31 155 GLN B CA 1
ATOM 4954 C C . GLN B 1 155 ? -22.688 21.062 30.344 1 72.31 155 GLN B C 1
ATOM 4956 O O . GLN B 1 155 ? -21.781 21.828 30.703 1 72.31 155 GLN B O 1
ATOM 4961 N N . ARG B 1 156 ? -22.719 20.578 29.094 1 80.88 156 ARG B N 1
ATOM 4962 C CA . ARG B 1 156 ? -21.953 21.203 28.031 1 80.88 156 ARG B CA 1
ATOM 4963 C C . ARG B 1 156 ? -22.828 22.094 27.156 1 80.88 156 ARG B C 1
ATOM 4965 O O . ARG B 1 156 ? -23.969 21.734 26.859 1 80.88 156 ARG B O 1
ATOM 4972 N N . ASN B 1 157 ? -22.25 23.297 26.922 1 78.25 157 ASN B N 1
ATOM 4973 C CA . ASN B 1 157 ? -22.891 24.172 25.953 1 78.25 157 ASN B CA 1
ATOM 4974 C C . ASN B 1 157 ? -22.922 23.531 24.562 1 78.25 157 ASN B C 1
ATOM 4976 O O . ASN B 1 157 ? -21.859 23.281 23.969 1 78.25 157 ASN B O 1
ATOM 4980 N N . PRO B 1 158 ? -24.078 23.25 24.047 1 78.12 158 PRO B N 1
ATOM 4981 C CA . PRO B 1 158 ? -24.156 22.547 22.766 1 78.12 158 PRO B CA 1
ATOM 4982 C C . PRO B 1 158 ? -23.609 23.391 21.609 1 78.12 158 PRO B C 1
ATOM 4984 O O . PRO B 1 158 ? -23.344 22.859 20.531 1 78.12 158 PRO B O 1
ATOM 4987 N N . ARG B 1 159 ? -23.516 24.641 21.844 1 82.12 159 ARG B N 1
ATOM 4988 C CA . ARG B 1 159 ? -23.031 25.516 20.781 1 82.12 159 ARG B CA 1
ATOM 4989 C C . ARG B 1 159 ? -21.516 25.531 20.75 1 82.12 159 ARG B C 1
ATOM 4991 O O . ARG B 1 159 ? -20.922 26.031 19.781 1 82.12 159 ARG B O 1
ATOM 4998 N N . GLN B 1 160 ? -20.953 25.031 21.75 1 91.44 160 GLN B N 1
ATOM 4999 C CA . GLN B 1 160 ? -19.5 24.969 21.828 1 91.44 160 GLN B CA 1
ATOM 5000 C C . GLN B 1 160 ? -18.953 23.828 20.984 1 91.44 160 GLN B C 1
ATOM 5002 O O . GLN B 1 160 ? -19.562 22.75 20.922 1 91.44 160 GLN B O 1
ATOM 5007 N N . ARG B 1 161 ? -17.828 24.094 20.312 1 95.12 161 ARG B N 1
ATOM 5008 C CA . ARG B 1 161 ? -17.141 23.031 19.578 1 95.12 161 ARG B CA 1
ATOM 5009 C C . ARG B 1 161 ? -16.016 22.422 20.422 1 95.12 161 ARG B C 1
ATOM 5011 O O . ARG B 1 161 ? -15.055 23.109 20.766 1 95.12 161 ARG B O 1
ATOM 5018 N N . TRP B 1 162 ? -16.203 21.219 20.766 1 96.38 162 TRP B N 1
ATOM 5019 C CA . TRP B 1 162 ? -15.078 20.484 21.344 1 96.38 162 TRP B CA 1
ATOM 5020 C C . TRP B 1 162 ? -14.266 19.781 20.266 1 96.38 162 TRP B C 1
ATOM 5022 O O . TRP B 1 162 ? -14.828 19.031 19.453 1 96.38 162 TRP B O 1
ATOM 5032 N N . ILE B 1 163 ? -13.008 20.031 20.297 1 97.81 163 ILE B N 1
ATOM 5033 C CA . ILE B 1 163 ? -12.109 19.578 19.234 1 97.81 163 ILE B CA 1
ATOM 5034 C C . ILE B 1 163 ? -11.016 18.703 19.828 1 97.81 163 ILE B C 1
ATOM 5036 O O . ILE B 1 163 ? -10.305 19.109 20.75 1 97.81 163 ILE B O 1
ATOM 5040 N N . PHE B 1 164 ? -10.898 17.453 19.359 1 98.06 164 PHE B N 1
ATOM 5041 C CA . PHE B 1 164 ? -9.719 16.703 19.766 1 98.06 164 PHE B CA 1
ATOM 5042 C C . PHE B 1 164 ? -8.531 17.031 18.875 1 98.06 164 PHE B C 1
ATOM 5044 O O . PHE B 1 164 ? -8.688 17.156 17.656 1 98.06 164 PHE B O 1
ATOM 5051 N N . LEU B 1 165 ? -7.43 17.234 19.453 1 98.56 165 LEU B N 1
ATOM 5052 C CA . LEU B 1 165 ? -6.172 17.438 18.734 1 98.56 165 LEU B CA 1
ATOM 5053 C C . LEU B 1 165 ? -5.25 16.234 18.875 1 98.56 165 LEU B C 1
ATOM 5055 O O . LEU B 1 165 ? -4.938 15.82 20 1 98.56 165 LEU B O 1
ATOM 5059 N N . ASN B 1 166 ? -4.898 15.641 17.766 1 98.06 166 ASN B N 1
ATOM 5060 C CA . ASN B 1 166 ? -3.936 14.547 17.719 1 98.06 166 ASN B CA 1
ATOM 5061 C C . ASN B 1 166 ? -3.035 14.641 16.484 1 98.06 166 ASN B C 1
ATOM 5063 O O . ASN B 1 166 ? -3.514 14.57 15.359 1 98.06 166 ASN B O 1
ATOM 5067 N N . ASP B 1 167 ? -1.771 14.688 16.719 1 96.56 167 ASP B N 1
ATOM 5068 C CA . ASP B 1 167 ? -0.814 14.805 15.633 1 96.56 167 ASP B CA 1
ATOM 5069 C C . ASP B 1 167 ? -0.152 13.461 15.336 1 96.56 167 ASP B C 1
ATOM 5071 O O . ASP B 1 167 ? 0.686 13.359 14.438 1 96.56 167 ASP B O 1
ATOM 5075 N N . GLU B 1 168 ? -0.515 12.422 16.031 1 96.38 168 GLU B N 1
ATOM 5076 C CA . GLU B 1 168 ? 0.185 11.141 15.945 1 96.38 168 GLU B CA 1
ATOM 5077 C C . GLU B 1 168 ? -0.666 10.094 15.234 1 96.38 168 GLU B C 1
ATOM 5079 O O . GLU B 1 168 ? -1.881 10.258 15.109 1 96.38 168 GLU B O 1
ATOM 5084 N N . ALA B 1 169 ? 0.032 9.078 14.781 1 96 169 ALA B N 1
ATOM 5085 C CA . ALA B 1 169 ? -0.674 7.957 14.172 1 96 169 ALA B CA 1
ATOM 5086 C C . ALA B 1 169 ? -1.479 7.18 15.203 1 96 169 ALA B C 1
ATOM 5088 O O . ALA B 1 169 ? -1.183 7.234 16.406 1 96 169 ALA B O 1
ATOM 5089 N N . PRO B 1 170 ? -2.43 6.406 14.797 1 94.88 170 PRO B N 1
ATOM 5090 C CA . PRO B 1 170 ? -3.352 5.703 15.695 1 94.88 170 PRO B CA 1
ATOM 5091 C C . PRO B 1 170 ? -2.629 4.879 16.75 1 94.88 170 PRO B C 1
ATOM 5093 O O . PRO B 1 170 ? -3.006 4.914 17.938 1 94.88 170 PRO B O 1
ATOM 5096 N N . PRO B 1 171 ? -1.509 4.188 16.469 1 91.19 171 PRO B N 1
ATOM 5097 C CA . PRO B 1 171 ? -0.869 3.385 17.516 1 91.19 171 PRO B CA 1
ATOM 5098 C C . PRO B 1 171 ? -0.113 4.238 18.531 1 91.19 171 PRO B C 1
ATOM 5100 O O . PRO B 1 171 ? 0.271 3.742 19.594 1 91.19 171 PRO B O 1
ATOM 5103 N N . HIS B 1 172 ? 0.042 5.547 18.25 1 92.5 172 HIS B N 1
ATOM 5104 C CA . HIS B 1 172 ? 0.927 6.363 19.078 1 92.5 172 HIS B CA 1
ATOM 5105 C C . HIS B 1 172 ? 0.203 7.598 19.594 1 92.5 172 HIS B C 1
ATOM 5107 O O . HIS B 1 172 ? 0.834 8.609 19.906 1 92.5 172 HIS B O 1
ATOM 5113 N N . VAL B 1 173 ? -1.067 7.535 19.734 1 94.75 173 VAL B N 1
ATOM 5114 C CA . VAL B 1 173 ? -1.878 8.68 20.125 1 94.75 173 VAL B CA 1
ATOM 5115 C C . VAL B 1 173 ? -1.486 9.133 21.531 1 94.75 173 VAL B C 1
ATOM 5117 O O . VAL B 1 173 ? -1.325 10.328 21.781 1 94.75 173 VAL B O 1
ATOM 5120 N N . TYR B 1 174 ? -1.255 8.211 22.438 1 92.75 174 TYR B N 1
ATOM 5121 C CA . TYR B 1 174 ? -1.098 8.523 23.844 1 92.75 174 TYR B CA 1
ATOM 5122 C C . TYR B 1 174 ? 0.329 8.25 24.312 1 92.75 174 TYR B C 1
ATOM 5124 O O . TYR B 1 174 ? 0.965 7.297 23.859 1 92.75 174 TYR B O 1
ATOM 5132 N N . SER B 1 175 ? 0.788 8.977 25.188 1 89.88 175 SER B N 1
ATOM 5133 C CA . SER B 1 175 ? 2.096 8.773 25.797 1 89.88 175 SER B CA 1
ATOM 5134 C C . SER B 1 175 ? 1.964 8.227 27.219 1 89.88 175 SER B C 1
ATOM 5136 O O . SER B 1 175 ? 2.953 8.125 27.953 1 89.88 175 SER B O 1
ATOM 5138 N N . VAL B 1 176 ? 0.732 7.973 27.578 1 87.5 176 VAL B N 1
ATOM 5139 C CA . VAL B 1 176 ? 0.465 7.484 28.922 1 87.5 176 VAL B CA 1
ATOM 5140 C C . VAL B 1 176 ? -0.098 6.066 28.859 1 87.5 176 VAL B C 1
ATOM 5142 O O . VAL B 1 176 ? -0.651 5.656 27.828 1 87.5 176 VAL B O 1
ATOM 5145 N N . SER B 1 177 ? 0.076 5.371 29.875 1 84.94 177 SER B N 1
ATOM 5146 C CA . SER B 1 177 ? -0.363 3.982 29.938 1 84.94 177 SER B CA 1
ATOM 5147 C C . SER B 1 177 ? -1.879 3.885 30.062 1 84.94 177 SER B C 1
ATOM 5149 O O . SER B 1 177 ? -2.51 3.047 29.406 1 84.94 177 SER B O 1
ATOM 5151 N N . GLU B 1 178 ? -2.373 4.711 30.953 1 86.5 178 GLU B N 1
ATOM 5152 C CA . GLU B 1 178 ? -3.826 4.742 31.078 1 86.5 178 GLU B CA 1
ATOM 5153 C C . GLU B 1 178 ? -4.441 5.781 30.141 1 86.5 178 GLU B C 1
ATOM 5155 O O . GLU B 1 178 ? -4.305 6.988 30.375 1 86.5 178 GLU B O 1
ATOM 5160 N N . SER B 1 179 ? -4.992 5.328 29.062 1 91.62 179 SER B N 1
ATOM 5161 C CA . SER B 1 179 ? -5.539 6.207 28.031 1 91.62 179 SER B CA 1
ATOM 5162 C C . SER B 1 179 ? -6.988 5.855 27.719 1 91.62 179 SER B C 1
ATOM 5164 O O . SER B 1 179 ? -7.418 4.719 27.922 1 91.62 179 SER B O 1
ATOM 5166 N N . PRO B 1 180 ? -7.707 6.859 27.344 1 94.12 180 PRO B N 1
ATOM 5167 C CA . PRO B 1 180 ? -9.094 6.57 26.953 1 94.12 180 PRO B CA 1
ATOM 5168 C C . PRO B 1 180 ? -9.195 5.594 25.797 1 94.12 180 PRO B C 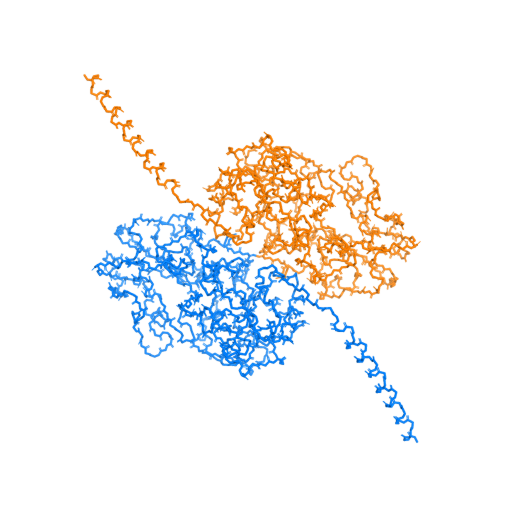1
ATOM 5170 O O . PRO B 1 180 ? -8.383 5.645 24.859 1 94.12 180 PRO B O 1
ATOM 5173 N N . SER B 1 181 ? -10.172 4.734 25.969 1 94.25 181 SER B N 1
ATOM 5174 C CA . SER B 1 181 ? -10.516 3.85 24.859 1 94.25 181 SER B CA 1
ATOM 5175 C C . SER B 1 181 ? -11.359 4.574 23.812 1 94.25 181 SER B C 1
ATOM 5177 O O . SER B 1 181 ? -11.844 5.68 24.047 1 94.25 181 SER B O 1
ATOM 5179 N N . ILE B 1 182 ? -11.539 3.98 22.688 1 94 182 ILE B N 1
ATOM 5180 C CA . ILE B 1 182 ? -12.297 4.566 21.594 1 94 182 ILE B CA 1
ATOM 5181 C C . ILE B 1 182 ? -13.719 4.859 22.047 1 94 182 ILE B C 1
ATOM 5183 O O . ILE B 1 182 ? -14.242 5.957 21.828 1 94 182 ILE B O 1
ATOM 5187 N N . PRO B 1 183 ? -14.391 3.967 22.781 1 95 183 PRO B N 1
ATOM 5188 C CA . PRO B 1 183 ? -15.75 4.273 23.25 1 95 183 PRO B CA 1
ATOM 5189 C C . PRO B 1 183 ? -15.805 5.473 24.188 1 95 183 PRO B C 1
ATOM 5191 O O . PRO B 1 183 ? -16.781 6.211 24.203 1 95 183 PRO B O 1
ATOM 5194 N N . GLN B 1 184 ? -14.781 5.691 24.859 1 94.88 184 GLN B N 1
ATOM 5195 C CA . GLN B 1 184 ? -14.742 6.809 25.797 1 94.88 184 GLN B CA 1
ATOM 5196 C C . GLN B 1 184 ? -14.617 8.141 25.062 1 94.88 184 GLN B C 1
ATOM 5198 O O . GLN B 1 184 ? -14.898 9.195 25.641 1 94.88 184 GLN B O 1
ATOM 5203 N N . LEU B 1 185 ? -14.164 8.117 23.891 1 95.81 185 LEU B N 1
ATOM 5204 C CA . LEU B 1 185 ? -14.047 9.32 23.078 1 95.81 185 LEU B CA 1
ATOM 5205 C C . LEU B 1 185 ? -15.352 9.609 22.359 1 95.81 185 LEU B C 1
ATOM 5207 O O . LEU B 1 185 ? -15.539 10.703 21.828 1 95.81 185 LEU B O 1
ATOM 5211 N N . ALA B 1 186 ? -16.266 8.664 22.359 1 94.81 186 ALA B N 1
ATOM 5212 C CA . ALA B 1 186 ? -17.516 8.773 21.609 1 94.81 186 ALA B CA 1
ATOM 5213 C C . ALA B 1 186 ? -18.438 9.812 22.234 1 94.81 186 ALA B C 1
ATOM 5215 O O . ALA B 1 186 ? -18.562 9.883 23.469 1 94.81 186 ALA B O 1
ATOM 5216 N N . ASN B 1 187 ? -18.953 10.641 21.359 1 93.06 187 ASN B N 1
ATOM 5217 C CA . ASN B 1 187 ? -19.969 11.625 21.734 1 93.06 187 ASN B CA 1
ATOM 5218 C C . ASN B 1 187 ? -19.375 12.719 22.625 1 93.06 187 ASN B C 1
ATOM 5220 O O . ASN B 1 187 ? -20.094 13.32 23.422 1 93.06 187 ASN B O 1
ATOM 5224 N N . VAL B 1 188 ? -18.156 12.914 22.516 1 93.75 188 VAL B N 1
ATOM 5225 C CA . VAL B 1 188 ? -17.484 13.961 23.281 1 93.75 188 VAL B CA 1
ATOM 5226 C C . VAL B 1 188 ? -17.109 15.117 22.359 1 93.75 188 VAL B C 1
ATOM 5228 O O . VAL B 1 188 ? -17.297 16.281 22.703 1 93.75 188 VAL B O 1
ATOM 5231 N N . PHE B 1 189 ? -16.75 14.812 21.234 1 96 189 PHE B N 1
ATOM 5232 C CA . PHE B 1 189 ? -16.125 15.82 20.375 1 96 189 PHE B CA 1
ATOM 5233 C C . PHE B 1 189 ? -17.016 16.141 19.188 1 96 189 PHE B C 1
ATOM 5235 O O . PHE B 1 189 ? -17.719 15.273 18.672 1 96 189 PHE B O 1
ATOM 5242 N N . ASN B 1 190 ? -16.875 17.375 18.766 1 96.62 190 ASN B N 1
ATOM 5243 C CA . ASN B 1 190 ? -17.594 17.859 17.594 1 96.62 190 ASN B CA 1
ATOM 5244 C C . ASN B 1 190 ? -16.703 17.906 16.359 1 96.62 190 ASN B C 1
ATOM 5246 O O . ASN B 1 190 ? -17.188 17.672 15.242 1 96.62 190 ASN B O 1
ATOM 5250 N N . TRP B 1 191 ? -15.461 18.234 16.578 1 98 191 TRP B N 1
ATOM 5251 C CA . TRP B 1 191 ? -14.531 18.391 15.469 1 98 191 TRP B CA 1
ATOM 5252 C C . TRP B 1 191 ? -13.25 17.609 15.719 1 98 191 TRP B C 1
ATOM 5254 O O . TRP B 1 191 ? -12.906 17.312 16.859 1 98 191 TRP B O 1
ATOM 5264 N N . SER B 1 192 ? -12.695 17.203 14.617 1 98.38 192 SER B N 1
ATOM 5265 C CA . SER B 1 192 ? -11.383 16.562 14.602 1 98.38 192 SER B CA 1
ATOM 5266 C C . SER B 1 192 ? -10.297 17.531 14.148 1 98.38 192 SER B C 1
ATOM 5268 O O . SER B 1 192 ? -10.523 18.359 13.25 1 98.38 192 SER B O 1
ATOM 5270 N N . MET B 1 193 ? -9.188 17.516 14.805 1 98.75 193 MET B N 1
ATOM 5271 C CA . MET B 1 193 ? -7.988 18.25 14.406 1 98.75 193 MET B CA 1
ATOM 5272 C C . MET B 1 193 ? -6.777 17.312 14.375 1 98.75 193 MET B C 1
ATOM 5274 O O . MET B 1 193 ? -6.266 16.922 15.422 1 98.75 193 MET B O 1
ATOM 5278 N N . THR B 1 194 ? -6.383 16.922 13.203 1 98.5 194 THR B N 1
ATOM 5279 C CA . THR B 1 194 ? -5.305 15.961 13 1 98.5 194 THR B CA 1
ATOM 5280 C C . THR B 1 194 ? -4.605 16.203 11.664 1 98.5 194 THR B C 1
ATOM 5282 O O . THR B 1 194 ? -4.953 17.141 10.938 1 98.5 194 THR B O 1
ATOM 5285 N N . TYR B 1 195 ? -3.678 15.328 11.312 1 98.25 195 TYR B N 1
ATOM 5286 C CA . TYR B 1 195 ? -2.912 15.422 10.078 1 98.25 195 TYR B CA 1
ATOM 5287 C C . TYR B 1 195 ? -3.746 14.969 8.883 1 98.25 195 TYR B C 1
ATOM 5289 O O . TYR B 1 195 ? -3.35 15.164 7.734 1 98.25 195 TYR B O 1
ATOM 5297 N N . ARG B 1 196 ? -4.902 14.492 9.086 1 98.19 196 ARG B N 1
ATOM 5298 C CA . ARG B 1 196 ? -5.738 13.891 8.055 1 98.19 196 ARG B CA 1
ATOM 5299 C C . ARG B 1 196 ? -6.426 14.953 7.211 1 98.19 196 ARG B C 1
ATOM 5301 O O . ARG B 1 196 ? -6.875 15.977 7.738 1 98.19 196 ARG B O 1
ATOM 5308 N N . THR B 1 197 ? -6.578 14.625 5.949 1 98.19 197 THR B N 1
ATOM 5309 C CA . THR B 1 197 ? -7.199 15.57 5.023 1 98.19 197 THR B CA 1
ATOM 5310 C C . THR B 1 197 ? -8.703 15.68 5.289 1 98.19 197 THR B C 1
ATOM 5312 O O . THR B 1 197 ? -9.328 16.688 4.957 1 98.19 197 THR B O 1
ATOM 5315 N N . ASP B 1 198 ? -9.281 14.617 5.883 1 97.5 198 ASP B N 1
ATOM 5316 C CA . ASP B 1 198 ? -10.727 14.617 6.086 1 97.5 198 ASP B CA 1
ATOM 5317 C C . ASP B 1 198 ? -11.086 15.133 7.477 1 97.5 198 ASP B C 1
ATOM 5319 O O . ASP B 1 198 ? -12.234 15.023 7.91 1 97.5 198 ASP B O 1
ATOM 5323 N N . ALA B 1 199 ? -10.141 15.656 8.188 1 98.44 199 ALA B N 1
ATOM 5324 C CA . ALA B 1 199 ? -10.422 16.266 9.484 1 98.44 199 ALA B CA 1
ATOM 5325 C C . ALA B 1 199 ? -11.18 17.594 9.312 1 98.44 199 ALA B C 1
ATOM 5327 O O . ALA B 1 199 ? -11.141 18.203 8.242 1 98.44 199 ALA B O 1
ATOM 5328 N N . ASP B 1 200 ? -11.852 17.984 10.398 1 98.38 200 ASP B N 1
ATOM 5329 C CA . ASP B 1 200 ? -12.469 19.312 10.414 1 98.38 200 ASP B CA 1
ATOM 5330 C C . ASP B 1 200 ? -11.406 20.406 10.375 1 98.38 200 ASP B C 1
ATOM 5332 O O . ASP B 1 200 ? -11.586 21.422 9.711 1 98.38 200 ASP B O 1
ATOM 5336 N N . VAL B 1 201 ? -10.359 20.172 11.086 1 98.62 201 VAL B N 1
ATOM 5337 C CA . VAL B 1 201 ? -9.211 21.062 11.117 1 98.62 201 VAL B CA 1
ATOM 5338 C C . VAL B 1 201 ? -7.949 20.312 10.711 1 98.62 201 VAL B C 1
ATOM 5340 O O . VAL B 1 201 ? -7.172 19.891 11.57 1 98.62 201 VAL B O 1
ATOM 5343 N N . PRO B 1 202 ? -7.719 20.203 9.43 1 98.56 202 PRO B N 1
ATOM 5344 C CA . PRO B 1 202 ? -6.512 19.484 9.008 1 98.56 202 PRO B CA 1
ATOM 5345 C C . PRO B 1 202 ? -5.23 20.25 9.32 1 98.56 202 PRO B C 1
ATOM 5347 O O . PRO B 1 202 ? -5.109 21.438 8.977 1 98.56 202 PRO B O 1
ATOM 5350 N N . VAL B 1 203 ? -4.324 19.594 9.938 1 98.38 203 VAL B N 1
ATOM 5351 C CA . VAL B 1 203 ? -3.01 20.156 10.234 1 98.38 203 VAL B CA 1
ATOM 5352 C C . VAL B 1 203 ? -1.922 19.156 9.883 1 98.38 203 VAL B C 1
ATOM 5354 O O . VAL B 1 203 ? -1.183 18.703 10.758 1 98.38 203 VAL B O 1
ATOM 5357 N N . PRO B 1 204 ? -1.765 18.859 8.562 1 97.94 204 PRO B N 1
ATOM 5358 C CA . PRO B 1 204 ? -0.688 17.938 8.164 1 97.94 204 PRO B CA 1
ATOM 5359 C C . PRO B 1 204 ? 0.698 18.484 8.516 1 97.94 204 PRO B C 1
ATOM 5361 O O . PRO B 1 204 ? 0.86 19.672 8.75 1 97.94 204 PRO B O 1
ATOM 5364 N N . TYR B 1 205 ? 1.714 17.609 8.562 1 97.69 205 TYR B N 1
ATOM 5365 C CA . TYR B 1 205 ? 3.084 18.016 8.875 1 97.69 205 TYR B CA 1
ATOM 5366 C C . TYR B 1 205 ? 3.645 18.922 7.789 1 97.69 205 TYR B C 1
ATOM 5368 O O . TYR B 1 205 ? 4.488 19.781 8.062 1 97.69 205 TYR B O 1
ATOM 5376 N N . GLY B 1 206 ? 3.26 18.688 6.617 1 97.75 206 GLY B N 1
ATOM 5377 C CA . GLY B 1 206 ? 3.607 19.484 5.449 1 97.75 206 GLY B CA 1
ATOM 5378 C C . GLY B 1 206 ? 2.619 19.328 4.309 1 97.75 206 GLY B C 1
ATOM 5379 O O . GLY B 1 206 ? 1.703 18.5 4.379 1 97.75 206 GLY B O 1
ATOM 5380 N N . ARG B 1 207 ? 2.828 20.188 3.287 1 97.94 207 ARG B N 1
ATOM 5381 C CA . ARG B 1 207 ? 1.937 20.172 2.133 1 97.94 207 ARG B CA 1
ATOM 5382 C C . ARG B 1 207 ? 2.691 20.5 0.849 1 97.94 207 ARG B C 1
ATOM 5384 O O . ARG B 1 207 ? 3.752 21.125 0.89 1 97.94 207 ARG B O 1
ATOM 5391 N N . THR B 1 208 ? 2.139 19.938 -0.207 1 98.38 208 THR B N 1
ATOM 5392 C CA . THR B 1 208 ? 2.492 20.391 -1.55 1 98.38 208 THR B CA 1
ATOM 5393 C C . THR B 1 208 ? 1.615 21.562 -1.979 1 98.38 208 THR B C 1
ATOM 5395 O O . THR B 1 208 ? 0.386 21.469 -1.957 1 98.38 208 THR B O 1
ATOM 5398 N N . VAL B 1 209 ? 2.219 22.688 -2.318 1 97.62 209 VAL B N 1
ATOM 5399 C CA . VAL B 1 209 ? 1.483 23.875 -2.713 1 97.62 209 VAL B CA 1
ATOM 5400 C C . VAL B 1 209 ? 1.839 24.25 -4.148 1 97.62 209 VAL B C 1
ATOM 5402 O O . VAL B 1 209 ? 3.016 24.297 -4.512 1 97.62 209 VAL B O 1
ATOM 5405 N N . ALA B 1 210 ? 0.856 24.5 -4.945 1 97.38 210 ALA B N 1
ATOM 5406 C CA . ALA B 1 210 ? 1.084 24.906 -6.328 1 97.38 210 ALA B CA 1
ATOM 5407 C C . ALA B 1 210 ? 1.561 26.359 -6.398 1 97.38 210 ALA B C 1
ATOM 5409 O O . ALA B 1 210 ? 1.055 27.219 -5.68 1 97.38 210 ALA B O 1
ATOM 5410 N N . LEU B 1 211 ? 2.537 26.547 -7.254 1 97.38 211 LEU B N 1
ATOM 5411 C CA . LEU B 1 211 ? 2.943 27.906 -7.551 1 97.38 211 LEU B CA 1
ATOM 5412 C C . LEU B 1 211 ? 1.951 28.578 -8.5 1 97.38 211 LEU B C 1
ATOM 5414 O O . LEU B 1 211 ? 1.233 27.891 -9.234 1 97.38 211 LEU B O 1
ATOM 5418 N N . THR B 1 212 ? 1.931 29.875 -8.469 1 94.62 212 THR B N 1
ATOM 5419 C CA . THR B 1 212 ? 1.041 30.609 -9.359 1 94.62 212 THR B CA 1
ATOM 5420 C C . THR B 1 212 ? 1.536 30.547 -10.805 1 94.62 212 THR B C 1
ATOM 5422 O O . THR B 1 212 ? 0.739 30.594 -11.742 1 94.62 212 THR B O 1
ATOM 5425 N N . LYS B 1 213 ? 2.795 30.516 -10.992 1 95.38 213 LYS B N 1
ATOM 5426 C CA . LYS B 1 213 ? 3.473 30.359 -12.281 1 95.38 213 LYS B CA 1
ATOM 5427 C C . LYS B 1 213 ? 4.723 29.5 -12.141 1 95.38 213 LYS B C 1
ATOM 5429 O O . LYS B 1 213 ? 5.285 29.375 -11.047 1 95.38 213 LYS B O 1
ATOM 5434 N N . PRO B 1 214 ? 5.09 28.828 -13.219 1 96.56 214 PRO B N 1
ATOM 5435 C CA . PRO B 1 214 ? 6.312 28.031 -13.117 1 96.56 214 PRO B CA 1
ATOM 5436 C C . PRO B 1 214 ? 7.559 28.891 -12.891 1 96.56 214 PRO B C 1
ATOM 5438 O O . PRO B 1 214 ? 7.59 30.062 -13.289 1 96.56 214 PRO B O 1
ATOM 5441 N N . LYS B 1 215 ? 8.547 28.344 -12.281 1 97.25 215 LYS B N 1
ATOM 5442 C CA . LYS B 1 215 ? 9.797 29.078 -12.078 1 97.25 215 LYS B CA 1
ATOM 5443 C C . LYS B 1 215 ? 10.492 29.344 -13.414 1 97.25 215 LYS B C 1
ATOM 5445 O O . LYS B 1 215 ? 11.062 30.422 -13.609 1 97.25 215 LYS B O 1
ATOM 5450 N N . TYR B 1 216 ? 10.43 28.344 -14.289 1 95.38 216 TYR B N 1
ATOM 5451 C CA . TYR B 1 216 ? 10.961 28.453 -15.641 1 95.38 216 TYR B CA 1
ATOM 5452 C C . TYR B 1 216 ? 9.914 28.047 -16.672 1 95.38 216 TYR B C 1
ATOM 5454 O O . TYR B 1 216 ? 9.297 26.984 -16.547 1 95.38 216 TYR B O 1
ATOM 5462 N N . LEU B 1 217 ? 9.711 28.812 -17.625 1 91 217 LEU B N 1
ATOM 5463 C CA . LEU B 1 217 ? 8.75 28.531 -18.672 1 91 217 LEU B CA 1
ATOM 5464 C C . LEU B 1 217 ? 9.227 27.359 -19.547 1 91 217 LEU B C 1
ATOM 5466 O O . LEU B 1 217 ? 8.438 26.484 -19.906 1 91 217 LEU B O 1
ATOM 5470 N N . ASP B 1 218 ? 10.5 27.391 -19.844 1 87.81 218 ASP B N 1
ATOM 5471 C CA . ASP B 1 218 ? 11.156 26.312 -20.578 1 87.81 218 ASP B CA 1
ATOM 5472 C C . ASP B 1 218 ? 12.32 25.734 -19.781 1 87.81 218 ASP B C 1
ATOM 5474 O O . ASP B 1 218 ? 13.477 26.078 -20.031 1 87.81 218 ASP B O 1
ATOM 5478 N N . PRO B 1 219 ? 11.93 24.875 -18.875 1 90.31 219 PRO B N 1
ATOM 5479 C CA . PRO B 1 219 ? 12.984 24.422 -17.969 1 90.31 219 PRO B CA 1
ATOM 5480 C C . PRO B 1 219 ? 13.969 23.453 -18.625 1 90.31 219 PRO B C 1
ATOM 5482 O O . PRO B 1 219 ? 13.57 22.641 -19.469 1 90.31 219 PRO B O 1
ATOM 5485 N N . SER B 1 220 ? 15.227 23.641 -18.359 1 91.94 220 SER B N 1
ATOM 5486 C CA . SER B 1 220 ? 16.281 22.688 -18.641 1 91.94 220 SER B CA 1
ATOM 5487 C C . SER B 1 220 ? 16.703 21.938 -17.375 1 91.94 220 SER B C 1
ATOM 5489 O O . SER B 1 220 ? 16.328 22.328 -16.266 1 91.94 220 SER B O 1
ATOM 5491 N N . TYR B 1 221 ? 17.422 20.875 -17.547 1 92.88 221 TYR B N 1
ATOM 5492 C CA . TYR B 1 221 ? 17.906 20.141 -16.375 1 92.88 221 TYR B CA 1
ATOM 5493 C C . TYR B 1 221 ? 18.859 21 -15.555 1 92.88 221 TYR B C 1
ATOM 5495 O O . TYR B 1 221 ? 18.906 20.875 -14.328 1 92.88 221 TYR B O 1
ATOM 5503 N N . THR B 1 222 ? 19.516 21.844 -16.219 1 94 222 THR B N 1
ATOM 5504 C CA . THR B 1 222 ? 20.406 22.766 -15.516 1 94 222 THR B CA 1
ATOM 5505 C C . THR B 1 222 ? 19.594 23.719 -14.641 1 94 222 THR B C 1
ATOM 5507 O O . THR B 1 222 ? 19.969 24 -13.508 1 94 222 THR B O 1
ATOM 5510 N N . ASN B 1 223 ? 18.5 24.203 -15.203 1 94.94 223 ASN B N 1
ATOM 5511 C CA . ASN B 1 223 ? 17.594 25.062 -14.438 1 94.94 223 ASN B CA 1
ATOM 5512 C C . ASN B 1 223 ? 17.031 24.344 -13.227 1 94.94 223 ASN B C 1
ATOM 5514 O O . ASN B 1 223 ? 16.969 24.906 -12.133 1 94.94 223 ASN B O 1
ATOM 5518 N N . ILE B 1 224 ? 16.688 23.109 -13.461 1 96.69 224 ILE B N 1
ATOM 5519 C CA . ILE B 1 224 ? 16.062 22.328 -12.398 1 96.69 224 ILE B CA 1
ATOM 5520 C C . ILE B 1 224 ? 17.078 22.062 -11.289 1 96.69 224 ILE B C 1
ATOM 5522 O O . ILE B 1 224 ? 16.75 22.141 -10.102 1 96.69 224 ILE B O 1
ATOM 5526 N N . ALA B 1 225 ? 18.281 21.812 -11.648 1 97.25 225 ALA B N 1
ATOM 5527 C CA . ALA B 1 225 ? 19.344 21.594 -10.664 1 97.25 225 ALA B CA 1
ATOM 5528 C C . ALA B 1 225 ? 19.5 22.797 -9.734 1 97.25 225 ALA B C 1
ATOM 5530 O O . ALA B 1 225 ? 19.719 22.625 -8.539 1 97.25 225 ALA B O 1
ATOM 5531 N N . LYS B 1 226 ? 19.281 23.953 -10.234 1 97.12 226 LYS B N 1
ATOM 5532 C CA . LYS B 1 226 ? 19.406 25.172 -9.453 1 97.12 226 LYS B CA 1
ATOM 5533 C C . LYS B 1 226 ? 18.281 25.297 -8.43 1 97.12 226 LYS B C 1
ATOM 5535 O O . LYS B 1 226 ? 18.422 26.016 -7.441 1 97.12 226 LYS B O 1
ATOM 5540 N N . LEU B 1 227 ? 17.203 24.641 -8.727 1 98.12 227 LEU B N 1
ATOM 5541 C CA . LEU B 1 227 ? 16.047 24.703 -7.832 1 98.12 227 LEU B CA 1
ATOM 5542 C C . LEU B 1 227 ? 16.188 23.688 -6.703 1 98.12 227 LEU B C 1
ATOM 5544 O O . LEU B 1 227 ? 15.422 23.719 -5.738 1 98.12 227 LEU B O 1
ATOM 5548 N N . VAL B 1 228 ? 17.141 22.75 -6.777 1 98.5 228 VAL B N 1
ATOM 5549 C CA . VAL B 1 228 ? 17.328 21.703 -5.766 1 98.5 228 VAL B CA 1
ATOM 5550 C C . VAL B 1 228 ? 18.156 22.266 -4.605 1 98.5 228 VAL B C 1
ATOM 5552 O O . VAL B 1 228 ? 19.312 22.641 -4.789 1 98.5 228 VAL B O 1
ATOM 5555 N N . PRO B 1 229 ? 17.547 22.281 -3.412 1 98.19 229 PRO B N 1
ATOM 5556 C CA . PRO B 1 229 ? 18.344 22.734 -2.266 1 98.19 229 PRO B CA 1
ATOM 5557 C C . PRO B 1 229 ? 19.625 21.938 -2.072 1 98.19 229 PRO B C 1
ATOM 5559 O O . PRO B 1 229 ? 19.625 20.703 -2.258 1 98.19 229 PRO B O 1
ATOM 5562 N N . ASN B 1 230 ? 20.734 22.656 -1.806 1 97.38 230 ASN B N 1
ATOM 5563 C CA . ASN B 1 230 ? 22.016 22.047 -1.462 1 97.38 230 ASN B CA 1
ATOM 5564 C C . ASN B 1 230 ? 22.594 21.266 -2.635 1 97.38 230 ASN B C 1
ATOM 5566 O O . ASN B 1 230 ? 23.406 20.359 -2.441 1 97.38 230 ASN B O 1
ATOM 5570 N N . TRP B 1 231 ? 22.203 21.531 -3.824 1 97.25 231 TRP B N 1
ATOM 5571 C CA . TRP B 1 231 ? 22.641 20.781 -5 1 97.25 231 TRP B CA 1
ATOM 5572 C C . TRP B 1 231 ? 24.156 20.75 -5.102 1 97.25 231 TRP B C 1
ATOM 5574 O O . TRP B 1 231 ? 24.75 19.719 -5.402 1 97.25 231 TRP B O 1
ATOM 5584 N N . LYS B 1 232 ? 24.828 21.844 -4.75 1 95.62 232 LYS B N 1
ATOM 5585 C CA . LYS B 1 232 ? 26.266 22 -4.938 1 95.62 232 LYS B CA 1
ATOM 5586 C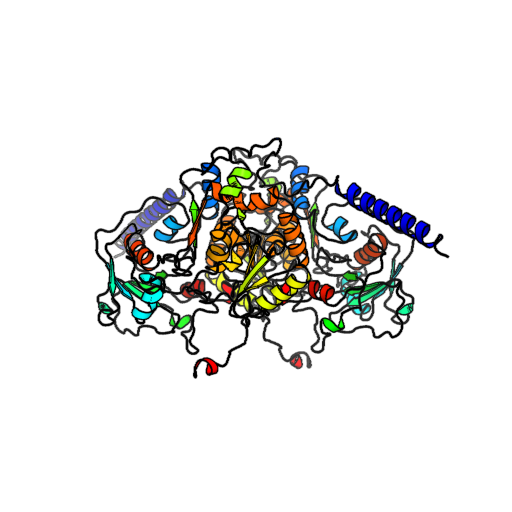 C . LYS B 1 232 ? 27.047 21.078 -4.004 1 95.62 232 LYS B C 1
ATOM 5588 O O . LYS B 1 232 ? 28.188 20.719 -4.293 1 95.62 232 LYS B O 1
ATOM 5593 N N . ILE B 1 233 ? 26.406 20.703 -2.908 1 96.25 233 ILE B N 1
ATOM 5594 C CA . ILE B 1 233 ? 27.172 19.922 -1.934 1 96.25 233 ILE B CA 1
ATOM 5595 C C . ILE B 1 233 ? 26.703 18.469 -1.965 1 96.25 233 ILE B C 1
ATOM 5597 O O . ILE B 1 233 ? 27.188 17.641 -1.184 1 96.25 233 ILE B O 1
ATOM 5601 N N . LYS B 1 234 ? 25.797 18.188 -2.844 1 95.94 234 LYS B N 1
ATOM 5602 C CA . LYS B 1 234 ? 25.344 16.797 -2.943 1 95.94 234 LYS B CA 1
ATOM 5603 C C . LYS B 1 234 ? 26.5 15.867 -3.316 1 95.94 234 LYS B C 1
ATOM 5605 O O . LYS B 1 234 ? 27.328 16.219 -4.152 1 95.94 234 LYS B O 1
ATOM 5610 N N . THR B 1 235 ? 26.453 14.641 -2.678 1 91.69 235 THR B N 1
ATOM 5611 C CA . THR B 1 235 ? 27.531 13.688 -2.916 1 91.69 235 THR B CA 1
ATOM 5612 C C . THR B 1 235 ? 26.984 12.406 -3.531 1 91.69 235 THR B C 1
ATOM 5614 O O . THR B 1 235 ? 25.828 12.039 -3.307 1 91.69 235 THR B O 1
ATOM 5617 N N . ARG B 1 236 ? 27.797 11.719 -4.289 1 89.94 236 ARG B N 1
ATOM 5618 C CA . ARG B 1 236 ? 27.438 10.438 -4.883 1 89.94 236 ARG B CA 1
ATOM 5619 C C . ARG B 1 236 ? 28.203 9.289 -4.219 1 89.94 236 ARG B C 1
ATOM 5621 O O . ARG B 1 236 ? 28 8.125 -4.57 1 89.94 236 ARG B O 1
ATOM 5628 N N . HIS B 1 237 ? 29 9.586 -3.223 1 86.38 237 HIS B N 1
ATOM 5629 C CA . HIS B 1 237 ? 29.734 8.562 -2.486 1 86.38 237 HIS B CA 1
ATOM 5630 C C . HIS B 1 237 ? 28.828 7.844 -1.492 1 86.38 237 HIS B C 1
ATOM 5632 O O . HIS B 1 237 ? 28.812 6.613 -1.429 1 86.38 237 HIS B O 1
ATOM 5638 N N . ASN B 1 238 ? 28.109 8.562 -0.747 1 89.94 238 ASN B N 1
ATOM 5639 C CA . ASN B 1 238 ? 27.062 8.07 0.13 1 89.94 238 ASN B CA 1
ATOM 5640 C C . ASN B 1 238 ? 25.688 8.57 -0.312 1 89.94 238 ASN B C 1
ATOM 5642 O O . ASN B 1 238 ? 25.359 9.742 -0.141 1 89.94 238 ASN B O 1
ATOM 5646 N N . LEU B 1 239 ? 24.922 7.668 -0.743 1 94.44 239 LEU B N 1
ATOM 5647 C CA . LEU B 1 239 ? 23.734 8.07 -1.487 1 94.44 239 LEU B CA 1
ATOM 5648 C C . LEU B 1 239 ? 22.562 8.312 -0.546 1 94.44 239 LEU B C 1
ATOM 5650 O O . LEU B 1 239 ? 21.688 9.141 -0.829 1 94.44 239 LEU B O 1
AT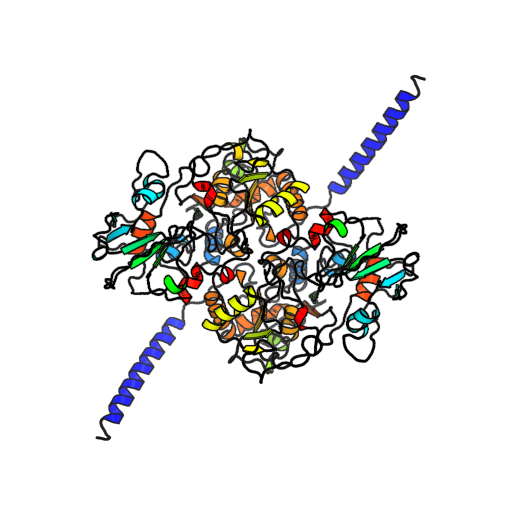OM 5654 N N . ILE B 1 240 ? 22.531 7.516 0.533 1 97.5 240 ILE B N 1
ATOM 5655 C CA . ILE B 1 240 ? 21.328 7.484 1.344 1 97.5 240 ILE B CA 1
ATOM 5656 C C . ILE B 1 240 ? 21.672 7.797 2.799 1 97.5 240 ILE B C 1
ATOM 5658 O O . ILE B 1 240 ? 22.672 7.316 3.322 1 97.5 240 ILE B O 1
ATOM 5662 N N . THR B 1 241 ? 20.844 8.594 3.424 1 95.56 241 THR B N 1
ATOM 5663 C CA . THR B 1 241 ? 20.953 8.797 4.863 1 95.56 241 THR B CA 1
ATOM 5664 C C . THR B 1 241 ? 19.594 8.625 5.539 1 95.56 241 THR B C 1
ATOM 5666 O O . THR B 1 241 ? 18.562 8.648 4.871 1 95.56 241 THR B O 1
ATOM 5669 N N . VAL B 1 242 ? 19.625 8.344 6.805 1 94.44 242 VAL B N 1
ATOM 5670 C CA . VAL B 1 242 ? 18.453 8.336 7.672 1 94.44 242 VAL B CA 1
ATOM 5671 C C . VAL B 1 242 ? 18.812 8.914 9.039 1 94.44 242 VAL B C 1
ATOM 5673 O O . VAL B 1 242 ? 19.906 8.68 9.547 1 94.44 242 VAL B O 1
ATOM 5676 N N . LEU B 1 243 ? 17.938 9.766 9.516 1 91.5 243 LEU B N 1
ATOM 5677 C CA . LEU B 1 243 ? 18.078 10.32 10.859 1 91.5 243 LEU B CA 1
ATOM 5678 C C . LEU B 1 243 ? 17.062 9.703 11.812 1 91.5 243 LEU B C 1
ATOM 5680 O O . LEU B 1 243 ? 15.852 9.883 11.648 1 91.5 243 LEU B O 1
ATOM 5684 N N . MET B 1 244 ? 17.547 8.891 12.781 1 86.31 244 MET B N 1
ATOM 5685 C CA . MET B 1 244 ? 16.656 8.18 13.68 1 86.31 244 MET B CA 1
ATOM 5686 C C . MET B 1 244 ? 17.172 8.234 15.117 1 86.31 244 MET B C 1
ATOM 5688 O O . MET B 1 244 ? 18.375 8.102 15.352 1 86.31 244 MET B O 1
ATOM 5692 N N . SER B 1 245 ? 16.25 8.469 16.016 1 81.69 245 SER B N 1
ATOM 5693 C CA . SER B 1 245 ? 16.594 8.469 17.422 1 81.69 245 SER B CA 1
ATOM 5694 C C . SER B 1 245 ? 15.953 7.301 18.156 1 81.69 245 SER B C 1
ATOM 5696 O O . SER B 1 245 ? 16.469 6.832 19.172 1 81.69 245 SER B O 1
ATOM 5698 N N . HIS B 1 246 ? 14.742 6.875 17.734 1 79.75 246 HIS B N 1
ATOM 5699 C CA . HIS B 1 246 ? 14.031 5.738 18.328 1 79.75 246 HIS B CA 1
ATOM 5700 C C . HIS B 1 246 ? 14.336 4.449 17.562 1 79.75 246 HIS B C 1
ATOM 5702 O O . HIS B 1 246 ? 13.719 4.172 16.531 1 79.75 246 HIS B O 1
ATOM 5708 N N . CYS B 1 247 ? 15.141 3.617 18.203 1 81.5 247 CYS B N 1
ATOM 5709 C CA . CYS B 1 247 ? 15.68 2.467 17.484 1 81.5 247 CYS B CA 1
ATOM 5710 C C . CYS B 1 247 ? 14.914 1.197 17.844 1 81.5 247 CYS B C 1
ATOM 5712 O O . CYS B 1 247 ? 15.32 0.096 17.469 1 81.5 247 CYS B O 1
ATOM 5714 N N . SER B 1 248 ? 13.828 1.338 18.516 1 79.12 248 SER B N 1
ATOM 5715 C CA . SER B 1 248 ? 13.164 0.148 19.047 1 79.12 248 SER B CA 1
ATOM 5716 C C . SER B 1 248 ? 12.055 -0.324 18.109 1 79.12 248 SER B C 1
ATOM 5718 O O . SER B 1 248 ? 11.438 -1.363 18.344 1 79.12 248 SER B O 1
ATOM 5720 N N . VAL B 1 249 ? 11.773 0.386 17.125 1 79 249 VAL B N 1
ATOM 5721 C CA . VAL B 1 249 ? 10.719 -0.014 16.203 1 79 249 VAL B CA 1
ATOM 5722 C C . VAL B 1 249 ? 11.227 -1.135 15.297 1 79 249 VAL B C 1
ATOM 5724 O O . VAL B 1 249 ? 12.016 -0.893 14.383 1 79 249 VAL B O 1
ATOM 5727 N N . SER B 1 250 ? 10.734 -2.254 15.43 1 79.75 250 SER B N 1
ATOM 5728 C CA . SER B 1 250 ? 11.305 -3.475 14.867 1 79.75 250 SER B CA 1
ATOM 5729 C C . SER B 1 250 ? 11.211 -3.477 13.344 1 79.75 250 SER B C 1
ATOM 5731 O O . SER B 1 250 ? 12.211 -3.715 12.664 1 79.75 250 SER B O 1
ATOM 5733 N N . HIS B 1 251 ? 10.055 -3.207 12.859 1 80.88 251 HIS B N 1
ATOM 5734 C CA . HIS B 1 251 ? 9.883 -3.328 11.414 1 80.88 251 HIS B CA 1
ATOM 5735 C C . HIS B 1 251 ? 10.766 -2.336 10.672 1 80.88 251 HIS B C 1
ATOM 5737 O O . HIS B 1 251 ? 11.273 -2.639 9.586 1 80.88 251 HIS B O 1
ATOM 5743 N N . ARG B 1 252 ? 11.008 -1.167 11.211 1 86.38 252 ARG B N 1
ATOM 5744 C CA . ARG B 1 252 ? 11.875 -0.159 10.609 1 86.38 252 ARG B CA 1
ATOM 5745 C C . ARG B 1 252 ? 13.328 -0.624 10.594 1 86.38 252 ARG B C 1
ATOM 5747 O O . ARG B 1 252 ? 14.008 -0.541 9.57 1 86.38 252 ARG B O 1
ATOM 5754 N N . MET B 1 253 ? 13.688 -1.118 11.695 1 88.31 253 MET B N 1
ATOM 5755 C CA . MET B 1 253 ? 15.078 -1.521 11.844 1 88.31 253 MET B CA 1
ATOM 5756 C C . MET B 1 253 ? 15.391 -2.736 10.977 1 88.31 253 MET B C 1
ATOM 5758 O O . MET B 1 253 ? 16.453 -2.812 10.367 1 88.31 253 MET B O 1
ATOM 5762 N N . LYS B 1 254 ? 14.492 -3.623 10.953 1 87.69 254 LYS B N 1
ATOM 5763 C CA . LYS B 1 254 ? 14.695 -4.809 10.125 1 87.69 254 LYS B CA 1
ATOM 5764 C C . LYS B 1 254 ? 14.82 -4.43 8.648 1 87.69 254 LYS B C 1
ATOM 5766 O O . LYS B 1 254 ? 15.695 -4.938 7.949 1 87.69 254 LYS B O 1
ATOM 5771 N N . TYR B 1 255 ? 13.969 -3.564 8.219 1 92.12 255 TYR B N 1
ATOM 5772 C CA . TYR B 1 255 ? 14.047 -3.119 6.832 1 92.12 255 TYR B CA 1
ATOM 5773 C C . TYR B 1 255 ? 15.359 -2.393 6.566 1 92.12 255 TYR B C 1
ATOM 5775 O O . TYR B 1 255 ? 16.031 -2.652 5.562 1 92.12 255 TYR B O 1
ATOM 5783 N N . LEU B 1 256 ? 15.719 -1.47 7.473 1 93.62 256 LEU B N 1
ATOM 5784 C CA . LEU B 1 256 ? 16.969 -0.72 7.359 1 93.62 256 LEU B CA 1
ATOM 5785 C C . LEU B 1 256 ? 18.156 -1.662 7.281 1 93.62 256 LEU B C 1
ATOM 5787 O O . LEU B 1 256 ? 19.016 -1.526 6.398 1 93.62 256 LEU B O 1
ATOM 5791 N N . ASN B 1 257 ? 18.172 -2.623 8.125 1 92.38 257 ASN B N 1
ATOM 5792 C CA . ASN B 1 257 ? 19.297 -3.557 8.18 1 92.38 257 ASN B CA 1
ATOM 5793 C C . ASN B 1 257 ? 19.359 -4.418 6.918 1 92.38 257 ASN B C 1
ATOM 5795 O O . ASN B 1 257 ? 20.453 -4.73 6.438 1 92.38 257 ASN B O 1
ATOM 5799 N N . THR B 1 258 ? 18.234 -4.781 6.426 1 93.44 258 THR B N 1
ATOM 5800 C CA . THR B 1 258 ? 18.219 -5.551 5.184 1 93.44 258 THR B CA 1
ATOM 5801 C C . THR B 1 258 ? 18.703 -4.699 4.012 1 93.44 258 THR B C 1
ATOM 5803 O O . THR B 1 258 ? 19.516 -5.152 3.207 1 93.44 258 THR B O 1
ATOM 5806 N N . LEU B 1 259 ? 18.219 -3.486 3.906 1 95.69 259 LEU B N 1
ATOM 5807 C CA . LEU B 1 259 ? 18.609 -2.586 2.828 1 95.69 259 LEU B CA 1
ATOM 5808 C C . LEU B 1 259 ? 20.109 -2.324 2.865 1 95.69 259 LEU B C 1
ATOM 5810 O O . LEU B 1 259 ? 20.766 -2.275 1.819 1 95.69 259 LEU B O 1
ATOM 5814 N N . LYS B 1 260 ? 20.703 -2.252 4.039 1 95.12 260 LYS B N 1
ATOM 5815 C CA . LYS B 1 260 ? 22.125 -1.957 4.234 1 95.12 260 LYS B CA 1
ATOM 5816 C C . LYS B 1 260 ? 23 -3.057 3.641 1 95.12 260 LYS B C 1
ATOM 5818 O O . LYS B 1 260 ? 24.188 -2.844 3.393 1 95.12 260 LYS B O 1
ATOM 5823 N N . LYS B 1 261 ? 22.484 -4.191 3.439 1 94.69 261 LYS B N 1
ATOM 5824 C CA . LYS B 1 261 ? 23.234 -5.289 2.846 1 94.69 261 LYS B CA 1
ATOM 5825 C C . LYS B 1 261 ? 23.484 -5.047 1.36 1 94.69 261 LYS B C 1
ATOM 5827 O O . LYS B 1 261 ? 24.391 -5.641 0.772 1 94.69 261 LYS B O 1
ATOM 5832 N N . TYR B 1 262 ? 22.703 -4.184 0.794 1 95.5 262 TYR B N 1
ATOM 5833 C CA . TYR B 1 262 ? 22.75 -4.055 -0.658 1 95.5 262 TYR B CA 1
ATOM 5834 C C . TYR B 1 262 ? 23.234 -2.666 -1.065 1 95.5 262 TYR B C 1
ATOM 5836 O O . TYR B 1 262 ? 23.625 -2.451 -2.215 1 95.5 262 TYR B O 1
ATOM 5844 N N . ILE B 1 263 ? 23.156 -1.759 -0.173 1 96 263 ILE B N 1
ATOM 5845 C CA . ILE B 1 263 ? 23.578 -0.387 -0.441 1 96 263 ILE B CA 1
ATOM 5846 C C . ILE B 1 263 ? 23.984 0.289 0.864 1 96 263 ILE B C 1
ATOM 5848 O O . ILE B 1 263 ? 23.375 0.058 1.911 1 96 263 ILE B O 1
ATOM 5852 N N . ASP B 1 264 ? 24.984 1.128 0.81 1 93.19 264 ASP B N 1
ATOM 5853 C CA . ASP B 1 264 ? 25.438 1.826 2.008 1 93.19 264 ASP B CA 1
ATOM 5854 C C . ASP B 1 264 ? 24.422 2.879 2.449 1 93.19 264 ASP B C 1
ATOM 5856 O O . ASP B 1 264 ? 24.031 3.736 1.656 1 93.19 264 ASP B O 1
ATOM 5860 N N . VAL B 1 265 ? 23.969 2.793 3.676 1 95.12 265 VAL B N 1
ATOM 5861 C CA . VAL B 1 265 ? 23.062 3.768 4.285 1 95.12 265 VAL B CA 1
ATOM 5862 C C . VAL B 1 265 ? 23.734 4.398 5.504 1 95.12 265 VAL B C 1
ATOM 5864 O O . VAL B 1 265 ? 24.141 3.695 6.434 1 95.12 265 VAL B O 1
ATOM 5867 N N . GLN B 1 266 ? 23.828 5.688 5.488 1 93.06 266 GLN B N 1
ATOM 5868 C CA . GLN B 1 266 ? 24.406 6.391 6.629 1 93.06 266 GLN B CA 1
ATOM 5869 C C . GLN B 1 266 ? 23.328 6.73 7.664 1 93.06 266 GLN B C 1
ATOM 5871 O O . GLN B 1 266 ? 22.422 7.504 7.379 1 93.06 266 GLN B O 1
ATOM 5876 N N . VAL B 1 267 ? 23.5 6.176 8.836 1 92 267 VAL B N 1
ATOM 5877 C CA . VAL B 1 267 ? 22.531 6.387 9.906 1 92 267 VAL B CA 1
ATOM 5878 C C . VAL B 1 267 ? 23 7.516 10.82 1 92 267 VAL B C 1
ATOM 5880 O O . VAL B 1 267 ? 24.094 7.449 11.383 1 92 267 VAL B O 1
ATOM 5883 N N . HIS B 1 268 ? 22.219 8.492 10.883 1 89.94 268 HIS B N 1
ATOM 5884 C CA . HIS B 1 268 ? 22.469 9.609 11.789 1 89.94 268 HIS B CA 1
ATOM 5885 C C . HIS B 1 268 ? 21.5 9.586 12.969 1 89.94 268 HIS B C 1
ATOM 5887 O O . HIS B 1 268 ? 20.453 8.945 12.906 1 89.94 268 HIS B O 1
ATOM 5893 N N . GLY B 1 269 ? 21.859 10.312 14.039 1 86.06 269 GLY B N 1
ATOM 5894 C CA . GLY B 1 269 ? 21.016 10.359 15.227 1 86.06 269 GLY B CA 1
ATOM 5895 C C . GLY B 1 269 ? 21.438 9.367 16.297 1 86.06 269 GLY B C 1
ATOM 5896 O O . GLY B 1 269 ? 22.547 8.836 16.25 1 86.06 269 GLY B O 1
ATOM 5897 N N . ARG B 1 270 ? 20.578 9.062 17.219 1 82.31 270 ARG B N 1
ATOM 5898 C CA . ARG B 1 270 ? 20.891 8.242 18.375 1 82.31 270 ARG B CA 1
ATOM 5899 C C . ARG B 1 270 ? 21.047 6.773 17.984 1 82.31 270 ARG B C 1
ATOM 5901 O O . ARG B 1 270 ? 21.656 5.992 18.719 1 82.31 270 ARG B O 1
ATOM 5908 N N . CYS B 1 271 ? 20.484 6.371 16.812 1 82.94 271 CYS B N 1
ATOM 5909 C CA . CYS B 1 271 ? 20.547 4.984 16.375 1 82.94 271 CYS B CA 1
ATOM 5910 C C . CYS B 1 271 ? 21.828 4.723 15.594 1 82.94 271 CYS B C 1
ATOM 5912 O O . CYS B 1 271 ? 22.062 3.609 15.109 1 82.94 271 CYS B O 1
ATOM 5914 N N . SER B 1 272 ? 22.656 5.754 15.508 1 82.81 272 SER B N 1
ATOM 5915 C CA . SER B 1 272 ? 23.906 5.602 14.766 1 82.81 272 SER B CA 1
ATOM 5916 C C . SER B 1 272 ? 24.891 4.699 15.508 1 82.81 272 SER B C 1
ATOM 5918 O O . SER B 1 272 ? 24.984 4.754 16.734 1 82.81 272 SER B O 1
ATOM 5920 N N . GLU B 1 273 ? 25.484 3.83 14.727 1 76.44 273 GLU B N 1
ATOM 5921 C CA . GLU B 1 273 ? 26.547 3.021 15.305 1 76.44 273 GLU B CA 1
ATOM 5922 C C . GLU B 1 273 ? 27.812 3.855 15.539 1 76.44 273 GLU B C 1
ATOM 5924 O O . GLU B 1 273 ? 28.672 3.471 16.328 1 76.44 273 GLU B O 1
ATOM 5929 N N . ASN B 1 274 ? 27.891 4.941 14.797 1 68.88 274 ASN B N 1
ATOM 5930 C CA . ASN B 1 274 ? 29.016 5.863 14.914 1 68.88 274 ASN B CA 1
ATOM 5931 C C . ASN B 1 274 ? 28.641 7.125 15.68 1 68.88 274 ASN B C 1
ATOM 5933 O O . ASN B 1 274 ? 27.844 7.934 15.203 1 68.88 274 ASN B O 1
ATOM 5937 N N . GLN B 1 275 ? 29.156 7.246 16.812 1 61 275 GLN B N 1
ATOM 5938 C CA . GLN B 1 275 ? 28.812 8.344 17.719 1 61 275 GLN B CA 1
ATOM 5939 C C . GLN B 1 275 ? 29.188 9.688 17.109 1 61 275 GLN B C 1
ATOM 5941 O O . GLN B 1 275 ? 28.625 10.719 17.484 1 61 275 GLN B O 1
ATOM 5946 N N . GLU B 1 276 ? 30.062 9.758 16.188 1 57.5 276 GLU B N 1
ATOM 5947 C CA . GLU B 1 276 ? 30.562 11.016 15.641 1 57.5 276 GLU B CA 1
ATOM 5948 C C . GLU B 1 276 ? 29.531 11.68 14.742 1 57.5 276 GLU B C 1
ATOM 5950 O O . GLU B 1 276 ? 29.594 12.883 14.484 1 57.5 276 GLU B O 1
ATOM 5955 N N . ILE B 1 277 ? 28.688 10.984 14.234 1 61.06 277 ILE B N 1
ATOM 5956 C CA . ILE B 1 277 ? 27.766 11.578 13.273 1 61.06 277 ILE B CA 1
ATOM 5957 C C . ILE B 1 277 ? 26.406 11.789 13.922 1 61.06 277 ILE B C 1
ATOM 5959 O O . ILE B 1 277 ? 25.359 11.531 13.305 1 61.06 277 ILE B O 1
ATOM 5963 N N . VAL B 1 278 ? 26.453 12.297 15.156 1 64.81 278 VAL B N 1
ATOM 5964 C CA . VAL B 1 278 ? 25.219 12.492 15.883 1 64.81 278 VAL B CA 1
ATOM 5965 C C . VAL B 1 278 ? 24.703 13.914 15.664 1 64.81 278 VAL B C 1
ATOM 5967 O O . VAL B 1 278 ? 25.484 14.859 15.57 1 64.81 278 VAL B O 1
ATOM 5970 N N . CYS B 1 279 ? 23.516 14.102 15.055 1 75.56 279 CYS B N 1
ATOM 5971 C CA . CYS B 1 279 ? 22.812 15.375 15.023 1 75.56 279 CYS B CA 1
ATOM 5972 C C . CYS B 1 279 ? 22.156 15.672 16.375 1 75.56 279 CYS B C 1
ATOM 5974 O O . CYS B 1 279 ? 21.172 15.031 16.75 1 75.56 279 CYS B O 1
ATOM 5976 N N . PRO B 1 280 ? 22.938 16.672 17.062 1 65.62 280 PRO B N 1
ATOM 5977 C CA . PRO B 1 280 ? 22.312 17 18.344 1 65.62 280 PRO B CA 1
ATOM 5978 C C . PRO B 1 280 ? 20.984 17.734 18.188 1 65.62 280 PRO B C 1
ATOM 5980 O O . PRO B 1 280 ? 20.672 18.219 17.094 1 65.62 280 PRO B O 1
ATOM 5983 N N . GLY B 1 281 ? 19.953 17.766 19.141 1 63.97 281 GLY B N 1
ATOM 5984 C CA . GLY B 1 281 ? 18.75 18.578 19.219 1 63.97 281 GLY B CA 1
ATOM 5985 C C . GLY B 1 281 ? 17.484 17.828 18.828 1 63.97 281 GLY B C 1
ATOM 5986 O O . GLY B 1 281 ? 16.375 18.281 19.094 1 63.97 281 GLY B O 1
ATOM 5987 N N . HIS B 1 282 ? 17.672 16.656 18.281 1 66 282 HIS B N 1
ATOM 5988 C CA . HIS B 1 282 ? 16.516 15.836 17.891 1 66 282 HIS B CA 1
ATOM 5989 C C . HIS B 1 282 ? 15.594 16.594 16.953 1 66 282 HIS B C 1
ATOM 5991 O O . HIS B 1 282 ? 16.016 16.984 15.852 1 66 282 HIS B O 1
ATOM 5997 N N . TYR B 1 283 ? 14.383 17.031 17.391 1 73.44 283 TYR B N 1
ATOM 5998 C CA . TYR B 1 283 ? 13.391 17.672 16.531 1 73.44 283 TYR B CA 1
ATOM 5999 C C . TYR B 1 283 ? 13.398 19.188 16.703 1 73.44 283 TYR B C 1
ATOM 6001 O O . TYR B 1 283 ? 12.703 19.906 15.977 1 73.44 283 TYR B O 1
ATOM 6009 N N . THR B 1 284 ? 14.289 19.75 17.516 1 76.5 284 THR B N 1
ATOM 6010 C CA . THR B 1 284 ? 14.266 21.172 17.828 1 76.5 284 THR B CA 1
ATOM 6011 C C . THR B 1 284 ? 15.281 21.938 16.969 1 76.5 284 THR B C 1
ATOM 6013 O O . THR B 1 284 ? 15.227 23.156 16.875 1 76.5 284 THR B O 1
ATOM 6016 N N . SER B 1 285 ? 16.188 21.109 16.375 1 79.25 285 SER B N 1
ATOM 6017 C CA . SER B 1 285 ? 17.234 21.797 15.625 1 79.25 285 SER B CA 1
ATOM 6018 C C . SER B 1 285 ? 17.5 21.078 14.297 1 79.25 285 SER B C 1
ATOM 6020 O O . SER B 1 285 ? 17.422 19.859 14.219 1 79.25 285 SER B O 1
ATOM 6022 N N . ASN B 1 286 ? 17.859 21.938 13.398 1 85.69 286 ASN B N 1
ATOM 6023 C CA . ASN B 1 286 ? 18.219 21.453 12.07 1 85.69 286 ASN B CA 1
ATOM 6024 C C . ASN B 1 286 ? 19.516 20.656 12.102 1 85.69 286 ASN B C 1
ATOM 6026 O O . ASN B 1 286 ? 20.469 21.031 12.789 1 85.69 286 ASN B O 1
ATOM 6030 N N . CYS B 1 287 ? 19.594 19.562 11.398 1 88.56 287 CYS B N 1
ATOM 6031 C CA . CYS B 1 287 ? 20.812 18.781 11.211 1 88.56 287 CYS B CA 1
ATOM 6032 C C . CYS B 1 287 ? 21.391 18.984 9.82 1 88.56 287 CYS B C 1
ATOM 6034 O O . CYS B 1 287 ? 20.969 18.328 8.859 1 88.56 287 CYS B O 1
ATOM 6036 N N . GLU B 1 288 ? 22.375 19.703 9.688 1 90.12 288 GLU B N 1
ATOM 6037 C CA . GLU B 1 288 ? 22.953 20.078 8.398 1 90.12 288 GLU B CA 1
ATOM 6038 C C . GLU B 1 288 ? 23.75 18.906 7.797 1 90.12 288 GLU B C 1
ATOM 6040 O O . GLU B 1 288 ? 24 18.891 6.59 1 90.12 288 GLU B O 1
ATOM 6045 N N . LYS B 1 289 ? 24.062 17.969 8.586 1 89.06 289 LYS B N 1
ATOM 6046 C CA . LYS B 1 289 ? 24.891 16.844 8.148 1 89.06 289 LYS B CA 1
ATOM 6047 C C . LYS B 1 289 ? 24.172 16.016 7.098 1 89.06 289 LYS B C 1
ATOM 6049 O O . LYS B 1 289 ? 24.797 15.273 6.336 1 89.06 289 LYS B O 1
ATOM 6054 N N . ILE B 1 290 ? 22.875 16.109 7.059 1 93.06 290 ILE B N 1
ATOM 6055 C CA . ILE B 1 290 ? 22.156 15.242 6.141 1 93.06 290 ILE B CA 1
ATOM 6056 C C . ILE B 1 290 ? 21.844 15.992 4.852 1 93.06 290 ILE B C 1
ATOM 6058 O O . ILE B 1 290 ? 21.25 15.43 3.928 1 93.06 290 ILE B O 1
ATOM 6062 N N . ASP B 1 291 ? 22.344 17.25 4.676 1 95.25 291 ASP B N 1
ATOM 6063 C CA . ASP B 1 291 ? 22.031 18.109 3.533 1 95.25 291 ASP B CA 1
ATOM 6064 C C . ASP B 1 291 ? 22.688 17.578 2.26 1 95.25 291 ASP B C 1
ATOM 6066 O O . ASP B 1 291 ? 22.219 17.844 1.153 1 95.25 291 ASP B O 1
ATOM 6070 N N . GLN B 1 292 ? 23.719 16.828 2.393 1 96 292 GLN B N 1
ATOM 6071 C CA . GLN B 1 292 ? 24.562 16.484 1.255 1 96 292 GLN B CA 1
ATOM 6072 C C . GLN B 1 292 ? 24.047 15.234 0.545 1 96 292 GLN B C 1
ATOM 6074 O O . GLN B 1 292 ? 24.547 14.883 -0.531 1 96 292 GLN B O 1
ATOM 6079 N N . TYR B 1 293 ? 23.141 14.57 1.058 1 97.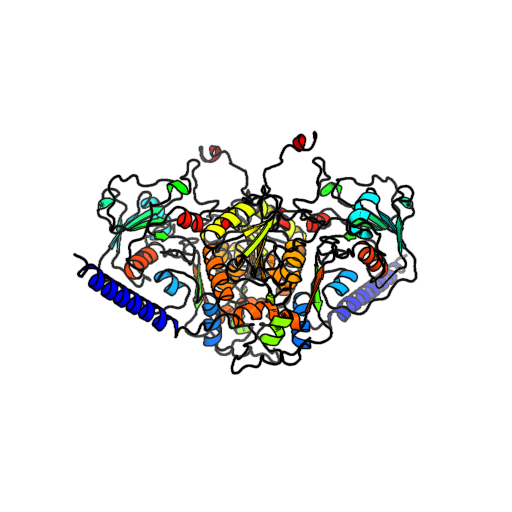12 293 TYR B N 1
ATOM 6080 C CA . TYR B 1 293 ? 22.75 13.281 0.504 1 97.12 293 TYR B CA 1
ATOM 6081 C C . TYR B 1 293 ? 21.719 13.453 -0.602 1 97.12 293 TYR B C 1
ATOM 6083 O O . TYR B 1 293 ? 20.828 14.305 -0.505 1 97.12 293 TYR B O 1
ATOM 6091 N N . LEU B 1 294 ? 21.812 12.57 -1.616 1 98.25 294 LEU B N 1
ATOM 6092 C CA . LEU B 1 294 ? 20.875 12.578 -2.738 1 98.25 294 LEU B CA 1
ATOM 6093 C C . LEU B 1 294 ? 19.531 12 -2.328 1 98.25 294 LEU B C 1
ATOM 6095 O O . LEU B 1 294 ? 18.5 12.391 -2.861 1 98.25 294 LEU B O 1
ATOM 6099 N N . PHE B 1 295 ? 19.578 11.016 -1.438 1 98.69 295 PHE B N 1
ATOM 6100 C CA . PHE B 1 295 ? 18.375 10.312 -1.007 1 98.69 295 PHE B CA 1
ATOM 6101 C C . PHE B 1 295 ? 18.25 10.352 0.51 1 98.69 295 PHE B C 1
ATOM 6103 O O . PHE B 1 295 ? 19.25 10.352 1.228 1 98.69 295 PHE B O 1
ATOM 6110 N N . TYR B 1 296 ? 17.047 10.477 0.977 1 98.25 296 TYR B N 1
ATOM 6111 C CA . TYR B 1 296 ? 16.719 10.367 2.395 1 98.25 296 TYR B CA 1
ATOM 6112 C C . TYR B 1 296 ? 15.711 9.25 2.641 1 98.25 296 TYR B C 1
ATOM 6114 O O . TYR B 1 296 ? 14.633 9.234 2.047 1 98.25 296 TYR B O 1
ATOM 6122 N N . LEU B 1 297 ? 16.062 8.297 3.479 1 97.94 297 LEU B N 1
ATOM 6123 C CA . LEU B 1 297 ? 15.188 7.18 3.826 1 97.94 297 LEU B CA 1
ATOM 6124 C C . LEU B 1 297 ? 14.172 7.586 4.883 1 97.94 297 LEU B C 1
ATOM 6126 O O . LEU B 1 297 ? 14.531 7.832 6.039 1 97.94 297 LEU B O 1
ATOM 6130 N N . VAL B 1 298 ? 12.922 7.711 4.457 1 97.5 298 VAL B N 1
ATOM 6131 C CA . VAL B 1 298 ? 11.82 8.062 5.344 1 97.5 298 VAL B CA 1
ATOM 6132 C C . VAL B 1 298 ? 11.227 6.793 5.957 1 97.5 298 VAL B C 1
ATOM 6134 O O . VAL B 1 298 ? 10.391 6.129 5.336 1 97.5 298 VAL B O 1
ATOM 6137 N N . LEU B 1 299 ? 11.586 6.48 7.16 1 94.5 299 LEU B N 1
ATOM 6138 C CA . LEU B 1 299 ? 11.047 5.348 7.902 1 94.5 299 LEU B CA 1
ATOM 6139 C C . LEU B 1 299 ? 10.086 5.816 8.992 1 94.5 299 LEU B C 1
ATOM 6141 O O . LEU B 1 299 ? 10.516 6.137 10.102 1 94.5 299 LEU B O 1
ATOM 6145 N N . GLU B 1 300 ? 8.812 5.836 8.664 1 93.12 300 GLU B N 1
ATOM 6146 C CA . GLU B 1 300 ? 7.82 6.25 9.648 1 93.12 300 GLU B CA 1
ATOM 6147 C C . GLU B 1 300 ? 7.652 5.195 10.742 1 93.12 300 GLU B C 1
ATOM 6149 O O . GLU B 1 300 ? 7.859 4.004 10.5 1 93.12 300 GLU B O 1
ATOM 6154 N N . ASN B 1 301 ? 7.312 5.617 11.953 1 89.38 301 ASN B N 1
ATOM 6155 C CA . ASN B 1 301 ? 7.133 4.68 13.055 1 89.38 301 ASN B CA 1
ATOM 6156 C C . ASN B 1 301 ? 5.77 3.998 12.992 1 89.38 301 ASN B C 1
ATOM 6158 O O . ASN B 1 301 ? 5.477 3.111 13.797 1 89.38 301 ASN B O 1
ATOM 6162 N N . ALA B 1 302 ? 4.945 4.453 12.078 1 91.5 302 ALA B N 1
ATOM 6163 C CA . ALA B 1 302 ? 3.668 3.809 11.789 1 91.5 302 ALA B CA 1
ATOM 6164 C C . ALA B 1 302 ? 3.334 3.887 10.305 1 91.5 302 ALA B C 1
ATOM 6166 O O . ALA B 1 302 ? 3.588 4.906 9.656 1 91.5 302 ALA B O 1
ATOM 6167 N N . MET B 1 303 ? 2.795 2.846 9.828 1 92.38 303 MET B N 1
ATOM 6168 C CA . MET B 1 303 ? 2.346 2.814 8.438 1 92.38 303 MET B CA 1
ATOM 6169 C C . MET B 1 303 ? 0.833 2.996 8.352 1 92.38 303 MET B C 1
ATOM 6171 O O . MET B 1 303 ? 0.105 2.045 8.062 1 92.38 303 MET B O 1
ATOM 6175 N N . CYS B 1 304 ? 0.352 4.207 8.633 1 95.12 304 CYS B N 1
ATOM 6176 C CA . CYS B 1 304 ? -1.063 4.551 8.703 1 95.12 304 CYS B CA 1
ATOM 6177 C C . CYS B 1 304 ? -1.435 5.566 7.633 1 95.12 304 CYS B C 1
ATOM 6179 O O . CYS B 1 304 ? -0.568 6.277 7.117 1 95.12 304 CYS B O 1
ATOM 6181 N N . ARG B 1 305 ? -2.693 5.621 7.359 1 96.5 305 ARG B N 1
ATOM 6182 C CA . ARG B 1 305 ? -3.215 6.496 6.312 1 96.5 305 ARG B CA 1
ATOM 6183 C C . ARG B 1 305 ? -2.746 7.934 6.52 1 96.5 305 ARG B C 1
ATOM 6185 O O . ARG B 1 305 ? -2.887 8.484 7.613 1 96.5 305 ARG B O 1
ATOM 6192 N N . GLN B 1 306 ? -2.078 8.461 5.48 1 98 306 GLN B N 1
ATOM 6193 C CA . GLN B 1 306 ? -1.703 9.859 5.285 1 98 306 GLN B CA 1
ATOM 6194 C C . GLN B 1 306 ? -0.735 10.32 6.367 1 98 306 GLN B C 1
ATOM 6196 O O . GLN B 1 306 ? -0.535 11.523 6.555 1 98 306 GLN B O 1
ATOM 6201 N N . TYR B 1 307 ? -0.197 9.375 7.117 1 97.56 307 TYR B N 1
ATOM 6202 C CA . TYR B 1 307 ? 0.786 9.742 8.133 1 97.56 307 TYR B CA 1
ATOM 6203 C C . TYR B 1 307 ? 2.152 9.984 7.504 1 97.56 307 TYR B C 1
ATOM 6205 O O . TYR B 1 307 ? 2.963 9.07 7.379 1 97.56 307 TYR B O 1
ATOM 6213 N N . MET B 1 308 ? 2.432 11.234 7.117 1 97.69 308 MET B N 1
ATOM 6214 C CA . MET B 1 308 ? 3.674 11.75 6.547 1 97.69 308 MET B CA 1
ATOM 6215 C C . MET B 1 308 ? 4.234 12.883 7.398 1 97.69 308 MET B C 1
ATOM 6217 O O . MET B 1 308 ? 3.658 13.969 7.449 1 97.69 308 MET B O 1
ATOM 6221 N N . THR B 1 309 ? 5.371 12.648 8.016 1 96.25 309 THR B N 1
ATOM 6222 C CA . THR B 1 309 ? 5.844 13.539 9.07 1 96.25 309 THR B CA 1
ATOM 6223 C C . THR B 1 309 ? 6.934 14.469 8.539 1 96.25 309 THR B C 1
ATOM 6225 O O . THR B 1 309 ? 7.117 14.594 7.328 1 96.25 309 THR B O 1
ATOM 6228 N N . GLU B 1 310 ? 7.57 15.148 9.508 1 93.94 310 GLU B N 1
ATOM 6229 C CA . GLU B 1 310 ? 8.633 16.109 9.203 1 93.94 310 GLU B CA 1
ATOM 6230 C C . GLU B 1 310 ? 9.82 15.414 8.539 1 93.94 310 GLU B C 1
ATOM 6232 O O . GLU B 1 310 ? 10.578 16.047 7.797 1 93.94 310 GLU B O 1
ATOM 6237 N N . LYS B 1 311 ? 9.977 14.078 8.742 1 93.31 311 LYS B N 1
ATOM 6238 C CA . LYS B 1 311 ? 11.047 13.328 8.086 1 93.31 311 LYS B CA 1
ATOM 6239 C C . LYS B 1 311 ? 10.969 13.477 6.566 1 93.31 311 LYS B C 1
ATOM 6241 O O . LYS B 1 311 ? 11.984 13.664 5.902 1 93.31 311 LYS B O 1
ATOM 6246 N N . LEU B 1 312 ? 9.789 13.414 6.109 1 97.5 312 LEU B N 1
ATOM 6247 C CA . LEU B 1 312 ? 9.539 13.492 4.676 1 97.5 312 LEU B CA 1
ATOM 6248 C C . LEU B 1 312 ? 9.664 14.93 4.18 1 97.5 312 LEU B C 1
ATOM 6250 O O . LEU B 1 312 ? 10.43 15.203 3.252 1 97.5 312 LEU B O 1
ATOM 6254 N N . PHE B 1 313 ? 9.047 15.836 4.785 1 97.75 313 PHE B N 1
ATOM 6255 C CA . PHE B 1 313 ? 8.906 17.188 4.266 1 97.75 313 PHE B CA 1
ATOM 6256 C C . PHE B 1 313 ? 10.156 18.016 4.551 1 97.75 313 PHE B C 1
ATOM 6258 O O . PHE B 1 313 ? 10.648 18.734 3.682 1 97.75 313 PHE B O 1
ATOM 6265 N N . TYR B 1 314 ? 10.68 17.875 5.738 1 96.31 314 TYR B N 1
ATOM 6266 C CA . TYR B 1 314 ? 11.82 18.703 6.09 1 96.31 314 TYR B CA 1
ATOM 6267 C C . TYR B 1 314 ? 13.133 17.984 5.797 1 96.31 314 TYR B C 1
ATOM 6269 O O . TYR B 1 314 ? 13.953 18.469 5.016 1 96.31 314 TYR B O 1
ATOM 6277 N N . ASN B 1 315 ? 13.297 16.781 6.359 1 95.44 315 ASN B N 1
ATOM 6278 C CA . ASN B 1 315 ? 14.578 16.078 6.246 1 95.44 315 ASN B CA 1
ATOM 6279 C C . ASN B 1 315 ? 14.852 15.641 4.812 1 95.44 315 ASN B C 1
ATOM 6281 O O . ASN B 1 315 ? 16.016 15.461 4.426 1 95.44 315 ASN B O 1
ATOM 6285 N N . ALA B 1 316 ? 13.812 15.492 4.012 1 98 316 ALA B N 1
ATOM 6286 C CA . ALA B 1 316 ? 14.023 15.094 2.619 1 98 316 ALA B CA 1
ATOM 6287 C C . ALA B 1 316 ? 13.789 16.266 1.675 1 98 316 ALA B C 1
ATOM 6289 O O . ALA B 1 316 ? 14.734 16.938 1.267 1 98 316 ALA B O 1
ATOM 6290 N N . TYR B 1 317 ? 12.594 16.688 1.438 1 98.56 317 TYR B N 1
ATOM 6291 C CA . TYR B 1 317 ? 12.25 17.672 0.41 1 98.56 317 TYR B CA 1
ATOM 6292 C C . TYR B 1 317 ? 12.961 19 0.657 1 98.56 317 TYR B C 1
ATOM 6294 O O . TYR B 1 317 ? 13.562 19.562 -0.258 1 98.56 317 TYR B O 1
ATOM 6302 N N . GLU B 1 318 ? 12.852 19.5 1.866 1 97.19 318 GLU B N 1
ATOM 6303 C CA . GLU B 1 318 ? 13.414 20.812 2.164 1 97.19 318 GLU B CA 1
ATOM 6304 C C . GLU B 1 318 ? 14.922 20.828 1.961 1 97.19 318 GLU B C 1
ATOM 6306 O O . GLU B 1 318 ? 15.5 21.859 1.615 1 97.19 318 GLU B O 1
ATOM 6311 N N . LYS B 1 319 ? 15.516 19.703 2.088 1 96.81 319 LYS B N 1
ATOM 6312 C CA . LYS B 1 319 ? 16.969 19.625 2.004 1 96.81 319 LYS B CA 1
ATOM 6313 C C . LYS B 1 319 ? 17.422 19.156 0.624 1 96.81 319 LYS B C 1
ATOM 6315 O O . LYS B 1 319 ? 18.609 18.953 0.386 1 96.81 319 LYS B O 1
ATOM 6320 N N . GLY B 1 320 ? 16.5 18.938 -0.269 1 98.38 320 GLY B N 1
ATOM 6321 C CA . GLY B 1 320 ? 16.812 18.625 -1.655 1 98.38 320 GLY B CA 1
ATOM 6322 C C . GLY B 1 320 ? 17.047 17.156 -1.897 1 98.38 320 GLY B C 1
ATOM 6323 O O . GLY B 1 320 ? 17.625 16.766 -2.916 1 98.38 320 GLY B O 1
ATOM 6324 N N . ALA B 1 321 ? 16.719 16.328 -0.976 1 98.62 321 ALA B N 1
ATOM 6325 C CA . ALA B 1 321 ? 16.859 14.883 -1.155 1 98.62 321 ALA B CA 1
ATOM 6326 C C . ALA B 1 321 ? 15.594 14.266 -1.739 1 98.62 321 ALA B C 1
ATOM 6328 O O . ALA B 1 321 ? 14.5 14.805 -1.56 1 98.62 321 ALA B O 1
ATOM 6329 N N . ILE B 1 322 ? 15.727 13.203 -2.512 1 98.81 322 ILE B N 1
ATOM 6330 C CA . ILE B 1 322 ? 14.594 12.375 -2.928 1 98.81 322 ILE B CA 1
ATOM 6331 C C . ILE B 1 322 ? 14.203 11.438 -1.793 1 98.81 322 ILE B C 1
ATOM 6333 O O . ILE B 1 322 ? 15.008 10.609 -1.354 1 98.81 322 ILE B O 1
ATOM 6337 N N . PRO B 1 323 ? 12.984 11.57 -1.303 1 98.88 323 PRO B N 1
ATOM 6338 C CA . PRO B 1 323 ? 12.586 10.656 -0.226 1 98.88 323 PRO B CA 1
ATOM 6339 C C . PRO B 1 323 ? 12.367 9.227 -0.712 1 98.88 323 PRO B C 1
ATOM 6341 O O . PRO B 1 323 ? 11.812 9.016 -1.794 1 98.88 323 PRO B O 1
ATOM 6344 N N . ILE B 1 324 ? 12.844 8.289 0.005 1 98.75 324 ILE B N 1
ATOM 6345 C CA . ILE B 1 324 ? 12.508 6.875 -0.079 1 98.75 324 ILE B CA 1
ATOM 6346 C C . ILE B 1 324 ? 11.57 6.5 1.07 1 98.75 324 ILE B C 1
ATOM 6348 O O . ILE B 1 324 ? 11.992 6.449 2.229 1 98.75 324 ILE B O 1
ATOM 6352 N N . ILE B 1 325 ? 10.367 6.148 0.728 1 98 325 ILE B N 1
ATOM 6353 C CA . ILE B 1 325 ? 9.32 6.191 1.747 1 98 325 ILE B CA 1
ATOM 6354 C C . ILE B 1 325 ? 8.898 4.773 2.117 1 98 325 ILE B C 1
ATOM 6356 O O . ILE B 1 325 ? 8.477 4 1.256 1 98 325 ILE B O 1
ATOM 6360 N N . ARG B 1 326 ? 9.023 4.383 3.324 1 95.5 326 ARG B N 1
ATOM 6361 C CA . ARG B 1 326 ? 8.312 3.307 4.004 1 95.5 326 ARG B CA 1
ATOM 6362 C C . ARG B 1 326 ? 7.406 3.855 5.102 1 95.5 326 ARG B C 1
ATOM 6364 O O . ARG B 1 326 ? 7.859 4.113 6.219 1 95.5 326 ARG B O 1
ATOM 6371 N N . GLY B 1 327 ? 6.188 4.008 4.793 1 94 327 GLY B N 1
ATOM 6372 C CA . GLY B 1 327 ? 5.211 4.672 5.641 1 94 327 GLY B CA 1
ATOM 6373 C C . GLY B 1 327 ? 3.779 4.469 5.176 1 94 327 GLY B C 1
ATOM 6374 O O . GLY B 1 327 ? 3.303 3.336 5.094 1 94 327 GLY B O 1
ATOM 6375 N N . PRO B 1 328 ? 3.1 5.613 4.875 1 95.69 328 PRO B N 1
ATOM 6376 C CA . PRO B 1 328 ? 1.722 5.457 4.402 1 95.69 328 PRO B CA 1
ATOM 6377 C C . PRO B 1 328 ? 1.636 4.742 3.059 1 95.69 328 PRO B C 1
ATOM 6379 O O . PRO B 1 328 ? 2.637 4.637 2.344 1 95.69 328 PRO B O 1
ATOM 6382 N N . PRO B 1 329 ? 0.397 4.293 2.742 1 94.31 329 PRO B N 1
ATOM 6383 C CA . PRO B 1 329 ? 0.213 3.635 1.449 1 94.31 329 PRO B CA 1
ATOM 6384 C C . PRO B 1 329 ? 0.632 4.512 0.273 1 94.31 329 PRO B C 1
ATOM 6386 O O . PRO B 1 329 ? 0.525 5.742 0.345 1 94.31 329 PRO B O 1
ATOM 6389 N N . LEU B 1 330 ? 1.063 3.859 -0.789 1 95.62 330 LEU B N 1
ATOM 6390 C CA . LEU B 1 330 ? 1.537 4.516 -2.002 1 95.62 330 LEU B CA 1
ATOM 6391 C C . LEU B 1 330 ? 0.513 5.527 -2.508 1 95.62 330 LEU B C 1
ATOM 6393 O O . LEU B 1 330 ? 0.879 6.617 -2.953 1 95.62 330 LEU B O 1
ATOM 6397 N N . GLN B 1 331 ? -0.738 5.203 -2.395 1 94.56 331 GLN B N 1
ATOM 6398 C CA . GLN B 1 331 ? -1.785 6.055 -2.943 1 94.56 331 GLN B CA 1
ATOM 6399 C C . GLN B 1 331 ? -1.847 7.391 -2.209 1 94.56 331 GLN B C 1
ATOM 6401 O O . GLN B 1 331 ? -2.119 8.43 -2.818 1 94.56 331 GLN B O 1
ATOM 6406 N N . ASP B 1 332 ? -1.651 7.336 -0.899 1 97.19 332 ASP B N 1
ATOM 6407 C CA . ASP B 1 332 ? -1.628 8.586 -0.138 1 97.19 332 ASP B CA 1
ATOM 6408 C C . ASP B 1 332 ? -0.486 9.484 -0.597 1 97.19 332 ASP B C 1
ATOM 6410 O O . ASP B 1 332 ? -0.672 10.695 -0.771 1 97.19 332 ASP B O 1
ATOM 6414 N N . CYS B 1 333 ? 0.655 8.859 -0.815 1 97.81 333 CYS B N 1
ATOM 6415 C CA . CYS B 1 333 ? 1.819 9.609 -1.271 1 97.81 333 CYS B CA 1
ATOM 6416 C C . CYS B 1 333 ? 1.576 10.211 -2.652 1 97.81 333 CYS B C 1
ATOM 6418 O O . CYS B 1 333 ? 1.86 11.383 -2.885 1 97.81 333 CYS B O 1
ATOM 6420 N N . GLN B 1 334 ? 1.022 9.453 -3.523 1 97.12 334 GLN B N 1
ATOM 6421 C CA . GLN B 1 334 ? 0.765 9.914 -4.887 1 97.12 334 GLN B CA 1
ATOM 6422 C C . GLN B 1 334 ? -0.238 11.062 -4.902 1 97.12 334 GLN B C 1
ATOM 6424 O O . GLN B 1 334 ? -0.147 11.961 -5.742 1 97.12 334 GLN B O 1
ATOM 6429 N N . ALA B 1 335 ? -1.115 11.008 -3.988 1 96.94 335 ALA B N 1
ATOM 6430 C CA . ALA B 1 335 ? -2.191 12 -3.977 1 96.94 335 ALA B CA 1
ATOM 6431 C C . ALA B 1 335 ? -1.733 13.305 -3.332 1 96.94 335 ALA B C 1
ATOM 6433 O O . ALA B 1 335 ? -2.201 14.383 -3.699 1 96.94 335 ALA B O 1
ATOM 6434 N N . LEU B 1 336 ? -0.796 13.188 -2.398 1 98.31 336 LEU B N 1
ATOM 6435 C CA . LEU B 1 336 ? -0.589 14.359 -1.555 1 98.31 336 LEU B CA 1
ATOM 6436 C C . LEU B 1 336 ? 0.806 14.938 -1.763 1 98.31 336 LEU B C 1
ATOM 6438 O O . LEU B 1 336 ? 1.059 16.094 -1.421 1 98.31 336 LEU B O 1
ATOM 6442 N N . LEU B 1 337 ? 1.741 14.164 -2.291 1 98.75 337 LEU B N 1
ATOM 6443 C CA . LEU B 1 337 ? 3.104 14.648 -2.486 1 98.75 337 LEU B CA 1
ATOM 6444 C C . LEU B 1 337 ? 3.291 15.195 -3.898 1 98.75 337 LEU B C 1
ATOM 6446 O O . LEU B 1 337 ? 2.457 14.953 -4.777 1 98.75 337 LEU B O 1
ATOM 6450 N N . PRO B 1 338 ? 4.379 15.992 -4.102 1 98.5 338 PRO B N 1
ATOM 6451 C CA . PRO B 1 338 ? 4.582 16.5 -5.461 1 98.5 338 PRO B CA 1
ATOM 6452 C C . PRO B 1 338 ? 4.691 15.375 -6.492 1 98.5 338 PRO B C 1
ATOM 6454 O O . PRO B 1 338 ? 5.223 14.297 -6.188 1 98.5 338 PRO B O 1
ATOM 6457 N N . PRO B 1 339 ? 4.203 15.641 -7.68 1 97.44 339 PRO B N 1
ATOM 6458 C CA . PRO B 1 339 ? 4.223 14.594 -8.703 1 97.44 339 PRO B CA 1
ATOM 6459 C C . PRO B 1 339 ? 5.633 14.102 -9.016 1 97.44 339 PRO B C 1
ATOM 6461 O O . PRO B 1 339 ? 6.559 14.906 -9.148 1 97.44 339 PRO B O 1
ATOM 6464 N N . ASN B 1 340 ? 5.809 12.789 -9.047 1 97 340 ASN B N 1
ATOM 6465 C CA . ASN B 1 340 ? 7.062 12.141 -9.414 1 97 340 ASN B CA 1
ATOM 6466 C C . ASN B 1 340 ? 8.219 12.633 -8.547 1 97 340 ASN B C 1
ATOM 6468 O O . ASN B 1 340 ? 9.266 13.031 -9.07 1 97 340 ASN B O 1
ATOM 6472 N N . SER B 1 341 ? 8.062 12.57 -7.258 1 98.75 341 SER B N 1
ATOM 6473 C CA . SER B 1 341 ? 9.023 13.25 -6.398 1 98.75 341 SER B CA 1
ATOM 6474 C C . SER B 1 341 ? 9.602 12.297 -5.355 1 98.75 341 SER B C 1
ATOM 6476 O O . SER B 1 341 ? 10.398 12.711 -4.508 1 98.75 341 SER B O 1
ATOM 6478 N N . PHE B 1 342 ? 9.203 11.008 -5.414 1 98.81 342 PHE B N 1
ATOM 6479 C CA . PHE B 1 342 ? 9.617 10.094 -4.352 1 98.81 342 PHE B CA 1
ATOM 6480 C C . PHE B 1 342 ? 9.766 8.68 -4.883 1 98.81 342 PHE B C 1
ATOM 6482 O O . PHE B 1 342 ? 9.359 8.383 -6.012 1 98.81 342 PHE B O 1
ATOM 6489 N N . ILE B 1 343 ? 10.43 7.918 -4.094 1 98.38 343 ILE B N 1
ATOM 6490 C CA . ILE B 1 343 ? 10.5 6.473 -4.273 1 98.38 343 ILE B CA 1
ATOM 6491 C C . ILE B 1 343 ? 9.766 5.773 -3.131 1 98.38 343 ILE B C 1
ATOM 6493 O O . ILE B 1 343 ? 10.023 6.055 -1.959 1 98.38 343 ILE B O 1
ATOM 6497 N N . HIS B 1 344 ? 8.766 4.977 -3.467 1 97.56 344 HIS B N 1
ATOM 6498 C CA . HIS B 1 344 ? 8.062 4.188 -2.461 1 97.56 344 HIS B CA 1
ATOM 6499 C C . HIS B 1 344 ? 8.547 2.742 -2.453 1 97.56 344 HIS B C 1
ATOM 6501 O O . HIS B 1 344 ? 8.664 2.115 -3.508 1 97.56 344 HIS B O 1
ATOM 6507 N N . VAL B 1 345 ? 8.766 2.227 -1.311 1 95.5 345 VAL B N 1
ATOM 6508 C CA . VAL B 1 345 ? 9.375 0.904 -1.212 1 95.5 345 VAL B CA 1
ATOM 6509 C C . VAL B 1 345 ? 8.445 -0.141 -1.822 1 95.5 345 VAL B C 1
ATOM 6511 O O . VAL B 1 345 ? 8.898 -1.161 -2.342 1 95.5 345 VAL B O 1
ATOM 6514 N N . ASP B 1 346 ? 7.16 0.152 -1.796 1 92.62 346 ASP B N 1
ATOM 6515 C CA . ASP B 1 346 ? 6.172 -0.807 -2.283 1 92.62 346 ASP B CA 1
ATOM 6516 C C . ASP B 1 346 ? 6.266 -0.968 -3.799 1 92.62 346 ASP B C 1
ATOM 6518 O O . ASP B 1 346 ? 5.68 -1.893 -4.367 1 92.62 346 ASP B O 1
ATOM 6522 N N . ASN B 1 347 ? 6.98 -0.087 -4.457 1 94 347 ASN B N 1
ATOM 6523 C CA . ASN B 1 347 ? 7.148 -0.217 -5.902 1 94 347 ASN B CA 1
ATOM 6524 C C . ASN B 1 347 ? 8.188 -1.276 -6.254 1 94 347 ASN B C 1
ATOM 6526 O O . ASN B 1 347 ? 8.375 -1.606 -7.426 1 94 347 ASN B O 1
ATOM 6530 N N . PHE B 1 348 ? 8.812 -1.831 -5.184 1 93.69 348 PHE B N 1
ATOM 6531 C CA . PHE B 1 348 ? 9.867 -2.812 -5.383 1 93.69 348 PHE B CA 1
ATOM 6532 C C . PHE B 1 348 ? 9.562 -4.105 -4.637 1 93.69 348 PHE B C 1
ATOM 6534 O O . PHE B 1 348 ? 9.117 -4.07 -3.486 1 93.69 348 PHE B O 1
ATOM 6541 N N . LEU B 1 349 ? 9.805 -5.141 -5.246 1 91.69 349 LEU B N 1
ATOM 6542 C CA . LEU B 1 349 ? 9.484 -6.434 -4.66 1 91.69 349 LEU B CA 1
ATOM 6543 C C . LEU B 1 349 ? 10.32 -6.695 -3.414 1 91.69 349 LEU B C 1
ATOM 6545 O O . LEU B 1 349 ? 9.82 -7.234 -2.426 1 91.69 349 LEU B O 1
ATOM 6549 N N . THR B 1 350 ? 11.688 -6.352 -3.471 1 91.44 350 THR B N 1
ATOM 6550 C CA . THR B 1 350 ? 12.602 -6.559 -2.355 1 91.44 350 THR B CA 1
ATOM 6551 C C . THR B 1 350 ? 13.477 -5.324 -2.139 1 91.44 350 THR B C 1
ATOM 6553 O O . THR B 1 350 ? 13.594 -4.477 -3.025 1 91.44 350 THR B O 1
ATOM 6556 N N . PRO B 1 351 ? 14.117 -5.25 -0.915 1 94.38 351 PRO B N 1
ATOM 6557 C CA . PRO B 1 351 ? 15.078 -4.164 -0.688 1 94.38 351 PRO B CA 1
ATOM 6558 C C . PRO B 1 351 ? 16.25 -4.207 -1.655 1 94.38 351 PRO B C 1
ATOM 6560 O O . PRO B 1 351 ? 16.812 -3.162 -2 1 94.38 351 PRO B O 1
ATOM 6563 N N . SER B 1 352 ? 16.594 -5.406 -2.098 1 94.38 352 SER B N 1
ATOM 6564 C CA . SER B 1 352 ? 17.656 -5.531 -3.092 1 94.38 352 SER B CA 1
ATOM 6565 C C . SER B 1 352 ? 17.281 -4.828 -4.395 1 94.38 352 SER B C 1
ATOM 6567 O O . SER B 1 352 ? 18.094 -4.102 -4.969 1 94.38 352 SER B O 1
ATOM 6569 N N . ASP B 1 353 ? 16.016 -5.023 -4.809 1 94.44 353 ASP B N 1
ATOM 6570 C CA . ASP B 1 353 ? 15.531 -4.352 -6.012 1 94.44 353 ASP B CA 1
ATOM 6571 C C . ASP B 1 353 ? 15.57 -2.834 -5.844 1 94.44 353 ASP B C 1
ATOM 6573 O O . ASP B 1 353 ? 15.93 -2.109 -6.773 1 94.44 353 ASP B O 1
ATOM 6577 N N . LEU B 1 354 ? 15.219 -2.377 -4.715 1 96.56 354 LEU B N 1
ATOM 6578 C CA . LEU B 1 354 ? 15.242 -0.951 -4.402 1 96.56 354 LEU B CA 1
ATOM 6579 C C . LEU B 1 354 ? 16.656 -0.397 -4.488 1 96.56 354 LEU B C 1
ATOM 6581 O O . LEU B 1 354 ? 16.891 0.655 -5.09 1 96.56 354 LEU B O 1
ATOM 6585 N N . ALA B 1 355 ? 17.609 -1.13 -3.908 1 97.12 355 ALA B N 1
ATOM 6586 C CA . ALA B 1 355 ? 19 -0.698 -3.916 1 97.12 355 ALA B CA 1
ATOM 6587 C C . ALA B 1 355 ? 19.516 -0.517 -5.344 1 97.12 355 ALA B C 1
ATOM 6589 O O . ALA B 1 355 ? 20.156 0.488 -5.656 1 97.12 355 ALA B O 1
ATOM 6590 N N . VAL B 1 356 ? 19.172 -1.451 -6.164 1 95.88 356 VAL B N 1
ATOM 6591 C CA . VAL B 1 356 ? 19.609 -1.402 -7.559 1 95.88 356 VAL B CA 1
ATOM 6592 C C . VAL B 1 356 ? 19.047 -0.149 -8.227 1 95.88 356 VAL B C 1
ATOM 6594 O O . VAL B 1 356 ? 19.766 0.56 -8.938 1 95.88 356 VAL B O 1
ATOM 6597 N N . GLU B 1 357 ? 17.797 0.159 -7.984 1 95.88 357 GLU B N 1
ATOM 6598 C CA . GLU B 1 357 ? 17.172 1.324 -8.594 1 95.88 357 GLU B CA 1
ATOM 6599 C C . GLU B 1 357 ? 17.812 2.621 -8.102 1 95.88 357 GLU B C 1
ATOM 6601 O O . GLU B 1 357 ? 18.031 3.551 -8.875 1 95.88 357 GLU B O 1
ATOM 6606 N N . ILE B 1 358 ? 18.094 2.693 -6.82 1 97.69 358 ILE B N 1
ATOM 6607 C CA . ILE B 1 358 ? 18.703 3.887 -6.246 1 97.69 358 ILE B CA 1
ATOM 6608 C C . ILE B 1 358 ? 20.062 4.141 -6.902 1 97.69 358 ILE B C 1
ATOM 6610 O O . ILE B 1 358 ? 20.375 5.277 -7.266 1 97.69 358 ILE B O 1
ATOM 6614 N N . ILE B 1 359 ? 20.828 3.113 -7.102 1 97 359 ILE B N 1
ATOM 6615 C CA . ILE B 1 359 ? 22.141 3.219 -7.742 1 97 359 ILE B CA 1
ATOM 6616 C C . ILE B 1 359 ? 21.969 3.688 -9.188 1 97 359 ILE B C 1
ATOM 6618 O O . ILE B 1 359 ? 22.672 4.582 -9.641 1 97 359 ILE B O 1
ATOM 6622 N N . ASN B 1 360 ? 20.969 3.113 -9.859 1 95.44 360 ASN B N 1
ATOM 6623 C CA . ASN B 1 360 ? 20.719 3.5 -11.242 1 95.44 360 ASN B CA 1
ATOM 6624 C C . ASN B 1 360 ? 20.344 4.977 -11.352 1 95.44 360 ASN B C 1
ATOM 6626 O O . ASN B 1 360 ? 20.828 5.68 -12.234 1 95.44 360 ASN B O 1
ATOM 6630 N N . ILE B 1 361 ? 19.5 5.461 -10.469 1 97.12 361 ILE B N 1
ATOM 6631 C CA . ILE B 1 361 ? 19.078 6.855 -10.477 1 97.12 361 ILE B CA 1
ATOM 6632 C C . ILE B 1 361 ? 20.281 7.758 -10.219 1 97.12 361 ILE B C 1
ATOM 6634 O O . ILE B 1 361 ? 20.453 8.781 -10.883 1 97.12 361 ILE B O 1
ATOM 6638 N N . SER B 1 362 ? 21.125 7.367 -9.297 1 96.75 362 SER B N 1
ATOM 6639 C CA . SER B 1 362 ? 22.25 8.195 -8.883 1 96.75 362 SER B CA 1
ATOM 6640 C C . SER B 1 362 ? 23.266 8.367 -10.016 1 96.75 362 SER B C 1
ATOM 6642 O O . SER B 1 362 ? 24.016 9.344 -10.047 1 96.75 362 SER B O 1
ATOM 6644 N N . LYS B 1 363 ? 23.281 7.48 -10.953 1 95.75 363 LYS B N 1
ATOM 6645 C CA . LYS B 1 363 ? 24.297 7.477 -12.016 1 95.75 363 LYS B CA 1
ATOM 6646 C C . LYS B 1 363 ? 23.797 8.242 -13.234 1 95.75 363 LYS B C 1
ATOM 6648 O O . LYS B 1 363 ? 24.562 8.461 -14.188 1 95.75 363 LYS B O 1
ATOM 6653 N N . ASP B 1 364 ? 22.562 8.609 -13.219 1 95.19 364 ASP B N 1
ATOM 6654 C CA . ASP B 1 364 ? 21.953 9.305 -14.344 1 95.19 364 ASP B CA 1
ATOM 6655 C C . ASP B 1 364 ? 21.375 10.648 -13.906 1 95.19 364 ASP B C 1
ATOM 6657 O O . ASP B 1 364 ? 20.266 10.703 -13.375 1 95.19 364 ASP B O 1
ATOM 6661 N N . ASP B 1 365 ? 22.016 11.703 -14.289 1 94.31 365 ASP B N 1
ATOM 6662 C CA . ASP B 1 365 ? 21.625 13.031 -13.836 1 94.31 365 ASP B CA 1
ATOM 6663 C C . ASP B 1 365 ? 20.219 13.383 -14.32 1 94.31 365 ASP B C 1
ATOM 6665 O O . ASP B 1 365 ? 19.438 14.016 -13.594 1 94.31 365 ASP B O 1
ATOM 6669 N N . LYS B 1 366 ? 20.016 12.984 -15.531 1 95.06 366 LYS B N 1
ATOM 6670 C CA . LYS B 1 366 ? 18.688 13.281 -16.062 1 95.06 366 LYS B CA 1
ATOM 6671 C C . LYS B 1 366 ? 17.609 12.547 -15.281 1 95.06 366 LYS B C 1
ATOM 6673 O O . LYS B 1 366 ? 16.578 13.133 -14.922 1 95.06 366 LYS B O 1
ATOM 6678 N N . LYS B 1 367 ? 17.828 11.281 -14.984 1 96.5 367 LYS B N 1
ATOM 6679 C CA . LYS B 1 367 ? 16.875 10.5 -14.188 1 96.5 367 LYS B CA 1
ATOM 6680 C C . LYS B 1 367 ? 16.766 11.055 -12.773 1 96.5 367 LYS B C 1
ATOM 6682 O O . LYS B 1 367 ? 15.664 11.18 -12.234 1 96.5 367 LYS B O 1
ATOM 6687 N N . LEU B 1 368 ? 17.875 11.414 -12.266 1 97.94 368 LEU B N 1
ATOM 6688 C CA . LEU B 1 368 ? 17.906 11.977 -10.922 1 97.94 368 LEU B CA 1
ATOM 6689 C C . LEU B 1 368 ? 17.109 13.273 -10.852 1 97.94 368 LEU B C 1
ATOM 6691 O O . LEU B 1 368 ? 16.25 13.438 -9.977 1 97.94 368 LEU B O 1
ATOM 6695 N N . LEU B 1 369 ? 17.297 14.125 -11.797 1 97.88 369 LEU B N 1
ATOM 6696 C CA . LEU B 1 369 ? 16.672 15.438 -11.789 1 97.88 369 LEU B CA 1
ATOM 6697 C C . LEU B 1 369 ? 15.203 15.344 -12.172 1 97.88 369 LEU B C 1
ATOM 6699 O O . LEU B 1 369 ? 14.422 16.266 -11.906 1 97.88 369 LEU B O 1
ATOM 6703 N N . SER B 1 370 ? 14.828 14.242 -12.812 1 97.5 370 SER B N 1
ATOM 6704 C CA . SER B 1 370 ? 13.414 14.047 -13.117 1 97.5 370 SER B CA 1
ATOM 6705 C C . SER B 1 370 ? 12.586 13.961 -11.836 1 97.5 370 SER B C 1
ATOM 6707 O O . SER B 1 370 ? 11.398 14.297 -11.836 1 97.5 370 SER B O 1
ATOM 6709 N N . TYR B 1 371 ? 13.18 13.594 -10.719 1 98.5 371 TYR B N 1
ATOM 6710 C CA . TYR B 1 371 ? 12.5 13.523 -9.438 1 98.5 371 TYR B CA 1
ATOM 6711 C C . TYR B 1 371 ? 12.375 14.906 -8.812 1 98.5 371 TYR B C 1
ATOM 6713 O O . TYR B 1 371 ? 11.766 15.07 -7.75 1 98.5 371 TYR B O 1
ATOM 6721 N N . HIS B 1 372 ? 12.93 15.906 -9.461 1 98.5 372 HIS B N 1
ATOM 6722 C CA . HIS B 1 372 ? 12.93 17.266 -8.93 1 98.5 372 HIS B CA 1
ATOM 6723 C C . HIS B 1 372 ? 12.195 18.219 -9.867 1 98.5 372 HIS B C 1
ATOM 6725 O O . HIS B 1 372 ? 12.117 19.422 -9.594 1 98.5 372 HIS B O 1
ATOM 6731 N N . LEU B 1 373 ? 11.617 17.703 -10.961 1 97.31 373 LEU B N 1
ATOM 6732 C CA . LEU B 1 373 ? 10.93 18.547 -11.93 1 97.31 373 LEU B CA 1
ATOM 6733 C C . LEU B 1 373 ? 9.758 19.281 -11.281 1 97.31 373 LEU B C 1
ATOM 6735 O O . LEU B 1 373 ? 9.414 20.391 -11.688 1 97.31 373 LEU B O 1
ATOM 6739 N N . TRP B 1 374 ? 9.227 18.672 -10.227 1 98.06 374 TRP B N 1
ATOM 6740 C CA . TRP B 1 374 ? 8.07 19.25 -9.539 1 98.06 374 TRP B CA 1
ATOM 6741 C C . TRP B 1 374 ? 8.398 20.625 -8.977 1 98.06 374 TRP B C 1
ATOM 6743 O O . TRP B 1 374 ? 7.508 21.453 -8.805 1 98.06 374 TRP B O 1
ATOM 6753 N N . ARG B 1 375 ? 9.633 20.922 -8.727 1 98.5 375 ARG B N 1
ATOM 6754 C CA . ARG B 1 375 ? 10.055 22.172 -8.109 1 98.5 375 ARG B CA 1
ATOM 6755 C C . ARG B 1 375 ? 9.797 23.344 -9.039 1 98.5 375 ARG B C 1
ATOM 6757 O O . ARG B 1 375 ? 9.797 24.5 -8.594 1 98.5 375 ARG B O 1
ATOM 6764 N N . ASN B 1 376 ? 9.602 23.062 -10.297 1 97.94 376 ASN B N 1
ATOM 6765 C CA . ASN B 1 376 ? 9.273 24.125 -11.242 1 97.94 376 ASN B CA 1
ATOM 6766 C C . ASN B 1 376 ? 7.832 24.594 -11.07 1 97.94 376 ASN B C 1
ATOM 6768 O O . ASN B 1 376 ? 7.492 25.703 -11.484 1 97.94 376 ASN B O 1
ATOM 6772 N N . HIS B 1 377 ? 7.004 23.781 -10.453 1 97.88 377 HIS B N 1
ATOM 6773 C CA . HIS B 1 377 ? 5.574 24.062 -10.469 1 97.88 377 HIS B CA 1
ATOM 6774 C C . HIS B 1 377 ? 5 24.094 -9.055 1 97.88 377 HIS B C 1
ATOM 6776 O O . HIS B 1 377 ? 3.891 24.594 -8.836 1 97.88 377 HIS B O 1
ATOM 6782 N N . PHE B 1 378 ? 5.707 23.531 -8.133 1 98.5 378 PHE B N 1
ATOM 6783 C CA . PHE B 1 378 ? 5.211 23.375 -6.773 1 98.5 378 PHE B CA 1
ATOM 6784 C C . PHE B 1 378 ? 6.289 23.75 -5.758 1 98.5 378 PHE B C 1
ATOM 6786 O O . PHE B 1 378 ? 7.465 23.859 -6.109 1 98.5 378 PHE B O 1
ATOM 6793 N N . LYS B 1 379 ? 5.879 24 -4.547 1 98.19 379 LYS B N 1
ATOM 6794 C CA . LYS B 1 379 ? 6.754 24.062 -3.379 1 98.19 379 LYS B CA 1
ATOM 6795 C C . LYS B 1 379 ? 6.203 23.234 -2.232 1 98.19 379 LYS B C 1
ATOM 6797 O O . LYS B 1 379 ? 5.004 22.938 -2.189 1 98.19 379 LYS B O 1
ATOM 6802 N N . VAL B 1 380 ? 7.09 22.766 -1.388 1 98.06 380 VAL B N 1
ATOM 6803 C CA . VAL B 1 380 ? 6.684 22.078 -0.169 1 98.06 380 VAL B CA 1
ATOM 6804 C C . VAL B 1 380 ? 6.789 23.031 1.023 1 98.06 380 VAL B C 1
ATOM 6806 O O . VAL B 1 380 ? 7.727 23.828 1.107 1 98.06 380 VAL B O 1
ATOM 6809 N N . VAL B 1 381 ? 5.801 22.922 1.898 1 97.31 381 VAL B N 1
ATOM 6810 C CA . VAL B 1 381 ? 5.824 23.766 3.1 1 97.31 381 VAL B CA 1
ATOM 6811 C C . VAL B 1 381 ? 5.809 22.875 4.34 1 97.31 381 VAL B C 1
ATOM 6813 O O . VAL B 1 381 ? 5.172 21.812 4.348 1 97.31 381 VAL B O 1
ATOM 6816 N N . ASN B 1 382 ? 6.547 23.266 5.348 1 95.62 382 ASN B N 1
ATOM 6817 C CA . ASN B 1 382 ? 6.57 22.625 6.664 1 95.62 382 ASN B CA 1
ATOM 6818 C C . ASN B 1 382 ? 5.699 23.391 7.66 1 95.62 382 ASN B C 1
ATOM 6820 O O . ASN B 1 382 ? 5.879 24.594 7.859 1 95.62 382 ASN B O 1
ATOM 6824 N N . GLU B 1 383 ? 4.855 22.672 8.359 1 94.19 383 GLU B N 1
ATOM 6825 C CA . GLU B 1 383 ? 3.771 23.406 8.992 1 94.19 383 GLU B CA 1
ATOM 6826 C C . GLU B 1 383 ? 3.555 22.953 10.43 1 94.19 383 GLU B C 1
ATOM 6828 O O . GLU B 1 383 ? 2.512 23.219 11.023 1 94.19 383 GLU B O 1
ATOM 6833 N N . HIS B 1 384 ? 4.531 22.234 11.055 1 94.38 384 HIS B N 1
ATOM 6834 C CA . HIS B 1 384 ? 4.27 21.625 12.352 1 94.38 384 HIS B CA 1
ATOM 6835 C C . HIS B 1 384 ? 5.168 22.219 13.43 1 94.38 384 HIS B C 1
ATOM 6837 O O . HIS B 1 384 ? 5.137 21.781 14.586 1 94.38 384 HIS B O 1
ATOM 6843 N N . GLY B 1 385 ? 6.02 23.109 13.133 1 91.81 385 GLY B N 1
ATOM 6844 C CA . GLY B 1 385 ? 6.812 23.828 14.125 1 91.81 385 GLY B CA 1
ATOM 6845 C C . GLY B 1 385 ? 8.086 23.094 14.5 1 91.81 385 GLY B C 1
ATOM 6846 O O . GLY B 1 385 ? 8.742 23.438 15.492 1 91.81 385 GLY B O 1
ATOM 6847 N N . TYR B 1 386 ? 8.398 22 13.734 1 89.56 386 TYR B N 1
ATOM 6848 C CA . TYR B 1 386 ? 9.648 21.281 13.992 1 89.56 386 TYR B CA 1
ATOM 6849 C C . TYR B 1 386 ? 10.805 21.906 13.227 1 89.56 386 TYR B C 1
ATOM 6851 O O . TYR B 1 386 ? 10.602 22.531 12.18 1 89.56 386 TYR B O 1
ATOM 6859 N N . PHE B 1 387 ? 12.031 21.828 13.781 1 87.38 387 PHE B N 1
ATOM 6860 C CA . PHE B 1 387 ? 13.281 22.234 13.156 1 87.38 387 PHE B CA 1
ATOM 6861 C C . PHE B 1 387 ? 13.266 23.719 12.828 1 87.38 387 PHE B C 1
ATOM 6863 O O . PHE B 1 387 ? 13.789 24.156 11.805 1 87.38 387 PHE B O 1
ATOM 6870 N N . GLY B 1 388 ? 12.508 24.453 13.602 1 83.31 388 GLY B N 1
ATOM 6871 C CA . GLY B 1 388 ? 12.477 25.906 13.453 1 83.31 388 GLY B CA 1
ATOM 6872 C C . GLY B 1 388 ? 11.484 26.375 12.414 1 83.31 388 GLY B C 1
ATOM 6873 O O . GLY B 1 388 ? 11.453 27.562 12.07 1 83.31 388 GLY B O 1
ATOM 6874 N N . THR B 1 389 ? 10.695 25.453 11.914 1 90.5 389 THR B N 1
ATOM 6875 C CA . THR B 1 389 ? 9.688 25.828 10.93 1 90.5 389 THR B CA 1
ATOM 6876 C C . THR B 1 389 ? 8.438 26.375 11.617 1 90.5 389 THR B C 1
ATOM 6878 O O . THR B 1 389 ? 8.312 26.281 12.836 1 90.5 389 THR B O 1
ATOM 6881 N N . LYS B 1 390 ? 7.582 26.922 10.859 1 92.88 390 LYS B N 1
ATOM 6882 C CA . LYS B 1 390 ? 6.363 27.531 11.391 1 92.88 390 LYS B CA 1
ATOM 6883 C C . LYS B 1 390 ? 5.355 26.469 11.812 1 92.88 390 LYS B C 1
ATOM 6885 O O . LYS B 1 390 ? 5.332 25.375 11.266 1 92.88 390 LYS B O 1
ATOM 6890 N N . SER B 1 391 ? 4.609 26.797 12.82 1 96 391 SER B N 1
ATOM 6891 C CA . SER B 1 391 ? 3.418 26.031 13.156 1 96 391 SER B CA 1
ATOM 6892 C C . SER B 1 391 ? 2.15 26.766 12.719 1 96 391 SER B C 1
ATOM 6894 O O . SER B 1 391 ? 2.016 27.969 12.93 1 96 391 SER B O 1
ATOM 6896 N N . VAL B 1 392 ? 1.241 26.031 12.172 1 97.62 392 VAL B N 1
ATOM 6897 C CA . VAL B 1 392 ? 0.038 26.688 11.664 1 97.62 392 VAL B CA 1
ATOM 6898 C C . VAL B 1 392 ? -1.179 26.219 12.461 1 97.62 392 VAL B C 1
ATOM 6900 O O . VAL B 1 392 ? -2.32 26.484 12.07 1 97.62 392 VAL B O 1
ATOM 6903 N N . HIS B 1 393 ? -1.004 25.547 13.547 1 98.25 393 HIS B N 1
ATOM 6904 C CA . HIS B 1 393 ? -2.086 24.922 14.305 1 98.25 393 HIS B CA 1
ATOM 6905 C C . HIS B 1 393 ? -3.119 25.953 14.742 1 98.25 393 HIS B C 1
ATOM 6907 O O . HIS B 1 393 ? -4.316 25.781 14.5 1 98.25 393 HIS B O 1
ATOM 6913 N N . LEU B 1 394 ? -2.643 27.047 15.352 1 98.31 394 LEU B N 1
ATOM 6914 C CA . LEU B 1 394 ? -3.557 28.062 15.867 1 98.31 394 LEU B CA 1
ATOM 6915 C C . LEU B 1 394 ? -4.238 28.812 14.727 1 98.31 394 LEU B C 1
ATOM 6917 O O . LEU B 1 394 ? -5.43 29.125 14.805 1 98.31 394 LEU B O 1
ATOM 6921 N N . CYS B 1 395 ? -3.518 29.047 13.719 1 98.06 395 CYS B N 1
ATOM 6922 C CA . CYS B 1 395 ? -4.098 29.656 12.531 1 98.06 395 CYS B CA 1
ATOM 6923 C C . CYS B 1 395 ? -5.207 28.797 11.953 1 98.06 395 CYS B C 1
ATOM 6925 O O . CYS B 1 395 ? -6.305 29.281 11.68 1 98.06 395 CYS B O 1
ATOM 6927 N N . ARG B 1 396 ? -4.945 27.5 11.812 1 98.38 396 ARG B N 1
ATOM 6928 C CA . ARG B 1 396 ? -5.898 26.578 11.211 1 98.38 396 ARG B CA 1
ATOM 6929 C C . ARG B 1 396 ? -7.156 26.453 12.07 1 98.38 396 ARG B C 1
ATOM 6931 O O . ARG B 1 396 ? -8.258 26.312 11.539 1 98.38 396 ARG B O 1
ATOM 6938 N N . LEU B 1 397 ? -6.973 26.484 13.375 1 98.25 397 LEU B N 1
ATOM 6939 C CA . LEU B 1 397 ? -8.133 26.5 14.273 1 98.25 397 LEU B CA 1
ATOM 6940 C C . LEU B 1 397 ? -9.016 27.703 13.992 1 98.25 397 LEU B C 1
ATOM 6942 O O . LEU B 1 397 ? -10.234 27.562 13.852 1 98.25 397 LEU B O 1
ATOM 6946 N N . CYS B 1 398 ? -8.391 28.844 13.914 1 98.19 398 CYS B N 1
ATOM 6947 C CA . CYS B 1 398 ? -9.141 30.078 13.664 1 98.19 398 CYS B CA 1
ATOM 6948 C C . CYS B 1 398 ? -9.797 30.047 12.289 1 98.19 398 CYS B C 1
ATOM 6950 O O . CYS B 1 398 ? -10.953 30.438 12.148 1 98.19 398 CYS B O 1
ATOM 6952 N N . GLU B 1 399 ? -9.07 29.578 11.328 1 97.81 399 GLU B N 1
ATOM 6953 C CA . GLU B 1 399 ? -9.625 29.453 9.984 1 97.81 399 GLU B CA 1
ATOM 6954 C C . GLU B 1 399 ? -10.836 28.531 9.969 1 97.81 399 GLU B C 1
ATOM 6956 O O . GLU B 1 399 ? -11.844 28.812 9.32 1 97.81 399 GLU B O 1
ATOM 6961 N N . ALA B 1 400 ? -10.719 27.438 10.648 1 97.88 400 ALA B N 1
ATOM 6962 C CA . ALA B 1 400 ? -11.844 26.5 10.695 1 97.88 400 ALA B CA 1
ATOM 6963 C C . ALA B 1 400 ? -13.07 27.156 11.328 1 97.88 400 ALA B C 1
ATOM 6965 O O . ALA B 1 400 ? -14.188 26.984 10.844 1 97.88 400 ALA B O 1
ATOM 6966 N N . MET B 1 401 ? -12.859 27.922 12.438 1 97 401 MET B N 1
ATOM 6967 C CA . MET B 1 401 ? -13.969 28.625 13.094 1 97 401 MET B CA 1
ATOM 6968 C C . MET B 1 401 ? -14.648 29.578 12.133 1 97 401 MET B C 1
ATOM 6970 O O . MET B 1 401 ? -15.859 29.812 12.227 1 97 401 MET B O 1
ATOM 6974 N N . ASN B 1 402 ? -13.875 30.062 11.203 1 97.06 402 ASN B N 1
ATOM 6975 C CA . ASN B 1 402 ? -14.391 31.062 10.273 1 97.06 402 ASN B CA 1
ATOM 6976 C C . ASN B 1 402 ? -15.055 30.422 9.062 1 97.06 402 ASN B C 1
ATOM 6978 O O . ASN B 1 402 ? -16.062 30.922 8.57 1 97.06 402 ASN B O 1
ATOM 6982 N N . TYR B 1 403 ? -14.484 29.328 8.57 1 96.31 403 TYR B N 1
ATOM 6983 C CA . TYR B 1 403 ? -14.844 28.859 7.238 1 96.31 403 TYR B CA 1
ATOM 6984 C C . TYR B 1 403 ? -15.773 27.656 7.316 1 96.31 403 TYR B C 1
ATOM 6986 O O . TYR B 1 403 ? -16.609 27.438 6.434 1 96.31 403 TYR B O 1
ATOM 6994 N N . ASN B 1 404 ? -15.547 26.734 8.328 1 96 404 ASN B N 1
ATOM 6995 C CA . ASN B 1 404 ? -16.234 25.453 8.336 1 96 404 ASN B CA 1
ATOM 6996 C C . ASN B 1 404 ? -17.719 25.625 8.625 1 96 404 ASN B C 1
ATOM 6998 O O . ASN B 1 404 ? -18.141 26.641 9.18 1 96 404 ASN B O 1
ATOM 7002 N N . ASP B 1 405 ? -18.453 24.562 8.25 1 89 405 ASP B N 1
ATOM 7003 C CA . ASP B 1 405 ? -19.891 24.516 8.492 1 89 405 ASP B CA 1
ATOM 7004 C C . ASP B 1 405 ? -20.188 24.594 9.984 1 89 405 ASP B C 1
ATOM 7006 O O . ASP B 1 405 ? -19.578 23.891 10.789 1 89 405 ASP B O 1
ATOM 7010 N N . GLU B 1 406 ? -21.078 25.406 10.344 1 83.19 406 GLU B N 1
ATOM 7011 C CA . GLU B 1 406 ? -21.391 25.656 11.75 1 83.19 406 GLU B CA 1
ATOM 7012 C C . GLU B 1 406 ? -22.391 24.641 12.281 1 83.19 406 GLU B C 1
ATOM 7014 O O . GLU B 1 406 ? -22.734 24.656 13.469 1 83.19 406 GLU B O 1
ATOM 7019 N N . ARG B 1 407 ? -22.781 23.766 11.484 1 84.56 407 ARG B N 1
ATOM 7020 C CA . ARG B 1 407 ? -23.781 22.797 11.93 1 84.56 407 ARG B CA 1
ATOM 7021 C C . ARG B 1 407 ? -23.266 21.953 13.086 1 84.56 407 ARG B C 1
ATOM 7023 O O . ARG B 1 407 ? -22.094 21.562 13.094 1 84.56 407 ARG B O 1
ATOM 7030 N N . GLU B 1 408 ? -24.203 21.781 13.906 1 87.69 408 GLU B N 1
ATOM 7031 C CA . GLU B 1 408 ? -23.875 20.953 15.07 1 87.69 408 GLU B CA 1
ATOM 7032 C C . GLU B 1 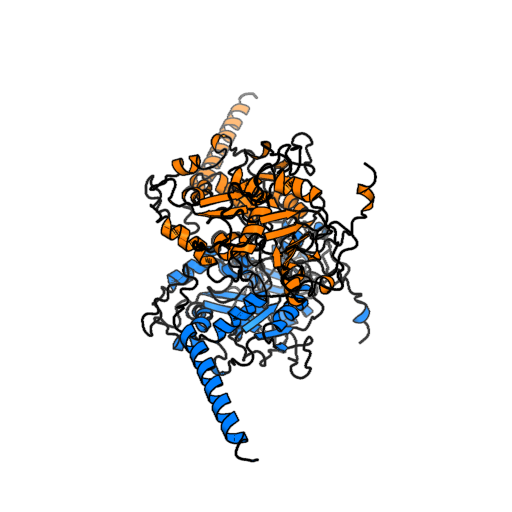408 ? -23.703 19.5 14.68 1 87.69 408 GLU B C 1
ATOM 7034 O O . GLU B 1 408 ? -24.516 18.938 13.953 1 87.69 408 GLU B O 1
ATOM 7039 N N . LYS B 1 409 ? -22.609 19.016 15.102 1 92.69 409 LYS B N 1
ATOM 7040 C CA . LYS B 1 409 ? -22.359 17.594 14.961 1 92.69 409 LYS B CA 1
ATOM 7041 C C . LYS B 1 409 ? -21.562 17.047 16.141 1 92.69 409 LYS B C 1
ATOM 7043 O O . LYS B 1 409 ? -20.906 17.812 16.859 1 92.69 409 LYS B O 1
ATOM 7048 N N . ILE B 1 410 ? -21.781 15.781 16.344 1 93.88 410 ILE B N 1
ATOM 7049 C CA . ILE B 1 410 ? -21.031 15.07 17.391 1 93.88 410 ILE B CA 1
ATOM 7050 C C . ILE B 1 410 ? -20.5 13.75 16.828 1 93.88 410 ILE B C 1
ATOM 7052 O O . ILE B 1 410 ? -21.203 13.055 16.094 1 93.88 410 ILE B O 1
ATOM 7056 N N . TYR B 1 411 ? -19.281 13.469 17.109 1 95.69 411 TYR B N 1
ATOM 7057 C CA . TYR B 1 411 ? -18.688 12.219 16.641 1 95.69 411 TYR B CA 1
ATOM 7058 C C . TYR B 1 411 ? -19.141 11.039 17.5 1 95.69 411 TYR B C 1
ATOM 7060 O O . TYR B 1 411 ? -18.906 11.016 18.703 1 95.69 411 TYR B O 1
ATOM 7068 N N . ASP B 1 412 ? -19.812 10.125 16.891 1 96.31 412 ASP B N 1
ATOM 7069 C CA . ASP B 1 412 ? -20.125 8.883 17.594 1 96.31 412 ASP B CA 1
ATOM 7070 C C . ASP B 1 412 ? -18.938 7.914 17.531 1 96.31 412 ASP B C 1
ATOM 7072 O O . ASP B 1 412 ? -17.859 8.281 17.094 1 96.31 412 ASP B O 1
ATOM 7076 N N . GLU B 1 413 ? -19.125 6.746 18.062 1 96.06 413 GLU B N 1
ATOM 7077 C CA . GLU B 1 413 ? -18.031 5.781 18.156 1 96.06 413 GLU B CA 1
ATOM 7078 C C . GLU B 1 413 ? -17.516 5.414 16.766 1 96.06 413 GLU B C 1
ATOM 7080 O O . GLU B 1 413 ? -16.312 5.27 16.562 1 96.06 413 GLU B O 1
ATOM 7085 N N . ASP B 1 414 ? -18.406 5.23 15.812 1 94.12 414 ASP B N 1
ATOM 7086 C CA . ASP B 1 414 ? -18.016 4.871 14.461 1 94.12 414 ASP B CA 1
ATOM 7087 C C . ASP B 1 414 ? -17.188 5.984 13.812 1 94.12 414 ASP B C 1
ATOM 7089 O O . ASP B 1 414 ? -16.203 5.711 13.117 1 94.12 414 ASP B O 1
ATOM 7093 N N . ASP B 1 415 ? -17.547 7.215 14.086 1 95.44 415 ASP B N 1
ATOM 7094 C CA . ASP B 1 415 ? -16.781 8.352 13.594 1 95.44 415 ASP B CA 1
ATOM 7095 C C . ASP B 1 415 ? -15.375 8.359 14.18 1 95.44 415 ASP B C 1
ATOM 7097 O O . ASP B 1 415 ? -14.398 8.555 13.453 1 95.44 415 ASP B O 1
ATOM 7101 N N . ILE B 1 416 ? -15.32 8.156 15.492 1 96.94 416 ILE B N 1
ATOM 7102 C CA . ILE B 1 416 ? -14.047 8.18 16.203 1 96.94 416 ILE B CA 1
ATOM 7103 C C . ILE B 1 416 ? -13.133 7.078 15.672 1 96.94 416 ILE B C 1
ATOM 7105 O O . ILE B 1 416 ? -11.93 7.293 15.492 1 96.94 416 ILE B O 1
ATOM 7109 N N . ARG B 1 417 ? -13.695 5.957 15.375 1 94.81 417 ARG B N 1
ATOM 7110 C CA . ARG B 1 417 ? -12.93 4.816 14.875 1 94.81 417 ARG B CA 1
ATOM 7111 C C . ARG B 1 417 ? -12.258 5.145 13.547 1 94.81 417 ARG B C 1
ATOM 7113 O O . ARG B 1 417 ? -11.164 4.656 13.266 1 94.81 417 ARG B O 1
ATOM 7120 N N . LEU B 1 418 ? -12.797 5.961 12.781 1 95 418 LEU B N 1
ATOM 7121 C CA . LEU B 1 418 ? -12.258 6.309 11.469 1 95 418 LEU B CA 1
ATOM 7122 C C . LEU B 1 418 ? -11 7.156 11.594 1 95 418 LEU B C 1
ATOM 7124 O O . LEU B 1 418 ? -10.266 7.34 10.625 1 95 418 LEU B O 1
ATOM 7128 N N . PHE B 1 419 ? -10.688 7.625 12.805 1 96.81 419 PHE B N 1
ATOM 7129 C CA . PHE B 1 419 ? -9.477 8.406 13.016 1 96.81 419 PHE B CA 1
ATOM 7130 C C . PHE B 1 419 ? -8.469 7.641 13.867 1 96.81 419 PHE B C 1
ATOM 7132 O O . PHE B 1 419 ? -7.273 7.941 13.852 1 96.81 419 PHE B O 1
ATOM 7139 N N . PHE B 1 420 ? -9 6.609 14.602 1 95.88 420 PHE B N 1
ATOM 7140 C CA . PHE B 1 420 ? -8.109 6.125 15.648 1 95.88 420 PHE B CA 1
ATOM 7141 C C . PHE B 1 420 ? -7.977 4.609 15.594 1 95.88 420 PHE B C 1
ATOM 7143 O O . PHE B 1 420 ? -7.113 4.031 16.25 1 95.88 420 PHE B O 1
ATOM 7150 N N . ASP B 1 421 ? -8.758 3.898 14.875 1 93.31 421 ASP B N 1
ATOM 7151 C CA . ASP B 1 421 ? -8.711 2.441 14.836 1 93.31 421 ASP B CA 1
ATOM 7152 C C . ASP B 1 421 ? -7.535 1.953 13.992 1 93.31 421 ASP B C 1
ATOM 7154 O O . ASP B 1 421 ? -7.555 2.064 12.766 1 93.31 421 ASP B O 1
ATOM 7158 N N . GLU B 1 422 ? -6.578 1.369 14.57 1 90.94 422 GLU B N 1
ATOM 7159 C CA . GLU B 1 422 ? -5.34 0.973 13.914 1 90.94 422 GLU B CA 1
ATOM 7160 C C . GLU B 1 422 ? -5.582 -0.144 12.898 1 90.94 422 GLU B C 1
ATOM 7162 O O . GLU B 1 422 ? -4.934 -0.197 11.852 1 90.94 422 GLU B O 1
ATOM 7167 N N . ASP B 1 423 ? -6.512 -1.024 13.148 1 85.81 423 ASP B N 1
ATOM 7168 C CA . ASP B 1 423 ? -6.781 -2.174 12.289 1 85.81 423 ASP B CA 1
ATOM 7169 C C . ASP B 1 423 ? -7.383 -1.732 10.953 1 85.81 423 ASP B C 1
ATOM 7171 O O . ASP B 1 423 ? -7.258 -2.436 9.953 1 85.81 423 ASP B O 1
ATOM 7175 N N . ILE B 1 424 ? -7.934 -0.553 11.055 1 87.81 424 ILE B N 1
ATOM 7176 C CA . ILE B 1 424 ? -8.633 -0.043 9.875 1 87.81 424 ILE B CA 1
ATOM 7177 C C . ILE B 1 424 ? -7.711 0.901 9.102 1 87.81 424 ILE B C 1
ATOM 7179 O O . ILE B 1 424 ? -7.723 0.916 7.867 1 87.81 424 ILE B O 1
ATOM 7183 N N . LEU B 1 425 ? -6.879 1.565 9.836 1 92.94 425 LEU B N 1
ATOM 7184 C CA . LEU B 1 425 ? -6.215 2.719 9.242 1 92.94 425 LEU B CA 1
ATOM 7185 C C . LEU B 1 425 ? -4.738 2.422 8.992 1 92.94 425 LEU B C 1
ATOM 7187 O O . LEU B 1 425 ? -4.07 3.158 8.266 1 92.94 425 LEU B O 1
ATOM 7191 N N . CYS B 1 426 ? -4.207 1.312 9.562 1 90.94 426 CYS B N 1
ATOM 7192 C CA . CYS B 1 426 ? -2.771 1.07 9.508 1 90.94 426 CYS B CA 1
ATOM 7193 C C . CYS B 1 426 ? -2.475 -0.339 9.008 1 90.94 426 CYS B C 1
ATOM 7195 O O . CYS B 1 426 ? -3.348 -1.209 9.039 1 90.94 426 CYS B O 1
ATOM 7197 N N . SER B 1 427 ? -1.352 -0.538 8.406 1 78.25 427 SER B N 1
ATOM 7198 C CA . SER B 1 427 ? -0.89 -1.863 8.008 1 78.25 427 SER B CA 1
ATOM 7199 C C . SER B 1 427 ? 0.05 -2.459 9.047 1 78.25 427 SER B C 1
ATOM 7201 O O . SER B 1 427 ? 0.429 -3.629 8.953 1 78.25 427 SER B O 1
ATOM 7203 N N . THR B 1 428 ? 0.667 -1.71 10.078 1 61.72 428 THR B N 1
ATOM 7204 C CA . THR B 1 428 ? 1.742 -2.172 10.953 1 61.72 428 THR B CA 1
ATOM 7205 C C . THR B 1 428 ? 1.184 -2.979 12.117 1 61.72 428 THR B C 1
ATOM 7207 O O . THR B 1 428 ? 0.044 -2.766 12.539 1 61.72 428 THR B O 1
ATOM 7210 N N . GLN B 1 429 ? 1.896 -4.062 12.477 1 51.78 429 GLN B N 1
ATOM 7211 C CA . GLN B 1 429 ? 1.773 -4.984 13.602 1 51.78 429 GLN B CA 1
ATOM 7212 C C . GLN B 1 429 ? 2.004 -4.266 14.922 1 51.78 429 GLN B C 1
ATOM 7214 O O . GLN B 1 429 ? 2.861 -3.383 15.016 1 51.78 429 GLN B O 1
ATOM 7219 N N . ARG B 1 430 ? 1.073 -4.18 15.906 1 46.78 430 ARG B N 1
ATOM 7220 C CA . ARG B 1 430 ? 1.284 -3.811 17.297 1 46.78 430 ARG B CA 1
ATOM 7221 C C . ARG B 1 430 ? 2.549 -4.461 17.859 1 46.78 430 ARG B C 1
ATOM 7223 O O . ARG B 1 430 ? 2.775 -5.656 17.656 1 46.78 430 ARG B O 1
ATOM 7230 N N . ASN B 1 431 ? 3.645 -3.717 17.938 1 39.88 431 ASN B N 1
ATOM 7231 C CA . ASN B 1 431 ? 4.664 -4.18 18.875 1 39.88 431 ASN B CA 1
ATOM 7232 C C . ASN B 1 431 ? 4.051 -4.574 20.219 1 39.88 431 ASN B C 1
ATOM 7234 O O . ASN B 1 431 ? 3.322 -3.793 20.828 1 39.88 431 ASN B O 1
ATOM 7238 N N . SER B 1 432 ? 3.711 -5.73 20.406 1 35.19 432 SER B N 1
ATOM 7239 C CA . SER B 1 432 ? 3.48 -6.094 21.797 1 35.19 432 SER B CA 1
ATOM 7240 C C . SER B 1 432 ? 4.555 -5.504 22.719 1 35.19 432 SER B C 1
ATOM 7242 O O . SER B 1 432 ? 4.801 -6.016 23.812 1 35.19 432 SER B O 1
ATOM 7244 N N . THR B 1 433 ? 5.516 -4.648 22.375 1 31.52 433 THR B N 1
ATOM 7245 C CA . THR B 1 433 ? 6.367 -4.234 23.484 1 31.52 433 THR B CA 1
ATOM 7246 C C . THR B 1 433 ? 5.629 -3.256 24.391 1 31.52 433 THR B C 1
ATOM 7248 O O . THR B 1 433 ? 5.457 -2.084 24.047 1 31.52 433 THR B O 1
ATOM 7251 N N . LYS B 1 434 ? 4.594 -3.445 25.125 1 31.69 434 LYS B N 1
ATOM 7252 C CA . LYS B 1 434 ? 4.484 -2.711 26.391 1 31.69 434 LYS B CA 1
ATOM 7253 C C . LYS B 1 434 ? 5.859 -2.504 27.016 1 31.69 434 LYS B C 1
ATOM 7255 O O . LYS B 1 434 ? 6.445 -3.441 27.562 1 31.69 434 LYS B O 1
ATOM 7260 N N . LEU B 1 435 ? 6.758 -1.707 26.562 1 28.12 435 LEU B N 1
ATOM 7261 C CA . LEU B 1 435 ? 7.824 -1.169 27.406 1 28.12 435 LEU B CA 1
ATOM 7262 C C . LEU B 1 435 ? 7.277 -0.723 28.75 1 28.12 435 LEU B C 1
ATOM 7264 O O . LEU B 1 435 ? 6.223 -0.09 28.828 1 28.12 435 LEU B O 1
ATOM 7268 N N . ASP B 1 436 ? 7.809 -1.223 29.891 1 26.14 436 ASP B N 1
ATOM 7269 C CA . ASP B 1 436 ? 7.977 -0.679 31.234 1 26.14 436 ASP B CA 1
ATOM 7270 C C . ASP B 1 436 ? 8.328 0.807 31.188 1 26.14 436 ASP B C 1
ATOM 7272 O O . ASP B 1 436 ? 9.344 1.193 30.609 1 26.14 436 ASP B O 1
ATOM 7276 N N . SER B 1 437 ? 7.477 1.718 31.109 1 28.56 437 SER B N 1
ATOM 7277 C CA . SER B 1 437 ? 7.543 3.123 31.5 1 28.56 437 SER B CA 1
ATOM 7278 C C . SER B 1 437 ? 8.57 3.348 32.594 1 28.56 437 SER B C 1
ATOM 7280 O O . SER B 1 437 ? 8.695 4.457 33.125 1 28.56 437 SER B O 1
ATOM 7282 N N . GLN B 1 438 ? 9.188 2.369 33.219 1 26.19 438 GLN B N 1
ATOM 7283 C CA . GLN B 1 438 ? 10.031 2.732 34.344 1 26.19 438 GLN B CA 1
ATOM 7284 C C . GLN B 1 438 ? 11.195 3.609 33.906 1 26.19 438 GLN B C 1
ATOM 7286 O O . GLN B 1 438 ? 11.859 4.238 34.75 1 26.19 438 GLN B O 1
ATOM 7291 N N . LEU B 1 439 ? 11.719 3.496 32.688 1 25.7 439 LEU B N 1
ATOM 7292 C CA . LEU B 1 439 ? 13.031 4.121 32.719 1 25.7 439 LEU B CA 1
ATOM 7293 C C . LEU B 1 439 ? 12.922 5.637 32.562 1 25.7 439 LEU B C 1
ATOM 7295 O O . LEU B 1 439 ? 13.93 6.336 32.531 1 25.7 439 LEU B O 1
ATOM 7299 N N . VAL B 1 440 ? 11.859 6.258 32.25 1 24.31 440 VAL B N 1
ATOM 7300 C CA . VAL B 1 440 ? 12 7.711 32.219 1 24.31 440 VAL B CA 1
ATOM 7301 C C . VAL B 1 440 ? 11.961 8.25 33.656 1 24.31 440 VAL B C 1
ATOM 7303 O O . VAL B 1 440 ? 11.805 9.461 33.844 1 24.31 440 VAL B O 1
ATOM 7306 N N . ILE B 1 441 ? 11.906 7.422 34.75 1 22.62 441 ILE B N 1
ATOM 7307 C CA . ILE B 1 441 ? 11.898 8.195 35.969 1 22.62 441 ILE B CA 1
ATOM 7308 C C . ILE B 1 441 ? 13.164 9.047 36.062 1 22.62 441 ILE B C 1
ATOM 7310 O O . ILE B 1 441 ? 13.109 10.211 36.469 1 22.62 441 ILE B O 1
ATOM 7314 N N . ASN B 1 442 ? 14.359 8.43 36.344 1 20.98 442 ASN B N 1
ATOM 7315 C CA . ASN B 1 442 ? 15.359 9.102 37.188 1 20.98 442 ASN B CA 1
ATOM 7316 C C . ASN B 1 442 ? 16.094 10.188 36.406 1 20.98 442 ASN B C 1
ATOM 7318 O O . ASN B 1 442 ? 16.828 10.977 37 1 20.98 442 ASN B O 1
ATOM 7322 N N . LYS B 1 443 ? 16.391 10.234 35.062 1 20.94 443 LYS B N 1
ATOM 7323 C CA . LYS B 1 443 ? 17.281 11.383 35.031 1 20.94 443 LYS B CA 1
ATOM 7324 C C . LYS B 1 443 ? 16.516 12.695 34.969 1 20.94 443 LYS B C 1
ATOM 7326 O O . LYS B 1 443 ? 15.492 12.781 34.281 1 20.94 443 LYS B O 1
#